Protein AF-A0A812VC28-F1 (afdb_monomer_lite)

Radius of gyration: 40.47 Å; chains: 1; bounding box: 130×88×96 Å

Sequence (1271 aa):
MRLLELFSGTGSVGRAFEARGWEVTSLDLNAKARPTICCDILQWQYRDYAPGHFDMVWASPVCTEFSMALRNRPRDLPAGDALVLKALEIIDYLKPRWWALENPATGLLKTREYMAGLPFHDAGISARTSPQGSELLRLPNAQQLLLARPDGQPTRAGQFYYQLVGRRPPSRRFNEAQPLVRDGPNDYILLRGGAKKLVRSLQPDGSYRVTKLGKAFFRDKWTDYIAHMPVRIRGRRRRGQPYQRDDFLPVTLDGLGRQNAGLSEVQQHRNVIAAALRKMGNPADGDVVMELSEEQYTFDASRDWGVSKQTMQVAQNNQVETEVTLRQPLGALRDVSYQLYRGSELLESAFEEIYSDFDAICPRGWERRGVTGKEIRQFCEWRKAPLFIVNCRGQMIDCYEPPVKEERALALCVYRDHAYFYKSARAVAWCDGEPRDVPSYRGERRESTVPPFGEWREWQGALEPGHYWAKDLRVARSRLLAEGHQPKVVLRGLVEWRYLRLRVRGQQGDCVIHEYPEDAEVLDAWMGKLGFVYRGQRLAGAASEVFAALLKARRDRGDVQRLLREQRGACALCAAPIDAGSCEADHVVPVHQSFFGQRQPLQALCLECHRAKTFLECSHATSLESRFCRHVYESYACSPRLPPLVCGLSKCNPEKVCQGVDVVRCRKNALANAPFPLPVFCPLDSIRPAEEGQLADLTFVRKREDKREGFLARLPYVGPGWYGKPAVAYMLDAGLARWADCEWSLQATAHVAPDCLARALEVMEGGWPEGEEHFAKLSVNALIGLWARSKDVFYSMRTSSHEADAWGSQFLQVFFDAAGACHYDHVYATELFTNRSTRPAHDFVMASEYVAMARIHRALREVPPRYLVALKTDCLVCQGLPKKFLPAVEALTRHRHRDGTPKYRFEEVKRLEGDYREPRLETEPPPPQEPWRHVEDPVAHCLDGGSLLLSGMPGTGKTHLARRIVAQLSAQGEDVTLISKTRCSVQNLGLGAQTADHWVRRTVRAGRCELDWLVVEEVTQLDVGLWADIAELSTNRRVRFLLLGDFRQLPAVQDAFGGAPVLRSLKDSQLLHDLAGGCVHELTENQRSDETIFRFLRWLRVDEPEQPPLREAVQAARERFPRRGHPDTCLVISHAHRMAINERENRRLAPEGALLVEHRAQGPAGTNQPQTMRVWPGLRLVGAGGRVPKGCFATVREVGERISLDDGQSFTPAELLRHTRLCHAVTYASCQGLTLRGRVWLCDAENPHFSVKHLYVGASRATGAELLSVI

Organism: NCBI:txid878477

pLDDT: mean 80.37, std 14.58, range [28.53, 97.94]

Structure (mmCIF, N/CA/C/O backbone):
data_AF-A0A812VC28-F1
#
_entry.id   AF-A0A812VC28-F1
#
loop_
_atom_site.group_PDB
_atom_site.id
_atom_site.type_symbol
_atom_site.label_atom_id
_atom_site.label_alt_id
_atom_site.label_comp_id
_atom_site.label_asym_id
_atom_site.label_entity_id
_atom_site.label_seq_id
_atom_site.pdbx_PDB_ins_code
_atom_site.Cartn_x
_atom_site.Cartn_y
_atom_site.Cartn_z
_atom_site.occupancy
_atom_site.B_iso_or_equiv
_atom_site.auth_seq_id
_atom_site.auth_comp_id
_atom_site.auth_asym_id
_atom_site.auth_atom_id
_atom_site.pdbx_PDB_model_num
ATOM 1 N N . MET A 1 1 ? 67.932 30.583 0.623 1.00 88.19 1 MET A N 1
ATOM 2 C CA . MET A 1 1 ? 67.464 29.664 -0.434 1.00 88.19 1 MET A CA 1
ATOM 3 C C . MET A 1 1 ? 66.353 30.358 -1.202 1.00 88.19 1 MET A C 1
ATOM 5 O O . MET A 1 1 ? 65.671 31.186 -0.604 1.00 88.19 1 MET A O 1
ATOM 9 N N . ARG A 1 2 ? 66.218 30.083 -2.499 1.00 94.94 2 ARG A N 1
ATOM 10 C CA . ARG A 1 2 ? 65.334 30.795 -3.428 1.00 94.94 2 ARG A CA 1
ATOM 11 C C . ARG A 1 2 ? 64.220 29.895 -3.945 1.00 94.94 2 ARG A C 1
ATOM 13 O O . ARG A 1 2 ? 64.497 28.806 -4.443 1.00 94.94 2 ARG A O 1
ATOM 20 N N . LEU A 1 3 ? 62.979 30.358 -3.849 1.00 96.56 3 LEU A N 1
ATOM 21 C CA . LEU A 1 3 ? 61.797 29.674 -4.369 1.00 96.56 3 LEU A CA 1
ATOM 22 C C . LEU A 1 3 ? 61.221 30.461 -5.548 1.00 96.56 3 LEU A C 1
ATOM 24 O O . LEU A 1 3 ? 60.971 31.657 -5.426 1.00 96.56 3 LEU A O 1
ATOM 28 N N . LEU A 1 4 ? 60.950 29.767 -6.649 1.00 96.44 4 LEU A N 1
ATOM 29 C CA . LEU A 1 4 ? 60.068 30.248 -7.706 1.00 96.44 4 LEU A CA 1
ATOM 30 C C . LEU A 1 4 ? 58.676 29.633 -7.513 1.00 96.44 4 LEU A C 1
ATOM 32 O O . LEU A 1 4 ? 58.525 28.416 -7.612 1.00 96.44 4 LEU A O 1
ATOM 36 N N . GLU A 1 5 ? 57.670 30.458 -7.234 1.00 94.69 5 GLU A N 1
ATOM 37 C CA . GLU A 1 5 ? 56.270 30.040 -7.087 1.00 94.69 5 GLU A CA 1
ATOM 38 C C . GLU A 1 5 ? 55.490 30.398 -8.362 1.00 94.69 5 GLU A C 1
ATOM 40 O O . GLU A 1 5 ? 55.150 31.557 -8.593 1.00 94.69 5 GLU A O 1
ATOM 45 N N . LEU A 1 6 ? 55.226 29.403 -9.208 1.00 93.56 6 LEU A N 1
ATOM 46 C CA . LEU A 1 6 ? 54.425 29.533 -10.424 1.00 93.56 6 LEU A CA 1
ATOM 47 C C . LEU A 1 6 ? 52.941 29.338 -10.089 1.00 93.56 6 LEU A C 1
ATOM 49 O O . LEU A 1 6 ? 52.588 28.361 -9.422 1.00 93.56 6 LEU A O 1
ATOM 53 N N . PHE A 1 7 ? 52.081 30.212 -10.620 1.00 91.62 7 PHE A N 1
ATOM 54 C CA . PHE A 1 7 ? 50.638 30.250 -10.337 1.00 91.62 7 PHE A CA 1
ATOM 55 C C . PHE A 1 7 ? 50.351 30.539 -8.857 1.00 91.62 7 PHE A C 1
ATOM 57 O O . PHE A 1 7 ? 49.645 29.788 -8.181 1.00 91.62 7 PHE A O 1
ATOM 64 N N . SER A 1 8 ? 50.960 31.600 -8.326 1.00 86.00 8 SER A N 1
ATOM 65 C CA . SER A 1 8 ? 50.979 31.850 -6.881 1.00 86.00 8 SER A CA 1
ATOM 66 C C . SER A 1 8 ? 49.595 32.072 -6.264 1.00 86.00 8 SER A C 1
ATOM 68 O O . SER A 1 8 ? 49.409 31.789 -5.078 1.00 86.00 8 SER A O 1
ATOM 70 N N . GLY A 1 9 ? 48.595 32.522 -7.028 1.00 83.75 9 GLY A N 1
ATOM 71 C CA . GLY A 1 9 ? 47.209 32.635 -6.578 1.00 83.75 9 GLY A CA 1
ATOM 72 C C . GLY A 1 9 ? 47.057 33.455 -5.291 1.00 83.75 9 GLY A C 1
ATOM 73 O O . GLY A 1 9 ? 47.121 34.677 -5.301 1.00 83.75 9 GLY A O 1
ATOM 74 N N . THR A 1 10 ? 46.808 32.796 -4.154 1.00 77.00 10 THR A N 1
ATOM 75 C CA . THR A 1 10 ? 46.691 33.456 -2.835 1.00 77.00 10 THR A CA 1
ATOM 76 C C . THR A 1 10 ? 48.035 33.642 -2.107 1.00 77.00 10 THR A C 1
ATOM 78 O O . THR A 1 10 ? 48.050 34.113 -0.964 1.00 77.00 10 THR A O 1
ATOM 81 N N . GLY A 1 11 ? 49.154 33.229 -2.712 1.00 78.12 11 GLY A N 1
ATOM 82 C CA . GLY A 1 11 ? 50.516 33.301 -2.164 1.00 78.12 11 GLY A CA 1
ATOM 83 C C . GLY A 1 11 ? 50.710 32.464 -0.898 1.00 78.12 11 GLY A C 1
ATOM 84 O O . GLY A 1 11 ? 51.473 32.833 -0.006 1.00 78.12 11 GLY A O 1
ATOM 85 N N . SER A 1 12 ? 49.919 31.401 -0.726 1.00 79.12 12 SER A N 1
ATOM 86 C CA . SER A 1 12 ? 49.930 30.592 0.501 1.00 79.12 12 SER A CA 1
ATOM 87 C C . SER A 1 12 ? 51.217 29.776 0.661 1.00 79.12 12 SER A C 1
ATOM 89 O O . SER A 1 12 ? 51.706 29.640 1.784 1.00 79.12 12 SER A O 1
ATOM 91 N N . VAL A 1 13 ? 51.799 29.292 -0.443 1.00 83.44 13 VAL A N 1
ATOM 92 C CA . VAL A 1 13 ? 53.067 28.556 -0.422 1.00 83.44 13 VAL A CA 1
ATOM 93 C C . VAL A 1 13 ? 54.227 29.534 -0.284 1.00 83.44 13 VAL A C 1
ATOM 95 O O . VAL A 1 13 ? 55.043 29.352 0.619 1.00 83.44 13 VAL A O 1
ATOM 98 N N . GLY A 1 14 ? 54.252 30.610 -1.075 1.00 86.81 14 GLY A N 1
ATOM 99 C CA . GLY A 1 14 ? 55.264 31.664 -0.974 1.00 86.81 14 GLY A CA 1
ATOM 100 C C . GLY A 1 14 ? 55.449 32.165 0.458 1.00 86.81 14 GLY A C 1
ATOM 101 O O . GLY A 1 14 ? 56.536 32.034 1.023 1.00 86.81 14 GLY A O 1
ATOM 102 N N . ARG A 1 15 ? 54.360 32.576 1.124 1.00 86.62 15 ARG A N 1
ATOM 103 C CA . ARG A 1 15 ? 54.397 33.043 2.525 1.00 86.62 15 ARG A CA 1
ATOM 104 C C . ARG A 1 15 ? 54.962 32.011 3.504 1.00 86.62 15 ARG A C 1
ATOM 106 O O . ARG A 1 15 ? 55.637 32.370 4.469 1.00 86.62 15 ARG A O 1
ATOM 113 N N . ALA A 1 16 ? 54.709 30.721 3.280 1.00 85.62 16 ALA A N 1
ATOM 114 C CA . ALA A 1 16 ? 55.224 29.658 4.142 1.00 85.62 16 ALA A CA 1
ATOM 115 C C . ALA A 1 16 ? 56.748 29.468 4.010 1.00 85.62 16 ALA A C 1
ATOM 117 O O . ALA A 1 16 ? 57.398 29.052 4.978 1.00 85.62 16 ALA A O 1
ATOM 118 N N . PHE A 1 17 ? 57.313 29.754 2.836 1.00 86.31 17 PHE A N 1
ATOM 119 C CA . PHE A 1 17 ? 58.754 29.710 2.585 1.00 86.31 17 PHE A CA 1
ATOM 120 C C . PHE A 1 17 ? 59.446 31.018 2.994 1.00 86.31 17 PHE A C 1
ATOM 122 O O . PHE A 1 17 ? 60.500 30.958 3.630 1.00 86.31 17 PHE A O 1
ATOM 129 N N . GLU A 1 18 ? 58.824 32.177 2.765 1.00 88.12 18 GLU A N 1
ATOM 130 C CA . GLU A 1 18 ? 59.291 33.474 3.286 1.00 88.12 18 GLU A CA 1
ATOM 131 C C . GLU A 1 18 ? 59.423 33.448 4.812 1.00 88.12 18 GLU A C 1
ATOM 133 O O . GLU A 1 18 ? 60.461 33.824 5.355 1.00 88.12 18 GLU A O 1
ATOM 138 N N . ALA A 1 19 ? 58.430 32.889 5.519 1.00 80.62 19 ALA A N 1
ATOM 139 C CA . ALA A 1 19 ? 58.473 32.713 6.975 1.00 80.62 19 ALA A CA 1
ATOM 140 C C . ALA A 1 19 ? 59.643 31.830 7.460 1.00 80.62 19 ALA A C 1
ATOM 142 O O . ALA A 1 19 ? 59.993 31.847 8.639 1.00 80.62 19 ALA A O 1
ATOM 143 N N . ARG A 1 20 ? 60.256 31.047 6.563 1.00 83.69 20 ARG A N 1
ATOM 144 C CA . ARG A 1 20 ? 61.449 30.225 6.823 1.00 83.69 20 ARG A CA 1
ATOM 145 C C . ARG A 1 20 ? 62.742 30.887 6.335 1.00 83.69 20 ARG A C 1
ATOM 147 O O . ARG A 1 20 ? 63.778 30.226 6.299 1.00 83.69 20 ARG A O 1
ATOM 154 N N . GLY A 1 21 ? 62.690 32.163 5.953 1.00 87.38 21 GLY A N 1
ATOM 155 C CA . GLY A 1 21 ? 63.833 32.943 5.479 1.00 87.38 21 GLY A CA 1
ATOM 156 C C . GLY A 1 21 ? 64.248 32.641 4.037 1.00 87.38 21 GLY A C 1
ATOM 157 O O . GLY A 1 21 ? 65.413 32.836 3.689 1.00 87.38 21 GLY A O 1
ATOM 158 N N . TRP A 1 22 ? 63.344 32.113 3.206 1.00 92.44 22 TRP A N 1
ATOM 159 C CA . TRP A 1 22 ? 63.602 31.924 1.777 1.00 92.44 22 TRP A CA 1
ATOM 160 C C . TRP A 1 22 ? 63.208 33.174 0.993 1.00 92.44 22 TRP A C 1
ATOM 162 O O . TRP A 1 22 ? 62.227 33.837 1.314 1.00 92.44 22 TRP A O 1
ATOM 172 N N . GLU A 1 23 ? 63.966 33.471 -0.054 1.00 94.50 23 GLU A N 1
ATOM 173 C CA . GLU A 1 23 ? 63.653 34.536 -1.003 1.00 94.50 23 GLU A CA 1
ATOM 174 C C . GLU A 1 23 ? 62.675 33.975 -2.044 1.00 94.50 23 GLU A C 1
ATOM 176 O O . GLU A 1 23 ? 62.990 32.993 -2.721 1.00 94.50 23 GLU A O 1
ATOM 181 N N . VAL A 1 24 ? 61.473 34.548 -2.138 1.00 94.62 24 VAL A N 1
ATOM 182 C CA . VAL A 1 24 ? 60.406 34.045 -3.014 1.00 94.62 24 VAL A CA 1
ATOM 183 C C . VAL A 1 24 ? 60.203 34.983 -4.195 1.00 94.62 24 VAL A C 1
ATOM 185 O O . VAL A 1 24 ? 59.933 36.169 -4.037 1.00 94.62 24 VAL A O 1
ATOM 188 N N . THR A 1 25 ? 60.311 34.431 -5.399 1.00 95.69 25 THR A N 1
ATOM 189 C CA . THR A 1 25 ? 59.857 35.070 -6.635 1.00 95.69 25 THR A CA 1
ATOM 190 C C . THR A 1 25 ? 58.564 34.387 -7.055 1.00 95.69 25 THR A C 1
ATOM 192 O O . THR A 1 25 ? 58.565 33.196 -7.351 1.00 95.69 25 THR A O 1
ATOM 195 N N . SER A 1 26 ? 57.451 35.114 -7.053 1.00 94.56 26 SER A N 1
ATOM 196 C CA . SER A 1 26 ? 56.139 34.577 -7.427 1.00 94.56 26 SER A CA 1
ATOM 197 C C . SER A 1 26 ? 55.703 35.069 -8.805 1.00 94.56 26 SER A C 1
ATOM 199 O O . SER A 1 26 ? 55.944 36.223 -9.159 1.00 94.56 26 SER A O 1
ATOM 201 N N . LEU A 1 27 ? 55.048 34.202 -9.577 1.00 93.25 27 LEU A N 1
ATOM 202 C CA . LEU A 1 27 ? 54.507 34.507 -10.897 1.00 93.25 27 LEU A CA 1
ATOM 203 C C . LEU A 1 27 ? 53.023 34.155 -10.969 1.00 93.25 27 LEU A C 1
ATOM 205 O O . LEU A 1 27 ? 52.636 33.020 -10.686 1.00 93.25 27 LEU A O 1
ATOM 209 N N . ASP A 1 28 ? 52.202 35.111 -11.401 1.00 91.06 28 ASP A N 1
ATOM 210 C CA . ASP A 1 28 ? 50.779 34.894 -11.671 1.00 91.06 28 ASP A CA 1
ATOM 211 C C . ASP A 1 28 ? 50.264 35.880 -12.732 1.00 91.06 28 ASP A C 1
ATOM 213 O O . ASP A 1 28 ? 50.764 36.997 -12.857 1.00 91.06 28 ASP A O 1
ATOM 217 N N . LEU A 1 29 ? 49.234 35.487 -13.481 1.00 89.19 29 LEU A N 1
ATOM 218 C CA . LEU A 1 29 ? 48.568 36.363 -14.448 1.00 89.19 29 LEU A CA 1
ATOM 219 C C . LEU A 1 29 ? 47.678 37.405 -13.747 1.00 89.19 29 LEU A C 1
ATOM 221 O O . LEU A 1 29 ? 47.407 38.479 -14.287 1.00 89.19 29 LEU A O 1
ATOM 225 N N . ASN A 1 30 ? 47.186 37.093 -12.547 1.00 83.69 30 ASN A N 1
ATOM 226 C CA . ASN A 1 30 ? 46.248 37.932 -11.823 1.00 83.69 30 ASN A CA 1
ATOM 227 C C . ASN A 1 30 ? 46.966 38.961 -10.942 1.00 83.69 30 ASN A C 1
ATOM 229 O O . ASN A 1 30 ? 47.392 38.665 -9.827 1.00 83.69 30 ASN A O 1
ATOM 233 N N . ALA A 1 31 ? 46.971 40.220 -11.379 1.00 81.19 31 ALA A N 1
ATOM 234 C CA . ALA A 1 31 ? 47.553 41.334 -10.627 1.00 81.19 31 ALA A CA 1
ATOM 235 C C . ALA A 1 31 ? 46.994 41.498 -9.196 1.00 81.19 31 ALA A C 1
ATOM 237 O O . ALA A 1 31 ? 47.676 42.044 -8.328 1.00 81.19 31 ALA A O 1
ATOM 238 N N . LYS A 1 32 ? 45.777 41.003 -8.902 1.00 77.12 32 LYS A N 1
ATOM 239 C CA . LYS A 1 32 ? 45.202 41.049 -7.542 1.00 77.12 32 LYS A CA 1
ATOM 240 C C . LYS A 1 32 ? 45.983 40.201 -6.536 1.00 77.12 32 LYS A C 1
ATOM 242 O O . LYS A 1 32 ? 45.957 40.522 -5.352 1.00 77.12 32 LYS A O 1
ATOM 247 N N . ALA A 1 33 ? 46.679 39.164 -7.003 1.00 69.06 33 ALA A N 1
ATOM 248 C CA . ALA A 1 33 ? 47.553 38.327 -6.186 1.00 69.06 33 ALA A CA 1
ATOM 249 C C . ALA A 1 33 ? 48.850 39.042 -5.768 1.00 69.06 33 ALA A C 1
ATOM 251 O O . ALA A 1 33 ? 49.570 38.537 -4.913 1.00 69.06 33 ALA A O 1
ATOM 252 N N . ARG A 1 34 ? 49.137 40.217 -6.356 1.00 83.62 34 ARG A N 1
ATOM 253 C CA . ARG A 1 34 ? 50.392 40.970 -6.202 1.00 83.62 34 ARG A CA 1
ATOM 254 C C . ARG A 1 34 ? 51.642 40.080 -6.371 1.00 83.62 34 ARG A C 1
ATOM 256 O O . ARG A 1 34 ? 52.505 40.105 -5.493 1.00 83.62 34 ARG A O 1
ATOM 263 N N . PRO A 1 35 ? 51.747 39.286 -7.458 1.00 88.88 35 PRO A N 1
ATOM 264 C CA . PRO A 1 35 ? 52.919 38.447 -7.675 1.00 88.88 35 PRO A CA 1
ATOM 265 C C . PRO A 1 35 ? 54.157 39.315 -7.934 1.00 88.88 35 PRO A C 1
ATOM 267 O O . PRO A 1 35 ? 54.044 40.436 -8.438 1.00 88.88 35 PRO A O 1
ATOM 270 N N . THR A 1 36 ? 55.343 38.782 -7.642 1.00 91.75 36 THR A N 1
ATOM 271 C CA . THR A 1 36 ? 56.625 39.428 -7.968 1.00 91.75 36 THR A CA 1
ATOM 272 C C . THR A 1 36 ? 56.729 39.706 -9.471 1.00 91.75 36 THR A C 1
ATOM 274 O O . THR A 1 36 ? 57.257 40.737 -9.880 1.00 91.75 36 THR A O 1
ATOM 277 N N . ILE A 1 37 ? 56.184 38.803 -10.291 1.00 92.25 37 ILE A N 1
ATOM 278 C CA . ILE A 1 37 ? 56.106 38.901 -11.746 1.00 92.25 37 ILE A CA 1
ATOM 279 C C . ILE A 1 37 ? 54.644 38.703 -12.163 1.00 92.25 37 ILE A C 1
ATOM 281 O O . ILE A 1 37 ? 54.098 37.605 -12.069 1.00 92.25 37 ILE A O 1
ATOM 285 N N . CYS A 1 38 ? 53.994 39.773 -12.624 1.00 93.00 38 CYS A N 1
ATOM 286 C CA . CYS A 1 38 ? 52.613 39.718 -13.103 1.00 93.00 38 CYS A CA 1
ATOM 287 C C . CYS A 1 38 ? 52.579 39.527 -14.624 1.00 93.00 38 CYS A C 1
ATOM 289 O O . CYS A 1 38 ? 52.595 40.506 -15.372 1.00 93.00 38 CYS A O 1
ATOM 291 N N . CYS A 1 39 ? 52.554 38.282 -15.093 1.00 90.31 39 CYS A N 1
ATOM 292 C CA . CYS A 1 39 ? 52.497 37.966 -16.519 1.00 90.31 39 CYS A CA 1
ATOM 293 C C . CYS A 1 39 ? 51.853 36.598 -16.778 1.00 90.31 39 CYS A C 1
ATOM 295 O O . CYS A 1 39 ? 51.771 35.748 -15.891 1.00 90.31 39 CYS A O 1
ATOM 297 N N . ASP A 1 40 ? 51.402 36.379 -18.015 1.00 90.19 40 ASP A N 1
ATOM 298 C CA . ASP A 1 40 ? 51.054 35.035 -18.473 1.00 90.19 40 ASP A CA 1
ATOM 299 C C . ASP A 1 40 ? 52.335 34.194 -18.543 1.00 90.19 40 ASP A C 1
ATOM 301 O O . ASP A 1 40 ? 53.296 34.572 -19.217 1.00 90.19 40 ASP A O 1
ATOM 305 N N . ILE A 1 41 ? 52.345 33.038 -17.878 1.00 92.50 41 ILE A N 1
ATOM 306 C CA . ILE A 1 41 ? 53.476 32.106 -17.891 1.00 92.50 41 ILE A CA 1
ATOM 307 C C . ILE A 1 41 ? 53.856 31.675 -19.315 1.00 92.50 41 ILE A C 1
ATOM 309 O O . ILE A 1 41 ? 55.033 31.442 -19.593 1.00 92.50 41 ILE A O 1
ATOM 313 N N . LEU A 1 42 ? 52.889 31.619 -20.240 1.00 92.50 42 LEU A N 1
ATOM 314 C CA . LEU A 1 42 ? 53.137 31.292 -21.646 1.00 92.50 42 LEU A CA 1
ATOM 315 C C . LEU A 1 42 ? 53.961 32.372 -22.361 1.00 92.50 42 LEU A C 1
ATOM 317 O O . LEU A 1 42 ? 54.627 32.074 -23.352 1.00 92.50 42 LEU A O 1
ATOM 321 N N . GLN A 1 43 ? 53.945 33.602 -21.845 1.00 92.12 43 GLN A N 1
ATOM 322 C CA . GLN A 1 43 ? 54.653 34.764 -22.387 1.00 92.12 43 GLN A CA 1
ATOM 323 C C . GLN A 1 43 ? 55.849 35.196 -21.525 1.00 92.12 43 GLN A C 1
ATOM 325 O O . GLN A 1 43 ? 56.553 36.146 -21.872 1.00 92.12 43 GLN A O 1
ATOM 330 N N . TRP A 1 44 ? 56.095 34.522 -20.400 1.00 94.06 44 TRP A N 1
ATOM 331 C CA . TRP A 1 44 ? 57.155 34.904 -19.478 1.00 94.06 44 TRP A CA 1
ATOM 332 C C . TRP A 1 44 ? 58.553 34.583 -20.024 1.00 94.06 44 TRP A C 1
ATOM 334 O O . TRP A 1 44 ? 58.830 33.466 -20.466 1.00 94.06 44 TRP A O 1
ATOM 344 N N . GLN A 1 45 ? 59.469 35.551 -19.933 1.00 90.69 45 GLN A N 1
ATOM 345 C CA . GLN A 1 45 ? 60.870 35.419 -20.347 1.00 90.69 45 GLN A CA 1
ATOM 346 C C . GLN A 1 45 ? 61.739 34.837 -19.218 1.00 90.69 45 GLN A C 1
ATOM 348 O O . GLN A 1 45 ? 62.668 35.452 -18.714 1.00 90.69 45 GLN A O 1
ATOM 353 N N . TYR A 1 46 ? 61.449 33.601 -18.816 1.00 90.88 46 TYR A N 1
ATOM 354 C CA . TYR A 1 46 ? 62.112 32.923 -17.689 1.00 90.88 46 TYR A CA 1
ATOM 355 C C . TYR A 1 46 ? 63.624 32.678 -17.866 1.00 90.88 46 TYR A C 1
ATOM 357 O O . TYR A 1 46 ? 64.306 32.311 -16.910 1.00 90.88 46 TYR A O 1
ATOM 365 N N . ARG A 1 47 ? 64.162 32.867 -19.078 1.00 92.25 47 ARG A N 1
ATOM 366 C CA . ARG A 1 47 ? 65.589 32.680 -19.387 1.00 92.25 47 ARG A CA 1
ATOM 367 C C . ARG A 1 47 ? 66.489 33.800 -18.869 1.00 92.25 47 ARG A C 1
ATOM 369 O O . ARG A 1 47 ? 67.702 33.610 -18.859 1.00 92.25 47 ARG A O 1
ATOM 376 N N . ASP A 1 48 ? 65.909 34.892 -18.375 1.00 90.44 48 ASP A N 1
ATOM 377 C CA . ASP A 1 48 ? 66.633 35.944 -17.651 1.00 90.44 48 ASP A CA 1
ATOM 378 C C . ASP A 1 48 ? 67.263 35.420 -16.346 1.00 90.44 48 ASP A C 1
ATOM 380 O O . ASP A 1 48 ? 68.198 36.012 -15.805 1.00 90.44 48 ASP A O 1
ATOM 384 N N . TYR A 1 49 ? 66.794 34.267 -15.860 1.00 91.88 49 TYR A N 1
ATOM 385 C CA . TYR A 1 49 ? 67.364 33.554 -14.725 1.00 91.88 49 TYR A CA 1
ATOM 386 C C . TYR A 1 49 ? 68.263 32.406 -15.203 1.00 91.88 49 TYR A C 1
ATOM 388 O O . TYR A 1 49 ? 67.868 31.574 -16.023 1.00 91.88 49 TYR A O 1
ATOM 396 N N . ALA A 1 50 ? 69.485 32.335 -14.670 1.00 90.81 50 ALA A N 1
ATOM 397 C CA . ALA A 1 50 ? 70.420 31.257 -14.987 1.00 90.81 50 ALA A CA 1
ATOM 398 C C . ALA A 1 50 ? 69.973 29.908 -14.372 1.00 90.81 50 ALA A C 1
ATOM 400 O O . ALA A 1 50 ? 69.382 29.897 -13.288 1.00 90.81 50 ALA A O 1
ATOM 401 N N . PRO A 1 51 ? 70.290 28.755 -14.993 1.00 93.94 51 PRO A N 1
ATOM 402 C CA . PRO A 1 51 ? 70.065 27.448 -14.375 1.00 93.94 51 PRO A CA 1
ATOM 403 C C . PRO A 1 51 ? 70.730 27.343 -12.992 1.00 93.94 51 PRO A C 1
ATOM 405 O O . PRO A 1 51 ? 71.865 27.777 -12.806 1.00 93.94 51 PRO A O 1
ATOM 408 N N . GLY A 1 52 ? 70.019 26.783 -12.015 1.00 89.50 52 GLY A N 1
ATOM 409 C CA . GLY A 1 52 ? 70.422 26.715 -10.610 1.00 89.50 52 GLY A CA 1
ATOM 410 C C . GLY A 1 52 ? 70.173 27.998 -9.807 1.00 89.50 52 GLY A C 1
ATOM 411 O O . GLY A 1 52 ? 70.478 28.021 -8.618 1.00 89.50 52 GLY A O 1
ATOM 412 N N . HIS A 1 53 ? 69.615 29.058 -10.411 1.00 93.69 53 HIS A N 1
ATOM 413 C CA . HIS A 1 53 ? 69.300 30.303 -9.698 1.00 93.69 53 HIS A CA 1
ATOM 414 C C . HIS A 1 53 ? 68.257 30.105 -8.590 1.00 93.69 53 HIS A C 1
ATOM 416 O O . HIS A 1 53 ? 68.363 30.731 -7.535 1.00 93.69 53 HIS A O 1
ATOM 422 N N . PHE A 1 54 ? 67.260 29.249 -8.825 1.00 96.62 54 PHE A N 1
ATOM 423 C CA . PHE A 1 54 ? 66.250 28.885 -7.834 1.00 96.62 54 PHE A CA 1
ATOM 424 C C . PHE A 1 54 ? 66.587 27.533 -7.205 1.00 96.62 54 PHE A C 1
ATOM 426 O O . PHE A 1 54 ? 66.822 26.549 -7.906 1.00 96.62 54 PHE A O 1
ATOM 433 N N . ASP A 1 55 ? 66.564 27.471 -5.873 1.00 94.56 55 ASP A N 1
ATOM 434 C CA . ASP A 1 55 ? 66.745 26.223 -5.130 1.00 94.56 55 ASP A CA 1
ATOM 435 C C . ASP A 1 55 ? 65.506 25.327 -5.253 1.00 94.56 55 ASP A C 1
ATOM 437 O O . ASP A 1 55 ? 65.629 24.101 -5.303 1.00 94.56 55 ASP A O 1
ATOM 441 N N . MET A 1 56 ? 64.314 25.930 -5.322 1.00 94.56 56 MET A N 1
ATOM 442 C CA . MET A 1 56 ? 63.050 25.219 -5.472 1.00 94.56 56 MET A CA 1
ATOM 443 C C . MET A 1 56 ? 62.122 25.884 -6.491 1.00 94.56 56 MET A C 1
ATOM 445 O O . MET A 1 56 ? 62.028 27.107 -6.535 1.00 94.56 56 MET A O 1
ATOM 449 N N . VAL A 1 57 ? 61.388 25.078 -7.261 1.00 96.06 57 VAL A N 1
ATOM 450 C CA . VAL A 1 57 ? 60.239 25.539 -8.058 1.00 96.06 57 VAL A CA 1
ATOM 451 C C . VAL A 1 57 ? 58.962 24.881 -7.540 1.00 96.06 57 VAL A C 1
ATOM 453 O O . VAL A 1 57 ? 58.872 23.656 -7.483 1.00 96.06 57 VAL A O 1
ATOM 456 N N . TRP A 1 58 ? 57.963 25.675 -7.172 1.00 94.00 58 TRP A N 1
ATOM 457 C CA . TRP A 1 58 ? 56.628 25.191 -6.825 1.00 94.00 58 TRP A CA 1
ATOM 458 C C . TRP A 1 58 ? 55.625 25.675 -7.864 1.00 94.00 58 TRP A C 1
ATOM 460 O O . TRP A 1 58 ? 55.509 26.875 -8.080 1.00 94.00 58 TRP A O 1
ATOM 470 N N . ALA A 1 59 ? 54.892 24.762 -8.494 1.00 92.62 59 ALA A N 1
ATOM 471 C CA . ALA A 1 59 ? 53.874 25.092 -9.482 1.00 92.62 59 ALA A CA 1
ATOM 472 C C . ALA A 1 59 ? 52.491 24.608 -9.036 1.00 92.62 59 ALA A C 1
ATOM 474 O O . ALA A 1 59 ? 52.279 23.404 -8.875 1.00 92.62 59 ALA A O 1
ATOM 475 N N . SER A 1 60 ? 51.543 25.539 -8.913 1.00 88.62 60 SER A N 1
ATOM 476 C CA . SER A 1 60 ? 50.138 25.265 -8.574 1.00 88.62 60 SER A CA 1
ATOM 477 C C . SER A 1 60 ? 49.205 25.568 -9.758 1.00 88.62 60 SER A C 1
ATOM 479 O O . SER A 1 60 ? 48.402 26.499 -9.692 1.00 88.62 60 SER A O 1
ATOM 481 N N . PRO A 1 61 ? 49.312 24.829 -10.882 1.00 81.25 61 PRO A N 1
ATOM 482 C CA . PRO A 1 61 ? 48.584 25.148 -12.106 1.00 81.25 61 PRO A CA 1
ATOM 483 C C . PRO A 1 61 ? 47.071 25.166 -11.880 1.00 81.25 61 PRO A C 1
ATOM 485 O O . PRO A 1 61 ? 46.538 24.451 -11.029 1.00 81.25 61 PRO A O 1
ATOM 488 N N . VAL A 1 62 ? 46.377 25.985 -12.676 1.00 71.62 62 VAL A N 1
ATOM 489 C CA . VAL A 1 62 ? 44.946 26.275 -12.530 1.00 71.62 62 VAL A CA 1
ATOM 490 C C . VAL A 1 62 ? 44.131 24.978 -12.445 1.00 71.62 62 VAL A C 1
ATOM 492 O O . VAL A 1 62 ? 43.880 24.281 -13.427 1.00 71.62 62 VAL A O 1
ATOM 495 N N . CYS A 1 63 ? 43.694 24.652 -11.231 1.00 68.25 63 CYS A N 1
ATOM 496 C CA . CYS A 1 63 ? 43.077 23.368 -10.919 1.00 68.25 63 CYS A CA 1
ATOM 497 C C . CYS A 1 63 ? 41.621 23.252 -11.398 1.00 68.25 63 CYS A C 1
ATOM 499 O O . CYS A 1 63 ? 41.042 22.165 -11.339 1.00 68.25 63 CYS A O 1
ATOM 501 N N . THR A 1 64 ? 41.016 24.344 -11.880 1.00 70.25 64 THR A N 1
ATOM 502 C CA . THR A 1 64 ? 39.612 24.387 -12.320 1.00 70.25 64 THR A CA 1
ATOM 503 C C . THR A 1 64 ? 39.354 23.492 -13.528 1.00 70.25 64 THR A C 1
ATOM 505 O O . THR A 1 64 ? 38.334 22.804 -13.543 1.00 70.25 64 THR A O 1
ATOM 508 N N . GLU A 1 65 ? 40.281 23.423 -14.489 1.00 79.56 65 GLU A N 1
ATOM 509 C CA . GLU A 1 65 ? 40.138 22.563 -15.675 1.00 79.56 65 GLU A CA 1
ATOM 510 C C . GLU A 1 65 ? 40.383 21.084 -15.353 1.00 79.56 65 GLU A C 1
ATOM 512 O O . GLU A 1 65 ? 39.747 20.193 -15.919 1.00 79.56 65 GLU A O 1
ATOM 517 N N . PHE A 1 66 ? 41.253 20.803 -14.381 1.00 81.75 66 PHE A N 1
ATOM 518 C CA . PHE A 1 66 ? 41.612 19.438 -13.995 1.00 81.75 66 PHE A CA 1
ATOM 519 C C . PHE A 1 66 ? 40.723 18.859 -12.887 1.00 81.75 66 PHE A C 1
ATOM 521 O O . PHE A 1 66 ? 40.763 17.653 -12.638 1.00 81.75 66 PHE A O 1
ATOM 528 N N . SER A 1 67 ? 39.899 19.672 -12.222 1.00 77.25 67 SER A N 1
ATOM 529 C CA . SER A 1 67 ? 39.024 19.219 -11.141 1.00 77.25 67 SER A CA 1
ATOM 530 C C . SER A 1 67 ? 37.797 18.468 -11.662 1.00 77.25 67 SER A C 1
ATOM 532 O O . SER A 1 67 ? 37.038 18.944 -12.515 1.00 77.25 67 SER A O 1
ATOM 534 N N . MET A 1 68 ? 37.520 17.302 -11.073 1.00 69.00 68 MET A N 1
ATOM 535 C CA . MET A 1 68 ? 36.264 16.574 -11.287 1.00 69.00 68 MET A CA 1
ATOM 536 C C . MET A 1 68 ? 35.027 17.315 -10.738 1.00 69.00 68 MET A C 1
ATOM 538 O O . MET A 1 68 ? 33.904 16.967 -11.098 1.00 69.00 68 MET A O 1
ATOM 542 N N . ALA A 1 69 ? 35.208 18.340 -9.896 1.00 67.75 69 ALA A N 1
ATOM 543 C CA . ALA A 1 69 ? 34.111 19.113 -9.308 1.00 67.75 69 ALA A CA 1
ATOM 544 C C . ALA A 1 69 ? 33.511 20.172 -10.255 1.00 67.75 69 ALA A C 1
ATOM 546 O O . ALA A 1 69 ? 32.412 20.660 -9.991 1.00 67.75 69 ALA A O 1
ATOM 547 N N . LEU A 1 70 ? 34.177 20.508 -11.370 1.00 68.56 70 LEU A N 1
ATOM 548 C CA . LEU A 1 70 ? 33.623 21.418 -12.378 1.00 68.56 70 LEU A CA 1
ATOM 549 C C . LEU A 1 70 ? 32.422 20.756 -13.085 1.00 68.56 70 LEU A C 1
ATOM 551 O O . LEU A 1 70 ? 32.581 19.731 -13.757 1.00 68.56 70 LEU A O 1
ATOM 555 N N . ARG A 1 71 ? 31.220 21.327 -12.904 1.00 61.59 71 ARG A N 1
ATOM 556 C CA . ARG A 1 71 ? 29.941 20.829 -13.466 1.00 61.59 71 ARG A CA 1
ATOM 557 C C . ARG A 1 71 ? 29.146 21.870 -14.261 1.00 61.59 71 ARG A C 1
ATOM 559 O O . ARG A 1 71 ? 28.130 21.531 -14.852 1.00 61.59 71 ARG A O 1
ATOM 566 N N . ASN A 1 72 ? 29.580 23.125 -14.249 1.00 62.69 72 ASN A N 1
ATOM 567 C CA . ASN A 1 72 ? 28.835 24.282 -14.751 1.00 62.69 72 ASN A CA 1
ATOM 568 C C . ASN A 1 72 ? 29.295 24.782 -16.132 1.00 62.69 72 ASN A C 1
ATOM 570 O O . ASN A 1 72 ? 28.639 25.652 -16.694 1.00 62.69 72 ASN A O 1
ATOM 574 N N . ARG A 1 73 ? 30.386 24.240 -16.693 1.00 79.94 73 ARG A N 1
ATOM 575 C CA . ARG A 1 73 ? 30.792 24.448 -18.093 1.00 79.94 73 ARG A CA 1
ATOM 576 C C . ARG A 1 73 ? 31.677 23.301 -18.612 1.00 79.94 73 ARG A C 1
ATOM 578 O O . ARG A 1 73 ? 32.231 22.566 -17.788 1.00 79.94 73 ARG A O 1
ATOM 585 N N . PRO A 1 74 ? 31.833 23.142 -19.942 1.00 71.75 74 PRO A N 1
ATOM 586 C CA . PRO A 1 74 ? 32.830 22.245 -20.524 1.00 71.75 74 PRO A CA 1
ATOM 587 C C . PRO A 1 74 ? 34.254 22.614 -20.076 1.00 71.75 74 PRO A C 1
ATOM 589 O O . PRO A 1 74 ? 34.554 23.790 -19.845 1.00 71.75 74 PRO A O 1
ATOM 592 N N . ARG A 1 75 ? 35.114 21.598 -19.949 1.00 80.50 75 ARG A N 1
ATOM 593 C CA . ARG A 1 75 ? 36.537 21.758 -19.609 1.00 80.50 75 ARG A CA 1
ATOM 594 C C . ARG A 1 75 ? 37.336 22.120 -20.854 1.00 80.50 75 ARG A C 1
ATOM 596 O O . ARG A 1 75 ? 37.150 21.483 -21.889 1.00 80.50 75 ARG A O 1
ATOM 603 N N . ASP A 1 76 ? 38.264 23.053 -20.715 1.00 85.88 76 ASP A N 1
ATOM 604 C CA . ASP A 1 76 ? 39.277 23.372 -21.720 1.00 85.88 76 ASP A CA 1
ATOM 605 C C . ASP A 1 76 ? 40.619 22.767 -21.286 1.00 85.88 76 ASP A C 1
ATOM 607 O O . ASP A 1 76 ? 41.512 23.430 -20.755 1.00 85.88 76 ASP A O 1
ATOM 611 N N . LEU A 1 77 ? 40.719 21.443 -21.441 1.00 85.31 77 LEU A N 1
ATOM 612 C CA . LEU A 1 77 ? 41.942 20.706 -21.122 1.00 85.31 77 LEU A CA 1
ATOM 613 C C . LEU A 1 77 ? 43.142 21.166 -21.965 1.00 85.31 77 LEU A C 1
ATOM 615 O O . LEU A 1 77 ? 44.204 21.302 -21.372 1.00 85.31 77 LEU A O 1
ATOM 619 N N . PRO A 1 78 ? 43.018 21.461 -23.278 1.00 88.19 78 PRO A N 1
ATOM 620 C CA . PRO A 1 78 ? 44.135 21.997 -24.058 1.00 88.19 78 PRO A CA 1
ATOM 621 C C . PRO A 1 78 ? 44.739 23.281 -23.474 1.00 88.19 78 PRO A C 1
ATOM 623 O O . PRO A 1 78 ? 45.963 23.388 -23.387 1.00 88.19 78 PRO A O 1
ATOM 626 N N . ALA A 1 79 ? 43.909 24.231 -23.025 1.00 84.19 79 ALA A N 1
ATOM 627 C CA . ALA A 1 79 ? 44.401 25.449 -22.382 1.00 84.19 79 ALA A CA 1
ATOM 628 C C . ALA A 1 79 ? 45.110 25.152 -21.049 1.00 84.19 79 ALA A C 1
ATOM 630 O O . ALA A 1 79 ? 46.187 25.686 -20.784 1.00 84.19 79 ALA A O 1
ATOM 631 N N . GLY A 1 80 ? 44.549 24.257 -20.228 1.00 87.44 80 GLY A N 1
ATOM 632 C CA . GLY A 1 80 ? 45.191 23.808 -18.989 1.00 87.44 80 GLY A CA 1
ATOM 633 C C . GLY A 1 80 ? 46.516 23.072 -19.230 1.00 87.44 80 GLY A C 1
ATOM 634 O O . GLY A 1 80 ? 47.488 23.295 -18.507 1.00 87.44 80 GLY A O 1
ATOM 635 N N . ASP A 1 81 ? 46.573 22.210 -20.246 1.00 90.38 81 ASP A N 1
ATOM 636 C CA . ASP A 1 81 ? 47.761 21.434 -20.604 1.00 90.38 81 ASP A CA 1
ATOM 637 C C . ASP A 1 81 ? 48.914 22.348 -21.027 1.00 90.38 81 ASP A C 1
ATOM 639 O O . ASP A 1 81 ? 50.048 22.131 -20.604 1.00 90.38 81 ASP A O 1
ATOM 643 N N . ALA A 1 82 ? 48.628 23.395 -21.812 1.00 90.69 82 ALA A N 1
ATOM 644 C CA . ALA A 1 82 ? 49.630 24.366 -22.248 1.00 90.69 82 ALA A CA 1
ATOM 645 C C . ALA A 1 82 ? 50.346 25.025 -21.056 1.00 90.69 82 ALA A C 1
ATOM 647 O O . ALA A 1 82 ? 51.571 25.160 -21.064 1.00 90.69 82 ALA A O 1
ATOM 648 N N . LEU A 1 83 ? 49.602 25.367 -19.997 1.00 92.00 83 LEU A N 1
ATOM 649 C CA . LEU A 1 83 ? 50.158 25.952 -18.773 1.00 92.00 83 LEU A CA 1
ATOM 650 C C . LEU A 1 83 ? 51.071 24.971 -18.026 1.00 92.00 83 LEU A C 1
ATOM 652 O O . LEU A 1 83 ? 52.146 25.354 -17.561 1.00 92.00 83 LEU A O 1
ATOM 656 N N . VAL A 1 84 ? 50.671 23.699 -17.923 1.00 91.94 84 VAL A N 1
ATOM 657 C CA . VAL A 1 84 ? 51.468 22.672 -17.233 1.00 91.94 84 VAL A CA 1
ATOM 658 C C . VAL A 1 84 ? 52.725 22.319 -18.024 1.00 91.94 84 VAL A C 1
ATOM 660 O O . VAL A 1 84 ? 53.804 22.235 -17.442 1.00 91.94 84 VAL A O 1
ATOM 663 N N . LEU A 1 85 ? 52.614 22.161 -19.344 1.00 93.06 85 LEU A N 1
ATOM 664 C CA . LEU A 1 85 ? 53.759 21.908 -20.218 1.00 93.06 85 LEU A CA 1
ATOM 665 C C . LEU A 1 85 ? 54.781 23.043 -20.133 1.00 93.06 85 LEU A C 1
ATOM 667 O O . LEU A 1 85 ? 55.976 22.774 -20.025 1.00 93.06 85 LEU A O 1
ATOM 671 N N . LYS A 1 86 ? 54.323 24.301 -20.083 1.00 94.44 86 LYS A N 1
ATOM 672 C CA . LYS A 1 86 ? 55.220 25.446 -19.907 1.00 94.44 86 LYS A CA 1
ATOM 673 C C . LYS A 1 86 ? 55.905 25.451 -18.542 1.00 94.44 86 LYS A C 1
ATOM 675 O O . LYS A 1 86 ? 57.092 25.748 -18.458 1.00 94.44 86 LYS A O 1
ATOM 680 N N . ALA A 1 87 ? 55.196 25.080 -17.476 1.00 93.81 87 ALA A N 1
ATOM 681 C CA . ALA A 1 87 ? 55.800 24.939 -16.153 1.00 93.81 87 ALA A CA 1
ATOM 682 C C . ALA A 1 87 ? 56.878 23.839 -16.125 1.00 93.81 87 ALA A C 1
ATOM 684 O O . ALA A 1 87 ? 57.947 24.049 -15.555 1.00 93.81 87 ALA A O 1
ATOM 685 N N . LEU A 1 88 ? 56.639 22.700 -16.784 1.00 93.81 88 LEU A N 1
ATOM 686 C CA . LEU A 1 88 ? 57.634 21.630 -16.922 1.00 93.81 88 LEU A CA 1
ATOM 687 C C . LEU A 1 88 ? 58.849 22.077 -17.752 1.00 93.81 88 LEU A C 1
ATOM 689 O O . LEU A 1 88 ? 59.977 21.801 -17.357 1.00 93.81 88 LEU A O 1
ATOM 693 N N . GLU A 1 89 ? 58.638 22.823 -18.841 1.00 95.06 89 GLU A N 1
ATOM 694 C CA . GLU A 1 89 ? 59.710 23.434 -19.648 1.00 95.06 89 GLU A CA 1
ATOM 695 C C . GLU A 1 89 ? 60.584 24.385 -18.810 1.00 95.06 89 GLU A C 1
ATOM 697 O O . GLU A 1 89 ? 61.813 24.361 -18.901 1.00 95.06 89 GLU A O 1
ATOM 702 N N . ILE A 1 90 ? 59.959 25.208 -17.962 1.00 95.69 90 ILE A N 1
ATOM 703 C CA . ILE A 1 90 ? 60.655 26.120 -17.045 1.00 95.69 90 ILE A CA 1
ATOM 704 C C . ILE A 1 90 ? 61.475 25.333 -16.014 1.00 95.69 90 ILE A C 1
ATOM 706 O O . ILE A 1 90 ? 62.634 25.671 -15.774 1.00 95.69 90 ILE A O 1
ATOM 710 N N . ILE A 1 91 ? 60.902 24.282 -15.419 1.00 94.75 91 ILE A N 1
ATOM 711 C CA . ILE A 1 91 ? 61.588 23.425 -14.439 1.00 94.75 91 ILE A CA 1
ATOM 712 C C . ILE A 1 91 ? 62.807 22.741 -15.073 1.00 94.75 91 ILE A C 1
ATOM 714 O O . ILE A 1 91 ? 63.887 22.752 -14.479 1.00 94.75 91 ILE A O 1
ATOM 718 N N . ASP A 1 92 ? 62.652 22.188 -16.277 1.00 94.44 92 ASP A N 1
ATOM 719 C CA . ASP A 1 92 ? 63.727 21.503 -17.000 1.00 94.44 92 ASP A CA 1
ATOM 720 C C . ASP A 1 92 ? 64.892 22.451 -17.337 1.00 94.44 92 ASP A C 1
ATOM 722 O O . ASP A 1 92 ? 66.062 22.112 -17.138 1.00 94.44 92 ASP A O 1
ATOM 726 N N . TYR A 1 93 ? 64.584 23.683 -17.757 1.00 96.12 93 TYR A N 1
ATOM 727 C CA . TYR A 1 93 ? 65.598 24.703 -18.028 1.00 96.12 93 TYR A CA 1
ATOM 728 C C . TYR A 1 93 ? 66.296 25.205 -16.757 1.00 96.12 93 TYR A C 1
ATOM 730 O O . TYR A 1 93 ? 67.527 25.261 -16.709 1.00 96.12 93 TYR A O 1
ATOM 738 N N . LEU A 1 94 ? 65.528 25.584 -15.729 1.00 94.31 94 LEU A N 1
ATOM 739 C CA . LEU A 1 94 ? 66.072 26.199 -14.516 1.00 94.31 94 LEU A CA 1
ATOM 740 C C . LEU A 1 94 ? 66.838 25.207 -13.641 1.00 94.31 94 LEU A C 1
ATOM 742 O O . LEU A 1 94 ? 67.631 25.646 -12.814 1.00 94.31 94 LEU A O 1
ATOM 746 N N . LYS A 1 95 ? 66.631 23.895 -13.811 1.00 92.94 95 LYS A N 1
ATOM 747 C CA . LYS A 1 95 ? 67.314 22.825 -13.061 1.00 92.94 95 LYS A CA 1
ATOM 748 C C . LYS A 1 95 ? 67.368 23.085 -11.544 1.00 92.94 95 LYS A C 1
ATOM 750 O O . LYS A 1 95 ? 68.459 23.067 -10.964 1.00 92.94 95 LYS A O 1
ATOM 755 N N . PRO A 1 96 ? 66.223 23.354 -10.886 1.00 95.19 96 PRO A N 1
ATOM 756 C CA . PRO A 1 96 ? 66.211 23.592 -9.452 1.00 95.19 96 PRO A CA 1
ATOM 757 C C . PRO A 1 96 ? 66.599 22.321 -8.696 1.00 95.19 96 PRO A C 1
ATOM 759 O O . PRO A 1 96 ? 66.404 21.200 -9.174 1.00 95.19 96 PRO A O 1
ATOM 762 N N . ARG A 1 97 ? 67.103 22.484 -7.472 1.00 89.94 97 ARG A N 1
ATOM 763 C CA . ARG A 1 97 ? 67.436 21.340 -6.613 1.00 89.94 97 ARG A CA 1
ATOM 764 C C . ARG A 1 97 ? 66.189 20.550 -6.213 1.00 89.94 97 ARG A C 1
ATOM 766 O O . ARG A 1 97 ? 66.262 19.331 -6.060 1.00 89.94 97 ARG A O 1
ATOM 773 N N . TRP A 1 98 ? 65.058 21.237 -6.064 1.00 90.38 98 TRP A N 1
ATOM 774 C CA . TRP A 1 98 ? 63.759 20.640 -5.767 1.00 90.38 98 TRP A CA 1
ATOM 775 C C . TRP A 1 98 ? 62.667 21.228 -6.656 1.00 90.38 98 TRP A C 1
ATOM 777 O O . TRP A 1 98 ? 62.678 22.414 -6.971 1.00 90.38 98 TRP A O 1
ATOM 787 N N . TRP A 1 99 ? 61.676 20.425 -7.026 1.00 92.50 99 TRP A N 1
ATOM 788 C CA . TRP A 1 99 ? 60.468 20.949 -7.651 1.00 92.50 99 TRP A CA 1
ATOM 789 C C . TRP A 1 99 ? 59.230 20.175 -7.211 1.00 92.50 99 TRP A C 1
ATOM 791 O O . TRP A 1 99 ? 59.313 18.998 -6.855 1.00 92.50 99 TRP A O 1
ATOM 801 N N . ALA A 1 100 ? 58.089 20.857 -7.209 1.00 89.94 100 ALA A N 1
ATOM 802 C CA . ALA A 1 100 ? 56.786 20.278 -6.919 1.00 89.94 100 ALA A CA 1
ATOM 803 C C . ALA A 1 100 ? 55.742 20.834 -7.891 1.00 89.94 100 ALA A C 1
ATOM 805 O O . ALA A 1 100 ? 55.721 22.034 -8.164 1.00 89.94 100 ALA A O 1
ATOM 806 N N . LEU A 1 101 ? 54.874 19.955 -8.392 1.00 88.50 101 LEU A N 1
ATOM 807 C CA . LEU A 1 101 ? 53.730 20.319 -9.223 1.00 88.50 101 LEU A CA 1
ATOM 808 C C . LEU A 1 101 ? 52.448 19.804 -8.562 1.00 88.50 101 LEU A C 1
ATOM 810 O O . LEU A 1 101 ? 52.259 18.596 -8.405 1.00 88.50 101 LEU A O 1
ATOM 814 N N . GLU A 1 102 ? 51.595 20.725 -8.126 1.00 85.62 102 GLU A N 1
ATOM 815 C CA . GLU A 1 102 ? 50.374 20.419 -7.385 1.00 85.62 102 GLU A CA 1
ATOM 816 C C . GLU A 1 102 ? 49.294 19.814 -8.298 1.00 85.62 102 GLU A C 1
ATOM 818 O O . GLU A 1 102 ? 49.078 20.255 -9.427 1.00 85.62 102 GLU A O 1
ATOM 823 N N . ASN A 1 103 ? 48.574 18.808 -7.794 1.00 78.44 103 ASN A N 1
ATOM 824 C CA . ASN A 1 103 ? 47.446 18.189 -8.484 1.00 78.44 103 ASN A CA 1
ATOM 825 C C . ASN A 1 103 ? 46.322 17.854 -7.482 1.00 78.44 103 ASN A C 1
ATOM 827 O O . ASN A 1 103 ? 46.602 17.226 -6.457 1.00 78.44 103 ASN A O 1
ATOM 831 N N . PRO A 1 104 ? 45.046 18.183 -7.769 1.00 69.06 104 PRO A N 1
ATOM 832 C CA . PRO A 1 104 ? 43.922 17.735 -6.952 1.00 69.06 104 PRO A CA 1
ATOM 833 C C . PRO A 1 104 ? 43.894 16.206 -6.789 1.00 69.06 104 PRO A C 1
ATOM 835 O O . PRO A 1 104 ? 44.036 15.464 -7.763 1.00 69.06 104 PRO A O 1
ATOM 838 N N . ALA A 1 105 ? 43.636 15.709 -5.573 1.00 62.72 105 ALA A N 1
ATOM 839 C CA . ALA A 1 105 ? 43.654 14.268 -5.265 1.00 62.72 105 ALA A CA 1
ATOM 840 C C . ALA A 1 105 ? 42.739 13.433 -6.196 1.00 62.72 105 ALA A C 1
ATOM 842 O O . ALA A 1 105 ? 43.097 12.335 -6.643 1.00 62.72 105 ALA A O 1
ATOM 843 N N . THR A 1 106 ? 41.584 13.996 -6.565 1.00 65.88 106 THR A N 1
ATOM 844 C CA . THR A 1 106 ? 40.615 13.439 -7.526 1.00 65.88 106 THR A CA 1
ATOM 845 C C . THR A 1 106 ? 40.640 14.165 -8.883 1.00 65.88 106 THR A C 1
ATOM 847 O O . THR A 1 106 ? 39.608 14.277 -9.537 1.00 65.88 106 THR A O 1
ATOM 850 N N . GLY A 1 107 ? 41.782 14.733 -9.286 1.00 68.44 107 GLY A N 1
ATOM 851 C CA . GLY A 1 107 ? 41.945 15.507 -10.523 1.00 68.44 107 GLY A CA 1
ATOM 852 C C . GLY A 1 107 ? 42.366 14.678 -11.743 1.00 68.44 107 GLY A C 1
ATOM 853 O O . GLY A 1 107 ? 42.941 13.595 -11.614 1.00 68.44 107 GLY A O 1
ATOM 854 N N . LEU A 1 108 ? 42.099 15.214 -12.937 1.00 79.00 108 LEU A N 1
ATOM 855 C CA . LEU A 1 108 ? 42.419 14.626 -14.245 1.00 79.00 108 LEU A CA 1
ATOM 856 C C . LEU A 1 108 ? 43.882 14.838 -14.671 1.00 79.00 108 LEU A C 1
ATOM 858 O O . LEU A 1 108 ? 44.339 14.169 -15.594 1.00 79.00 108 LEU A O 1
ATOM 862 N N . LEU A 1 109 ? 44.647 15.714 -14.008 1.00 83.00 109 LEU A N 1
ATOM 863 C CA . LEU A 1 109 ? 46.013 16.053 -14.434 1.00 83.00 109 LEU A CA 1
ATOM 864 C C . LEU A 1 109 ? 46.959 14.837 -14.410 1.00 83.00 109 LEU A C 1
ATOM 866 O O . LEU A 1 109 ? 47.704 14.617 -15.356 1.00 83.00 109 LEU A O 1
ATOM 870 N N . LYS A 1 110 ? 46.840 13.956 -13.405 1.00 78.75 110 LYS A N 1
ATOM 871 C CA . LYS A 1 110 ? 47.603 12.687 -13.333 1.00 78.75 110 LYS A CA 1
ATOM 872 C C . LYS A 1 110 ? 47.309 11.701 -14.468 1.00 78.75 110 LYS A C 1
ATOM 874 O O . LYS A 1 110 ? 48.022 10.717 -14.607 1.00 78.75 110 LYS A O 1
ATOM 879 N N . THR A 1 111 ? 46.233 11.919 -15.225 1.00 81.06 111 THR A N 1
ATOM 880 C CA . THR A 1 111 ? 45.846 11.060 -16.355 1.00 81.06 111 THR A CA 1
ATOM 881 C C . THR A 1 111 ? 46.380 11.564 -17.697 1.00 81.06 111 THR A C 1
ATOM 883 O O . THR A 1 111 ? 46.196 10.888 -18.703 1.00 81.06 111 THR A O 1
ATOM 886 N N . ARG A 1 112 ? 47.020 12.744 -17.736 1.00 85.50 112 ARG A N 1
ATOM 887 C CA . ARG A 1 112 ? 47.591 13.312 -18.965 1.00 85.50 112 ARG A CA 1
ATOM 888 C C . ARG A 1 112 ? 48.904 12.605 -19.314 1.00 85.50 112 ARG A C 1
ATOM 890 O O . ARG A 1 112 ? 49.688 12.283 -18.424 1.00 85.50 112 ARG A O 1
ATOM 897 N N . GLU A 1 113 ? 49.158 12.389 -20.603 1.00 85.50 113 GLU A N 1
ATOM 898 C CA . GLU A 1 113 ? 50.305 11.597 -21.077 1.00 85.50 113 GLU A CA 1
ATOM 899 C C . GLU A 1 113 ? 51.660 12.185 -20.664 1.00 85.50 113 GLU A C 1
ATOM 901 O O . GLU A 1 113 ? 52.545 11.441 -20.263 1.00 85.50 113 GLU A O 1
ATOM 906 N N . TYR A 1 114 ? 51.815 13.511 -20.666 1.00 83.62 114 TYR A N 1
ATOM 907 C CA . TYR A 1 114 ? 53.070 14.178 -20.286 1.00 83.62 114 TYR A CA 1
ATOM 908 C C . TYR A 1 114 ? 53.375 14.126 -18.779 1.00 83.62 114 TYR A C 1
ATOM 910 O O . TYR A 1 114 ? 54.479 14.457 -18.357 1.00 83.62 114 TYR A O 1
ATOM 918 N N . MET A 1 115 ? 52.410 13.709 -17.955 1.00 84.81 115 MET A N 1
ATOM 919 C CA . MET A 1 115 ? 52.646 13.412 -16.540 1.00 84.81 115 MET A CA 1
ATOM 920 C C . MET A 1 115 ? 53.135 11.970 -16.340 1.00 84.81 115 MET A C 1
ATOM 922 O O . MET A 1 115 ? 53.618 11.629 -15.257 1.00 84.81 115 MET A O 1
ATOM 926 N N . ALA A 1 116 ? 53.016 11.110 -17.360 1.00 77.81 116 ALA A N 1
ATOM 927 C CA . ALA A 1 116 ? 53.474 9.731 -17.296 1.00 77.81 116 ALA A CA 1
ATOM 928 C C . ALA A 1 116 ? 55.008 9.687 -17.231 1.00 77.81 116 ALA A C 1
ATOM 930 O O . ALA A 1 116 ? 55.701 10.216 -18.093 1.00 77.81 116 ALA A O 1
ATOM 931 N N . GLY A 1 117 ? 55.540 9.042 -16.192 1.00 72.38 117 GLY A N 1
ATOM 932 C CA . GLY A 1 117 ? 56.984 8.920 -15.965 1.00 72.38 117 GLY A CA 1
ATOM 933 C C . GLY A 1 117 ? 57.574 9.944 -14.992 1.00 72.38 117 GLY A C 1
ATOM 934 O O . GLY A 1 117 ? 58.709 9.759 -14.558 1.00 72.38 117 GLY A O 1
ATOM 935 N N . LEU A 1 118 ? 56.813 10.963 -14.574 1.00 80.06 118 LEU A N 1
ATOM 936 C CA . LEU A 1 118 ? 57.228 11.849 -13.485 1.00 80.06 118 LEU A CA 1
ATOM 937 C C . LEU A 1 118 ? 57.006 11.174 -12.114 1.00 80.06 118 LEU A C 1
ATOM 939 O O . LEU A 1 118 ? 55.995 10.488 -11.922 1.00 80.06 118 LEU A O 1
ATOM 943 N N . PRO A 1 119 ? 57.917 11.353 -11.137 1.00 74.81 119 PRO A N 1
ATOM 944 C CA . PRO A 1 119 ? 57.722 10.834 -9.787 1.00 74.81 119 PRO A CA 1
ATOM 945 C C . PRO A 1 119 ? 56.531 11.534 -9.121 1.00 74.81 119 PRO A C 1
ATOM 947 O O . PRO A 1 119 ? 56.454 12.760 -9.102 1.00 74.81 119 PRO A O 1
ATOM 950 N N . PHE A 1 120 ? 55.607 10.759 -8.547 1.00 69.38 120 PHE A N 1
ATOM 951 C CA . PHE A 1 120 ? 54.453 11.293 -7.821 1.00 69.38 120 PHE A CA 1
ATOM 952 C C . PHE A 1 120 ? 54.383 10.738 -6.396 1.00 69.38 120 PHE A C 1
ATOM 954 O O . PHE A 1 120 ? 54.745 9.589 -6.135 1.00 69.38 120 PHE A O 1
ATOM 961 N N . HIS A 1 121 ? 53.865 11.553 -5.477 1.00 63.34 121 HIS A N 1
ATOM 962 C CA . HIS A 1 121 ? 53.606 11.173 -4.092 1.00 63.34 121 HIS A CA 1
ATOM 963 C C . HIS A 1 121 ? 52.141 11.444 -3.740 1.00 63.34 121 HIS A C 1
ATOM 965 O O . HIS A 1 121 ? 51.661 12.566 -3.877 1.00 63.34 121 HIS A O 1
ATOM 971 N N . ASP A 1 122 ? 51.431 10.411 -3.280 1.00 57.44 122 ASP A N 1
ATOM 972 C CA . ASP A 1 122 ? 50.085 10.546 -2.720 1.00 57.44 122 ASP A CA 1
ATOM 973 C C . ASP A 1 122 ? 50.203 10.848 -1.219 1.00 57.44 122 ASP A C 1
ATOM 975 O O . ASP A 1 122 ? 50.735 10.041 -0.452 1.00 57.44 122 ASP A O 1
ATOM 979 N N . ALA A 1 123 ? 49.716 12.010 -0.788 1.00 53.44 123 ALA A N 1
ATOM 980 C CA . ALA A 1 123 ? 49.773 12.442 0.608 1.00 53.44 123 ALA A CA 1
ATOM 981 C C . ALA A 1 123 ? 48.865 11.612 1.555 1.00 53.44 123 ALA A C 1
ATOM 983 O O . ALA A 1 123 ? 48.796 11.906 2.748 1.00 53.44 123 ALA A O 1
ATOM 984 N N . GLY A 1 124 ? 48.172 10.575 1.055 1.00 52.16 124 GLY A N 1
ATOM 985 C CA . GLY A 1 124 ? 47.152 9.802 1.779 1.00 52.16 124 GLY A CA 1
ATOM 986 C C . GLY A 1 124 ? 47.517 8.408 2.332 1.00 52.16 124 GLY A C 1
ATOM 987 O O . GLY A 1 124 ? 46.607 7.696 2.760 1.00 52.16 124 GLY A O 1
ATOM 988 N N . ILE A 1 125 ? 48.777 7.946 2.347 1.00 53.38 125 ILE A N 1
ATOM 989 C CA . ILE A 1 125 ? 49.093 6.571 2.816 1.00 53.38 125 ILE A CA 1
ATOM 990 C C . ILE A 1 125 ? 49.176 6.490 4.355 1.00 53.38 125 ILE A C 1
ATOM 992 O O . ILE A 1 125 ? 50.144 6.939 4.969 1.00 53.38 125 ILE A O 1
ATOM 996 N N . SER A 1 126 ? 48.193 5.839 4.993 1.00 57.22 126 SER A N 1
ATOM 997 C CA . SER A 1 126 ? 48.155 5.600 6.447 1.00 57.22 126 SER A CA 1
ATOM 998 C C . SER A 1 126 ? 48.368 4.127 6.829 1.00 57.22 126 SER A C 1
ATOM 1000 O O . SER A 1 126 ? 47.922 3.218 6.124 1.00 57.22 126 SER A O 1
ATOM 1002 N N . ALA A 1 127 ? 48.993 3.888 7.988 1.00 64.50 127 ALA A N 1
ATOM 1003 C CA . ALA A 1 127 ? 49.072 2.565 8.610 1.00 64.50 127 ALA A CA 1
ATOM 1004 C C . ALA A 1 127 ? 47.674 1.940 8.800 1.00 64.50 127 ALA A C 1
ATOM 1006 O O . ALA A 1 127 ? 46.704 2.644 9.091 1.00 64.50 127 ALA A O 1
ATOM 1007 N N . ARG A 1 128 ? 47.560 0.618 8.625 1.00 63.84 128 ARG A N 1
ATOM 1008 C CA . ARG A 1 128 ? 46.317 -0.151 8.801 1.00 63.84 128 ARG A CA 1
ATOM 1009 C C . ARG A 1 128 ? 46.519 -1.270 9.815 1.00 63.84 128 ARG A C 1
ATOM 1011 O O . ARG A 1 128 ? 47.557 -1.924 9.816 1.00 63.84 128 ARG A O 1
ATOM 1018 N N . THR A 1 129 ? 45.519 -1.526 10.652 1.00 70.00 129 THR A N 1
ATOM 1019 C CA . THR A 1 129 ? 45.558 -2.630 11.620 1.00 70.00 129 THR A CA 1
ATOM 1020 C C . THR A 1 129 ? 45.114 -3.939 10.959 1.00 70.00 129 THR A C 1
ATOM 1022 O O . THR A 1 129 ? 44.067 -3.988 10.317 1.00 70.00 129 THR A O 1
ATOM 1025 N N . SER A 1 130 ? 45.913 -4.997 11.090 1.00 68.31 130 SER A N 1
ATOM 1026 C CA . SER A 1 130 ? 45.597 -6.342 10.611 1.00 68.31 130 SER A CA 1
ATOM 1027 C C . SER A 1 130 ? 44.554 -7.023 11.509 1.00 68.31 130 SER A C 1
ATOM 1029 O O . SER A 1 130 ? 44.400 -6.630 12.668 1.00 68.31 130 SER A O 1
ATOM 1031 N N . PRO A 1 131 ? 43.882 -8.091 11.039 1.00 59.38 131 PRO A N 1
ATOM 1032 C CA . PRO A 1 131 ? 42.937 -8.859 11.857 1.00 59.38 131 PRO A CA 1
ATOM 1033 C C . PRO A 1 131 ? 43.545 -9.437 13.144 1.00 59.38 131 PRO A C 1
ATOM 1035 O O . PRO A 1 131 ? 42.842 -9.623 14.129 1.00 59.38 131 PRO A O 1
ATOM 1038 N N . GLN A 1 132 ? 44.860 -9.694 13.161 1.00 62.75 132 GLN A N 1
ATOM 1039 C CA . GLN A 1 132 ? 45.571 -10.152 14.360 1.00 62.75 132 GLN A CA 1
ATOM 1040 C C . GLN A 1 132 ? 45.976 -9.000 15.299 1.00 62.75 132 GLN A C 1
ATOM 1042 O O . GLN A 1 132 ? 46.615 -9.252 16.313 1.00 62.75 132 GLN A O 1
ATOM 1047 N N . GLY A 1 133 ? 45.645 -7.743 14.982 1.00 62.59 133 GLY A N 1
ATOM 1048 C CA . GLY A 1 133 ? 45.901 -6.566 15.821 1.00 62.59 133 GLY A CA 1
ATOM 1049 C C . GLY A 1 133 ? 47.235 -5.855 15.587 1.00 62.59 133 GLY A C 1
ATOM 1050 O O . GLY A 1 133 ? 47.560 -4.922 16.322 1.00 62.59 133 GLY A O 1
ATOM 1051 N N . SER A 1 134 ? 48.002 -6.272 14.577 1.00 77.44 134 SER A N 1
ATOM 1052 C CA . SER A 1 134 ? 49.279 -5.643 14.211 1.00 77.44 134 SER A CA 1
ATOM 1053 C C . SER A 1 134 ? 49.067 -4.405 13.344 1.00 77.44 134 SER A C 1
ATOM 1055 O O . SER A 1 134 ? 48.176 -4.414 12.507 1.00 77.44 134 SER A O 1
ATOM 1057 N N . GLU A 1 135 ? 49.891 -3.365 13.457 1.00 77.88 135 GLU A N 1
ATOM 1058 C CA . GLU A 1 135 ? 49.852 -2.246 12.500 1.00 77.88 135 GLU A CA 1
ATOM 1059 C C . GLU A 1 135 ? 50.816 -2.486 11.342 1.00 77.88 135 GLU A C 1
ATOM 1061 O O . GLU A 1 135 ? 51.990 -2.775 11.558 1.00 77.88 135 GLU A O 1
ATOM 1066 N N . LEU A 1 136 ? 50.305 -2.374 10.118 1.00 80.56 136 LEU A N 1
ATOM 1067 C CA . LEU A 1 136 ? 51.007 -2.625 8.867 1.00 80.56 136 LEU A CA 1
ATOM 1068 C C . LEU A 1 136 ? 50.950 -1.377 7.980 1.00 80.56 136 LEU A C 1
ATOM 1070 O O . LEU A 1 136 ? 49.890 -0.773 7.810 1.00 80.56 136 LEU A O 1
ATOM 1074 N N . LEU A 1 137 ? 52.069 -1.019 7.360 1.00 79.62 137 LEU A N 1
ATOM 1075 C CA . LEU A 1 137 ? 52.127 -0.010 6.306 1.00 79.62 137 LEU A CA 1
ATOM 1076 C C . LEU A 1 137 ? 52.308 -0.705 4.962 1.00 79.62 137 LEU A C 1
ATOM 1078 O O . LEU A 1 137 ? 53.246 -1.481 4.786 1.00 79.62 137 LEU A O 1
ATOM 1082 N N . ARG A 1 138 ? 51.419 -0.436 4.006 1.00 70.38 138 ARG A N 1
ATOM 1083 C CA . ARG A 1 138 ? 51.550 -0.976 2.651 1.00 70.38 138 ARG A CA 1
ATOM 1084 C C . ARG A 1 138 ? 52.368 -0.008 1.807 1.00 70.38 138 ARG A C 1
ATOM 1086 O O . ARG A 1 138 ? 51.959 1.136 1.631 1.00 70.38 138 ARG A O 1
ATOM 1093 N N . LEU A 1 139 ? 53.504 -0.472 1.300 1.00 67.06 139 LEU A N 1
ATOM 1094 C CA . LEU A 1 139 ? 54.359 0.308 0.414 1.00 67.06 139 LEU A CA 1
ATOM 1095 C C . LEU A 1 139 ? 53.885 0.199 -1.052 1.00 67.06 139 LEU A C 1
ATOM 1097 O O . LEU A 1 139 ? 53.197 -0.767 -1.404 1.00 67.06 139 LEU A O 1
ATOM 1101 N N . PRO A 1 140 ? 54.249 1.162 -1.922 1.00 47.53 140 PRO A N 1
ATOM 1102 C CA . PRO A 1 140 ? 53.804 1.205 -3.322 1.00 47.53 140 PRO A CA 1
ATOM 1103 C C . PRO A 1 140 ? 54.184 -0.030 -4.155 1.00 47.53 140 PRO A C 1
ATOM 1105 O O . PRO A 1 140 ? 53.484 -0.377 -5.098 1.00 47.53 140 PRO A O 1
ATOM 1108 N N . ASN A 1 141 ? 55.244 -0.747 -3.772 1.00 58.03 141 ASN A N 1
ATOM 1109 C CA . ASN A 1 141 ? 55.712 -1.985 -4.407 1.00 58.03 141 ASN A CA 1
ATOM 1110 C C . ASN A 1 141 ? 54.973 -3.257 -3.925 1.00 58.03 141 ASN A C 1
ATOM 1112 O O . ASN A 1 141 ? 55.480 -4.364 -4.081 1.00 58.03 141 ASN A O 1
ATOM 1116 N N . ALA A 1 142 ? 53.801 -3.108 -3.298 1.00 52.56 142 ALA A N 1
ATOM 1117 C CA . ALA A 1 142 ? 52.989 -4.176 -2.708 1.00 52.56 142 ALA A CA 1
ATOM 1118 C C . ALA A 1 142 ? 53.612 -4.933 -1.512 1.00 52.56 142 ALA A C 1
ATOM 1120 O O . ALA A 1 142 ? 52.976 -5.858 -1.002 1.00 52.56 142 ALA A O 1
ATOM 1121 N N . GLN A 1 143 ? 54.772 -4.514 -0.992 1.00 63.66 143 GLN A N 1
ATOM 1122 C CA . GLN A 1 143 ? 55.328 -5.054 0.254 1.00 63.66 143 GLN A CA 1
ATOM 1123 C C . GLN A 1 143 ? 54.620 -4.457 1.482 1.00 63.66 143 GLN A C 1
ATOM 1125 O O . GLN A 1 143 ? 54.248 -3.281 1.506 1.00 63.66 143 GLN A O 1
ATOM 1130 N N . GLN A 1 144 ? 54.413 -5.279 2.513 1.00 76.69 144 GLN A N 1
ATOM 1131 C CA . GLN A 1 144 ? 53.803 -4.864 3.777 1.00 76.69 144 GLN A CA 1
ATOM 1132 C C . GLN A 1 144 ? 54.867 -4.771 4.868 1.00 76.69 144 GLN A C 1
ATOM 1134 O O . GLN A 1 144 ? 55.558 -5.745 5.159 1.00 76.69 144 GLN A O 1
ATOM 1139 N N . LEU A 1 145 ? 54.980 -3.597 5.484 1.00 80.81 145 LEU A N 1
ATOM 1140 C CA . LEU A 1 145 ? 55.916 -3.331 6.565 1.00 80.81 145 LEU A CA 1
ATOM 1141 C C . LEU A 1 145 ? 55.192 -3.404 7.911 1.00 80.81 145 LEU A C 1
ATOM 1143 O O . LEU A 1 145 ? 54.228 -2.675 8.139 1.00 80.81 145 LEU A O 1
ATOM 1147 N N . LEU A 1 146 ? 55.660 -4.257 8.821 1.00 83.12 146 LEU A N 1
ATOM 1148 C CA . LEU A 1 146 ? 55.108 -4.353 10.171 1.00 83.12 146 LEU A CA 1
ATOM 1149 C C . LEU A 1 146 ? 55.601 -3.188 11.028 1.00 83.12 146 LEU A C 1
ATOM 1151 O O . LEU A 1 146 ? 56.797 -3.089 11.285 1.00 83.12 146 LEU A O 1
ATOM 1155 N N . LEU A 1 147 ? 54.681 -2.340 11.487 1.00 82.06 147 LEU A N 1
ATOM 1156 C CA . LEU A 1 147 ? 54.932 -1.167 12.325 1.00 82.06 147 LEU A CA 1
ATOM 1157 C C . LEU A 1 147 ? 54.724 -1.452 13.818 1.00 82.06 147 LEU A C 1
ATOM 1159 O O . LEU A 1 147 ? 55.494 -0.976 14.645 1.00 82.06 147 LEU A O 1
ATOM 1163 N N . ALA A 1 148 ? 53.718 -2.238 14.199 1.00 81.00 148 ALA A N 1
ATOM 1164 C CA . ALA A 1 148 ? 53.519 -2.634 15.596 1.00 81.00 148 ALA A CA 1
ATOM 1165 C C . ALA A 1 148 ? 52.956 -4.051 15.701 1.00 81.00 148 ALA A C 1
ATOM 1167 O O . ALA A 1 148 ? 52.151 -4.461 14.867 1.00 81.00 148 ALA A O 1
ATOM 1168 N N . ARG A 1 149 ? 53.385 -4.790 16.726 1.00 79.31 149 ARG A N 1
ATOM 1169 C CA . ARG A 1 149 ? 52.890 -6.134 17.049 1.00 79.31 149 ARG A CA 1
ATOM 1170 C C . ARG A 1 149 ? 51.494 -6.069 17.701 1.00 79.31 149 ARG A C 1
ATOM 1172 O O . ARG A 1 149 ? 51.094 -5.001 18.168 1.00 79.31 149 ARG A O 1
ATOM 1179 N N . PRO A 1 150 ? 50.749 -7.191 17.780 1.00 70.69 150 PRO A N 1
ATOM 1180 C CA . PRO A 1 150 ? 49.397 -7.237 18.358 1.00 70.69 150 PRO A CA 1
ATOM 1181 C C . PRO A 1 150 ? 49.265 -6.732 19.800 1.00 70.69 150 PRO A C 1
ATOM 1183 O O . PRO A 1 150 ? 48.195 -6.297 20.224 1.00 70.69 150 PRO A O 1
ATOM 1186 N N . ASP A 1 151 ? 50.348 -6.805 20.570 1.00 66.06 151 ASP A N 1
ATOM 1187 C CA . ASP A 1 151 ? 50.427 -6.346 21.956 1.00 66.06 151 ASP A CA 1
ATOM 1188 C C . ASP A 1 151 ? 50.631 -4.827 22.088 1.00 66.06 151 ASP A C 1
ATOM 1190 O O . ASP A 1 151 ? 50.590 -4.299 23.201 1.00 66.06 151 ASP A O 1
ATOM 1194 N N . GLY A 1 152 ? 50.790 -4.131 20.960 1.00 67.88 152 GLY A N 1
ATOM 1195 C CA . GLY A 1 152 ? 51.045 -2.703 20.872 1.00 67.88 152 GLY A CA 1
ATOM 1196 C C . GLY A 1 152 ? 52.527 -2.353 20.763 1.00 67.88 152 GLY A C 1
ATOM 1197 O O . GLY A 1 152 ? 52.822 -1.199 20.502 1.00 67.88 152 GLY A O 1
ATOM 1198 N N . GLN A 1 153 ? 53.477 -3.286 20.899 1.00 78.50 153 GLN A N 1
ATOM 1199 C CA . GLN A 1 153 ? 54.895 -2.912 20.838 1.00 78.50 153 GLN A CA 1
ATOM 1200 C C . GLN A 1 1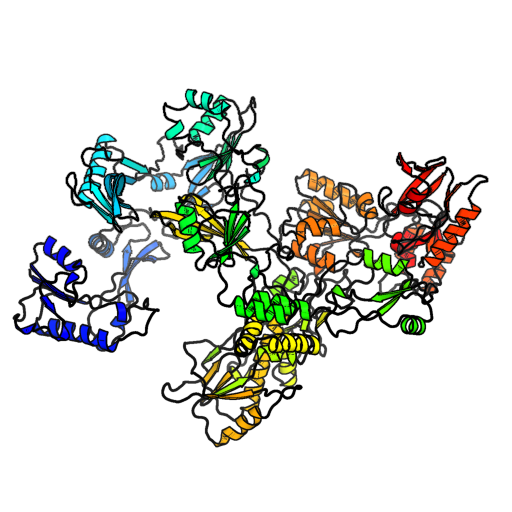53 ? 55.329 -2.530 19.408 1.00 78.50 153 GLN A C 1
ATOM 1202 O O . GLN A 1 153 ? 55.154 -3.333 18.481 1.00 78.50 153 GLN A O 1
ATOM 1207 N N . PRO A 1 154 ? 55.917 -1.334 19.193 1.00 80.38 154 PRO A N 1
ATOM 1208 C CA . PRO A 1 154 ? 56.361 -0.913 17.871 1.00 80.38 154 PRO A CA 1
ATOM 1209 C C . PRO A 1 154 ? 57.623 -1.674 17.443 1.00 80.38 154 PRO A C 1
ATOM 1211 O O . PRO A 1 154 ? 58.536 -1.901 18.237 1.00 80.38 154 PRO A O 1
ATOM 1214 N N . THR A 1 155 ? 57.698 -2.046 16.168 1.00 83.19 155 THR A N 1
ATOM 1215 C CA . THR A 1 155 ? 58.921 -2.589 15.557 1.00 83.19 155 THR A CA 1
ATOM 1216 C C . THR A 1 155 ? 59.911 -1.456 15.265 1.00 83.19 155 THR A C 1
ATOM 1218 O O . THR A 1 155 ? 59.546 -0.283 15.302 1.00 83.19 155 THR A O 1
ATOM 1221 N N . ARG A 1 156 ? 61.159 -1.772 14.894 1.00 76.44 156 ARG A N 1
ATOM 1222 C CA . ARG A 1 156 ? 62.163 -0.752 14.523 1.00 76.44 156 ARG A CA 1
ATOM 1223 C C . ARG A 1 156 ? 61.698 0.142 13.363 1.00 76.44 156 ARG A C 1
ATOM 1225 O O . ARG A 1 156 ? 61.922 1.347 13.380 1.00 76.44 156 ARG A O 1
ATOM 1232 N N . ALA A 1 157 ? 60.994 -0.439 12.391 1.00 76.12 157 ALA A N 1
ATOM 1233 C CA . ALA A 1 157 ? 60.403 0.308 11.287 1.00 76.12 157 ALA A CA 1
ATOM 1234 C C . ALA A 1 157 ? 59.168 1.119 11.713 1.00 76.12 157 ALA A C 1
ATOM 1236 O O . ALA A 1 157 ? 58.965 2.228 11.228 1.00 76.12 157 ALA A O 1
ATOM 1237 N N . GLY A 1 158 ? 58.380 0.610 12.664 1.00 80.00 158 GLY A N 1
ATOM 1238 C CA . GLY A 1 158 ? 57.311 1.366 13.311 1.00 80.00 158 GLY A CA 1
ATOM 1239 C C . GLY A 1 158 ? 57.813 2.571 14.083 1.00 80.00 158 GLY A C 1
ATOM 1240 O O . GLY A 1 158 ? 57.277 3.656 13.914 1.00 80.00 158 GLY A O 1
ATOM 1241 N N . GLN A 1 159 ? 58.861 2.408 14.890 1.00 78.31 159 GLN A N 1
ATOM 1242 C CA . GLN A 1 159 ? 59.490 3.505 15.628 1.00 78.31 159 GLN A CA 1
ATOM 1243 C C . GLN A 1 159 ? 59.919 4.620 14.675 1.00 78.31 159 GLN A C 1
ATOM 1245 O O . GLN A 1 159 ? 59.549 5.770 14.890 1.00 78.31 159 GLN A O 1
ATOM 1250 N N . PHE A 1 160 ? 60.601 4.263 13.584 1.00 71.31 160 PHE A N 1
ATOM 1251 C CA . PHE A 1 160 ? 60.978 5.216 12.545 1.00 71.31 160 PHE A CA 1
ATOM 1252 C C . PHE A 1 160 ? 59.756 5.881 11.891 1.00 71.31 160 PHE A C 1
ATOM 1254 O O . PHE A 1 160 ? 59.704 7.102 11.794 1.00 71.31 160 PHE A O 1
ATOM 1261 N N . TYR A 1 161 ? 58.738 5.103 11.505 1.00 75.31 161 TYR A N 1
ATOM 1262 C CA . TYR A 1 161 ? 57.504 5.623 10.909 1.00 75.31 161 TYR A CA 1
ATOM 1263 C C . TYR A 1 161 ? 56.782 6.615 11.829 1.00 75.31 161 TYR A C 1
ATOM 1265 O O . TYR A 1 161 ? 56.482 7.726 11.408 1.00 75.31 161 TYR A O 1
ATOM 1273 N N . TYR A 1 162 ? 56.533 6.246 13.086 1.00 74.50 162 TYR A N 1
ATOM 1274 C CA . TYR A 1 162 ? 55.831 7.084 14.063 1.00 74.50 162 TYR A CA 1
ATOM 1275 C C . TYR A 1 162 ? 56.604 8.357 14.404 1.00 74.50 162 TYR A C 1
ATOM 1277 O O . TYR A 1 162 ? 55.998 9.415 14.570 1.00 74.50 162 TYR A O 1
ATOM 1285 N N . GLN A 1 163 ? 57.934 8.270 14.439 1.00 67.44 163 GLN A N 1
ATOM 1286 C CA . GLN A 1 163 ? 58.808 9.425 14.601 1.00 67.44 163 GLN A CA 1
ATOM 1287 C C . GLN A 1 163 ? 58.741 10.357 13.381 1.00 67.44 163 GLN A C 1
ATOM 1289 O O . GLN A 1 163 ? 58.665 11.569 13.551 1.00 67.44 163 GLN A O 1
ATOM 1294 N N . LEU A 1 164 ? 58.686 9.798 12.168 1.00 55.62 164 LEU A N 1
ATOM 1295 C CA . LEU A 1 164 ? 58.571 10.550 10.917 1.00 55.62 164 LEU A CA 1
ATOM 1296 C C . LEU A 1 164 ? 57.206 11.246 10.769 1.00 55.62 164 LEU A C 1
ATOM 1298 O O . LEU A 1 164 ? 57.152 12.400 10.359 1.00 55.62 164 LEU A O 1
ATOM 1302 N N . VAL A 1 165 ? 56.101 10.569 11.113 1.00 55.88 165 VAL A N 1
ATOM 1303 C CA . VAL A 1 165 ? 54.735 11.125 10.992 1.00 55.88 165 VAL A CA 1
ATOM 1304 C C . VAL A 1 165 ? 54.273 11.910 12.227 1.00 55.88 165 VAL A C 1
ATOM 1306 O O . VAL A 1 165 ? 53.130 12.365 12.270 1.00 55.88 165 VAL A O 1
ATOM 1309 N N . GLY A 1 166 ? 55.119 12.028 13.256 1.00 47.38 166 GLY A N 1
ATOM 1310 C CA . GLY A 1 166 ? 54.820 12.758 14.493 1.00 47.38 166 GLY A CA 1
ATOM 1311 C C . GLY A 1 166 ? 53.677 12.167 15.330 1.00 47.38 166 GLY A C 1
ATOM 1312 O O . GLY A 1 166 ? 53.096 12.865 16.161 1.00 47.38 166 GLY A O 1
ATOM 1313 N N . ARG A 1 167 ? 53.320 10.892 15.121 1.00 58.91 167 ARG A N 1
ATOM 1314 C CA . ARG A 1 167 ? 52.253 10.200 15.869 1.00 58.91 167 ARG A CA 1
ATOM 1315 C C . ARG A 1 167 ? 52.858 9.325 16.958 1.00 58.91 167 ARG A C 1
ATOM 1317 O O . ARG A 1 167 ? 53.903 8.721 16.762 1.00 58.91 167 ARG A O 1
ATOM 1324 N N . ARG A 1 168 ? 52.192 9.207 18.108 1.00 58.00 168 ARG A N 1
ATOM 1325 C CA . ARG A 1 168 ? 52.654 8.316 19.184 1.00 58.00 168 ARG A CA 1
ATOM 1326 C C . ARG A 1 168 ? 52.441 6.850 18.770 1.00 58.00 168 ARG A C 1
ATOM 1328 O O . ARG A 1 168 ? 51.338 6.536 18.318 1.00 58.00 168 ARG A O 1
ATOM 1335 N N . PRO A 1 169 ? 53.437 5.956 18.932 1.00 63.38 169 PRO A N 1
ATOM 1336 C CA . PRO A 1 169 ? 53.222 4.536 18.697 1.00 63.38 169 PRO A CA 1
ATOM 1337 C C . PRO A 1 169 ? 52.123 4.017 19.633 1.00 63.38 169 PRO A C 1
ATOM 1339 O O . PRO A 1 169 ? 52.010 4.497 20.770 1.00 63.38 169 PRO A O 1
ATOM 1342 N N . PRO A 1 170 ? 51.324 3.031 19.197 1.00 64.38 170 PRO A N 1
ATOM 1343 C CA . PRO A 1 170 ? 50.412 2.354 20.104 1.00 64.38 170 PRO A CA 1
ATOM 1344 C C . PRO A 1 170 ? 51.210 1.772 21.281 1.00 64.38 170 PRO A C 1
ATOM 1346 O O . PRO A 1 170 ? 52.344 1.347 21.114 1.00 64.38 170 PRO A O 1
ATOM 1349 N N . SER A 1 171 ? 50.663 1.821 22.494 1.00 57.66 171 SER A N 1
ATOM 1350 C CA . SER A 1 171 ? 51.365 1.376 23.714 1.00 57.66 171 SER A CA 1
ATOM 1351 C C . SER A 1 171 ? 50.527 0.424 24.571 1.00 57.66 171 SER A C 1
ATOM 1353 O O . SER A 1 171 ? 50.987 -0.071 25.601 1.00 57.66 171 SER A O 1
ATOM 1355 N N . ARG A 1 172 ? 49.282 0.157 24.152 1.00 65.75 172 ARG A N 1
ATOM 1356 C CA . ARG A 1 172 ? 48.297 -0.644 24.885 1.00 65.75 172 ARG A CA 1
ATOM 1357 C C . ARG A 1 172 ? 47.608 -1.647 23.958 1.00 65.75 172 ARG A C 1
ATOM 1359 O O . ARG A 1 172 ? 47.508 -1.448 22.748 1.00 65.75 172 ARG A O 1
ATOM 1366 N N . ARG A 1 173 ? 47.056 -2.710 24.555 1.00 65.69 173 ARG A N 1
ATOM 1367 C CA . ARG A 1 173 ? 46.351 -3.813 23.862 1.00 65.69 173 ARG A CA 1
ATOM 1368 C C . ARG A 1 173 ? 45.005 -3.413 23.224 1.00 65.69 173 ARG A C 1
ATOM 1370 O O . ARG A 1 173 ? 44.291 -4.270 22.706 1.00 65.69 173 ARG A O 1
ATOM 1377 N N . PHE A 1 174 ? 44.638 -2.135 23.270 1.00 68.50 174 PHE A N 1
ATOM 1378 C CA . PHE A 1 174 ? 43.411 -1.558 22.722 1.00 68.50 174 PHE A CA 1
ATOM 1379 C C . PHE A 1 174 ? 43.717 -0.199 22.076 1.00 68.50 174 PHE A C 1
ATOM 1381 O O . PHE A 1 174 ? 44.741 0.416 22.369 1.00 68.50 174 PHE A O 1
ATOM 1388 N N . ASN A 1 175 ? 42.858 0.262 21.167 1.00 64.56 175 ASN A N 1
ATOM 1389 C CA . ASN A 1 175 ? 42.944 1.622 20.636 1.00 64.56 175 ASN A CA 1
ATOM 1390 C C . ASN A 1 175 ? 42.317 2.597 21.648 1.00 64.56 175 ASN A C 1
ATOM 1392 O O . ASN A 1 175 ? 41.188 2.374 22.073 1.00 64.56 175 ASN A O 1
ATOM 1396 N N . GLU A 1 176 ? 43.044 3.636 22.054 1.00 58.72 176 GLU A N 1
ATOM 1397 C CA . GLU A 1 176 ? 42.586 4.634 23.036 1.00 58.72 176 GLU A CA 1
ATOM 1398 C C . GLU A 1 176 ? 41.536 5.590 22.456 1.00 58.72 176 GLU A C 1
ATOM 1400 O O . GLU A 1 176 ? 40.720 6.124 23.196 1.00 58.72 176 GLU A O 1
ATOM 1405 N N . ALA A 1 177 ? 41.515 5.756 21.131 1.00 53.28 177 ALA A N 1
ATOM 1406 C CA . ALA A 1 177 ? 40.560 6.609 20.426 1.00 53.28 177 ALA A CA 1
ATOM 1407 C C . ALA A 1 177 ? 39.303 5.855 19.953 1.00 53.28 177 ALA A C 1
ATOM 1409 O O . ALA A 1 177 ? 38.515 6.399 19.182 1.00 53.28 177 ALA A O 1
ATOM 1410 N N . GLN A 1 178 ? 39.131 4.586 20.342 1.00 56.16 178 GLN A N 1
ATOM 1411 C CA . GLN A 1 178 ? 37.971 3.809 19.905 1.00 56.16 178 GLN A CA 1
ATOM 1412 C C . GLN A 1 178 ? 36.693 4.229 20.650 1.00 56.16 178 GLN A C 1
ATOM 1414 O O . GLN A 1 178 ? 36.757 4.505 21.852 1.00 56.16 178 GLN A O 1
ATOM 1419 N N . PRO A 1 179 ? 35.527 4.215 19.981 1.00 48.44 179 PRO A N 1
ATOM 1420 C CA . PRO A 1 179 ? 34.250 4.385 20.659 1.00 48.44 179 PRO A CA 1
ATOM 1421 C C . PRO A 1 179 ? 33.936 3.169 21.545 1.00 48.44 179 PRO A C 1
ATOM 1423 O O . PRO A 1 179 ? 34.359 2.045 21.264 1.00 48.44 179 PRO A O 1
ATOM 1426 N N . LEU A 1 180 ? 33.176 3.391 22.619 1.00 54.19 180 LEU A N 1
ATOM 1427 C CA . LEU A 1 180 ? 32.647 2.309 23.450 1.00 54.19 180 LEU A CA 1
ATOM 1428 C C . LEU A 1 180 ? 31.572 1.535 22.677 1.00 54.19 180 LEU A C 1
ATOM 1430 O O . LEU A 1 180 ? 30.718 2.130 22.027 1.00 54.19 180 LEU A O 1
ATOM 1434 N N . VAL A 1 181 ? 31.584 0.209 22.792 1.00 65.06 181 VAL A N 1
ATOM 1435 C CA . VAL A 1 181 ? 30.531 -0.667 22.269 1.00 65.06 181 VAL A CA 1
ATOM 1436 C C . VAL A 1 181 ? 29.559 -0.960 23.406 1.00 65.06 181 VAL A C 1
ATOM 1438 O O . VAL A 1 181 ? 29.895 -1.718 24.318 1.00 65.06 181 VAL A O 1
ATOM 1441 N N . ARG A 1 182 ? 28.371 -0.353 23.367 1.00 52.62 182 ARG A N 1
ATOM 1442 C CA . ARG A 1 182 ? 27.318 -0.558 24.370 1.00 52.62 182 ARG A CA 1
ATOM 1443 C C . ARG A 1 182 ? 26.483 -1.791 24.034 1.00 52.62 182 ARG A C 1
ATOM 1445 O O . ARG A 1 182 ? 26.135 -2.009 22.878 1.00 52.62 182 ARG A O 1
ATOM 1452 N N . ASP A 1 183 ? 26.212 -2.608 25.041 1.00 52.47 183 ASP A N 1
ATOM 1453 C CA . ASP A 1 183 ? 25.444 -3.846 24.922 1.00 52.47 183 ASP A CA 1
ATOM 1454 C C . ASP A 1 183 ? 24.678 -4.071 26.231 1.00 52.47 183 ASP A C 1
ATOM 1456 O O . ASP A 1 183 ? 25.261 -4.402 27.269 1.00 52.47 183 ASP A O 1
ATOM 1460 N N . GLY A 1 184 ? 23.381 -3.755 26.202 1.00 61.97 184 GLY A N 1
ATOM 1461 C CA . GLY A 1 184 ? 22.547 -3.645 27.397 1.00 61.97 184 GLY A CA 1
ATOM 1462 C C . GLY A 1 184 ? 23.066 -2.578 28.383 1.00 61.97 184 GLY A C 1
ATOM 1463 O O . GLY A 1 184 ? 23.519 -1.515 27.952 1.00 61.97 184 GLY A O 1
ATOM 1464 N N . PRO A 1 185 ? 23.052 -2.837 29.707 1.00 52.59 185 PRO A N 1
ATOM 1465 C CA . PRO A 1 185 ? 23.548 -1.897 30.723 1.00 52.59 185 PRO A CA 1
ATOM 1466 C C . PRO A 1 185 ? 25.085 -1.770 30.740 1.00 52.59 185 PRO A C 1
ATOM 1468 O O . PRO A 1 185 ? 25.652 -1.070 31.575 1.00 52.59 185 PRO A O 1
ATOM 1471 N N . ASN A 1 186 ? 25.796 -2.460 29.849 1.00 66.38 186 ASN A N 1
ATOM 1472 C CA . ASN A 1 186 ? 27.233 -2.664 29.928 1.00 66.38 186 ASN A CA 1
ATOM 1473 C C . ASN A 1 186 ? 27.964 -2.039 28.732 1.00 66.38 186 ASN A C 1
ATOM 1475 O O . ASN A 1 186 ? 27.566 -2.199 27.581 1.00 66.38 186 ASN A O 1
ATOM 1479 N N . ASP A 1 187 ? 29.091 -1.379 28.997 1.00 63.84 187 ASP A N 1
ATOM 1480 C CA . ASP A 1 187 ? 29.961 -0.812 27.967 1.00 63.84 187 ASP A CA 1
ATOM 1481 C C . ASP A 1 187 ? 31.227 -1.660 27.820 1.00 63.84 187 ASP A C 1
ATOM 1483 O O . ASP A 1 187 ? 31.884 -2.020 28.805 1.00 63.84 187 ASP A O 1
ATOM 1487 N N . TYR A 1 188 ? 31.603 -1.940 26.575 1.00 79.00 188 TYR A N 1
ATOM 1488 C CA . TYR A 1 188 ? 32.738 -2.773 26.190 1.00 79.00 188 TYR A CA 1
ATOM 1489 C C . TYR A 1 188 ? 33.706 -1.991 25.291 1.00 79.00 188 TYR A C 1
ATOM 1491 O O . TYR A 1 188 ? 33.325 -1.024 24.637 1.00 79.00 188 TYR A O 1
ATOM 1499 N N . ILE A 1 189 ? 34.957 -2.439 25.215 1.00 76.50 189 ILE A N 1
ATOM 1500 C CA . ILE A 1 189 ? 35.906 -2.044 24.166 1.00 76.50 189 ILE A CA 1
ATOM 1501 C C . ILE A 1 189 ? 36.367 -3.279 23.402 1.00 76.50 189 ILE A C 1
ATOM 1503 O O . ILE A 1 189 ? 36.372 -4.393 23.936 1.00 76.50 189 ILE A O 1
ATOM 1507 N N . LEU A 1 190 ? 36.792 -3.081 22.161 1.00 73.75 190 LEU A N 1
ATOM 1508 C CA . LEU A 1 190 ? 37.475 -4.101 21.387 1.00 73.75 190 LEU A CA 1
ATOM 1509 C C . LEU A 1 190 ? 38.973 -4.029 21.692 1.00 73.75 190 LEU A C 1
ATOM 1511 O O . LEU A 1 190 ? 39.628 -2.985 21.582 1.00 73.75 190 LEU A O 1
ATOM 1515 N N . LEU A 1 191 ? 39.538 -5.162 22.098 1.00 75.88 191 LEU A N 1
ATOM 1516 C CA . LEU A 1 191 ? 40.987 -5.321 22.087 1.00 75.88 191 LEU A CA 1
ATOM 1517 C C . LEU A 1 191 ? 41.468 -5.412 20.635 1.00 75.88 191 LEU A C 1
ATOM 1519 O O . LEU A 1 191 ? 40.714 -5.802 19.746 1.00 75.88 191 LEU A O 1
ATOM 1523 N N . ARG A 1 192 ? 42.741 -5.096 20.383 1.00 63.72 192 ARG A N 1
ATOM 1524 C CA . ARG A 1 192 ? 43.306 -5.091 19.019 1.00 63.72 192 ARG A CA 1
ATOM 1525 C C . ARG A 1 192 ? 43.193 -6.446 18.302 1.00 63.72 192 ARG A C 1
ATOM 1527 O O . ARG A 1 192 ? 43.113 -6.462 17.084 1.00 63.72 192 ARG A O 1
ATOM 1534 N N . GLY A 1 193 ? 43.106 -7.557 19.038 1.00 61.91 193 GLY A N 1
ATOM 1535 C CA . GLY A 1 193 ? 42.824 -8.897 18.496 1.00 61.91 193 GLY A CA 1
ATOM 1536 C C . GLY A 1 193 ? 41.337 -9.216 18.261 1.00 61.91 193 GLY A C 1
ATOM 1537 O O . GLY A 1 193 ? 40.986 -10.386 18.176 1.00 61.91 193 GLY A O 1
ATOM 1538 N N . GLY A 1 194 ? 40.445 -8.218 18.258 1.00 60.53 194 GLY A N 1
ATOM 1539 C CA . GLY A 1 194 ? 39.010 -8.369 17.970 1.00 60.53 194 GLY A CA 1
ATOM 1540 C C . GLY A 1 194 ? 38.136 -8.830 19.145 1.00 60.53 194 GLY A C 1
ATOM 1541 O O . GLY A 1 194 ? 36.913 -8.762 19.064 1.00 60.53 194 GLY A O 1
ATOM 1542 N N . ALA A 1 195 ? 38.727 -9.257 20.264 1.00 71.56 195 ALA A N 1
ATOM 1543 C CA . ALA A 1 195 ? 37.973 -9.696 21.437 1.00 71.56 195 ALA A CA 1
ATOM 1544 C C . ALA A 1 195 ? 37.277 -8.521 22.155 1.00 71.56 195 ALA A C 1
ATOM 1546 O O . ALA A 1 195 ? 37.937 -7.586 22.621 1.00 71.56 195 ALA A O 1
ATOM 1547 N N . LYS A 1 196 ? 35.948 -8.605 22.306 1.00 79.19 196 LYS A N 1
ATOM 1548 C CA . LYS A 1 196 ? 35.114 -7.661 23.073 1.00 79.19 196 LYS A CA 1
ATOM 1549 C C . LYS A 1 196 ? 35.332 -7.861 24.578 1.00 79.19 196 LYS A C 1
ATOM 1551 O O . LYS A 1 196 ? 35.204 -8.974 25.089 1.00 79.19 196 LYS A O 1
ATOM 1556 N N . LYS A 1 197 ? 35.680 -6.797 25.309 1.00 79.19 197 LYS A N 1
ATOM 1557 C CA . LYS A 1 197 ? 35.932 -6.838 26.762 1.00 79.19 197 LYS A CA 1
ATOM 1558 C C . LYS A 1 197 ? 35.214 -5.714 27.500 1.00 79.19 197 LYS A C 1
ATOM 1560 O O . LYS A 1 197 ? 35.259 -4.564 27.084 1.00 79.19 197 LYS A O 1
ATOM 1565 N N . LEU A 1 198 ? 34.578 -6.067 28.616 1.00 76.56 198 LEU A N 1
ATOM 1566 C CA . LEU A 1 198 ? 33.778 -5.166 29.445 1.00 76.56 198 LEU A CA 1
ATOM 1567 C C . LEU A 1 198 ? 34.651 -4.094 30.115 1.00 76.56 198 LEU A C 1
ATOM 1569 O O . LEU A 1 198 ? 35.642 -4.423 30.777 1.00 76.56 198 LEU A O 1
ATOM 1573 N N . VAL A 1 199 ? 34.258 -2.826 30.000 1.00 70.12 199 VAL A N 1
ATOM 1574 C CA . VAL A 1 199 ? 34.940 -1.687 30.635 1.00 70.12 199 VAL A CA 1
ATOM 1575 C C . VAL A 1 199 ? 34.136 -1.028 31.747 1.00 70.12 199 VAL A C 1
ATOM 1577 O O . VAL A 1 199 ? 34.748 -0.576 32.713 1.00 70.12 199 VAL A O 1
ATOM 1580 N N . ARG A 1 200 ? 32.800 -1.019 31.691 1.00 67.81 200 ARG A N 1
ATOM 1581 C CA . ARG A 1 200 ? 31.946 -0.608 32.822 1.00 67.81 200 ARG A CA 1
ATOM 1582 C C . ARG A 1 200 ? 30.537 -1.188 32.715 1.00 67.81 200 ARG A C 1
ATOM 1584 O O . ARG A 1 200 ? 30.100 -1.514 31.621 1.00 67.81 200 ARG A O 1
ATOM 1591 N N . SER A 1 201 ? 29.851 -1.305 33.846 1.00 67.00 201 SER A N 1
ATOM 1592 C CA . SER A 1 201 ? 28.499 -1.862 33.963 1.00 67.00 201 SER A CA 1
ATOM 1593 C C . SER A 1 201 ? 27.597 -0.906 34.739 1.00 67.00 201 SER A C 1
ATOM 1595 O O . SER A 1 201 ? 27.965 -0.509 35.845 1.00 67.00 201 SER A O 1
ATOM 1597 N N . LEU A 1 202 ? 26.457 -0.520 34.166 1.00 50.62 202 LEU A N 1
ATOM 1598 C CA . LEU A 1 202 ? 25.430 0.307 34.799 1.00 50.62 202 LEU A CA 1
ATOM 1599 C C . LEU A 1 202 ? 24.717 -0.515 35.876 1.00 50.62 202 LEU A C 1
ATOM 1601 O O . LEU A 1 202 ? 24.235 -1.616 35.613 1.00 50.62 202 LEU A O 1
ATOM 1605 N N . GLN A 1 203 ? 24.707 0.005 37.094 1.00 62.59 203 GLN A N 1
ATOM 1606 C CA . GLN A 1 203 ? 24.049 -0.594 38.243 1.00 62.59 203 GLN A CA 1
ATOM 1607 C C . GLN A 1 203 ? 22.603 -0.072 38.358 1.00 62.59 203 GLN A C 1
ATOM 1609 O O . GLN A 1 203 ? 22.288 0.981 37.798 1.00 62.59 203 GLN A O 1
ATOM 1614 N N . PRO A 1 204 ? 21.719 -0.776 39.089 1.00 40.06 204 PRO A N 1
ATOM 1615 C CA . PRO A 1 204 ? 20.314 -0.382 39.257 1.00 40.06 204 PRO A CA 1
ATOM 1616 C C . PRO A 1 204 ? 20.095 1.000 39.895 1.00 40.06 204 PRO A C 1
ATOM 1618 O O . PRO A 1 204 ? 19.024 1.572 39.741 1.00 40.06 204 PRO A O 1
ATOM 1621 N N . ASP A 1 205 ? 21.099 1.544 40.588 1.00 39.66 205 ASP A N 1
ATOM 1622 C CA . ASP A 1 205 ? 21.086 2.879 41.204 1.00 39.66 205 ASP A CA 1
ATOM 1623 C C . ASP A 1 205 ? 21.512 4.008 40.239 1.00 39.66 205 ASP A C 1
ATOM 1625 O O . ASP A 1 205 ? 21.678 5.154 40.652 1.00 39.66 205 ASP A O 1
ATOM 1629 N N . GLY A 1 206 ? 21.733 3.688 38.958 1.00 39.00 206 GLY A N 1
ATOM 1630 C CA . GLY A 1 206 ? 22.177 4.631 37.929 1.00 39.00 206 GLY A CA 1
ATOM 1631 C C . GLY A 1 206 ? 23.691 4.876 37.897 1.00 39.00 206 GLY A C 1
ATOM 1632 O O . GLY A 1 206 ? 24.181 5.579 37.010 1.00 39.00 206 GLY A O 1
ATOM 1633 N N . SER A 1 207 ? 24.466 4.281 38.811 1.00 40.47 207 SER A N 1
ATOM 1634 C CA . SER A 1 207 ? 25.926 4.417 38.850 1.00 40.47 207 SER A CA 1
ATOM 1635 C C . SER A 1 207 ? 26.636 3.395 37.946 1.00 40.47 207 SER A C 1
ATOM 1637 O O . SER A 1 207 ? 26.126 2.313 37.667 1.00 40.47 207 SER A O 1
ATOM 1639 N N . TYR A 1 208 ? 27.847 3.702 37.461 1.00 51.78 208 TYR A N 1
ATOM 1640 C CA . TYR A 1 208 ? 28.642 2.758 36.659 1.00 51.78 208 TYR A CA 1
ATOM 1641 C C . TYR A 1 208 ? 29.758 2.110 37.478 1.00 51.78 208 TYR A C 1
ATOM 1643 O O . TYR A 1 208 ? 30.679 2.782 37.941 1.00 51.78 208 TYR A O 1
ATOM 1651 N N . ARG A 1 209 ? 29.791 0.776 37.520 1.00 59.03 209 ARG A N 1
ATOM 1652 C CA . ARG A 1 209 ? 30.924 0.013 38.054 1.00 59.03 209 ARG A CA 1
ATOM 1653 C C . ARG A 1 209 ? 31.970 -0.229 36.963 1.00 59.03 209 ARG A C 1
ATOM 1655 O O . ARG A 1 209 ? 31.757 -1.020 36.046 1.00 59.03 209 ARG A O 1
ATOM 1662 N N . VAL A 1 210 ? 33.117 0.445 37.055 1.00 61.72 210 VAL A N 1
ATOM 1663 C CA . VAL A 1 210 ? 34.201 0.387 36.051 1.00 61.72 210 VAL A CA 1
ATOM 1664 C C . VAL A 1 210 ? 35.168 -0.779 36.321 1.00 61.72 210 VAL A C 1
ATOM 1666 O O . VAL A 1 210 ? 35.657 -0.953 37.441 1.00 61.72 210 VAL A O 1
ATOM 1669 N N . THR A 1 211 ? 35.488 -1.570 35.292 1.00 69.75 211 THR A N 1
ATOM 1670 C CA . THR A 1 211 ? 36.421 -2.712 35.381 1.00 69.75 211 THR A CA 1
ATOM 1671 C C . THR A 1 211 ? 37.886 -2.250 35.401 1.00 69.75 211 THR A C 1
ATOM 1673 O O . THR A 1 211 ? 38.194 -1.107 35.074 1.00 69.75 211 THR A O 1
ATOM 1676 N N . LYS A 1 212 ? 38.846 -3.127 35.739 1.00 70.31 212 LYS A N 1
ATOM 1677 C CA . LYS A 1 212 ? 40.291 -2.788 35.724 1.00 70.31 212 LYS A CA 1
ATOM 1678 C C . LYS A 1 212 ? 40.775 -2.329 34.337 1.00 70.31 212 LYS A C 1
ATOM 1680 O O . LYS A 1 212 ? 41.615 -1.438 34.249 1.00 70.31 212 LYS A O 1
ATOM 1685 N N . LEU A 1 213 ? 40.208 -2.907 33.271 1.00 73.00 213 LEU A N 1
ATOM 1686 C CA . LEU A 1 213 ? 40.440 -2.486 31.887 1.00 73.00 213 LEU A CA 1
ATOM 1687 C C . LEU A 1 213 ? 39.839 -1.101 31.625 1.00 73.00 213 LEU A C 1
ATOM 1689 O O . LEU A 1 213 ? 40.522 -0.249 31.067 1.00 73.00 213 LEU A O 1
ATOM 1693 N N . GLY A 1 214 ? 38.613 -0.850 32.095 1.00 65.81 214 GLY A N 1
ATOM 1694 C CA . GLY A 1 214 ? 37.996 0.474 32.035 1.00 65.81 214 GLY A CA 1
ATOM 1695 C C . GLY A 1 214 ? 38.810 1.530 32.779 1.00 65.81 214 GLY A C 1
ATOM 1696 O O . GLY A 1 214 ? 39.069 2.593 32.234 1.00 65.81 214 GLY A O 1
ATOM 1697 N N . LYS A 1 215 ? 39.333 1.221 33.970 1.00 65.62 215 LYS A N 1
ATOM 1698 C CA . LYS A 1 215 ? 40.213 2.131 34.723 1.00 65.62 215 LYS A CA 1
ATOM 1699 C C . LYS A 1 215 ? 41.497 2.475 33.966 1.00 65.62 215 LYS A C 1
ATOM 1701 O O . LYS A 1 215 ? 42.007 3.573 34.137 1.00 65.62 215 LYS A O 1
ATOM 1706 N N . ALA A 1 216 ? 42.028 1.557 33.157 1.00 63.94 216 ALA A N 1
ATOM 1707 C CA . ALA A 1 216 ? 43.187 1.817 32.303 1.00 63.94 216 ALA A CA 1
ATOM 1708 C C . ALA A 1 216 ? 42.812 2.622 31.047 1.00 63.94 216 ALA A C 1
ATOM 1710 O O . ALA A 1 216 ? 43.546 3.530 30.680 1.00 63.94 216 ALA A O 1
ATOM 1711 N N . PHE A 1 217 ? 41.669 2.319 30.425 1.00 63.03 217 PHE A N 1
ATOM 1712 C CA . PHE A 1 217 ? 41.143 3.036 29.259 1.00 63.03 217 PHE A CA 1
ATOM 1713 C C . PHE A 1 217 ? 40.761 4.490 29.592 1.00 63.03 217 PHE A C 1
ATOM 1715 O O . PHE A 1 217 ? 41.068 5.398 28.831 1.00 63.03 217 PHE A O 1
ATOM 1722 N N . PHE A 1 218 ? 40.162 4.731 30.761 1.00 59.19 218 PHE A N 1
ATOM 1723 C CA . PHE A 1 218 ? 39.706 6.054 31.208 1.00 59.19 218 PHE A CA 1
ATOM 1724 C C . PHE A 1 218 ? 40.745 6.842 32.031 1.00 59.19 218 PHE A C 1
ATOM 1726 O O . PHE A 1 218 ? 40.411 7.911 32.543 1.00 59.19 218 PHE A O 1
ATOM 1733 N N . ARG A 1 219 ? 41.977 6.328 32.196 1.00 52.69 219 ARG A N 1
ATOM 1734 C CA . ARG A 1 219 ? 43.017 6.920 33.064 1.00 52.69 219 ARG A CA 1
ATOM 1735 C C . ARG A 1 219 ? 43.480 8.302 32.593 1.00 52.69 219 ARG A C 1
ATOM 1737 O O . ARG A 1 219 ? 43.742 9.163 33.424 1.00 52.69 219 ARG A O 1
ATOM 1744 N N . ASP A 1 220 ? 43.561 8.510 31.284 1.00 51.50 220 ASP A N 1
ATOM 1745 C CA . ASP A 1 220 ? 44.171 9.697 30.677 1.00 51.50 220 ASP A CA 1
ATOM 1746 C C . ASP A 1 220 ? 43.085 10.655 30.147 1.00 51.50 220 ASP A C 1
ATOM 1748 O O . ASP A 1 220 ? 42.991 10.936 28.952 1.00 51.50 220 ASP A O 1
ATOM 1752 N N . LYS A 1 221 ? 42.201 11.112 31.043 1.00 45.28 221 LYS A N 1
ATOM 1753 C CA . LYS A 1 221 ? 41.110 12.044 30.712 1.00 45.28 221 LYS A CA 1
ATOM 1754 C C . LYS A 1 221 ? 41.628 13.480 30.585 1.00 45.28 221 LYS A C 1
ATOM 1756 O O . LYS A 1 221 ? 42.400 13.942 31.419 1.00 45.28 221 LYS A O 1
ATOM 1761 N N . TRP A 1 222 ? 41.203 14.165 29.528 1.00 50.53 222 TRP A N 1
ATOM 1762 C CA . TRP A 1 222 ? 41.653 15.498 29.129 1.00 50.53 222 TRP A CA 1
ATOM 1763 C C . TRP A 1 222 ? 40.471 16.468 29.063 1.00 50.53 222 TRP A C 1
ATOM 1765 O O . TRP A 1 222 ? 39.314 16.057 28.947 1.00 50.53 222 TRP A O 1
ATOM 1775 N N . THR A 1 223 ? 40.797 17.753 29.156 1.00 46.56 223 THR A N 1
ATOM 1776 C CA . THR A 1 223 ? 39.862 18.874 29.075 1.00 46.56 223 THR A CA 1
ATOM 1777 C C . THR A 1 223 ? 40.196 19.694 27.841 1.00 46.56 223 THR A C 1
ATOM 1779 O O . THR A 1 223 ? 41.345 20.124 27.707 1.00 46.56 223 THR A O 1
ATOM 1782 N N . ASP A 1 224 ? 39.210 19.929 26.982 1.00 49.06 224 ASP A N 1
ATOM 1783 C CA . ASP A 1 224 ? 39.326 20.894 25.894 1.00 49.06 224 ASP A CA 1
ATOM 1784 C C . ASP A 1 224 ? 38.810 22.257 26.333 1.00 49.06 224 ASP A C 1
ATOM 1786 O O . ASP A 1 224 ? 37.766 22.375 26.977 1.00 49.06 224 ASP A O 1
ATOM 1790 N N . TYR A 1 225 ? 39.557 23.289 25.960 1.00 50.88 225 TYR A N 1
ATOM 1791 C CA . TYR A 1 225 ? 39.191 24.678 26.180 1.00 50.88 225 TYR A CA 1
ATOM 1792 C C . TYR A 1 225 ? 39.021 25.389 24.833 1.00 50.88 225 TYR A C 1
ATOM 1794 O O . TYR A 1 225 ? 39.881 25.280 23.956 1.00 50.88 225 TYR A O 1
ATOM 1802 N N . ILE A 1 226 ? 37.931 26.144 24.685 1.00 50.56 226 ILE A N 1
ATOM 1803 C CA . ILE A 1 226 ? 37.686 27.054 23.559 1.00 50.56 226 ILE A CA 1
ATOM 1804 C C . ILE A 1 226 ? 37.858 28.481 24.077 1.00 50.56 226 ILE A C 1
ATOM 1806 O O . ILE A 1 226 ? 37.195 28.884 25.034 1.00 50.56 226 ILE A O 1
ATOM 1810 N N . ALA A 1 227 ? 38.764 29.240 23.461 1.00 56.91 227 ALA A N 1
ATOM 1811 C CA . ALA A 1 227 ? 38.980 30.643 23.792 1.00 56.91 227 ALA A CA 1
ATOM 1812 C C . ALA A 1 227 ? 38.048 31.523 22.951 1.00 56.91 227 ALA A C 1
ATOM 1814 O O . ALA A 1 227 ? 37.920 31.324 21.748 1.00 56.91 227 ALA A O 1
ATOM 1815 N N . HIS A 1 228 ? 37.424 32.511 23.570 1.00 61.09 228 HIS A N 1
ATOM 1816 C CA . HIS A 1 228 ? 36.562 33.504 22.949 1.00 61.09 228 HIS A CA 1
ATOM 1817 C C . HIS A 1 228 ? 37.260 34.861 23.045 1.00 61.09 228 HIS A C 1
ATOM 1819 O O . HIS A 1 228 ? 37.399 35.432 24.129 1.00 61.09 228 HIS A O 1
ATOM 1825 N N . MET A 1 229 ? 37.734 35.345 21.901 1.00 72.12 229 MET A N 1
ATOM 1826 C CA . MET A 1 229 ? 38.497 36.579 21.780 1.00 72.12 229 MET A CA 1
ATOM 1827 C C . MET A 1 229 ? 37.559 37.793 21.748 1.00 72.12 229 MET A C 1
ATOM 1829 O O . MET A 1 229 ? 36.685 37.828 20.886 1.00 72.12 229 MET A O 1
ATOM 1833 N N . PRO A 1 230 ? 37.711 38.790 22.632 1.00 65.25 230 PRO A N 1
ATOM 1834 C CA . PRO A 1 230 ? 36.911 40.011 22.595 1.00 65.25 230 PRO A CA 1
ATOM 1835 C C . PRO A 1 230 ? 37.208 40.806 21.323 1.00 65.25 230 PRO A C 1
ATOM 1837 O O . PRO A 1 230 ? 38.362 41.075 20.996 1.00 65.25 230 PRO A O 1
ATOM 1840 N N . VAL A 1 231 ? 36.162 41.170 20.590 1.00 75.56 231 VAL A N 1
ATOM 1841 C CA . VAL A 1 231 ? 36.263 41.910 19.333 1.00 75.56 231 VAL A CA 1
ATOM 1842 C C . VAL A 1 231 ? 35.223 43.021 19.270 1.00 75.56 231 VAL A C 1
ATOM 1844 O O . VAL A 1 231 ? 34.134 42.929 19.831 1.00 75.56 231 VAL A O 1
ATOM 1847 N N . ARG A 1 232 ? 35.545 44.073 18.533 1.00 77.25 232 ARG A N 1
ATOM 1848 C CA . ARG A 1 232 ? 34.682 45.199 18.214 1.00 77.25 232 ARG A CA 1
ATOM 1849 C C . ARG A 1 232 ? 34.407 45.169 16.719 1.00 77.25 232 ARG A C 1
ATOM 1851 O O . ARG A 1 232 ? 35.314 45.260 15.903 1.00 77.25 232 ARG A O 1
ATOM 1858 N N . ILE A 1 233 ? 33.152 44.974 16.358 1.00 75.06 233 ILE A N 1
ATOM 1859 C CA . ILE A 1 233 ? 32.697 44.760 14.990 1.00 75.06 233 ILE A CA 1
ATOM 1860 C C . ILE A 1 233 ? 32.202 46.089 14.433 1.00 75.06 233 ILE A C 1
ATOM 1862 O O . ILE A 1 233 ? 31.314 46.708 15.020 1.00 75.06 233 ILE A O 1
ATOM 1866 N N . ARG A 1 234 ? 32.755 46.526 13.301 1.00 75.19 234 ARG A N 1
ATOM 1867 C CA . ARG A 1 234 ? 32.362 47.729 12.559 1.00 75.19 234 ARG A CA 1
ATOM 1868 C C . ARG A 1 234 ? 31.835 47.334 11.189 1.00 75.19 234 ARG A C 1
ATOM 1870 O O . ARG A 1 234 ? 32.550 46.706 10.422 1.00 75.19 234 ARG A O 1
ATOM 1877 N N . GLY A 1 235 ? 30.611 47.732 10.867 1.00 74.69 235 GLY A N 1
ATOM 1878 C CA . GLY A 1 235 ? 29.958 47.396 9.600 1.00 74.69 235 GLY A CA 1
ATOM 1879 C C . GLY A 1 235 ? 29.141 48.544 9.035 1.00 74.69 235 GLY A C 1
ATOM 1880 O O . GLY A 1 235 ? 28.980 49.580 9.681 1.00 74.69 235 GLY A O 1
ATOM 1881 N N . ARG A 1 236 ? 28.575 48.369 7.838 1.00 64.38 236 ARG A N 1
ATOM 1882 C CA . ARG A 1 236 ? 27.601 49.305 7.253 1.00 64.38 236 ARG A CA 1
ATOM 1883 C C . ARG A 1 236 ? 26.245 48.629 7.091 1.00 64.38 236 ARG A C 1
ATOM 1885 O O . ARG A 1 236 ? 26.135 47.517 6.597 1.00 64.38 236 ARG A O 1
ATOM 1892 N N . ARG A 1 237 ? 25.179 49.314 7.506 1.00 53.22 237 ARG A N 1
ATOM 1893 C CA . ARG A 1 237 ? 23.799 48.862 7.274 1.00 53.22 237 ARG A CA 1
ATOM 1894 C C . ARG A 1 237 ? 23.418 49.078 5.806 1.00 53.22 237 ARG A C 1
ATOM 1896 O O . ARG A 1 237 ? 24.008 49.914 5.132 1.00 53.22 237 ARG A O 1
ATOM 1903 N N . ARG A 1 238 ? 22.343 48.432 5.338 1.00 42.59 238 ARG A N 1
ATOM 1904 C CA . ARG A 1 238 ? 21.855 48.413 3.934 1.00 42.59 238 ARG A CA 1
ATOM 1905 C C . ARG A 1 238 ? 21.641 49.784 3.243 1.00 42.59 238 ARG A C 1
ATOM 1907 O O . ARG A 1 238 ? 21.404 49.820 2.044 1.00 42.59 238 ARG A O 1
ATOM 1914 N N . ARG A 1 239 ? 21.705 50.909 3.972 1.00 40.56 239 ARG A N 1
ATOM 1915 C CA . ARG A 1 239 ? 21.647 52.295 3.447 1.00 40.56 239 ARG A CA 1
ATOM 1916 C C . ARG A 1 239 ? 22.970 53.073 3.587 1.00 40.56 239 ARG A C 1
ATOM 1918 O O . ARG A 1 239 ? 22.976 54.292 3.479 1.00 40.56 239 ARG A O 1
ATOM 1925 N N . GLY A 1 240 ? 24.077 52.391 3.876 1.00 52.28 240 GLY A N 1
ATOM 1926 C CA . GLY A 1 240 ? 25.412 52.981 4.012 1.00 52.28 240 GLY A CA 1
ATOM 1927 C C . GLY A 1 240 ? 25.741 53.577 5.386 1.00 52.28 240 GLY A C 1
ATOM 1928 O O . GLY A 1 240 ? 26.865 54.036 5.572 1.00 52.28 240 GLY A O 1
ATOM 1929 N N . GLN A 1 241 ? 24.817 53.555 6.358 1.00 49.88 241 GLN A N 1
ATOM 1930 C CA . GLN A 1 241 ? 25.095 54.035 7.718 1.00 49.88 241 GLN A CA 1
ATOM 1931 C C . GLN A 1 241 ? 26.041 53.078 8.462 1.00 49.88 241 GLN A C 1
ATOM 1933 O O . GLN A 1 241 ? 25.709 51.893 8.586 1.00 49.88 241 GLN A O 1
ATOM 1938 N N . PRO A 1 242 ? 27.187 53.562 8.974 1.00 66.50 242 PRO A N 1
ATOM 1939 C CA . PRO A 1 242 ? 28.103 52.740 9.749 1.00 66.50 242 PRO A CA 1
ATOM 1940 C C . PRO A 1 242 ? 27.522 52.413 11.130 1.00 66.50 242 PRO A C 1
ATOM 1942 O O . PRO A 1 242 ? 26.835 53.232 11.740 1.00 66.50 242 PRO A O 1
ATOM 1945 N N . TYR A 1 243 ? 27.805 51.215 11.630 1.00 66.31 243 TYR A N 1
ATOM 1946 C CA . TYR A 1 243 ? 27.473 50.783 12.981 1.00 66.31 243 TYR A CA 1
ATOM 1947 C C . TYR A 1 243 ? 28.677 50.093 13.629 1.00 66.31 243 TYR A C 1
ATOM 1949 O O . TYR A 1 243 ? 29.550 49.573 12.934 1.00 66.31 243 TYR A O 1
ATOM 1957 N N . GLN A 1 244 ? 28.712 50.090 14.960 1.00 73.00 244 GLN A N 1
ATOM 1958 C CA . GLN A 1 244 ? 29.743 49.420 15.745 1.00 73.00 244 GLN A CA 1
ATOM 1959 C C . GLN A 1 244 ? 29.096 48.655 16.905 1.00 73.00 244 GLN A C 1
ATOM 1961 O O . GLN A 1 244 ? 28.205 49.199 17.559 1.00 73.00 244 GLN A O 1
ATOM 1966 N N . ARG A 1 245 ? 29.524 47.414 17.158 1.00 64.69 245 ARG A N 1
ATOM 1967 C CA . ARG A 1 245 ? 29.112 46.617 18.326 1.00 64.69 245 ARG A CA 1
ATOM 1968 C C . ARG A 1 245 ? 30.272 45.807 18.891 1.00 64.69 245 ARG A C 1
ATOM 1970 O O . ARG A 1 245 ? 31.168 45.431 18.151 1.00 64.69 245 ARG A O 1
ATOM 1977 N N . ASP A 1 246 ? 30.218 45.506 20.176 1.00 66.88 246 ASP A N 1
ATOM 1978 C CA . ASP A 1 246 ? 31.216 44.703 20.879 1.00 66.88 246 ASP A CA 1
ATOM 1979 C C . ASP A 1 246 ? 30.724 43.248 21.022 1.00 66.88 246 ASP A C 1
ATOM 1981 O O . ASP A 1 246 ? 29.584 43.027 21.428 1.00 66.88 246 ASP A O 1
ATOM 1985 N N . ASP A 1 247 ? 31.557 42.254 20.698 1.00 60.78 247 ASP A N 1
ATOM 1986 C CA . ASP A 1 247 ? 31.209 40.820 20.703 1.00 60.78 247 ASP A CA 1
ATOM 1987 C C . ASP A 1 247 ? 32.446 39.930 20.975 1.00 60.78 247 ASP A C 1
ATOM 1989 O O . ASP A 1 247 ? 33.517 40.441 21.306 1.00 60.78 247 ASP A O 1
ATOM 1993 N N . PHE A 1 248 ? 32.319 38.603 20.872 1.00 57.75 248 PHE A N 1
ATOM 1994 C CA . PHE A 1 248 ? 33.414 37.647 21.049 1.00 57.75 248 PHE A CA 1
ATOM 1995 C C . PHE A 1 248 ? 33.565 36.688 19.861 1.00 57.75 248 PHE A C 1
ATOM 1997 O O . PHE A 1 248 ? 32.623 36.009 19.458 1.00 57.75 248 PHE A O 1
ATOM 2004 N N . LEU A 1 249 ? 34.788 36.556 19.349 1.00 56.59 249 LEU A N 1
ATOM 2005 C CA . LEU A 1 249 ? 35.150 35.651 18.263 1.00 56.59 249 LEU A CA 1
ATOM 2006 C C . LEU A 1 249 ? 35.717 34.328 18.823 1.00 56.59 249 LEU A C 1
ATOM 2008 O O . LEU A 1 249 ? 36.770 34.350 19.466 1.00 56.59 249 LEU A O 1
ATOM 2012 N N . PRO A 1 250 ? 35.072 33.165 18.609 1.00 47.50 250 PRO A N 1
ATOM 2013 C CA . PRO A 1 250 ? 35.609 31.887 19.071 1.00 47.50 250 PRO A CA 1
ATOM 2014 C C . PRO A 1 250 ? 36.861 31.493 18.275 1.00 47.50 250 PRO A C 1
ATOM 2016 O O . PRO A 1 250 ? 36.853 31.445 17.046 1.00 47.50 250 PRO A O 1
ATOM 2019 N N . VAL A 1 251 ? 37.937 31.165 18.987 1.00 58.25 251 VAL A N 1
ATOM 2020 C CA . VAL A 1 251 ? 39.207 30.687 18.436 1.00 58.25 251 VAL A CA 1
ATOM 2021 C C . VAL A 1 251 ? 39.351 29.207 18.785 1.00 58.25 251 VAL A C 1
ATOM 2023 O O . VAL A 1 251 ? 39.702 28.842 19.910 1.00 58.25 251 VAL A O 1
ATOM 2026 N N . THR A 1 252 ? 39.076 28.330 17.817 1.00 52.78 252 THR A N 1
ATOM 2027 C CA . THR A 1 252 ? 39.240 26.879 17.989 1.00 52.78 252 THR A CA 1
ATOM 2028 C C . THR A 1 252 ? 40.726 26.527 18.068 1.00 52.78 252 THR A C 1
ATOM 2030 O O . THR A 1 252 ? 41.504 26.830 17.159 1.00 52.78 252 THR A O 1
ATOM 2033 N N . LEU A 1 253 ? 41.149 25.877 19.153 1.00 52.59 253 LEU A N 1
ATOM 2034 C CA . LEU A 1 253 ? 42.546 25.524 19.421 1.00 52.59 253 LEU A CA 1
ATOM 2035 C C . LEU A 1 253 ? 42.811 24.049 19.093 1.00 52.59 253 LEU A C 1
ATOM 2037 O O . LEU A 1 253 ? 42.868 23.222 19.999 1.00 52.59 253 LEU A O 1
ATOM 2041 N N . ASP A 1 254 ? 42.987 23.708 17.811 1.00 46.44 254 ASP A N 1
ATOM 2042 C CA . ASP A 1 254 ? 43.255 22.330 17.356 1.00 46.44 254 ASP A CA 1
ATOM 2043 C C . ASP A 1 254 ? 44.403 21.666 18.140 1.00 46.44 254 ASP A C 1
ATOM 2045 O O . ASP A 1 254 ? 45.579 21.971 17.940 1.00 46.44 254 ASP A O 1
ATOM 2049 N N . GLY A 1 255 ? 44.058 20.787 19.087 1.00 49.84 255 GLY A N 1
ATOM 2050 C CA . GLY A 1 255 ? 45.000 20.051 19.940 1.00 49.84 255 GLY A CA 1
ATOM 2051 C C . GLY A 1 255 ? 45.798 20.881 20.963 1.00 49.84 255 GLY A C 1
ATOM 2052 O O . GLY A 1 255 ? 46.435 20.291 21.834 1.00 49.84 255 GLY A O 1
ATOM 2053 N N . LEU A 1 256 ? 45.747 22.217 20.897 1.00 46.97 256 LEU A N 1
ATOM 2054 C CA . LEU A 1 256 ? 46.463 23.162 21.771 1.00 46.97 256 LEU A CA 1
ATOM 2055 C C . LEU A 1 256 ? 45.643 23.605 22.996 1.00 46.97 256 LEU A C 1
ATOM 2057 O O . LEU A 1 256 ? 46.206 24.144 23.948 1.00 46.97 256 LEU A O 1
ATOM 2061 N N . GLY A 1 257 ? 44.332 23.342 23.003 1.00 50.84 257 GLY A N 1
ATOM 2062 C CA . GLY A 1 257 ? 43.443 23.590 24.143 1.00 50.84 257 GLY A CA 1
ATOM 2063 C C . GLY A 1 257 ? 43.601 22.597 25.301 1.00 50.84 257 GLY A C 1
ATOM 2064 O O . GLY A 1 257 ? 42.933 22.747 26.313 1.00 50.84 257 GLY A O 1
ATOM 2065 N N . ARG A 1 258 ? 44.481 21.593 25.195 1.00 53.69 258 ARG A N 1
ATOM 2066 C CA . ARG A 1 258 ? 44.623 20.515 26.187 1.00 53.69 258 ARG A CA 1
ATOM 2067 C C . ARG A 1 258 ? 45.481 20.952 27.370 1.00 53.69 258 ARG A C 1
ATOM 2069 O O . ARG A 1 258 ? 46.705 20.985 27.266 1.00 53.69 258 ARG A O 1
ATOM 2076 N N . GLN A 1 259 ? 44.856 21.260 28.505 1.00 48.09 259 GLN A N 1
ATOM 2077 C CA . GLN A 1 259 ? 45.583 21.623 29.728 1.00 48.09 259 GLN A CA 1
ATOM 2078 C C . GLN A 1 259 ? 45.689 20.444 30.699 1.00 48.09 259 GLN A C 1
ATOM 2080 O O . GLN A 1 259 ? 44.760 19.652 30.860 1.00 48.09 259 GLN A O 1
ATOM 2085 N N . ASN A 1 260 ? 46.843 20.338 31.360 1.00 47.03 260 ASN A N 1
ATOM 2086 C CA . ASN A 1 260 ? 47.055 19.376 32.435 1.00 47.03 260 ASN A CA 1
ATOM 2087 C C . ASN A 1 260 ? 46.240 19.803 33.666 1.00 47.03 260 ASN A C 1
ATOM 2089 O O . ASN A 1 260 ? 46.391 20.929 34.138 1.00 47.03 260 ASN A O 1
ATOM 2093 N N . ALA A 1 261 ? 45.425 18.895 34.206 1.00 44.44 261 ALA A N 1
ATOM 2094 C CA . ALA A 1 261 ? 44.559 19.142 35.359 1.00 44.44 261 ALA A CA 1
ATOM 2095 C C . ALA A 1 261 ? 45.309 19.533 36.654 1.00 44.44 261 ALA A C 1
ATOM 2097 O O . ALA A 1 261 ? 44.667 19.963 37.605 1.00 44.44 261 ALA A O 1
ATOM 2098 N N . GLY A 1 262 ? 46.642 19.403 36.704 1.00 38.78 262 GLY A N 1
ATOM 2099 C CA . GLY A 1 262 ? 47.474 19.834 37.838 1.00 38.78 262 GLY A CA 1
ATOM 2100 C C . GLY A 1 262 ? 47.831 21.331 37.889 1.00 38.78 262 GLY A C 1
ATOM 2101 O O . GLY A 1 262 ? 48.448 21.758 38.859 1.00 38.78 262 GLY A O 1
ATOM 2102 N N . LEU A 1 263 ? 47.491 22.128 36.869 1.00 43.44 263 LEU A N 1
ATOM 2103 C CA . LEU A 1 263 ? 47.702 23.589 36.860 1.00 43.44 263 LEU A CA 1
ATOM 2104 C C . LEU A 1 263 ? 46.505 24.321 37.491 1.00 43.44 263 LEU A C 1
ATOM 2106 O O . LEU A 1 263 ? 45.382 23.840 37.367 1.00 43.44 263 LEU A O 1
ATOM 2110 N N . SER A 1 264 ? 46.692 25.493 38.109 1.00 41.84 264 SER A N 1
ATOM 2111 C CA . SER A 1 264 ? 45.544 26.266 38.622 1.00 41.84 264 SER A CA 1
ATOM 2112 C C . SER A 1 264 ? 44.683 26.823 37.479 1.00 41.84 264 SER A C 1
ATOM 2114 O O . SER A 1 264 ? 45.203 27.100 36.398 1.00 41.84 264 SER A O 1
ATOM 2116 N N . GLU A 1 265 ? 43.374 27.018 37.685 1.00 45.41 265 GLU A N 1
ATOM 2117 C CA . GLU A 1 265 ? 42.466 27.510 36.626 1.00 45.41 265 GLU A CA 1
ATOM 2118 C C . GLU A 1 265 ? 42.935 28.836 36.011 1.00 45.41 265 GLU A C 1
ATOM 2120 O O . GLU A 1 265 ? 42.906 29.002 34.795 1.00 45.41 265 GLU A O 1
ATOM 2125 N N . VAL A 1 266 ? 43.496 29.733 36.825 1.00 46.91 266 VAL A N 1
ATOM 2126 C CA . VAL A 1 266 ? 44.074 31.004 36.360 1.00 46.91 266 VAL A CA 1
ATOM 2127 C C . VAL A 1 266 ? 45.283 30.776 35.440 1.00 46.91 266 VAL A C 1
ATOM 2129 O O . VAL A 1 266 ? 45.433 31.456 34.425 1.00 46.91 266 VAL A O 1
ATOM 2132 N N . GLN A 1 267 ? 46.134 29.789 35.741 1.00 51.03 267 GLN A N 1
ATOM 2133 C CA . GLN A 1 267 ? 47.270 29.419 34.887 1.00 51.03 267 GLN A CA 1
ATOM 2134 C C . GLN A 1 267 ? 46.809 28.737 33.592 1.00 51.03 267 GLN A C 1
ATOM 2136 O O . GLN A 1 267 ? 47.357 29.009 32.525 1.00 51.03 267 GLN A O 1
ATOM 2141 N N . GLN A 1 268 ? 45.780 27.890 33.666 1.00 53.69 268 GLN A N 1
ATOM 2142 C CA . GLN A 1 268 ? 45.200 27.212 32.506 1.00 53.69 268 GLN A CA 1
ATOM 2143 C C . GLN A 1 268 ? 44.533 28.209 31.549 1.00 53.69 268 GLN A C 1
ATOM 2145 O O . GLN A 1 268 ? 44.801 28.171 30.350 1.00 53.69 268 GLN A O 1
ATOM 2150 N N . HIS A 1 269 ? 43.744 29.153 32.071 1.00 59.00 269 HIS A N 1
ATOM 2151 C CA . HIS A 1 269 ? 43.113 30.213 31.281 1.00 59.00 269 HIS A CA 1
ATOM 2152 C C . HIS A 1 269 ? 44.162 31.104 30.616 1.00 59.00 269 HIS A C 1
ATOM 2154 O O . HIS A 1 269 ? 44.089 31.349 29.413 1.00 59.00 269 HIS A O 1
ATOM 2160 N N . ARG A 1 270 ? 45.204 31.508 31.355 1.00 60.53 270 ARG A N 1
ATOM 2161 C CA . ARG A 1 270 ? 46.313 32.296 30.803 1.00 60.53 270 ARG A CA 1
ATOM 2162 C C . ARG A 1 270 ? 47.049 31.557 29.680 1.00 60.53 270 ARG A C 1
ATOM 2164 O O . ARG A 1 270 ? 47.381 32.169 28.668 1.00 60.53 270 ARG A O 1
ATOM 2171 N N . ASN A 1 271 ? 47.278 30.251 29.819 1.00 62.84 271 ASN A N 1
ATOM 2172 C CA . ASN A 1 271 ? 47.937 29.442 28.789 1.00 62.84 271 ASN A CA 1
ATOM 2173 C C . ASN A 1 271 ? 47.079 29.280 27.528 1.00 62.84 271 ASN A C 1
ATOM 2175 O O . ASN A 1 271 ? 47.611 29.338 26.418 1.00 62.84 271 ASN A O 1
ATOM 2179 N N . VAL A 1 272 ? 45.768 29.102 27.699 1.00 62.41 272 VAL A N 1
ATOM 2180 C CA . VAL A 1 272 ? 44.786 28.976 26.614 1.00 62.41 272 VAL A CA 1
ATOM 2181 C C . VAL A 1 272 ? 44.639 30.296 25.855 1.00 62.41 272 VAL A C 1
ATOM 2183 O O . VAL A 1 272 ? 44.726 30.300 24.629 1.00 62.41 272 VAL A O 1
ATOM 2186 N N . ILE A 1 273 ? 44.530 31.425 26.561 1.00 66.50 273 ILE A N 1
ATOM 2187 C CA . ILE A 1 273 ? 44.485 32.766 25.958 1.00 66.50 273 ILE A CA 1
ATOM 2188 C C . ILE A 1 273 ? 45.801 33.071 25.229 1.00 66.50 273 ILE A C 1
ATOM 2190 O O . ILE A 1 273 ? 45.783 33.503 24.081 1.00 66.50 273 ILE A O 1
ATOM 2194 N N . ALA A 1 274 ? 46.955 32.752 25.824 1.00 69.00 274 ALA A N 1
ATOM 2195 C CA . ALA A 1 274 ? 48.250 32.916 25.160 1.00 69.00 274 ALA A CA 1
ATOM 2196 C C . ALA A 1 274 ? 48.406 32.010 23.924 1.00 69.00 274 ALA A C 1
ATOM 2198 O O . ALA A 1 274 ? 49.088 32.367 22.964 1.00 69.00 274 ALA A O 1
ATOM 2199 N N . ALA A 1 275 ? 47.821 30.810 23.925 1.00 65.94 275 ALA A N 1
ATOM 2200 C CA . ALA A 1 275 ? 47.798 29.935 22.753 1.00 65.94 275 ALA A CA 1
ATOM 2201 C C . ALA A 1 275 ? 46.874 30.478 21.650 1.00 65.94 275 ALA A C 1
ATOM 2203 O O . ALA A 1 275 ? 47.256 30.442 20.481 1.00 65.94 275 ALA A O 1
ATOM 2204 N N . ALA A 1 276 ? 45.715 31.028 22.016 1.00 65.50 276 ALA A N 1
ATOM 2205 C CA . ALA A 1 276 ? 44.781 31.660 21.088 1.00 65.50 276 ALA A CA 1
ATOM 2206 C C . ALA A 1 276 ? 45.359 32.928 20.456 1.00 65.50 276 ALA A C 1
ATOM 2208 O O . ALA A 1 276 ? 45.359 33.037 19.232 1.00 65.50 276 ALA A O 1
ATOM 2209 N N . LEU A 1 277 ? 45.951 33.820 21.257 1.00 72.25 277 LEU A N 1
ATOM 2210 C CA . LEU A 1 277 ? 46.659 35.005 20.769 1.00 72.25 277 LEU A CA 1
ATOM 2211 C C . LEU A 1 277 ? 47.776 34.622 19.794 1.00 72.25 277 LEU A C 1
ATOM 2213 O O . LEU A 1 277 ? 47.806 35.138 18.683 1.00 72.25 277 LEU A O 1
ATOM 2217 N N . ARG A 1 278 ? 48.621 33.636 20.134 1.00 71.12 278 ARG A N 1
ATOM 2218 C CA . ARG A 1 278 ? 49.679 33.152 19.227 1.00 71.12 278 ARG A CA 1
ATOM 2219 C C . ARG A 1 278 ? 49.131 32.577 17.924 1.00 71.12 278 ARG A C 1
ATOM 2221 O O . ARG A 1 278 ? 49.705 32.844 16.873 1.00 71.12 278 ARG A O 1
ATOM 2228 N N . LYS A 1 279 ? 48.035 31.809 17.975 1.00 63.09 279 LYS A N 1
ATOM 2229 C CA . LYS A 1 279 ? 47.385 31.260 16.770 1.00 63.09 279 LYS A CA 1
ATOM 2230 C C . LYS A 1 279 ? 46.841 32.374 15.871 1.00 63.09 279 LYS A C 1
ATOM 2232 O O . LYS A 1 279 ? 46.903 32.242 14.655 1.00 63.09 279 LYS A O 1
ATOM 2237 N N . MET A 1 280 ? 46.367 33.465 16.469 1.00 60.59 280 MET A N 1
ATOM 2238 C CA . MET A 1 280 ? 45.873 34.652 15.767 1.00 60.59 280 MET A CA 1
ATOM 2239 C C . MET A 1 280 ? 46.980 35.665 15.415 1.00 60.59 280 MET A C 1
ATOM 2241 O O . MET A 1 280 ? 46.669 36.735 14.908 1.00 60.59 280 MET A O 1
ATOM 2245 N N . GLY A 1 281 ? 48.260 35.351 15.659 1.00 65.31 281 GLY A N 1
ATOM 2246 C CA . GLY A 1 281 ? 49.391 36.220 15.307 1.00 65.31 281 GLY A CA 1
ATOM 2247 C C . GLY A 1 281 ? 49.725 37.327 16.317 1.00 65.31 281 GLY A C 1
ATOM 2248 O O . GLY A 1 281 ? 50.459 38.241 15.968 1.00 65.31 281 GLY A O 1
ATOM 2249 N N . ASN A 1 282 ? 49.240 37.230 17.561 1.00 76.25 282 ASN A N 1
ATOM 2250 C CA . ASN A 1 282 ? 49.354 38.228 18.637 1.00 76.25 282 ASN A CA 1
ATOM 2251 C C . ASN A 1 282 ? 48.869 39.635 18.225 1.00 76.25 282 ASN A C 1
ATOM 2253 O O . ASN A 1 282 ? 49.663 40.577 18.254 1.00 76.25 282 ASN A O 1
ATOM 2257 N N . PRO A 1 283 ? 47.586 39.786 17.856 1.00 73.75 283 PRO A N 1
ATOM 2258 C CA . PRO A 1 283 ? 47.024 41.083 17.484 1.00 73.75 283 PRO A CA 1
ATOM 2259 C C . PRO A 1 283 ? 47.105 42.078 18.654 1.00 73.75 283 PRO A C 1
ATOM 2261 O O . PRO A 1 283 ? 46.884 41.705 19.811 1.00 73.75 283 PRO A O 1
ATOM 2264 N N . ALA A 1 284 ? 47.423 43.337 18.356 1.00 76.06 284 ALA A N 1
ATOM 2265 C CA . ALA A 1 284 ? 47.351 44.450 19.295 1.00 76.06 284 ALA A CA 1
ATOM 2266 C C . ALA A 1 284 ? 45.914 44.996 19.395 1.00 76.06 284 ALA A C 1
ATOM 2268 O O . ALA A 1 284 ? 45.046 44.675 18.582 1.00 76.06 284 ALA A O 1
ATOM 2269 N N . ASP A 1 285 ? 45.645 45.812 20.418 1.00 70.94 285 ASP A N 1
ATOM 2270 C CA . ASP A 1 285 ? 44.333 46.446 20.589 1.00 70.94 285 ASP A CA 1
ATOM 2271 C C . ASP A 1 285 ? 43.954 47.278 19.353 1.00 70.94 285 ASP A C 1
ATOM 2273 O O . ASP A 1 285 ? 44.721 48.135 18.914 1.00 70.94 285 ASP A O 1
ATOM 2277 N N . GLY A 1 286 ? 42.773 47.024 18.790 1.00 68.75 286 GLY A N 1
ATOM 2278 C CA . GLY A 1 286 ? 42.275 47.665 17.574 1.00 68.75 286 GLY A CA 1
ATOM 2279 C C . GLY A 1 286 ? 42.636 46.970 16.254 1.00 68.75 286 GLY A C 1
ATOM 2280 O O . GLY A 1 286 ? 42.111 47.381 15.218 1.00 68.75 286 GLY A O 1
ATOM 2281 N N . ASP A 1 287 ? 43.456 45.912 16.259 1.00 76.88 287 ASP A N 1
ATOM 2282 C CA . ASP A 1 287 ? 43.842 45.197 15.034 1.00 76.88 287 ASP A CA 1
ATOM 2283 C C . ASP A 1 287 ? 42.681 44.389 14.447 1.00 76.88 287 ASP A C 1
ATOM 2285 O O . ASP A 1 287 ? 41.987 43.668 15.163 1.00 76.88 287 ASP A O 1
ATOM 2289 N N . VAL A 1 288 ? 42.482 44.448 13.126 1.00 74.56 288 VAL A N 1
ATOM 2290 C CA . VAL A 1 288 ? 41.448 43.653 12.444 1.00 74.56 288 VAL A CA 1
ATOM 2291 C C . VAL A 1 288 ? 41.847 42.178 12.458 1.00 74.56 288 VAL A C 1
ATOM 2293 O O . VAL A 1 288 ? 42.776 41.759 11.774 1.00 74.56 288 VAL A O 1
ATOM 2296 N N . VAL A 1 289 ? 41.117 41.379 13.230 1.00 69.62 289 VAL A N 1
ATOM 2297 C CA . VAL A 1 289 ? 41.345 39.937 13.393 1.00 69.62 289 VAL A CA 1
ATOM 2298 C C . VAL A 1 289 ? 40.500 39.085 12.456 1.00 69.62 289 VAL A C 1
ATOM 2300 O O . VAL A 1 289 ? 40.830 37.923 12.219 1.00 69.62 289 VAL A O 1
ATOM 2303 N N . MET A 1 290 ? 39.413 39.640 11.920 1.00 58.16 290 MET A N 1
ATOM 2304 C CA . MET A 1 290 ? 38.570 38.980 10.926 1.00 58.16 290 MET A CA 1
ATOM 2305 C C . MET A 1 290 ? 37.780 40.018 10.123 1.00 58.16 290 MET A C 1
ATOM 2307 O O . MET A 1 290 ? 37.317 41.011 10.677 1.00 58.16 290 MET A O 1
ATOM 2311 N N . GLU A 1 291 ? 37.597 39.793 8.824 1.00 58.12 291 GLU A N 1
ATOM 2312 C CA . GLU A 1 291 ? 36.788 40.659 7.961 1.00 58.12 291 GLU A CA 1
ATOM 2313 C C . GLU A 1 291 ? 35.855 39.791 7.109 1.00 58.12 291 GLU A C 1
ATOM 2315 O O . GLU A 1 291 ? 36.301 38.880 6.409 1.00 58.12 291 GLU A O 1
ATOM 2320 N N . LEU A 1 292 ? 34.546 40.027 7.214 1.00 41.88 292 LEU A N 1
ATOM 2321 C CA . LEU A 1 292 ? 33.507 39.229 6.558 1.00 41.88 292 LEU A CA 1
ATOM 2322 C C . LEU A 1 292 ? 32.474 40.159 5.924 1.00 41.88 292 LEU A C 1
ATOM 2324 O O . LEU A 1 292 ? 31.755 40.855 6.630 1.00 41.88 292 LEU A O 1
ATOM 2328 N N . SER A 1 293 ? 32.389 40.132 4.589 1.00 40.84 293 SER A N 1
ATOM 2329 C CA . SER A 1 293 ? 31.297 40.711 3.785 1.00 40.84 293 SER A CA 1
ATOM 2330 C C . SER A 1 293 ? 30.796 42.084 4.275 1.00 40.84 293 SER A C 1
ATOM 2332 O O . SER A 1 293 ? 29.608 42.246 4.528 1.00 40.84 293 SER A O 1
ATOM 2334 N N . GLU A 1 294 ? 31.716 43.055 4.382 1.00 54.28 294 GLU A N 1
ATOM 2335 C CA . GLU A 1 294 ? 31.519 44.461 4.815 1.00 54.28 294 GLU A CA 1
ATOM 2336 C C . GLU A 1 294 ? 31.576 44.752 6.332 1.00 54.28 294 GLU A C 1
ATOM 2338 O O . GLU A 1 294 ? 31.438 45.912 6.732 1.00 54.28 294 GLU A O 1
ATOM 2343 N N . GLU A 1 295 ? 31.849 43.751 7.175 1.00 56.84 295 GLU A N 1
ATOM 2344 C CA . GLU A 1 295 ? 32.093 43.921 8.613 1.00 56.84 295 GLU A CA 1
ATOM 2345 C C . GLU A 1 295 ? 33.547 43.618 8.996 1.00 56.84 295 GLU A C 1
ATOM 2347 O O . GLU A 1 295 ? 34.076 42.546 8.696 1.00 56.84 295 GLU A O 1
ATOM 2352 N N . GLN A 1 296 ? 34.178 44.554 9.707 1.00 76.38 296 GLN A N 1
ATOM 2353 C CA . GLN A 1 296 ? 35.523 44.436 10.267 1.00 76.38 296 GLN A CA 1
ATOM 2354 C C . GLN A 1 296 ? 35.461 44.142 11.762 1.00 76.38 296 GLN A C 1
ATOM 2356 O O . GLN A 1 296 ? 34.892 44.917 12.527 1.00 76.38 296 GLN A O 1
ATOM 2361 N N . TYR A 1 297 ? 36.083 43.045 12.182 1.00 80.62 297 TYR A N 1
ATOM 2362 C CA . TYR A 1 297 ? 36.179 42.607 13.568 1.00 80.62 297 TYR A CA 1
ATOM 2363 C C . TYR A 1 297 ? 37.565 43.001 14.067 1.00 80.62 297 TYR A C 1
ATOM 2365 O O . TYR A 1 297 ? 38.555 42.390 13.672 1.00 80.62 297 TYR A O 1
ATOM 2373 N N . THR A 1 298 ? 37.652 44.027 14.906 1.00 82.81 298 THR A N 1
ATOM 2374 C CA . THR A 1 298 ? 38.911 44.477 15.512 1.00 82.81 298 THR A CA 1
ATOM 2375 C C . THR A 1 298 ? 39.071 43.899 16.907 1.00 82.81 298 THR A C 1
ATOM 2377 O O . THR A 1 298 ? 38.119 43.940 17.676 1.00 82.81 298 THR A O 1
ATOM 2380 N N . PHE A 1 299 ? 40.236 43.369 17.255 1.00 82.44 299 PHE A N 1
ATOM 2381 C CA . PHE A 1 299 ? 40.528 42.870 18.594 1.00 82.44 299 PHE A CA 1
ATOM 2382 C C . PHE A 1 299 ? 40.392 43.989 19.628 1.00 82.44 299 PHE A C 1
ATOM 2384 O O . PHE A 1 299 ? 40.828 45.109 19.381 1.00 82.44 299 PHE A O 1
ATOM 2391 N N . ASP A 1 300 ? 39.759 43.694 20.761 1.00 79.19 300 ASP A N 1
ATOM 2392 C CA . ASP A 1 300 ? 39.584 44.637 21.866 1.00 79.19 300 ASP A CA 1
ATOM 2393 C C . ASP A 1 300 ? 40.324 44.113 23.099 1.00 79.19 300 ASP A C 1
ATOM 2395 O O . ASP A 1 300 ? 39.793 43.321 23.879 1.00 79.19 300 ASP A O 1
ATOM 2399 N N . ALA A 1 301 ? 41.572 44.542 23.267 1.00 72.62 301 ALA A N 1
ATOM 2400 C CA . ALA A 1 301 ? 42.440 44.105 24.354 1.00 72.62 301 ALA A CA 1
ATOM 2401 C C . ALA A 1 301 ? 42.044 44.703 25.716 1.00 72.62 301 ALA A C 1
ATOM 2403 O O . ALA A 1 301 ? 42.567 44.267 26.741 1.00 72.62 301 ALA A O 1
ATOM 2404 N N . SER A 1 302 ? 41.135 45.687 25.743 1.00 66.19 302 SER A N 1
ATOM 2405 C CA . SER A 1 302 ? 40.641 46.303 26.982 1.00 66.19 302 SER A CA 1
ATOM 2406 C C . SER A 1 302 ? 39.590 45.454 27.712 1.00 66.19 302 SER A C 1
ATOM 2408 O O . SER A 1 302 ? 39.261 45.740 28.864 1.00 66.19 302 SER A O 1
ATOM 2410 N N . ARG A 1 303 ? 39.067 44.403 27.060 1.00 60.81 303 ARG A N 1
ATOM 2411 C CA . ARG A 1 303 ? 38.038 43.504 27.600 1.00 60.81 303 ARG A CA 1
ATOM 2412 C C . ARG A 1 303 ? 38.608 42.120 27.906 1.00 60.81 303 ARG A C 1
ATOM 2414 O O . ARG A 1 303 ? 39.493 41.620 27.218 1.00 60.81 303 ARG A O 1
ATOM 2421 N N . ASP A 1 304 ? 38.064 41.482 28.939 1.00 54.62 304 ASP A N 1
ATOM 2422 C CA . ASP A 1 304 ? 38.486 40.141 29.347 1.00 54.62 304 ASP A CA 1
ATOM 2423 C C . ASP A 1 304 ? 38.081 39.073 28.324 1.00 54.62 304 ASP A C 1
ATOM 2425 O O . ASP A 1 304 ? 37.003 39.130 27.734 1.00 54.62 304 ASP A O 1
ATOM 2429 N N . TRP A 1 305 ? 38.931 38.060 28.145 1.00 62.38 305 TRP A N 1
ATOM 2430 C CA . TRP A 1 305 ? 38.660 36.911 27.278 1.00 62.38 305 TRP A CA 1
ATOM 2431 C C . TRP A 1 305 ? 37.658 35.941 27.908 1.00 62.38 305 TRP A C 1
ATOM 2433 O O . TRP A 1 305 ? 37.764 35.594 29.085 1.00 62.38 305 TRP A O 1
ATOM 2443 N N . GLY A 1 306 ? 36.739 35.412 27.098 1.00 48.94 306 GLY A N 1
ATOM 2444 C CA . GLY A 1 306 ? 35.899 34.286 27.505 1.00 48.94 306 GLY A CA 1
ATOM 2445 C C . GLY A 1 306 ? 36.635 32.962 27.291 1.00 48.94 306 GLY A C 1
ATOM 2446 O O . GLY A 1 306 ? 37.260 32.770 26.256 1.00 48.94 306 GLY A O 1
ATOM 2447 N N . VAL A 1 307 ? 36.576 32.017 28.230 1.00 49.34 307 VAL A N 1
ATOM 2448 C CA . VAL A 1 307 ? 37.149 30.670 28.048 1.00 49.34 307 VAL A CA 1
ATOM 2449 C C . VAL A 1 307 ? 36.101 29.630 28.437 1.00 49.34 307 VAL A C 1
ATOM 2451 O O . VAL A 1 307 ? 35.661 29.587 29.583 1.00 49.34 307 VAL A O 1
ATOM 2454 N N . SER A 1 308 ? 35.696 28.801 27.476 1.00 41.66 308 SER A N 1
ATOM 2455 C CA . SER A 1 308 ? 34.703 27.736 27.658 1.00 41.66 308 SER A CA 1
ATOM 2456 C C . SER A 1 308 ? 35.405 26.386 27.816 1.00 41.66 308 SER A C 1
ATOM 2458 O O . SER A 1 308 ? 36.338 26.089 27.071 1.00 41.66 308 SER A O 1
ATOM 2460 N N . LYS A 1 309 ? 34.975 25.568 28.785 1.00 43.34 309 LYS A N 1
ATOM 2461 C CA . LYS A 1 309 ? 35.610 24.292 29.166 1.00 43.34 309 LYS A CA 1
ATOM 2462 C C . LYS A 1 309 ? 34.704 23.105 28.836 1.00 43.34 309 LYS A C 1
ATOM 2464 O O . LYS A 1 309 ? 33.536 23.109 29.211 1.00 43.34 309 LYS A O 1
ATOM 2469 N N . GLN A 1 310 ? 35.262 22.057 28.236 1.00 41.03 310 GLN A N 1
ATOM 2470 C CA . GLN A 1 310 ? 34.628 20.747 28.107 1.00 41.03 310 GLN A CA 1
ATOM 2471 C C . GLN A 1 310 ? 35.551 19.681 28.703 1.00 41.03 310 GLN A C 1
ATOM 2473 O O . GLN A 1 310 ? 36.605 19.362 28.154 1.00 41.03 310 GLN A O 1
ATOM 2478 N N . THR A 1 311 ? 35.164 19.116 29.845 1.00 37.81 311 THR A N 1
ATOM 2479 C CA . THR A 1 311 ? 35.911 18.034 30.496 1.00 37.81 311 THR A CA 1
ATOM 2480 C C . THR A 1 311 ? 35.015 16.848 30.768 1.00 37.81 311 THR A C 1
ATOM 2482 O O . THR A 1 311 ? 33.914 16.981 31.288 1.00 37.81 311 THR A O 1
ATOM 2485 N N . MET A 1 312 ? 35.537 15.659 30.497 1.00 42.78 312 MET A N 1
ATOM 2486 C CA . MET A 1 312 ? 35.035 14.452 31.122 1.00 42.78 312 MET A CA 1
ATOM 2487 C C . MET A 1 312 ? 36.104 14.024 32.155 1.00 42.78 312 MET A C 1
ATOM 2489 O O . MET A 1 312 ? 37.242 13.804 31.762 1.00 42.78 312 MET A O 1
ATOM 2493 N N . GLN A 1 313 ? 35.772 13.800 33.441 1.00 38.41 313 GLN A N 1
ATOM 2494 C CA . GLN A 1 313 ? 36.664 13.123 34.422 1.00 38.41 313 GLN A CA 1
ATOM 2495 C C . GLN A 1 313 ? 35.978 11.907 35.097 1.00 38.41 313 GLN A C 1
ATOM 2497 O O . GLN A 1 313 ? 34.756 11.849 35.104 1.00 38.41 313 GLN A O 1
ATOM 2502 N N . VAL A 1 314 ? 36.704 10.853 35.500 1.00 40.91 314 VAL A N 1
ATOM 2503 C CA . VAL A 1 314 ? 36.185 9.807 36.414 1.00 40.91 314 VAL A CA 1
ATOM 2504 C C . VAL A 1 314 ? 36.837 10.090 37.764 1.00 40.91 314 VAL A C 1
ATOM 2506 O O . VAL A 1 314 ? 38.066 10.092 37.836 1.00 40.91 314 VAL A O 1
ATOM 2509 N N . ALA A 1 315 ? 36.047 10.391 38.795 1.00 43.22 315 ALA A N 1
ATOM 2510 C CA . ALA A 1 315 ? 36.565 10.717 40.122 1.00 43.22 315 ALA A CA 1
ATOM 2511 C C . ALA A 1 315 ? 37.106 9.467 40.845 1.00 43.22 315 ALA A C 1
ATOM 2513 O O . ALA A 1 315 ? 36.730 8.333 40.534 1.00 43.22 315 ALA A O 1
ATOM 2514 N N . GLN A 1 316 ? 37.981 9.673 41.838 1.00 40.19 316 GLN A N 1
ATOM 2515 C CA . GLN A 1 316 ? 38.646 8.610 42.613 1.00 40.19 316 GLN A CA 1
ATOM 2516 C C . GLN A 1 316 ? 37.672 7.680 43.370 1.00 40.19 316 GLN A C 1
ATOM 2518 O O . GLN A 1 316 ? 38.058 6.580 43.762 1.00 40.19 316 GLN A O 1
ATOM 2523 N N . ASN A 1 317 ? 36.398 8.066 43.483 1.00 42.66 317 ASN A N 1
ATOM 2524 C CA . ASN A 1 317 ? 35.384 7.397 44.301 1.00 42.66 317 ASN A CA 1
ATOM 2525 C C . ASN A 1 317 ? 34.495 6.436 43.491 1.00 42.66 317 ASN A C 1
ATOM 2527 O O . ASN A 1 317 ? 33.484 5.959 43.993 1.00 42.66 317 ASN A O 1
ATOM 2531 N N . ASN A 1 318 ? 34.855 6.137 42.236 1.00 39.91 318 ASN A N 1
ATOM 2532 C CA . ASN A 1 318 ? 34.105 5.239 41.348 1.00 39.91 318 ASN A CA 1
ATOM 2533 C C . ASN A 1 318 ? 32.687 5.725 40.928 1.00 39.91 318 ASN A C 1
ATOM 2535 O O . ASN A 1 318 ? 31.980 4.947 40.294 1.00 39.91 318 ASN A O 1
ATOM 2539 N N . GLN A 1 319 ? 32.283 6.979 41.183 1.00 33.72 319 GLN A N 1
ATOM 2540 C CA . GLN A 1 319 ? 31.063 7.579 40.607 1.00 33.72 319 GLN A CA 1
ATOM 2541 C C . GLN A 1 319 ? 31.377 8.470 39.389 1.00 33.72 319 GLN A C 1
ATOM 2543 O O . GLN A 1 319 ? 32.405 9.151 39.338 1.00 33.72 319 GLN A O 1
ATOM 2548 N N . VAL A 1 320 ? 30.501 8.417 38.379 1.00 37.84 320 VAL A N 1
ATOM 2549 C CA . VAL A 1 320 ? 30.561 9.228 37.153 1.00 37.84 320 VAL A CA 1
ATOM 2550 C C . VAL A 1 320 ? 29.505 10.321 37.268 1.00 37.84 320 VAL A C 1
ATOM 2552 O O . VAL A 1 320 ? 28.332 10.054 37.036 1.00 37.84 320 VAL A O 1
ATOM 2555 N N . GLU A 1 321 ? 29.910 11.542 37.603 1.00 32.09 321 GLU A N 1
ATOM 2556 C CA . GLU A 1 321 ? 29.031 12.705 37.464 1.00 32.09 321 GLU A CA 1
ATOM 2557 C C . GLU A 1 321 ? 29.033 13.166 36.002 1.00 32.09 321 GLU A C 1
ATOM 2559 O O . GLU A 1 321 ? 30.085 13.420 35.408 1.00 32.09 321 GLU A O 1
ATOM 2564 N N . THR A 1 322 ? 27.842 13.220 35.406 1.00 31.59 322 THR A N 1
ATOM 2565 C CA . THR A 1 322 ? 27.611 13.799 34.079 1.00 31.59 322 THR A CA 1
ATOM 2566 C C . THR A 1 322 ? 26.858 15.099 34.303 1.00 31.59 322 THR A C 1
ATOM 2568 O O . THR A 1 322 ? 25.660 15.077 34.561 1.00 31.59 322 THR A O 1
ATOM 2571 N N . GLU A 1 323 ? 27.555 16.230 34.271 1.00 28.53 323 GLU A N 1
ATOM 2572 C CA . GLU A 1 323 ? 26.907 17.533 34.403 1.00 28.53 323 GLU A CA 1
ATOM 2573 C C . GLU A 1 323 ? 26.542 18.067 33.010 1.00 28.53 323 GLU A C 1
ATOM 2575 O O . GLU A 1 323 ? 27.414 18.287 32.169 1.00 28.53 323 GLU A O 1
ATOM 2580 N N . VAL A 1 324 ? 25.242 18.253 32.756 1.00 32.00 324 VAL A N 1
ATOM 2581 C CA . VAL A 1 324 ? 24.718 18.970 31.584 1.00 32.00 324 VAL A CA 1
ATOM 2582 C C . VAL A 1 324 ? 24.272 20.353 32.054 1.00 32.00 324 VAL A C 1
ATOM 2584 O O . VAL A 1 324 ? 23.272 20.493 32.756 1.00 32.00 324 VAL A O 1
ATOM 2587 N N . THR A 1 325 ? 25.025 21.392 31.694 1.00 29.98 325 THR A N 1
ATOM 2588 C CA . THR A 1 325 ? 24.702 22.784 32.039 1.00 29.98 325 THR A CA 1
ATOM 2589 C C . THR A 1 325 ? 23.927 23.442 30.892 1.00 29.98 325 THR A C 1
ATOM 2591 O O . THR A 1 325 ? 24.508 23.809 29.877 1.00 29.98 325 THR A O 1
ATOM 2594 N N . LEU A 1 326 ? 22.614 23.621 31.042 1.00 35.50 326 LEU A N 1
ATOM 2595 C CA . LEU A 1 326 ? 21.792 24.458 30.150 1.00 35.50 326 LEU A CA 1
ATOM 2596 C C . LEU A 1 326 ? 21.701 25.856 30.771 1.00 35.50 326 LEU A C 1
ATOM 2598 O O . LEU A 1 326 ? 21.227 25.916 31.879 1.00 35.50 326 LEU A O 1
ATOM 2602 N N . ARG A 1 327 ? 22.118 26.972 30.161 1.00 34.78 327 ARG A N 1
ATOM 2603 C CA . ARG A 1 327 ? 21.873 28.333 30.717 1.00 34.78 327 ARG A CA 1
ATOM 2604 C C . ARG A 1 327 ? 20.865 29.065 29.832 1.00 34.78 327 ARG A C 1
ATOM 2606 O O . ARG A 1 327 ? 21.273 29.450 28.739 1.00 34.78 327 ARG A O 1
ATOM 2613 N N . GLN A 1 328 ? 19.582 29.188 30.211 1.00 48.91 328 GLN A N 1
ATOM 2614 C CA . GLN A 1 328 ? 18.559 29.664 29.256 1.00 48.91 328 GLN A CA 1
ATOM 2615 C C . GLN A 1 328 ? 17.393 30.466 29.868 1.00 48.91 328 GLN A C 1
ATOM 2617 O O . GLN A 1 328 ? 16.761 30.004 30.820 1.00 48.91 328 GLN A O 1
ATOM 2622 N N . PRO A 1 329 ? 17.118 31.701 29.395 1.00 43.41 329 PRO A N 1
ATOM 2623 C CA . PRO A 1 329 ? 16.069 32.556 29.954 1.00 43.41 329 PRO A CA 1
ATOM 2624 C C . PRO A 1 329 ? 14.655 32.066 29.641 1.00 43.41 329 PRO A C 1
ATOM 2626 O O . PRO A 1 329 ? 14.354 31.643 28.527 1.00 43.41 329 PRO A O 1
ATOM 2629 N N . LEU A 1 330 ? 13.768 32.154 30.639 1.00 50.47 330 LEU A N 1
ATOM 2630 C CA . LEU A 1 330 ? 12.346 31.832 30.518 1.00 50.47 330 LEU A CA 1
ATOM 2631 C C . LEU A 1 330 ? 11.637 32.914 29.688 1.00 50.47 330 LEU A C 1
ATOM 2633 O O . LEU A 1 330 ? 11.166 33.921 30.203 1.00 50.47 330 LEU A O 1
ATOM 2637 N N . GLY A 1 331 ? 11.610 32.733 28.372 1.00 49.09 331 GLY A N 1
ATOM 2638 C CA . GLY A 1 331 ? 10.810 33.525 27.428 1.00 49.09 331 GLY A CA 1
ATOM 2639 C C . GLY A 1 331 ? 9.383 33.000 27.179 1.00 49.09 331 GLY A C 1
ATOM 2640 O O . GLY A 1 331 ? 9.068 31.841 27.443 1.00 49.09 331 GLY A O 1
ATOM 2641 N N . ALA A 1 332 ? 8.522 33.850 26.618 1.00 51.50 332 ALA A N 1
ATOM 2642 C CA . ALA A 1 332 ? 7.204 33.456 26.116 1.00 51.50 332 ALA A CA 1
ATOM 2643 C C . ALA A 1 332 ? 7.310 32.588 24.850 1.00 51.50 332 ALA A C 1
ATOM 2645 O O . ALA A 1 332 ? 8.292 32.673 24.104 1.00 51.50 332 ALA A O 1
ATOM 2646 N N . LEU A 1 333 ? 6.275 31.788 24.577 1.00 50.50 333 LEU A N 1
ATOM 2647 C CA . LEU A 1 333 ? 6.223 30.901 23.418 1.00 50.50 333 LEU A CA 1
ATOM 2648 C C . LEU A 1 333 ? 6.381 31.726 22.126 1.00 50.50 333 LEU A C 1
ATOM 2650 O O . LEU A 1 333 ? 5.476 32.468 21.741 1.00 50.50 333 LEU A O 1
ATOM 2654 N N . ARG A 1 334 ? 7.536 31.642 21.449 1.00 56.19 334 ARG A N 1
ATOM 2655 C CA . ARG A 1 334 ? 7.697 32.133 20.063 1.00 56.19 334 ARG A CA 1
ATOM 2656 C C . ARG A 1 334 ? 7.016 31.155 19.091 1.00 56.19 334 ARG A C 1
ATOM 2658 O O . ARG A 1 334 ? 6.562 30.097 19.519 1.00 56.19 334 ARG A O 1
ATOM 2665 N N . ASP A 1 335 ? 6.913 31.477 17.798 1.00 60.31 335 ASP A N 1
ATOM 2666 C CA . ASP A 1 335 ? 6.154 30.716 16.771 1.00 60.31 335 ASP A CA 1
ATOM 2667 C C . ASP A 1 335 ? 6.724 29.305 16.446 1.00 60.31 335 ASP A C 1
ATOM 2669 O O . ASP A 1 335 ? 6.572 28.774 15.349 1.00 60.31 335 ASP A O 1
ATOM 2673 N N . VAL A 1 336 ? 7.383 28.670 17.413 1.00 63.69 336 VAL A N 1
ATOM 2674 C CA . VAL A 1 336 ? 8.145 27.422 17.328 1.00 63.69 336 VAL A CA 1
ATOM 2675 C C . VAL A 1 336 ? 7.313 26.181 17.657 1.00 63.69 336 VAL A C 1
ATOM 2677 O O . VAL A 1 336 ? 7.824 25.067 17.597 1.00 63.69 336 VAL A O 1
ATOM 2680 N N . SER A 1 337 ? 6.030 26.346 18.007 1.00 62.81 337 SER A N 1
ATOM 2681 C CA . SER A 1 337 ? 5.143 25.258 18.465 1.00 62.81 337 SER A CA 1
ATOM 2682 C C . SER A 1 337 ? 5.101 24.049 17.520 1.00 62.81 337 SER A C 1
ATOM 2684 O O . SER A 1 337 ? 4.951 22.916 17.970 1.00 62.81 337 SER A O 1
ATOM 2686 N N . TYR A 1 338 ? 5.287 24.264 16.213 1.00 67.19 338 TYR A N 1
ATOM 2687 C CA . TYR A 1 338 ? 5.345 23.198 15.210 1.00 67.19 338 TYR A CA 1
ATOM 2688 C C . TYR A 1 338 ? 6.584 22.295 15.319 1.00 67.19 338 TYR A C 1
ATOM 2690 O O . TYR A 1 338 ? 6.565 21.189 14.774 1.00 67.19 338 TYR A O 1
ATOM 2698 N N . GLN A 1 339 ? 7.647 22.766 15.975 1.00 69.88 339 GLN A N 1
ATOM 2699 C CA . GLN A 1 339 ? 8.916 22.056 16.153 1.00 69.88 339 GLN A CA 1
ATOM 2700 C C . GLN A 1 339 ? 8.943 21.217 17.441 1.00 69.88 339 GLN A C 1
ATOM 2702 O O . GLN A 1 339 ? 9.740 20.285 17.552 1.00 69.88 339 GLN A O 1
ATOM 2707 N N . LEU A 1 340 ? 8.055 21.524 18.392 1.00 73.25 340 LEU A N 1
ATOM 2708 C CA . LEU A 1 340 ? 8.041 20.955 19.737 1.00 73.25 340 LEU A CA 1
ATOM 2709 C C . LEU A 1 340 ? 7.048 19.797 19.862 1.00 73.25 340 LEU A C 1
ATOM 2711 O O . LEU A 1 340 ? 5.984 19.775 19.234 1.00 73.25 340 LEU A O 1
ATOM 2715 N N . TYR A 1 341 ? 7.379 18.829 20.714 1.00 72.38 341 TYR A N 1
ATOM 2716 C CA . TYR A 1 341 ? 6.480 17.732 21.048 1.00 72.38 341 TYR A CA 1
ATOM 2717 C C . TYR A 1 341 ? 5.212 18.284 21.708 1.00 72.38 341 TYR A C 1
ATOM 2719 O O . TYR A 1 341 ? 5.299 19.113 22.609 1.00 72.38 341 TYR A O 1
ATOM 2727 N N . ARG A 1 342 ? 4.029 17.871 21.231 1.00 71.00 342 ARG A N 1
ATOM 2728 C CA . ARG A 1 342 ? 2.717 18.356 21.712 1.00 71.00 342 ARG A CA 1
ATOM 2729 C C . ARG A 1 342 ? 2.653 19.880 21.906 1.00 71.00 342 ARG A C 1
ATOM 2731 O O . ARG A 1 342 ? 2.115 20.361 22.896 1.00 71.00 342 ARG A O 1
ATOM 2738 N N . GLY A 1 343 ? 3.159 20.652 20.940 1.00 67.00 343 GLY A N 1
ATOM 2739 C CA . GLY A 1 343 ? 3.255 22.113 21.052 1.00 67.00 343 GLY A CA 1
ATOM 2740 C C . GLY A 1 343 ? 1.945 22.859 21.369 1.00 67.00 343 GLY A C 1
ATOM 2741 O O . GLY A 1 343 ? 1.991 23.963 21.894 1.00 67.00 343 GLY A O 1
ATOM 2742 N N . SER A 1 344 ? 0.772 22.269 21.101 1.00 67.88 344 SER A N 1
ATOM 2743 C CA . SER A 1 344 ? -0.544 22.819 21.480 1.00 67.88 344 SER A CA 1
ATOM 2744 C C . SER A 1 344 ? -0.858 22.738 22.980 1.00 67.88 344 SER A C 1
ATOM 2746 O O . SER A 1 344 ? -1.741 23.443 23.469 1.00 67.88 344 SER A O 1
ATOM 2748 N N . GLU A 1 345 ? -0.173 21.850 23.699 1.00 76.25 345 GLU A N 1
ATOM 2749 C CA . GLU A 1 345 ? -0.296 21.669 25.147 1.00 76.25 345 GLU A CA 1
ATOM 2750 C C . GLU A 1 345 ? 0.716 22.525 25.924 1.00 76.25 345 GLU A C 1
ATOM 2752 O O . GLU A 1 345 ? 0.729 22.468 27.151 1.00 76.25 345 GLU A O 1
ATOM 2757 N N . LEU A 1 346 ? 1.545 23.324 25.242 1.00 73.69 346 LEU A N 1
ATOM 2758 C CA . LEU A 1 346 ? 2.479 24.252 25.878 1.00 73.69 346 LEU A CA 1
ATOM 2759 C C . LEU A 1 346 ? 1.759 25.491 26.417 1.00 73.69 346 LEU A C 1
ATOM 2761 O O . LEU A 1 346 ? 0.738 25.926 25.879 1.00 73.69 346 LEU A O 1
ATOM 2765 N N . LEU A 1 347 ? 2.293 26.044 27.500 1.00 70.38 347 LEU A N 1
ATOM 2766 C CA . LEU A 1 347 ? 1.869 27.317 28.071 1.00 70.38 347 LEU A CA 1
ATOM 2767 C C . LEU A 1 347 ? 2.305 28.478 27.167 1.00 70.38 347 LEU A C 1
ATOM 2769 O O . LEU A 1 347 ? 3.370 28.434 26.553 1.00 70.38 347 LEU A O 1
ATOM 2773 N N . GLU A 1 348 ? 1.471 29.516 27.074 1.00 62.16 348 GLU A N 1
ATOM 2774 C CA . GLU A 1 348 ? 1.753 30.695 26.239 1.00 62.16 348 GLU A CA 1
ATOM 2775 C C . GLU A 1 348 ? 2.865 31.574 26.841 1.00 62.16 348 GLU A C 1
ATOM 2777 O O . GLU A 1 348 ? 3.700 32.116 26.112 1.00 62.16 348 GLU A O 1
ATOM 2782 N N . SER A 1 349 ? 2.932 31.634 28.171 1.00 61.44 349 SER A N 1
ATOM 2783 C CA . SER A 1 349 ? 3.986 32.271 28.961 1.00 61.44 349 SER A CA 1
ATOM 2784 C C . SER A 1 349 ? 4.363 31.391 30.157 1.00 61.44 349 SER A C 1
ATOM 2786 O O . SER A 1 349 ? 3.584 30.538 30.590 1.00 61.44 349 SER A O 1
ATOM 2788 N N . ALA A 1 350 ? 5.578 31.574 30.678 1.00 58.25 350 ALA A N 1
ATOM 2789 C CA . ALA A 1 350 ? 5.957 31.002 31.967 1.00 58.25 350 ALA A CA 1
ATOM 2790 C C . ALA A 1 350 ? 5.105 31.632 33.088 1.00 58.25 350 ALA A C 1
ATOM 2792 O O . ALA A 1 350 ? 4.663 32.773 32.961 1.00 58.25 350 ALA A O 1
ATOM 2793 N N . PHE A 1 351 ? 4.857 30.890 34.170 1.00 57.88 351 PHE A N 1
ATOM 2794 C CA . PHE A 1 351 ? 4.091 31.382 35.319 1.00 57.88 351 PHE A CA 1
ATOM 2795 C C . PHE A 1 351 ? 4.791 32.586 35.960 1.00 57.88 351 PHE A C 1
ATOM 2797 O O . PHE A 1 351 ? 5.882 32.418 36.497 1.00 57.88 351 PHE A O 1
ATOM 2804 N N . GLU A 1 352 ? 4.152 33.760 35.965 1.00 50.50 352 GLU A N 1
ATOM 2805 C CA . GLU A 1 352 ? 4.651 34.958 36.667 1.00 50.50 352 GLU A CA 1
ATOM 2806 C C . GLU A 1 352 ? 4.851 34.701 38.172 1.00 50.50 352 GLU A C 1
ATOM 2808 O O . GLU A 1 352 ? 5.825 35.172 38.749 1.00 50.50 352 GLU A O 1
ATOM 2813 N N . GLU A 1 353 ? 4.013 33.854 38.781 1.00 50.69 353 GLU A N 1
ATOM 2814 C CA . GLU A 1 353 ? 4.113 33.443 40.192 1.00 50.69 353 GLU A CA 1
ATOM 2815 C C . GLU A 1 353 ? 5.399 32.661 40.531 1.00 50.69 353 GLU A C 1
ATOM 2817 O O . GLU A 1 353 ? 5.807 32.643 41.686 1.00 50.69 353 GLU A O 1
ATOM 2822 N N . ILE A 1 354 ? 6.065 32.030 39.551 1.00 55.78 354 ILE A N 1
ATOM 2823 C CA . ILE A 1 354 ? 7.297 31.250 39.790 1.00 55.78 354 ILE A CA 1
ATOM 2824 C C . ILE A 1 354 ? 8.551 32.144 39.688 1.00 55.78 354 ILE A C 1
ATOM 2826 O O . ILE A 1 354 ? 9.610 31.787 40.202 1.00 55.78 354 ILE A O 1
ATOM 2830 N N . TYR A 1 355 ? 8.459 33.338 39.085 1.00 58.06 355 TYR A N 1
ATOM 2831 C CA . TYR A 1 355 ? 9.608 34.252 38.980 1.00 58.06 355 TYR A CA 1
ATOM 2832 C C . TYR A 1 355 ? 10.119 34.677 40.365 1.00 58.06 355 TYR A C 1
ATOM 2834 O O . TYR A 1 355 ? 11.324 34.634 40.599 1.00 58.06 355 TYR A O 1
ATOM 2842 N N . SER A 1 356 ? 9.217 34.971 41.309 1.00 56.50 356 SER A N 1
ATOM 2843 C CA . SER A 1 356 ? 9.590 35.334 42.685 1.00 56.50 356 SER A CA 1
ATOM 2844 C C . SER A 1 356 ? 10.269 34.201 43.454 1.00 56.50 356 SER A C 1
ATOM 2846 O O . SER A 1 356 ? 11.051 34.451 44.367 1.00 56.50 356 SER A O 1
ATOM 2848 N N . ASP A 1 357 ? 9.983 32.950 43.096 1.00 63.59 357 ASP A N 1
ATOM 2849 C CA . ASP A 1 357 ? 10.638 31.798 43.707 1.00 63.59 357 ASP A CA 1
ATOM 2850 C C . ASP A 1 357 ? 12.029 31.560 43.110 1.00 63.59 357 ASP A C 1
ATOM 2852 O O . ASP A 1 357 ? 12.964 31.228 43.839 1.00 63.59 357 ASP A O 1
ATOM 2856 N N . PHE A 1 358 ? 12.197 31.761 41.797 1.00 62.53 358 PHE A N 1
ATOM 2857 C CA . PHE A 1 358 ? 13.514 31.711 41.160 1.00 62.53 358 PHE A CA 1
ATOM 2858 C C . PHE A 1 358 ? 14.439 32.821 41.671 1.00 62.53 358 PHE A C 1
ATOM 2860 O O . PHE A 1 358 ? 15.631 32.563 41.824 1.00 62.53 358 PHE A O 1
ATOM 2867 N N . ASP A 1 359 ? 13.910 33.986 42.059 1.00 63.25 359 ASP A N 1
ATOM 2868 C CA . ASP A 1 359 ? 14.678 35.029 42.759 1.00 63.25 359 ASP A CA 1
ATOM 2869 C C . ASP A 1 359 ? 15.315 34.537 44.073 1.00 63.25 359 ASP A C 1
ATOM 2871 O O . ASP A 1 359 ? 16.347 35.066 44.493 1.00 63.25 359 ASP A O 1
ATOM 2875 N N . ALA A 1 360 ? 14.730 33.520 44.720 1.00 63.34 360 ALA A N 1
ATOM 2876 C CA . ALA A 1 360 ? 15.228 32.961 45.978 1.00 63.34 360 ALA A CA 1
ATOM 2877 C C . ALA A 1 360 ? 16.307 31.877 45.791 1.00 63.34 360 ALA A C 1
ATOM 2879 O O . ALA A 1 360 ? 17.128 31.673 46.687 1.00 63.34 360 ALA A O 1
ATOM 2880 N N . ILE A 1 361 ? 16.321 31.181 44.648 1.00 64.88 361 ILE A N 1
ATOM 2881 C CA . ILE A 1 361 ? 17.226 30.045 44.382 1.00 64.88 361 ILE A CA 1
ATOM 2882 C C . ILE A 1 361 ? 18.280 30.327 43.305 1.00 64.88 361 ILE A C 1
ATOM 2884 O O . ILE A 1 361 ? 19.285 29.620 43.229 1.00 64.88 361 ILE A O 1
ATOM 2888 N N . CYS A 1 362 ? 18.078 31.343 42.467 1.00 62.44 362 CYS A N 1
ATOM 2889 C CA . CYS A 1 362 ? 18.999 31.733 41.408 1.00 62.44 362 CYS A CA 1
ATOM 2890 C C . CYS A 1 362 ? 19.755 33.024 41.771 1.00 62.44 362 CYS A C 1
ATOM 2892 O O . CYS A 1 362 ? 19.223 33.911 42.436 1.00 62.44 362 CYS A O 1
ATOM 2894 N N . PRO A 1 363 ? 21.017 33.174 41.333 1.00 61.75 363 PRO A N 1
ATOM 2895 C CA . PRO A 1 363 ? 21.775 34.405 41.552 1.00 61.75 363 PRO A CA 1
ATOM 2896 C C . PRO A 1 363 ? 21.130 35.608 40.837 1.00 61.75 363 PRO A C 1
ATOM 2898 O O . PRO A 1 363 ? 20.523 35.456 39.778 1.00 61.75 363 PRO A O 1
ATOM 2901 N N . ARG A 1 364 ? 21.307 36.824 41.383 1.00 60.62 364 ARG A N 1
ATOM 2902 C CA . ARG A 1 364 ? 20.774 38.076 40.800 1.00 60.62 364 ARG A CA 1
ATOM 2903 C C . ARG A 1 364 ? 21.128 38.210 39.311 1.00 60.62 364 ARG A C 1
ATOM 2905 O O . ARG A 1 364 ? 22.286 38.029 38.935 1.00 60.62 364 ARG A O 1
ATOM 2912 N N . GLY A 1 365 ? 20.152 38.587 38.480 1.00 56.38 365 GLY A N 1
ATOM 2913 C CA . GLY A 1 365 ? 20.316 38.703 37.026 1.00 56.38 365 GLY A CA 1
ATOM 2914 C C . GLY A 1 365 ? 20.043 37.403 36.257 1.00 56.38 365 GLY A C 1
ATOM 2915 O O . GLY A 1 365 ? 20.348 37.319 35.058 1.00 56.38 365 GLY A O 1
ATOM 2916 N N . TRP A 1 366 ? 19.479 36.386 36.920 1.00 60.38 366 TRP A N 1
ATOM 2917 C CA . TRP A 1 366 ? 19.022 35.150 36.286 1.00 60.38 366 TRP A CA 1
ATOM 2918 C C . TRP A 1 366 ? 17.928 35.402 35.245 1.00 60.38 366 TRP A C 1
ATOM 2920 O O . TRP A 1 366 ? 17.787 34.616 34.325 1.00 60.38 366 TRP A O 1
ATOM 2930 N N . GLU A 1 367 ? 17.218 36.520 35.288 1.00 54.22 367 GLU A N 1
ATOM 2931 C CA . GLU A 1 367 ? 16.209 36.894 34.296 1.00 54.22 367 GLU A CA 1
ATOM 2932 C C . GLU A 1 367 ? 16.850 37.151 32.920 1.00 54.22 367 GLU A C 1
ATOM 2934 O O . GLU A 1 367 ? 16.236 36.921 31.879 1.00 54.22 367 GLU A O 1
ATOM 2939 N N . ARG A 1 368 ? 18.122 37.585 32.905 1.00 50.47 368 ARG A N 1
ATOM 2940 C CA . ARG A 1 368 ? 18.915 37.811 31.682 1.00 50.47 368 ARG A CA 1
ATOM 2941 C C . ARG A 1 368 ? 19.719 36.581 31.259 1.00 50.47 368 ARG A C 1
ATOM 2943 O O . ARG A 1 368 ? 19.860 36.327 30.067 1.00 50.47 368 ARG A O 1
ATOM 2950 N N . ARG A 1 369 ? 20.275 35.841 32.226 1.00 52.53 369 ARG A N 1
ATOM 2951 C CA . ARG A 1 369 ? 21.089 34.624 32.000 1.00 52.53 369 ARG A CA 1
ATOM 2952 C C . ARG A 1 369 ? 20.227 33.384 31.750 1.00 52.53 369 ARG A C 1
ATOM 2954 O O . ARG A 1 369 ? 20.633 32.454 31.058 1.00 52.53 369 ARG A O 1
ATOM 2961 N N . GLY A 1 370 ? 19.065 33.380 32.376 1.00 57.53 370 GLY A N 1
ATOM 2962 C CA . GLY A 1 370 ? 18.145 32.278 32.485 1.00 57.53 370 GLY A CA 1
ATOM 2963 C C . GLY A 1 370 ? 18.378 31.262 33.580 1.00 57.53 370 GLY A C 1
ATOM 2964 O O . GLY A 1 370 ? 19.322 31.376 34.367 1.00 57.53 370 GLY A O 1
ATOM 2965 N N . VAL A 1 371 ? 17.498 30.261 33.583 1.00 57.81 371 VAL A N 1
ATOM 2966 C CA . VAL A 1 371 ? 17.505 29.119 34.501 1.00 57.81 371 VAL A CA 1
ATOM 2967 C C . VAL A 1 371 ? 18.023 27.873 33.795 1.00 57.81 371 VAL A C 1
ATOM 2969 O O . VAL A 1 371 ? 17.819 27.668 32.596 1.00 57.81 371 VAL A O 1
ATOM 2972 N N . THR A 1 372 ? 18.732 27.039 34.540 1.00 59.78 372 THR A N 1
ATOM 2973 C CA . THR A 1 372 ? 19.281 25.778 34.052 1.00 59.78 372 THR A CA 1
ATOM 2974 C C . THR A 1 372 ? 18.356 24.607 34.337 1.00 59.78 372 THR A C 1
ATOM 2976 O O . THR A 1 372 ? 17.591 24.639 35.294 1.00 59.78 372 THR A O 1
ATOM 2979 N N . GLY A 1 373 ? 18.457 23.522 33.558 1.00 61.19 373 GLY A N 1
ATOM 2980 C CA . GLY A 1 373 ? 17.735 22.278 33.870 1.00 61.19 373 GLY A CA 1
ATOM 2981 C C . GLY A 1 373 ? 18.030 21.770 35.289 1.00 61.19 373 GLY A C 1
ATOM 2982 O O . GLY A 1 373 ? 17.132 21.287 35.970 1.00 61.19 373 GLY A O 1
ATOM 2983 N N . LYS A 1 374 ? 19.260 21.985 35.776 1.00 64.12 374 LYS A N 1
ATOM 2984 C CA . LYS A 1 374 ? 19.685 21.689 37.151 1.00 64.12 374 LYS A CA 1
ATOM 2985 C C . LYS A 1 374 ? 19.010 22.600 38.183 1.00 64.12 374 LYS A C 1
ATOM 2987 O O . LYS A 1 374 ? 18.571 22.110 39.211 1.00 64.12 374 LYS A O 1
ATOM 2992 N N . GLU A 1 375 ? 18.892 23.895 37.904 1.00 67.38 375 GLU A N 1
ATOM 2993 C CA . GLU A 1 375 ? 18.214 24.869 38.779 1.00 67.38 375 GLU A CA 1
ATOM 2994 C C . GLU A 1 375 ? 16.694 24.627 38.815 1.00 67.38 375 GLU A C 1
ATOM 2996 O O . GLU A 1 375 ? 16.087 24.692 39.880 1.00 67.38 375 GLU A O 1
ATOM 3001 N N . ILE A 1 376 ? 16.078 24.253 37.685 1.00 72.62 376 ILE A N 1
ATOM 3002 C CA . ILE A 1 376 ? 14.666 23.831 37.629 1.00 72.62 376 ILE A CA 1
ATOM 3003 C C . ILE A 1 376 ? 14.461 22.532 38.416 1.00 72.62 376 ILE A C 1
ATOM 3005 O O . ILE A 1 376 ? 13.477 22.390 39.140 1.00 72.62 376 ILE A O 1
ATOM 3009 N N . ARG A 1 377 ? 15.393 21.581 38.310 1.00 72.69 377 ARG A N 1
ATOM 3010 C CA . ARG A 1 377 ? 15.359 20.351 39.104 1.00 72.69 377 ARG A CA 1
ATOM 3011 C C . ARG A 1 377 ? 15.491 20.633 40.597 1.00 72.69 377 ARG A C 1
ATOM 3013 O O . ARG A 1 377 ? 14.668 20.145 41.359 1.00 72.69 377 ARG A O 1
ATOM 3020 N N . GLN A 1 378 ? 16.442 21.473 41.000 1.00 74.69 378 GLN A N 1
ATOM 3021 C CA . GLN A 1 378 ? 16.614 21.903 42.392 1.00 74.69 378 GLN A CA 1
ATOM 3022 C C . GLN A 1 378 ? 15.362 22.601 42.938 1.00 74.69 378 GLN A C 1
ATOM 3024 O O . GLN A 1 378 ? 14.960 22.343 44.070 1.00 74.69 378 GLN A O 1
ATOM 3029 N N . PHE A 1 379 ? 14.705 23.433 42.125 1.00 77.19 379 PHE A N 1
ATOM 3030 C CA . PHE A 1 379 ? 13.411 24.025 42.467 1.00 77.19 379 PHE A CA 1
ATOM 3031 C C . PHE A 1 379 ? 12.340 22.956 42.740 1.00 77.19 379 PHE A C 1
ATOM 3033 O O . PHE A 1 379 ? 11.647 23.008 43.757 1.00 77.19 379 PHE A O 1
ATOM 3040 N N . CYS A 1 380 ? 12.222 21.965 41.854 1.00 78.25 380 CYS A N 1
ATOM 3041 C CA . CYS A 1 380 ? 11.242 20.886 41.986 1.00 78.25 380 CYS A CA 1
ATOM 3042 C C . CYS A 1 380 ? 11.543 19.967 43.181 1.00 78.25 380 CYS A C 1
ATOM 3044 O O . CYS A 1 380 ? 10.619 19.550 43.879 1.00 78.25 380 CYS A O 1
ATOM 3046 N N . GLU A 1 381 ? 12.823 19.703 43.454 1.00 81.56 381 GLU A N 1
ATOM 3047 C CA . GLU A 1 381 ? 13.300 18.979 44.637 1.00 81.56 381 GLU A CA 1
ATOM 3048 C C . GLU A 1 381 ? 12.936 19.719 45.931 1.00 81.56 381 GLU A C 1
ATOM 3050 O O . GLU A 1 381 ? 12.410 19.108 46.862 1.00 81.56 381 GLU A O 1
ATOM 3055 N N . TRP A 1 382 ? 13.132 21.041 45.972 1.00 79.44 382 TRP A N 1
ATOM 3056 C CA . TRP A 1 382 ? 12.778 21.876 47.122 1.00 79.44 382 TRP A CA 1
ATOM 3057 C C . TRP A 1 382 ? 11.267 21.908 47.391 1.00 79.44 382 TRP A C 1
ATOM 3059 O O . TRP A 1 382 ? 10.841 21.767 48.536 1.00 79.44 382 TRP A O 1
ATOM 3069 N N . ARG A 1 383 ? 10.451 22.036 46.338 1.00 78.12 383 ARG A N 1
ATOM 3070 C CA . ARG A 1 383 ? 8.979 22.074 46.418 1.00 78.12 383 ARG A CA 1
ATOM 3071 C C . ARG A 1 383 ? 8.319 20.692 46.512 1.00 78.12 383 ARG A C 1
ATOM 3073 O O . ARG A 1 383 ? 7.095 20.616 46.555 1.00 78.12 383 ARG A O 1
ATOM 3080 N N . LYS A 1 384 ? 9.094 19.598 46.478 1.00 81.25 384 LYS A N 1
ATOM 3081 C CA . LYS A 1 384 ? 8.586 18.219 46.324 1.00 81.25 384 LYS A CA 1
ATOM 3082 C C . LYS A 1 384 ? 7.529 18.109 45.212 1.00 81.25 384 LYS A C 1
ATOM 3084 O O . LYS A 1 384 ? 6.468 17.491 45.372 1.00 81.25 384 LYS A O 1
ATOM 3089 N N . ALA A 1 385 ? 7.837 18.717 44.070 1.00 80.44 385 ALA A N 1
ATOM 3090 C CA . ALA A 1 385 ? 7.049 18.655 42.849 1.00 80.44 385 ALA A CA 1
ATOM 3091 C C . ALA A 1 385 ? 7.680 17.633 41.884 1.00 80.44 385 ALA A C 1
ATOM 3093 O O . ALA A 1 385 ? 8.883 17.714 41.633 1.00 80.44 385 ALA A O 1
ATOM 3094 N N . PRO A 1 386 ? 6.917 16.686 41.306 1.00 84.00 386 PRO A N 1
ATOM 3095 C CA . PRO A 1 386 ? 7.442 15.831 40.244 1.00 84.00 386 PRO A CA 1
ATOM 3096 C C . PRO A 1 386 ? 7.846 16.659 39.014 1.00 84.00 386 PRO A C 1
ATOM 3098 O O . PRO A 1 386 ? 7.116 17.579 38.642 1.00 84.00 386 PRO A O 1
ATOM 3101 N N . LEU A 1 387 ? 8.960 16.328 38.362 1.00 82.38 387 LEU A N 1
ATOM 3102 C CA . LEU A 1 387 ? 9.493 17.024 37.189 1.00 82.38 387 LEU A CA 1
ATOM 3103 C C . LEU A 1 387 ? 9.771 16.047 36.048 1.00 82.38 387 LEU A C 1
ATOM 3105 O O . LEU A 1 387 ? 10.437 15.035 36.240 1.00 82.38 387 LEU A O 1
ATOM 3109 N N . PHE A 1 388 ? 9.342 16.419 34.845 1.00 81.81 388 PHE A N 1
ATOM 3110 C CA . PHE A 1 388 ? 9.608 15.691 33.608 1.00 81.81 388 PHE A CA 1
ATOM 3111 C C . PHE A 1 388 ? 10.218 16.635 32.565 1.00 81.81 388 PHE A C 1
ATOM 3113 O O . PHE A 1 388 ? 9.574 17.592 32.125 1.00 81.81 388 PHE A O 1
ATOM 3120 N N . ILE A 1 389 ? 11.459 16.380 32.159 1.00 76.12 389 ILE A N 1
ATOM 3121 C CA . ILE A 1 389 ? 12.160 17.139 31.122 1.00 76.12 389 ILE A CA 1
ATOM 3122 C C . ILE A 1 389 ? 12.236 16.275 29.872 1.00 76.12 389 ILE A C 1
ATOM 3124 O O . ILE A 1 389 ? 12.884 15.236 29.881 1.00 76.12 389 ILE A O 1
ATOM 3128 N N . VAL A 1 390 ? 11.637 16.727 28.771 1.00 72.12 390 VAL A N 1
ATOM 3129 C CA . VAL A 1 390 ? 11.709 16.050 27.469 1.00 72.12 390 VAL A CA 1
ATOM 3130 C C . VAL A 1 390 ? 12.456 16.885 26.430 1.00 72.12 390 VAL A C 1
ATOM 3132 O O . VAL A 1 390 ? 12.567 18.105 26.539 1.00 72.12 390 VAL A O 1
ATOM 3135 N N . ASN A 1 391 ? 12.965 16.243 25.382 1.00 70.06 391 ASN A N 1
ATOM 3136 C CA . ASN A 1 391 ? 13.457 16.951 24.200 1.00 70.06 391 ASN A CA 1
ATOM 3137 C C . ASN A 1 391 ? 12.309 17.304 23.240 1.00 70.06 391 ASN A C 1
ATOM 3139 O O . ASN A 1 391 ? 11.163 16.878 23.408 1.00 70.06 391 ASN A O 1
ATOM 3143 N N . CYS A 1 392 ? 12.620 18.014 22.155 1.00 69.00 392 CYS A N 1
ATOM 3144 C CA . CYS A 1 392 ? 11.634 18.384 21.135 1.00 69.00 392 CYS A CA 1
ATOM 3145 C C . CYS A 1 392 ? 10.898 17.197 20.476 1.00 69.00 392 CYS A C 1
ATOM 3147 O O . CYS A 1 392 ? 9.906 17.404 19.771 1.00 69.00 392 CYS A O 1
ATOM 3149 N N . ARG A 1 393 ? 11.367 15.948 20.613 1.00 68.75 393 ARG A N 1
ATOM 3150 C CA . ARG A 1 393 ? 10.695 14.730 20.115 1.00 68.75 393 ARG A CA 1
ATOM 3151 C C . ARG A 1 393 ? 9.839 14.031 21.176 1.00 68.75 393 ARG A C 1
ATOM 3153 O O . ARG A 1 393 ? 9.173 13.063 20.825 1.00 68.75 393 ARG A O 1
ATOM 3160 N N . GLY A 1 394 ? 9.808 14.532 22.411 1.00 70.12 394 GLY A N 1
ATOM 3161 C CA . GLY A 1 394 ? 9.088 13.898 23.513 1.00 70.12 394 GLY A CA 1
ATOM 3162 C C . GLY A 1 394 ? 9.853 12.724 24.118 1.00 70.12 394 GLY A C 1
ATOM 3163 O O . GLY A 1 394 ? 9.229 11.806 24.632 1.00 70.12 394 GLY A O 1
ATOM 3164 N N . GLN A 1 395 ? 11.185 12.712 24.014 1.00 67.06 395 GLN A N 1
ATOM 3165 C CA . GLN A 1 395 ? 12.031 11.734 24.706 1.00 67.06 395 GLN A CA 1
ATOM 3166 C C . GLN A 1 395 ? 12.451 12.305 26.057 1.00 67.06 395 GLN A C 1
ATOM 3168 O O . GLN A 1 395 ? 12.867 13.465 26.099 1.00 67.06 395 GLN A O 1
ATOM 3173 N N . MET A 1 396 ? 12.362 11.509 27.126 1.00 69.56 396 MET A N 1
ATOM 3174 C CA . MET A 1 396 ? 12.778 11.932 28.464 1.00 69.56 396 MET A CA 1
ATOM 3175 C C . MET A 1 396 ? 14.288 12.197 28.497 1.00 69.56 396 MET A C 1
ATOM 3177 O O . MET A 1 396 ? 15.094 11.331 28.162 1.00 69.56 396 MET A O 1
ATOM 3181 N N . ILE A 1 397 ? 14.656 13.424 28.852 1.00 67.25 397 ILE A N 1
ATOM 3182 C CA . ILE A 1 397 ? 16.029 13.857 29.126 1.00 67.25 397 ILE A CA 1
ATOM 3183 C C . ILE A 1 397 ? 16.337 13.626 30.605 1.00 67.25 397 ILE A C 1
ATOM 3185 O O . ILE A 1 397 ? 17.413 13.136 30.934 1.00 67.25 397 ILE A O 1
ATOM 3189 N N . ASP A 1 398 ? 15.407 14.006 31.482 1.00 68.19 398 ASP A N 1
ATOM 3190 C CA . ASP A 1 398 ? 15.554 13.894 32.930 1.00 68.19 398 ASP A CA 1
ATOM 3191 C C . ASP A 1 398 ? 14.179 13.804 33.600 1.00 68.19 398 ASP A C 1
ATOM 3193 O O . ASP A 1 398 ? 13.209 14.400 33.126 1.00 68.19 398 ASP A O 1
ATOM 3197 N N . CYS A 1 399 ? 14.103 13.086 34.713 1.00 78.75 399 CYS A N 1
ATOM 3198 C CA . CYS A 1 399 ? 12.892 12.934 35.507 1.00 78.75 399 CYS A CA 1
ATOM 3199 C C . CYS A 1 399 ? 13.225 12.990 37.001 1.00 78.75 399 CYS A C 1
ATOM 3201 O O . CYS A 1 399 ? 14.249 12.470 37.455 1.00 78.75 399 CYS A O 1
ATOM 3203 N N . TYR A 1 400 ? 12.337 13.593 37.783 1.00 79.56 400 TYR A N 1
ATOM 3204 C CA . TYR A 1 400 ? 12.408 13.597 39.237 1.00 79.56 400 TYR A CA 1
ATOM 3205 C C . TYR A 1 400 ? 11.023 13.320 39.817 1.00 79.56 400 TYR A C 1
ATOM 3207 O O . TYR A 1 400 ? 10.077 14.058 39.553 1.00 79.56 400 TYR A O 1
ATOM 3215 N N . GLU A 1 401 ? 10.913 12.275 40.635 1.00 80.75 401 GLU A N 1
ATOM 3216 C CA . GLU A 1 401 ? 9.709 11.972 41.403 1.00 80.75 401 GLU A CA 1
ATOM 3217 C C . GLU A 1 401 ? 10.029 12.027 42.907 1.00 80.75 401 GLU A C 1
ATOM 3219 O O . GLU A 1 401 ? 10.866 11.256 43.387 1.00 80.75 401 GLU A O 1
ATOM 3224 N N . PRO A 1 402 ? 9.405 12.939 43.675 1.00 81.50 402 PRO A N 1
ATOM 3225 C CA . PRO A 1 402 ? 9.602 13.019 45.115 1.00 81.50 402 PRO A CA 1
ATOM 3226 C C . PRO A 1 402 ? 8.918 11.836 45.831 1.00 81.50 402 PRO A C 1
ATOM 3228 O O . PRO A 1 402 ? 7.826 11.431 45.426 1.00 81.50 402 PRO A O 1
ATOM 3231 N N . PRO A 1 403 ? 9.473 11.330 46.953 1.00 78.06 403 PRO A N 1
ATOM 3232 C CA . PRO A 1 403 ? 8.866 10.240 47.731 1.00 78.06 403 PRO A CA 1
ATOM 3233 C C . PRO A 1 403 ? 7.465 10.566 48.270 1.00 78.06 403 PRO A C 1
ATOM 3235 O O . PRO A 1 403 ? 6.632 9.681 48.437 1.00 78.06 403 PRO A O 1
ATOM 3238 N N . VAL A 1 404 ? 7.214 11.847 48.559 1.00 75.81 404 VAL A N 1
ATOM 3239 C CA . VAL A 1 404 ? 5.911 12.385 48.958 1.00 75.81 404 VAL A CA 1
ATOM 3240 C C . VAL A 1 404 ? 5.640 13.604 48.091 1.00 75.81 404 VAL A C 1
ATOM 3242 O O . VAL A 1 404 ? 6.424 14.550 48.092 1.00 75.81 404 VAL A O 1
ATOM 3245 N N . LYS A 1 405 ? 4.541 13.564 47.339 1.00 82.31 405 LYS A N 1
ATOM 3246 C CA . LYS A 1 405 ? 4.133 14.633 46.429 1.00 82.31 405 LYS A CA 1
ATOM 3247 C C . LYS A 1 405 ? 3.342 15.699 47.185 1.00 82.31 405 LYS A C 1
ATOM 3249 O O . LYS A 1 405 ? 2.223 15.425 47.613 1.00 82.31 405 LYS A O 1
ATOM 3254 N N . GLU A 1 406 ? 3.901 16.899 47.296 1.00 79.50 406 GLU A N 1
ATOM 3255 C CA . GLU A 1 406 ? 3.227 18.051 47.922 1.00 79.50 406 GLU A CA 1
ATOM 3256 C C . GLU A 1 406 ? 2.642 19.007 46.875 1.00 79.50 406 GLU A C 1
ATOM 3258 O O . GLU A 1 406 ? 1.606 19.619 47.114 1.00 79.50 406 GLU A O 1
ATOM 3263 N N . GLU A 1 407 ? 3.235 19.052 45.678 1.00 79.19 407 GLU A N 1
ATOM 3264 C CA . GLU A 1 407 ? 2.878 20.006 44.625 1.00 79.19 407 GLU A CA 1
ATOM 3265 C C . GLU A 1 407 ? 2.510 19.342 43.285 1.00 79.19 407 GLU A C 1
ATOM 3267 O O . GLU A 1 407 ? 2.645 18.127 43.062 1.00 79.19 407 GLU A O 1
ATOM 3272 N N . ARG A 1 408 ? 1.995 20.148 42.346 1.00 75.81 408 ARG A N 1
ATOM 3273 C CA . ARG A 1 408 ? 1.624 19.685 40.999 1.00 75.81 408 ARG A CA 1
ATOM 3274 C C . ARG A 1 408 ? 2.868 19.329 40.172 1.00 75.81 408 ARG A C 1
ATOM 3276 O O . ARG A 1 408 ? 3.874 20.020 40.205 1.00 75.81 408 ARG A O 1
ATOM 3283 N N . ALA A 1 409 ? 2.764 18.265 39.371 1.00 80.19 409 ALA A N 1
ATOM 3284 C CA . ALA A 1 409 ? 3.846 17.834 38.489 1.00 80.19 409 ALA A CA 1
ATOM 3285 C C . ALA A 1 409 ? 4.114 18.848 37.364 1.00 80.19 409 ALA A C 1
ATOM 3287 O O . ALA A 1 409 ? 3.182 19.258 36.658 1.00 80.19 409 ALA A O 1
ATOM 3288 N N . LEU A 1 410 ? 5.388 19.187 37.181 1.00 79.62 410 LEU A N 1
ATOM 3289 C CA . LEU A 1 410 ? 5.913 20.066 36.147 1.00 79.62 410 LEU A CA 1
ATOM 3290 C C . LEU A 1 410 ? 6.455 19.244 34.980 1.00 79.62 410 LEU A C 1
ATOM 3292 O O . LEU A 1 410 ? 7.102 18.216 35.156 1.00 79.62 410 LEU A O 1
ATOM 3296 N N . ALA A 1 411 ? 6.191 19.715 33.767 1.00 82.06 411 ALA A N 1
ATOM 3297 C CA . ALA A 1 411 ? 6.730 19.122 32.557 1.00 82.06 411 ALA A CA 1
ATOM 3298 C C . ALA A 1 411 ? 7.219 20.212 31.615 1.00 82.06 411 ALA A C 1
ATOM 3300 O O . ALA A 1 411 ? 6.506 21.195 31.394 1.00 82.06 411 ALA A O 1
ATOM 3301 N N . LEU A 1 412 ? 8.398 20.019 31.027 1.00 77.44 412 LEU A N 1
ATOM 3302 C CA . LEU A 1 412 ? 8.981 20.971 30.089 1.00 77.44 412 LEU A CA 1
ATOM 3303 C C . LEU A 1 412 ? 9.710 20.286 28.933 1.00 77.44 412 LEU A C 1
ATOM 3305 O O . LEU A 1 412 ? 10.222 19.179 29.064 1.00 77.44 412 LEU A O 1
ATOM 3309 N N . CYS A 1 413 ? 9.757 20.972 27.798 1.00 77.75 413 CYS A N 1
ATOM 3310 C CA . CYS A 1 413 ? 10.488 20.588 26.604 1.00 77.75 413 CYS A CA 1
ATOM 3311 C C . CYS A 1 413 ? 11.670 21.539 26.393 1.00 77.75 413 CYS A C 1
ATOM 3313 O O . CYS A 1 413 ? 11.463 22.746 26.277 1.00 77.75 413 CYS A O 1
ATOM 3315 N N . VAL A 1 414 ? 12.887 21.011 26.268 1.00 70.81 414 VAL A N 1
ATOM 3316 C CA . VAL A 1 414 ? 14.072 21.811 25.910 1.00 70.81 414 VAL A CA 1
ATOM 3317 C C . VAL A 1 414 ? 14.255 21.802 24.393 1.00 70.81 414 VAL A C 1
ATOM 3319 O O . VAL A 1 414 ? 14.215 20.740 23.762 1.00 70.81 414 VAL A O 1
ATOM 3322 N N . TYR A 1 415 ? 14.421 22.984 23.799 1.00 68.81 415 TYR A N 1
ATOM 3323 C CA . TYR A 1 415 ? 14.706 23.134 22.373 1.00 68.81 415 TYR A CA 1
ATOM 3324 C C . TYR A 1 415 ? 15.443 24.446 22.095 1.00 68.81 415 TYR A C 1
ATOM 3326 O O . TYR A 1 415 ? 14.982 25.508 22.520 1.00 68.81 415 TYR A O 1
ATOM 3334 N N . ARG A 1 416 ? 16.548 24.395 21.335 1.00 65.25 416 ARG A N 1
ATOM 3335 C CA . ARG A 1 416 ? 17.463 25.532 21.134 1.00 65.25 416 ARG A CA 1
ATOM 3336 C C . ARG A 1 416 ? 17.960 26.117 22.470 1.00 65.25 416 ARG A C 1
ATOM 3338 O O . ARG A 1 416 ? 18.525 25.405 23.295 1.00 65.25 416 ARG A O 1
ATOM 3345 N N . ASP A 1 417 ? 17.778 27.426 22.635 1.00 56.47 417 ASP A N 1
ATOM 3346 C CA . ASP A 1 417 ? 18.142 28.289 23.749 1.00 56.47 417 ASP A CA 1
ATOM 3347 C C . ASP A 1 417 ? 16.977 28.535 24.729 1.00 56.47 417 ASP A C 1
ATOM 3349 O O . ASP A 1 417 ? 17.040 29.483 25.510 1.00 56.47 417 ASP A O 1
ATOM 3353 N N . HIS A 1 418 ? 15.919 27.705 24.708 1.00 65.69 418 HIS A N 1
ATOM 3354 C CA . HIS A 1 418 ? 14.747 27.894 25.570 1.00 65.69 418 HIS A CA 1
ATOM 3355 C C . HIS A 1 418 ? 14.106 26.598 26.135 1.00 65.69 418 HIS A C 1
ATOM 3357 O O . HIS A 1 418 ? 14.151 25.526 25.520 1.00 65.69 418 HIS A O 1
ATOM 3363 N N . ALA A 1 419 ? 13.461 26.726 27.307 1.00 69.75 419 ALA A N 1
ATOM 3364 C CA . ALA A 1 419 ? 12.672 25.698 27.995 1.00 69.75 419 ALA A CA 1
ATOM 3365 C C . ALA A 1 419 ? 11.157 26.005 27.966 1.00 69.75 419 ALA A C 1
ATOM 3367 O O . ALA A 1 419 ? 10.679 26.953 28.593 1.00 69.75 419 ALA A O 1
ATOM 3368 N N . TYR A 1 420 ? 10.378 25.160 27.287 1.00 75.88 420 TYR A N 1
ATOM 3369 C CA . TYR A 1 420 ? 8.938 25.342 27.080 1.00 75.88 420 TYR A CA 1
ATOM 3370 C C . TYR A 1 420 ? 8.116 24.472 28.032 1.00 75.88 420 TYR A C 1
ATOM 3372 O O . TYR A 1 420 ? 8.183 23.248 27.959 1.00 75.88 420 TYR A O 1
ATOM 3380 N N . PHE A 1 421 ? 7.293 25.077 28.888 1.00 78.19 421 PHE A N 1
ATOM 3381 C CA . PHE A 1 421 ? 6.496 24.351 29.883 1.00 78.19 421 PHE A CA 1
ATOM 3382 C C . PHE A 1 421 ? 5.147 23.878 29.328 1.00 78.19 421 PHE A C 1
ATOM 3384 O O . PHE A 1 421 ? 4.468 24.603 28.600 1.00 78.19 421 PHE A O 1
ATOM 3391 N N . TYR A 1 422 ? 4.726 22.671 29.706 1.00 79.50 422 TYR A N 1
ATOM 3392 C CA . TYR A 1 422 ? 3.408 22.126 29.379 1.00 79.50 422 TYR A CA 1
ATOM 3393 C C . TYR A 1 422 ? 2.338 22.577 30.380 1.00 79.50 422 TYR A C 1
ATOM 3395 O O . TYR A 1 422 ? 2.583 22.686 31.579 1.00 79.50 422 TYR A O 1
ATOM 3403 N N . LYS A 1 423 ? 1.096 22.726 29.902 1.00 77.50 423 LYS A N 1
ATOM 3404 C CA . LYS A 1 423 ? -0.106 22.984 30.721 1.00 77.50 423 LYS A CA 1
ATOM 3405 C C . LYS A 1 423 ? -0.375 21.869 31.741 1.00 77.50 423 LYS A C 1
ATOM 3407 O O . LYS A 1 423 ? -1.047 22.086 32.752 1.00 77.50 423 LYS A O 1
ATOM 3412 N N . SER A 1 424 ? 0.082 20.648 31.457 1.00 79.69 424 SER A N 1
ATOM 3413 C CA . SER A 1 424 ? -0.050 19.480 32.329 1.00 79.69 424 SER A CA 1
ATOM 3414 C C . SER A 1 424 ? 1.064 18.469 32.067 1.00 79.69 424 SER A C 1
ATOM 3416 O O . SER A 1 424 ? 1.331 18.139 30.915 1.00 79.69 424 SER A O 1
ATOM 3418 N N . ALA A 1 425 ? 1.622 17.881 33.130 1.00 74.56 425 ALA A N 1
ATOM 3419 C CA . ALA A 1 425 ? 2.551 16.754 33.023 1.00 74.56 425 ALA A CA 1
ATOM 3420 C C . ALA A 1 425 ? 1.949 15.498 32.362 1.00 74.56 425 ALA A C 1
ATOM 3422 O O . ALA A 1 425 ? 2.688 14.665 31.849 1.00 74.56 425 ALA A O 1
ATOM 3423 N N . ARG A 1 426 ? 0.612 15.389 32.255 1.00 75.25 426 ARG A N 1
ATOM 3424 C CA . ARG A 1 426 ? -0.040 14.328 31.458 1.00 75.25 426 ARG A CA 1
ATOM 3425 C C . ARG A 1 426 ? 0.379 14.345 29.983 1.00 75.25 426 ARG A C 1
ATOM 3427 O O . ARG A 1 426 ? 0.275 13.314 29.325 1.00 75.25 426 ARG A O 1
ATOM 3434 N N . ALA A 1 427 ? 0.860 15.482 29.476 1.00 72.56 427 ALA A N 1
ATOM 3435 C CA . ALA A 1 427 ? 1.391 15.607 28.122 1.00 72.56 427 ALA A CA 1
ATOM 3436 C C . ALA A 1 427 ? 2.595 14.680 27.873 1.00 72.56 427 ALA A C 1
ATOM 3438 O O . ALA A 1 427 ? 2.787 14.207 26.753 1.00 72.56 427 ALA A O 1
ATOM 3439 N N . VAL A 1 428 ? 3.390 14.415 28.917 1.00 73.81 428 VAL A N 1
ATOM 3440 C CA . VAL A 1 428 ? 4.671 13.692 28.840 1.00 73.81 428 VAL A CA 1
ATOM 3441 C C . VAL A 1 428 ? 4.733 12.450 29.732 1.00 73.81 428 VAL A C 1
ATOM 3443 O O . VAL A 1 428 ? 5.755 11.782 29.764 1.00 73.81 428 VAL A O 1
ATOM 3446 N N . ALA A 1 429 ? 3.639 12.088 30.406 1.00 64.75 429 ALA A N 1
ATOM 3447 C CA . ALA A 1 429 ? 3.570 10.935 31.316 1.00 64.75 429 ALA A CA 1
ATOM 3448 C C . ALA A 1 429 ? 3.872 9.569 30.657 1.00 64.75 429 ALA A C 1
ATOM 3450 O O . ALA A 1 429 ? 4.023 8.571 31.344 1.00 64.75 429 ALA A O 1
ATOM 3451 N N . TRP A 1 430 ? 3.938 9.519 29.325 1.00 60.47 430 TRP A N 1
ATOM 3452 C CA . TRP A 1 430 ? 4.225 8.314 28.539 1.00 60.47 430 TRP A CA 1
ATOM 3453 C C . TRP A 1 430 ? 5.646 8.316 27.953 1.00 60.47 430 TRP A C 1
ATOM 3455 O O . TRP A 1 430 ? 5.966 7.486 27.106 1.00 60.47 430 TRP A O 1
ATOM 3465 N N . CYS A 1 431 ? 6.478 9.287 28.340 1.00 63.72 431 CYS A N 1
ATOM 3466 C CA . CYS A 1 431 ? 7.797 9.522 27.756 1.00 63.72 431 CYS A CA 1
ATOM 3467 C C . CYS A 1 431 ? 8.943 8.785 28.481 1.00 63.72 431 CYS A C 1
ATOM 3469 O O . CYS A 1 431 ? 10.068 8.854 27.994 1.00 63.72 431 CYS A O 1
ATOM 3471 N N . ASP A 1 432 ? 8.677 8.068 29.582 1.00 50.00 432 ASP A N 1
ATOM 3472 C CA . ASP A 1 432 ? 9.670 7.392 30.451 1.00 50.00 432 ASP A CA 1
ATOM 3473 C C . ASP A 1 432 ? 10.311 6.108 29.865 1.00 50.00 432 ASP A C 1
ATOM 3475 O O . ASP A 1 432 ? 10.986 5.363 30.573 1.00 50.00 432 ASP A O 1
ATOM 3479 N N . GLY A 1 433 ? 10.132 5.825 28.569 1.00 48.50 433 GLY A N 1
ATOM 3480 C CA . GLY A 1 433 ? 10.681 4.638 27.896 1.00 48.50 433 GLY A CA 1
ATOM 3481 C C . GLY A 1 433 ? 11.519 4.959 26.656 1.00 48.50 433 GLY A C 1
ATOM 3482 O O . GLY A 1 433 ? 11.514 6.088 26.159 1.00 48.50 433 GLY A O 1
ATOM 3483 N N . GLU A 1 434 ? 12.213 3.946 26.106 1.00 40.62 434 GLU A N 1
ATOM 3484 C CA . GLU A 1 434 ? 12.708 4.041 24.725 1.00 40.62 434 GLU A CA 1
ATOM 3485 C C . GLU A 1 434 ? 11.549 4.475 23.813 1.00 40.62 434 GLU A C 1
ATOM 3487 O O . GLU A 1 434 ? 10.411 4.048 24.037 1.00 40.62 434 GLU A O 1
ATOM 3492 N N . PRO A 1 435 ? 11.797 5.325 22.801 1.00 42.06 435 PRO A N 1
ATOM 3493 C CA . PRO A 1 435 ? 10.733 5.851 21.963 1.00 42.06 435 PRO A CA 1
ATOM 3494 C C . PRO A 1 435 ? 9.911 4.688 21.412 1.00 42.06 435 PRO A C 1
ATOM 3496 O O . PRO A 1 435 ? 10.410 3.889 20.616 1.00 42.06 435 PRO A O 1
ATOM 3499 N N . ARG A 1 436 ? 8.631 4.597 21.788 1.00 45.03 436 ARG A N 1
ATOM 3500 C CA . ARG A 1 436 ? 7.682 3.880 20.943 1.00 45.03 436 ARG 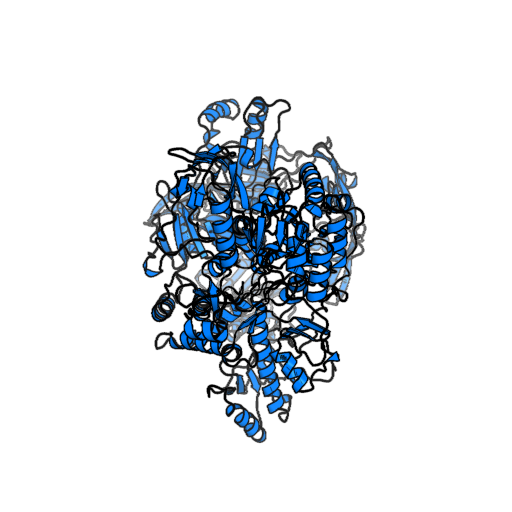A CA 1
ATOM 3501 C C . ARG A 1 436 ? 7.619 4.703 19.664 1.00 45.03 436 ARG A C 1
ATOM 3503 O O . ARG A 1 436 ? 6.961 5.739 19.633 1.00 45.03 436 ARG A O 1
ATOM 3510 N N . ASP A 1 437 ? 8.381 4.308 18.642 1.00 51.78 437 ASP A N 1
ATOM 3511 C CA . ASP A 1 437 ? 8.202 4.834 17.290 1.00 51.78 437 ASP A CA 1
ATOM 3512 C C . ASP A 1 437 ? 6.727 4.643 16.951 1.00 51.78 437 ASP A C 1
ATOM 3514 O O . ASP A 1 437 ? 6.285 3.516 16.717 1.00 51.78 437 ASP A O 1
ATOM 3518 N N . VAL A 1 438 ? 5.953 5.731 17.030 1.00 57.09 438 VAL A N 1
ATOM 3519 C CA . VAL A 1 438 ? 4.515 5.692 16.784 1.00 57.09 438 VAL A CA 1
ATOM 3520 C C . VAL A 1 438 ? 4.348 5.225 15.341 1.00 57.09 438 VAL A C 1
ATOM 3522 O O . VAL A 1 438 ? 4.772 5.949 14.427 1.00 57.09 438 VAL A O 1
ATOM 3525 N N . PRO A 1 439 ? 3.769 4.032 15.113 1.00 65.00 439 PRO A N 1
ATOM 3526 C CA . PRO A 1 439 ? 3.629 3.490 13.776 1.00 65.00 439 PRO A CA 1
ATOM 3527 C C . PRO A 1 439 ? 2.850 4.486 12.922 1.00 65.00 439 PRO A C 1
ATOM 3529 O O . PRO A 1 439 ? 1.712 4.851 13.225 1.00 65.00 439 PRO A O 1
ATOM 3532 N N . SER A 1 440 ? 3.497 4.984 11.876 1.00 74.50 440 SER A N 1
ATOM 3533 C CA . SER A 1 440 ? 2.881 5.936 10.961 1.00 74.50 440 SER A CA 1
ATOM 3534 C C . SER A 1 440 ? 2.379 5.163 9.754 1.00 74.50 440 SER A C 1
ATOM 3536 O O . SER A 1 440 ? 3.155 4.489 9.084 1.00 74.50 440 SER A O 1
ATOM 3538 N N . TYR A 1 441 ? 1.079 5.243 9.490 1.00 80.88 441 TYR A N 1
ATOM 3539 C CA . TYR A 1 441 ? 0.454 4.561 8.359 1.00 80.88 441 TYR A CA 1
ATOM 3540 C C . TYR A 1 441 ? 0.188 5.551 7.233 1.00 80.88 441 TYR A C 1
ATOM 3542 O O . TYR A 1 441 ? 0.004 6.755 7.462 1.00 80.88 441 TYR A O 1
ATOM 3550 N N . ARG A 1 442 ? 0.133 5.055 5.998 1.00 79.75 442 ARG A N 1
ATOM 3551 C CA . ARG A 1 442 ? -0.240 5.889 4.857 1.00 79.75 442 ARG A CA 1
ATOM 3552 C C . ARG A 1 442 ? -1.728 6.249 4.915 1.00 79.75 442 ARG A C 1
ATOM 3554 O O . ARG A 1 442 ? -2.594 5.485 4.506 1.00 79.75 442 ARG A O 1
ATOM 3561 N N . GLY A 1 443 ? -2.021 7.461 5.383 1.00 74.00 443 GLY A N 1
ATOM 3562 C CA . GLY A 1 443 ? -3.385 7.992 5.401 1.00 74.00 443 GLY A CA 1
ATOM 3563 C C . GLY A 1 443 ? -3.992 8.149 4.000 1.00 74.00 443 GLY A C 1
ATOM 3564 O O . GLY A 1 443 ? -3.284 8.319 3.002 1.00 74.00 443 GLY A O 1
ATOM 3565 N N . GLU A 1 444 ? -5.324 8.136 3.921 1.00 72.44 444 GLU A N 1
ATOM 3566 C CA . GLU A 1 444 ? -6.035 8.464 2.687 1.00 72.44 444 GLU A CA 1
ATOM 3567 C C . GLU A 1 444 ? -5.777 9.917 2.273 1.00 72.44 444 GLU A C 1
ATOM 3569 O O . GLU A 1 444 ? -5.702 10.835 3.099 1.00 72.44 444 GLU A O 1
ATOM 3574 N N . ARG A 1 445 ? -5.656 10.137 0.959 1.00 64.50 445 ARG A N 1
ATOM 3575 C CA . ARG A 1 445 ? -5.485 11.477 0.400 1.00 64.50 445 ARG A CA 1
ATOM 3576 C C . ARG A 1 445 ? -6.765 12.272 0.652 1.00 64.50 445 ARG A C 1
ATOM 3578 O O . ARG A 1 445 ? -7.785 12.032 0.016 1.00 64.50 445 ARG A O 1
ATOM 3585 N N . ARG A 1 446 ? -6.701 13.225 1.583 1.00 63.34 446 ARG A N 1
ATOM 3586 C CA . ARG A 1 446 ? -7.787 14.182 1.818 1.00 63.34 446 ARG A CA 1
ATOM 3587 C C . ARG A 1 446 ? -7.894 15.147 0.644 1.00 63.34 446 ARG A C 1
ATOM 3589 O O . ARG A 1 446 ? -6.888 15.446 -0.008 1.00 63.34 446 ARG A O 1
ATOM 3596 N N . GLU A 1 447 ? -9.102 15.648 0.408 1.00 61.12 447 GLU A N 1
ATOM 3597 C CA . GLU A 1 447 ? -9.303 16.765 -0.509 1.00 61.12 447 GLU A CA 1
ATOM 3598 C C . GLU A 1 447 ? -8.397 17.929 -0.107 1.00 61.12 447 GLU A C 1
ATOM 3600 O O . GLU A 1 447 ? -8.207 18.229 1.077 1.00 61.12 447 GLU A O 1
ATOM 3605 N N . SER A 1 448 ? -7.762 18.527 -1.112 1.00 66.06 448 SER A N 1
ATOM 3606 C CA . SER A 1 448 ? -6.817 19.608 -0.883 1.00 66.06 448 SER A CA 1
ATOM 3607 C C . SER A 1 448 ? -7.563 20.820 -0.340 1.00 66.06 448 SER A C 1
ATOM 3609 O O . SER A 1 448 ? -8.433 21.359 -1.015 1.00 66.06 448 SER A O 1
ATOM 3611 N N . THR A 1 449 ? -7.174 21.289 0.843 1.00 73.50 449 THR A N 1
ATOM 3612 C CA . THR A 1 449 ? -7.632 22.574 1.396 1.00 73.50 449 THR A CA 1
ATOM 3613 C C . THR A 1 449 ? -6.862 23.760 0.810 1.00 73.50 449 THR A C 1
ATOM 3615 O O . THR A 1 449 ? -6.994 24.877 1.295 1.00 73.50 449 THR A O 1
ATOM 3618 N N . VAL A 1 450 ? -5.986 23.513 -0.168 1.00 84.06 450 VAL A N 1
ATOM 3619 C CA . VAL A 1 450 ? -5.211 24.556 -0.840 1.00 84.06 450 VAL A CA 1
ATOM 3620 C C . VAL A 1 450 ? -6.127 25.263 -1.850 1.00 84.06 450 VAL A C 1
ATOM 3622 O O . VAL A 1 450 ? -6.749 24.565 -2.660 1.00 84.06 450 VAL A O 1
ATOM 3625 N N . PRO A 1 451 ? -6.221 26.604 -1.818 1.00 88.12 451 PRO A N 1
ATOM 3626 C CA . PRO A 1 451 ? -7.030 27.364 -2.759 1.00 88.12 451 PRO A CA 1
ATOM 3627 C C . PRO A 1 451 ? -6.482 27.251 -4.193 1.00 88.12 451 PRO A C 1
ATOM 3629 O O . PRO A 1 451 ? -5.316 26.867 -4.375 1.00 88.12 451 PRO A O 1
ATOM 3632 N N . PRO A 1 452 ? -7.308 27.569 -5.207 1.00 90.06 452 PRO A N 1
ATOM 3633 C CA . PRO A 1 452 ? -6.876 27.705 -6.596 1.00 90.06 452 PRO A CA 1
ATOM 3634 C C . PRO A 1 452 ? -5.599 28.543 -6.726 1.00 90.06 452 PRO A C 1
ATOM 3636 O O . PRO A 1 452 ? -5.411 29.510 -5.989 1.00 90.06 452 PRO A O 1
ATOM 3639 N N . PHE A 1 453 ? -4.728 28.191 -7.673 1.00 89.44 453 PHE A N 1
ATOM 3640 C CA . PHE A 1 453 ? -3.455 28.893 -7.880 1.00 89.44 453 PHE A CA 1
ATOM 3641 C C . PHE A 1 453 ? -3.643 30.395 -8.154 1.00 89.44 453 PHE A C 1
ATOM 3643 O O . PHE A 1 453 ? -2.883 31.202 -7.628 1.00 89.44 453 PHE A O 1
ATOM 3650 N N . GLY A 1 454 ? -4.700 30.779 -8.879 1.00 86.56 454 GLY A N 1
ATOM 3651 C CA . GLY A 1 454 ? -5.028 32.186 -9.146 1.00 86.56 454 GLY A CA 1
ATOM 3652 C C . GLY A 1 454 ? -5.341 33.033 -7.903 1.00 86.56 454 GLY A C 1
ATOM 3653 O O . GLY A 1 454 ? -5.305 34.256 -7.977 1.00 86.56 454 GLY A O 1
ATOM 3654 N N . GLU A 1 455 ? -5.614 32.415 -6.748 1.00 89.88 455 GLU A N 1
ATOM 3655 C CA . GLU A 1 455 ? -5.810 33.128 -5.477 1.00 89.88 455 GLU A CA 1
ATOM 3656 C C . GLU A 1 455 ? -4.491 33.364 -4.715 1.00 89.88 455 GLU A C 1
ATOM 3658 O O . GLU A 1 455 ? -4.478 34.063 -3.699 1.00 89.88 455 GLU A O 1
ATOM 3663 N N . TRP A 1 456 ? -3.374 32.780 -5.168 1.00 91.38 456 TRP A N 1
ATOM 3664 C CA . TRP A 1 456 ? -2.088 32.884 -4.482 1.00 91.38 456 TRP A CA 1
ATOM 3665 C C . TRP A 1 456 ? -1.403 34.211 -4.811 1.00 91.38 456 TRP A C 1
ATOM 3667 O O . TRP A 1 456 ? -1.271 34.594 -5.972 1.00 91.38 456 TRP A O 1
ATOM 3677 N N . ARG A 1 457 ? -0.894 34.897 -3.786 1.00 92.50 457 ARG A N 1
ATOM 3678 C CA . ARG A 1 457 ? -0.218 36.197 -3.943 1.00 92.50 457 ARG A CA 1
ATOM 3679 C C . ARG A 1 457 ? 1.300 36.048 -3.898 1.00 92.50 457 ARG A C 1
ATOM 3681 O O . ARG A 1 457 ? 1.817 35.155 -3.236 1.00 92.50 457 ARG A O 1
ATOM 3688 N N . GLU A 1 458 ? 2.041 36.937 -4.551 1.00 92.25 458 GLU A N 1
ATOM 3689 C CA . GLU A 1 458 ? 3.495 36.973 -4.362 1.00 92.25 458 GLU A CA 1
ATOM 3690 C C . GLU A 1 458 ? 3.822 37.317 -2.904 1.00 92.25 458 GLU A C 1
ATOM 3692 O O . GLU A 1 458 ? 3.241 38.238 -2.322 1.00 92.25 458 GLU A O 1
ATOM 3697 N N . TRP A 1 459 ? 4.753 36.583 -2.296 1.00 93.31 459 TRP A N 1
ATOM 3698 C CA . TRP A 1 459 ? 5.192 36.893 -0.945 1.00 93.31 459 TRP A CA 1
ATOM 3699 C C . TRP A 1 459 ? 6.153 38.090 -0.941 1.00 93.31 459 TRP A C 1
ATOM 3701 O O . TRP A 1 459 ? 7.314 37.976 -1.332 1.00 93.31 459 TRP A O 1
ATOM 3711 N N . GLN A 1 460 ? 5.677 39.233 -0.444 1.00 87.56 460 GLN A N 1
ATOM 3712 C CA . GLN A 1 460 ? 6.445 40.486 -0.368 1.00 87.56 460 GLN A CA 1
ATOM 3713 C C . GLN A 1 460 ? 7.034 40.774 1.026 1.00 87.56 460 GLN A C 1
ATOM 3715 O O . GLN A 1 460 ? 7.468 41.891 1.294 1.00 87.56 460 GLN A O 1
ATOM 3720 N N . GLY A 1 461 ? 7.064 39.782 1.923 1.00 81.75 461 GLY A N 1
ATOM 3721 C CA . GLY A 1 461 ? 7.579 39.934 3.292 1.00 81.75 461 GLY A CA 1
ATOM 3722 C C . GLY A 1 461 ? 6.508 40.107 4.373 1.00 81.75 461 GLY A C 1
ATOM 3723 O O . GLY A 1 461 ? 6.818 39.991 5.551 1.00 81.75 461 GLY A O 1
ATOM 3724 N N . ALA A 1 462 ? 5.242 40.336 4.008 1.00 80.12 462 ALA A N 1
ATOM 3725 C CA . ALA A 1 462 ? 4.153 40.456 4.978 1.00 80.12 462 ALA A CA 1
ATOM 3726 C C . ALA A 1 462 ? 3.733 39.087 5.555 1.00 80.12 462 ALA A C 1
ATOM 3728 O O . ALA A 1 462 ? 3.672 38.083 4.837 1.00 80.12 462 ALA A O 1
ATOM 3729 N N . LEU A 1 463 ? 3.420 39.053 6.856 1.00 83.31 463 LEU A N 1
ATOM 3730 C CA . LEU A 1 463 ? 2.918 37.877 7.575 1.00 83.31 463 LEU A CA 1
ATOM 3731 C C . LEU A 1 463 ? 1.417 37.999 7.835 1.00 83.31 463 LEU A C 1
ATOM 3733 O O . LEU A 1 463 ? 0.979 38.336 8.932 1.00 83.31 463 LEU A O 1
ATOM 3737 N N . GLU A 1 464 ? 0.634 37.690 6.812 1.00 87.50 464 GLU A N 1
ATOM 3738 C CA . GLU A 1 464 ? -0.827 37.676 6.870 1.00 87.50 464 GLU A CA 1
ATOM 3739 C C . GLU A 1 464 ? -1.359 36.255 6.605 1.00 87.50 464 GLU A C 1
ATOM 3741 O O . GLU A 1 464 ? -0.685 35.457 5.941 1.00 87.50 464 GLU A O 1
ATOM 3746 N N . PRO A 1 465 ? -2.536 35.879 7.142 1.00 88.44 465 PRO A N 1
ATOM 3747 C CA . PRO A 1 465 ? -3.159 34.600 6.838 1.00 88.44 465 PRO A CA 1
ATOM 3748 C C . PRO A 1 465 ? -3.491 34.520 5.352 1.00 88.44 465 PRO A C 1
ATOM 3750 O O . PRO A 1 465 ? -4.153 35.399 4.802 1.00 88.44 465 PRO A O 1
ATOM 3753 N N . GLY A 1 466 ? -3.058 33.447 4.698 1.00 88.94 466 GLY A N 1
ATOM 3754 C CA . GLY A 1 466 ? -3.247 33.311 3.263 1.00 88.94 466 GLY A CA 1
ATOM 3755 C C . GLY A 1 466 ? -2.237 32.389 2.602 1.00 88.94 466 GLY A C 1
ATOM 3756 O O . GLY A 1 466 ? -1.343 31.826 3.240 1.00 88.94 466 GLY A O 1
ATOM 3757 N N . HIS A 1 467 ? -2.412 32.231 1.294 1.00 92.06 467 HIS A N 1
ATOM 3758 C CA . HIS A 1 467 ? -1.541 31.440 0.437 1.00 92.06 467 HIS A CA 1
ATOM 3759 C C . HIS A 1 467 ? -0.716 32.367 -0.453 1.00 92.06 467 HIS A C 1
ATOM 3761 O O . HIS A 1 467 ? -1.260 33.180 -1.200 1.00 92.06 467 HIS A O 1
ATOM 3767 N N . TYR A 1 468 ? 0.601 32.218 -0.371 1.00 93.69 468 TYR A N 1
ATOM 3768 C CA . TYR A 1 468 ? 1.569 33.017 -1.104 1.00 93.69 468 TYR A CA 1
ATOM 3769 C C . TYR A 1 468 ? 2.510 32.131 -1.914 1.00 93.69 468 TYR A C 1
ATOM 3771 O O . TYR A 1 468 ? 2.632 30.939 -1.634 1.00 93.69 468 TYR A O 1
ATOM 3779 N N . TRP A 1 469 ? 3.228 32.707 -2.871 1.00 92.62 469 TRP A N 1
ATOM 3780 C CA . TRP A 1 469 ? 4.305 32.034 -3.591 1.00 92.62 469 TRP A CA 1
ATOM 3781 C C . TRP A 1 469 ? 5.617 32.822 -3.529 1.00 92.62 469 TRP A C 1
ATOM 3783 O O . TRP A 1 469 ? 5.625 34.045 -3.389 1.00 92.62 469 TRP A O 1
ATOM 3793 N N . ALA A 1 470 ? 6.739 32.110 -3.634 1.00 91.75 470 ALA A N 1
ATOM 3794 C CA . ALA A 1 470 ? 8.075 32.682 -3.771 1.00 91.75 470 ALA A CA 1
ATOM 3795 C C . ALA A 1 470 ? 8.902 31.876 -4.786 1.00 91.75 470 ALA A C 1
ATOM 3797 O O . ALA A 1 470 ? 8.786 30.651 -4.851 1.00 91.75 470 ALA A O 1
ATOM 3798 N N . LYS A 1 471 ? 9.764 32.559 -5.553 1.00 86.69 471 LYS A N 1
ATOM 3799 C CA . LYS A 1 471 ? 10.663 31.917 -6.535 1.00 86.69 471 LYS A CA 1
ATOM 3800 C C . LYS A 1 471 ? 11.708 31.018 -5.876 1.00 86.69 471 LYS A C 1
ATOM 3802 O O . LYS A 1 471 ? 12.013 29.953 -6.389 1.00 86.69 471 LYS A O 1
ATOM 3807 N N . ASP A 1 472 ? 12.231 31.444 -4.727 1.00 84.94 472 ASP A N 1
ATOM 3808 C CA . ASP A 1 472 ? 13.154 30.647 -3.925 1.00 84.94 472 ASP A CA 1
ATOM 3809 C C . ASP A 1 472 ? 12.687 30.618 -2.467 1.00 84.94 472 ASP A C 1
ATOM 3811 O O . ASP A 1 472 ? 12.787 31.604 -1.724 1.00 84.94 472 ASP A O 1
ATOM 3815 N N . LEU A 1 473 ? 12.182 29.456 -2.046 1.00 88.12 473 LEU A N 1
ATOM 3816 C CA . LEU A 1 473 ? 11.767 29.231 -0.664 1.00 88.12 473 LEU A CA 1
ATOM 3817 C C . LEU A 1 473 ? 12.927 29.371 0.328 1.00 88.12 473 LEU A C 1
ATOM 3819 O O . LEU A 1 473 ? 12.685 29.720 1.481 1.00 88.12 473 LEU A O 1
ATOM 3823 N N . ARG A 1 474 ? 14.178 29.129 -0.081 1.00 83.31 474 ARG A N 1
ATOM 3824 C CA . ARG A 1 474 ? 15.355 29.285 0.787 1.00 83.31 474 ARG A CA 1
ATOM 3825 C C . ARG A 1 474 ? 15.602 30.749 1.103 1.00 83.31 474 ARG A C 1
ATOM 3827 O O . ARG A 1 474 ? 15.855 31.074 2.258 1.00 83.31 474 ARG A O 1
ATOM 3834 N N . VAL A 1 475 ? 15.453 31.633 0.116 1.00 85.19 475 VAL A N 1
ATOM 3835 C CA . VAL A 1 475 ? 15.560 33.085 0.321 1.00 85.19 475 VAL A CA 1
ATOM 3836 C C . VAL A 1 475 ? 14.424 33.585 1.208 1.00 85.19 475 VAL A C 1
ATOM 3838 O O . VAL A 1 475 ? 14.682 34.310 2.169 1.00 85.19 475 VAL A O 1
ATOM 3841 N N . ALA A 1 476 ? 13.181 33.169 0.937 1.00 87.44 476 ALA A N 1
ATOM 3842 C CA . ALA A 1 476 ? 12.034 33.546 1.765 1.00 87.44 476 ALA A CA 1
ATOM 3843 C C . ALA A 1 476 ? 12.220 33.099 3.223 1.00 87.44 476 ALA A C 1
ATOM 3845 O O . ALA A 1 476 ? 12.064 33.886 4.154 1.00 87.44 476 ALA A O 1
ATOM 3846 N N . ARG A 1 477 ? 12.658 31.853 3.423 1.00 87.88 477 ARG A N 1
ATOM 3847 C CA . ARG A 1 477 ? 12.964 31.298 4.742 1.00 87.88 477 ARG A CA 1
ATOM 3848 C C . ARG A 1 477 ? 14.117 32.016 5.439 1.00 87.88 477 ARG A C 1
ATOM 3850 O O . ARG A 1 477 ? 14.017 32.284 6.628 1.00 87.88 477 ARG A O 1
ATOM 3857 N N . SER A 1 478 ? 15.192 32.315 4.717 1.00 81.81 478 SER A N 1
ATOM 3858 C CA . SER A 1 478 ? 16.365 33.021 5.239 1.00 81.81 478 SER A CA 1
ATOM 3859 C C . SER A 1 478 ? 16.000 34.421 5.751 1.00 81.81 478 SER A C 1
ATOM 3861 O O . SER A 1 478 ? 16.462 34.826 6.814 1.00 81.81 478 SER A O 1
ATOM 3863 N N . ARG A 1 479 ? 15.090 35.128 5.064 1.00 85.00 479 ARG A N 1
ATOM 3864 C CA . ARG A 1 479 ? 14.533 36.407 5.542 1.00 85.00 479 ARG A CA 1
ATOM 3865 C C . ARG A 1 479 ? 13.657 36.235 6.782 1.00 85.00 479 ARG A C 1
ATOM 3867 O O . ARG A 1 479 ? 13.874 36.929 7.765 1.00 85.00 479 ARG A O 1
ATOM 3874 N N . LEU A 1 480 ? 12.738 35.267 6.767 1.00 86.06 480 LEU A N 1
ATOM 3875 C CA . LEU A 1 480 ? 11.869 34.974 7.914 1.00 86.06 480 LEU A CA 1
ATOM 3876 C C . LEU A 1 480 ? 12.669 34.626 9.177 1.00 86.06 480 LEU A C 1
ATOM 3878 O O . LEU A 1 480 ? 12.340 35.102 10.259 1.00 86.06 480 LEU A O 1
ATOM 3882 N N . LEU A 1 481 ? 13.728 33.821 9.041 1.00 81.25 481 LEU A N 1
ATOM 3883 C CA . LEU A 1 481 ? 14.614 33.463 10.152 1.00 81.25 481 LEU A CA 1
ATOM 3884 C C . LEU A 1 481 ? 15.383 34.680 10.682 1.00 81.25 481 LEU A C 1
ATOM 3886 O O . LEU A 1 481 ? 15.449 34.854 11.898 1.00 81.25 481 LEU A O 1
ATOM 3890 N N . ALA A 1 482 ? 15.881 35.545 9.792 1.00 77.44 482 ALA A N 1
ATOM 3891 C CA . ALA A 1 482 ? 16.556 36.790 10.164 1.00 77.44 482 ALA A CA 1
ATOM 3892 C C . ALA A 1 482 ? 15.628 37.777 10.903 1.00 77.44 482 ALA A C 1
ATOM 3894 O O . ALA A 1 482 ? 16.071 38.509 11.785 1.00 77.44 482 ALA A O 1
ATOM 3895 N N . GLU A 1 483 ? 14.332 37.769 10.584 1.00 78.88 483 GLU A N 1
ATOM 3896 C CA . GLU A 1 483 ? 13.285 38.539 11.275 1.00 78.88 483 GLU A CA 1
ATOM 3897 C C . GLU A 1 483 ? 12.820 37.876 12.590 1.00 78.88 483 GLU A C 1
ATOM 3899 O O . GLU A 1 483 ? 12.015 38.437 13.331 1.00 78.88 483 GLU A O 1
ATOM 3904 N N . GLY A 1 484 ? 13.351 36.693 12.922 1.00 73.06 484 GLY A N 1
ATOM 3905 C CA . GLY A 1 484 ? 13.062 35.962 14.157 1.00 73.06 484 GLY A CA 1
ATOM 3906 C C . GLY A 1 484 ? 11.876 34.993 14.078 1.00 73.06 484 GLY A C 1
ATOM 3907 O O . GLY A 1 484 ? 11.514 34.396 15.097 1.00 73.06 484 GLY A O 1
ATOM 3908 N N . HIS A 1 485 ? 11.287 34.795 12.896 1.00 80.06 485 HIS A N 1
ATOM 3909 C CA . HIS A 1 485 ? 10.194 33.849 12.662 1.00 80.06 485 HIS A CA 1
ATOM 3910 C C . HIS A 1 485 ? 10.706 32.433 12.381 1.00 80.06 485 HIS A C 1
ATOM 3912 O O . HIS A 1 485 ? 11.784 32.236 11.826 1.00 80.06 485 HIS A O 1
ATOM 3918 N N . GLN A 1 486 ? 9.911 31.415 12.726 1.00 76.81 486 GLN A N 1
ATOM 3919 C CA . GLN A 1 486 ? 10.272 30.008 12.510 1.00 76.81 486 GLN A CA 1
ATOM 3920 C C . GLN A 1 486 ? 9.244 29.282 11.642 1.00 76.81 486 GLN A C 1
ATOM 3922 O O . GLN A 1 486 ? 8.309 28.664 12.160 1.00 76.81 486 GLN A O 1
ATOM 3927 N N . PRO A 1 487 ? 9.399 29.327 10.310 1.00 83.94 487 PRO A N 1
ATOM 3928 C CA . PRO A 1 487 ? 8.509 28.592 9.434 1.00 83.94 487 PRO A CA 1
ATOM 3929 C C . PRO A 1 487 ? 8.688 27.084 9.573 1.00 83.94 487 PRO A C 1
ATOM 3931 O O . PRO A 1 487 ? 9.797 26.559 9.486 1.00 83.94 487 PRO A O 1
ATOM 3934 N N . LYS A 1 488 ? 7.568 26.362 9.664 1.00 85.88 488 LYS A N 1
ATOM 3935 C CA . LYS A 1 488 ? 7.561 24.920 9.441 1.00 85.88 488 LYS A CA 1
ATOM 3936 C C . LYS A 1 488 ? 7.889 24.657 7.975 1.00 85.88 488 LYS A C 1
ATOM 3938 O O . LYS A 1 488 ? 7.104 25.012 7.093 1.00 85.88 488 LYS A O 1
ATOM 3943 N N . VAL A 1 489 ? 9.007 23.986 7.723 1.00 84.94 489 VAL A N 1
ATOM 3944 C CA . VAL A 1 489 ? 9.373 23.523 6.383 1.00 84.94 489 VAL A CA 1
ATOM 3945 C C . VAL A 1 489 ? 8.657 22.206 6.113 1.00 84.94 489 VAL A C 1
ATOM 3947 O O . VAL A 1 489 ? 8.869 21.209 6.804 1.00 84.94 489 VAL A O 1
ATOM 3950 N N . VAL A 1 490 ? 7.775 22.191 5.118 1.00 84.44 490 VAL A N 1
ATOM 3951 C CA . VAL A 1 490 ? 7.153 20.950 4.650 1.00 84.44 490 VAL A CA 1
ATOM 3952 C C . VAL A 1 490 ? 7.959 20.435 3.472 1.00 84.44 490 VAL A C 1
ATOM 3954 O O . VAL A 1 490 ? 8.155 21.164 2.508 1.00 84.44 490 VAL A O 1
ATOM 3957 N N . LEU A 1 491 ? 8.420 19.190 3.542 1.00 76.50 491 LEU A N 1
ATOM 3958 C CA . LEU A 1 491 ? 9.252 18.568 2.514 1.00 76.50 491 LEU A CA 1
ATOM 3959 C C . LEU A 1 491 ? 8.417 17.740 1.521 1.00 76.50 491 LEU A C 1
ATOM 3961 O O . LEU A 1 491 ? 7.372 17.191 1.873 1.00 76.50 491 LEU A O 1
ATOM 3965 N N . ARG A 1 492 ? 8.883 17.654 0.268 1.00 69.56 492 ARG A N 1
ATOM 3966 C CA . ARG A 1 492 ? 8.394 16.714 -0.770 1.00 69.56 492 ARG A CA 1
ATOM 3967 C C . ARG A 1 492 ? 9.313 15.495 -0.915 1.00 69.56 492 ARG A C 1
ATOM 3969 O O . ARG A 1 492 ? 8.863 14.443 -1.363 1.00 69.56 492 ARG A O 1
ATOM 3976 N N . GLY A 1 493 ? 10.578 15.655 -0.536 1.00 64.69 493 GLY A N 1
ATOM 3977 C CA . GLY A 1 493 ? 11.630 14.642 -0.533 1.00 64.69 493 GLY A CA 1
ATOM 3978 C C . GLY A 1 493 ? 12.755 15.065 0.412 1.00 64.69 493 GLY A C 1
ATOM 3979 O O . GLY A 1 493 ? 12.646 16.102 1.061 1.00 64.69 493 GLY A O 1
ATOM 3980 N N . LEU A 1 494 ? 13.845 14.297 0.467 1.00 61.28 494 LEU A N 1
ATOM 3981 C CA . LEU A 1 494 ? 14.948 14.541 1.411 1.00 61.28 494 LEU A CA 1
ATOM 3982 C C . LEU A 1 494 ? 15.531 15.966 1.317 1.00 61.28 494 LEU A C 1
ATOM 3984 O O . LEU A 1 494 ? 15.905 16.546 2.329 1.00 61.28 494 LEU A O 1
ATOM 3988 N N . VAL A 1 495 ? 15.575 16.530 0.106 1.00 60.88 495 VAL A N 1
ATOM 3989 C CA . VAL A 1 495 ? 16.167 17.851 -0.183 1.00 60.88 495 VAL A CA 1
ATOM 3990 C C . VAL A 1 495 ? 15.194 18.830 -0.848 1.00 60.88 495 VAL A C 1
ATOM 3992 O O . VAL A 1 495 ? 15.522 20.000 -1.036 1.00 60.88 495 VAL A O 1
ATOM 3995 N N . GLU A 1 496 ? 13.992 18.370 -1.206 1.00 69.06 496 GLU A N 1
ATOM 3996 C CA . GLU A 1 496 ? 13.006 19.161 -1.947 1.00 69.06 496 GLU A CA 1
ATOM 3997 C C . GLU A 1 496 ? 11.938 19.730 -1.018 1.00 69.06 496 GLU A C 1
ATOM 3999 O O . GLU A 1 496 ? 11.294 18.996 -0.262 1.00 69.06 496 GLU A O 1
ATOM 4004 N N . TRP A 1 497 ? 11.716 21.040 -1.099 1.00 80.12 497 TRP A N 1
ATOM 4005 C CA . TRP A 1 497 ? 10.782 21.748 -0.230 1.00 80.12 497 TRP A CA 1
ATOM 4006 C C . TRP A 1 497 ? 9.420 21.881 -0.904 1.00 80.12 497 TRP A C 1
ATOM 4008 O O . TRP A 1 497 ? 9.304 22.000 -2.120 1.00 80.12 497 TRP A O 1
ATOM 4018 N N . ARG A 1 498 ? 8.355 21.819 -0.104 1.00 81.38 498 ARG A N 1
ATOM 4019 C CA . ARG A 1 498 ? 6.975 21.950 -0.571 1.00 81.38 498 ARG A CA 1
ATOM 4020 C C . ARG A 1 498 ? 6.443 23.354 -0.413 1.00 81.38 498 ARG A C 1
ATOM 4022 O O . ARG A 1 498 ? 5.957 23.906 -1.395 1.00 81.38 498 ARG A O 1
ATOM 4029 N N . TYR A 1 499 ? 6.470 23.837 0.818 1.00 89.31 499 TYR A N 1
ATOM 4030 C CA . TYR A 1 499 ? 6.056 25.169 1.229 1.00 89.31 499 TYR A CA 1
ATOM 4031 C C . TYR A 1 499 ? 6.572 25.428 2.648 1.00 89.31 499 TYR A C 1
ATOM 4033 O O . TYR A 1 499 ? 6.902 24.495 3.392 1.00 89.31 499 TYR A O 1
ATOM 4041 N N . LEU A 1 500 ? 6.597 26.699 3.024 1.00 90.19 500 LEU A N 1
ATOM 4042 C CA . LEU A 1 500 ? 6.796 27.175 4.386 1.00 90.19 500 LEU A CA 1
ATOM 4043 C C . LEU A 1 500 ? 5.427 27.454 5.008 1.00 90.19 500 LEU A C 1
ATOM 4045 O O . LEU A 1 500 ? 4.547 27.988 4.337 1.00 90.19 500 LEU A O 1
ATOM 4049 N N . ARG A 1 501 ? 5.223 27.088 6.274 1.00 89.62 501 ARG A N 1
ATOM 4050 C CA . ARG A 1 501 ? 3.977 27.370 7.004 1.00 89.62 501 ARG A CA 1
ATOM 4051 C C . ARG A 1 501 ? 4.282 28.068 8.319 1.00 89.62 501 ARG A C 1
ATOM 4053 O O . ARG A 1 501 ? 5.031 27.529 9.132 1.00 89.62 501 ARG A O 1
ATOM 4060 N N . LEU A 1 502 ? 3.668 29.225 8.535 1.00 86.69 502 LEU A N 1
ATOM 4061 C CA . LEU A 1 502 ? 3.770 30.016 9.761 1.00 86.69 502 LEU A CA 1
ATOM 4062 C C . LEU A 1 502 ? 2.375 30.282 10.317 1.00 86.69 502 LEU A C 1
ATOM 4064 O O . LEU A 1 502 ? 1.430 30.464 9.554 1.00 86.69 502 LEU A O 1
ATOM 4068 N N . ARG A 1 503 ? 2.242 30.326 11.642 1.00 81.00 503 ARG A N 1
ATOM 4069 C CA . ARG A 1 503 ? 1.002 30.769 12.283 1.00 81.00 503 ARG A CA 1
ATOM 4070 C C . ARG A 1 503 ? 1.059 32.278 12.484 1.00 81.00 503 ARG A C 1
ATOM 4072 O O . ARG A 1 503 ? 2.065 32.773 12.977 1.00 81.00 503 ARG A O 1
ATOM 4079 N N . VAL A 1 504 ? -0.011 32.985 12.134 1.00 77.81 504 VAL A N 1
ATOM 4080 C CA . VAL A 1 504 ? -0.106 34.434 12.354 1.00 77.81 504 VAL A CA 1
ATOM 4081 C C . VAL A 1 504 ? -0.747 34.687 13.718 1.00 77.81 504 VAL A C 1
ATOM 4083 O O . VAL A 1 504 ? -1.807 34.142 14.022 1.00 77.81 504 VAL A O 1
ATOM 4086 N N . ARG A 1 505 ? -0.091 35.472 14.580 1.00 66.69 505 ARG A N 1
ATOM 4087 C CA . ARG A 1 505 ? -0.594 35.764 15.934 1.00 66.69 505 ARG A CA 1
ATOM 4088 C C . ARG A 1 505 ? -1.845 36.639 15.882 1.00 66.69 505 ARG A C 1
ATOM 4090 O O . ARG A 1 505 ? -1.891 37.608 15.134 1.00 66.69 505 ARG A O 1
ATOM 4097 N N . GLY A 1 506 ? -2.837 36.312 16.710 1.00 65.69 506 GLY A N 1
ATOM 4098 C CA . GLY A 1 506 ? -4.061 37.109 16.860 1.00 65.69 506 GLY A CA 1
ATOM 4099 C C . GLY A 1 506 ? -5.046 37.029 15.686 1.00 65.69 506 GLY A C 1
ATOM 4100 O O . GLY A 1 506 ? -6.067 37.706 15.724 1.00 65.69 506 GLY A O 1
ATOM 4101 N N . GLN A 1 507 ? -4.779 36.204 14.667 1.00 71.00 507 GLN A N 1
ATOM 4102 C CA . GLN A 1 507 ? -5.658 36.021 13.509 1.00 71.00 507 GLN A CA 1
ATOM 4103 C C . GLN A 1 507 ? -5.959 34.536 13.267 1.00 71.00 507 GLN A C 1
ATOM 4105 O O . GLN A 1 507 ? -5.147 33.658 13.563 1.00 71.00 507 GLN A O 1
ATOM 4110 N N . GLN A 1 508 ? -7.144 34.238 12.728 1.00 70.75 508 GLN A N 1
ATOM 4111 C CA . GLN A 1 508 ? -7.554 32.869 12.423 1.00 70.75 508 GLN A CA 1
ATOM 4112 C C . GLN A 1 508 ? -7.000 32.446 11.053 1.00 70.75 508 GLN A C 1
ATOM 4114 O O . GLN A 1 508 ? -7.546 32.809 10.017 1.00 70.75 508 GLN A O 1
ATOM 4119 N N . GLY A 1 509 ? -5.913 31.670 11.044 1.00 76.56 509 GLY A N 1
ATOM 4120 C CA . GLY A 1 509 ? -5.323 31.101 9.827 1.00 76.56 509 GLY A CA 1
ATOM 4121 C C . GLY A 1 509 ? -3.797 31.011 9.881 1.00 76.56 509 GLY A C 1
ATOM 4122 O O . GLY A 1 509 ? -3.162 31.502 10.812 1.00 76.56 509 GLY A O 1
ATOM 4123 N N . ASP A 1 510 ? -3.203 30.357 8.883 1.00 85.44 510 ASP A N 1
ATOM 4124 C CA . ASP A 1 510 ? -1.748 30.267 8.729 1.00 85.44 510 ASP A CA 1
ATOM 4125 C C . ASP A 1 510 ? -1.304 31.017 7.461 1.00 85.44 510 ASP A C 1
ATOM 4127 O O . ASP A 1 510 ? -2.028 31.054 6.466 1.00 85.44 510 ASP A O 1
ATOM 4131 N N . CYS A 1 511 ? -0.097 31.582 7.489 1.00 89.81 511 CYS A N 1
ATOM 4132 C CA . CYS A 1 511 ? 0.609 32.075 6.310 1.00 89.81 511 CYS A CA 1
ATOM 4133 C C . CYS A 1 511 ? 1.346 30.894 5.662 1.00 89.81 511 CYS A C 1
ATOM 4135 O O . CYS A 1 511 ? 2.197 30.256 6.296 1.00 89.81 511 CYS A O 1
ATOM 4137 N N . VAL A 1 512 ? 0.997 30.562 4.418 1.00 91.81 512 VAL A N 1
ATOM 4138 C CA . VAL A 1 512 ? 1.577 29.430 3.682 1.00 91.81 512 VAL A CA 1
ATOM 4139 C C . VAL A 1 512 ? 2.271 29.934 2.423 1.00 91.81 512 VAL A C 1
ATOM 4141 O O . VAL A 1 512 ? 1.605 30.404 1.508 1.00 91.81 512 VAL A O 1
ATOM 4144 N N . ILE A 1 513 ? 3.596 29.802 2.352 1.00 93.06 513 ILE A N 1
ATOM 4145 C CA . ILE A 1 513 ? 4.416 30.273 1.225 1.00 93.06 513 ILE A CA 1
ATOM 4146 C C . ILE A 1 513 ? 4.876 29.070 0.401 1.00 93.06 513 ILE A C 1
ATOM 4148 O O . ILE A 1 513 ? 5.690 28.267 0.861 1.00 93.06 513 ILE A O 1
ATOM 4152 N N . HIS A 1 514 ? 4.351 28.930 -0.810 1.00 91.69 514 HIS A N 1
ATOM 4153 C CA . HIS A 1 514 ? 4.652 27.855 -1.755 1.00 91.69 514 HIS A CA 1
ATOM 4154 C C . HIS A 1 514 ? 5.827 28.213 -2.665 1.00 91.69 514 HIS A C 1
ATOM 4156 O O . HIS A 1 514 ? 6.106 29.380 -2.928 1.00 91.69 514 HIS A O 1
ATOM 4162 N N . GLU A 1 515 ? 6.523 27.191 -3.156 1.00 89.44 515 GLU A N 1
ATOM 4163 C CA . GLU A 1 515 ? 7.466 27.357 -4.266 1.00 89.44 515 GLU A CA 1
ATOM 4164 C C . GLU A 1 515 ? 6.677 27.678 -5.539 1.00 89.44 515 GLU A C 1
ATOM 4166 O O . GLU A 1 515 ? 5.698 26.982 -5.829 1.00 89.44 515 GLU A O 1
ATOM 4171 N N . TYR A 1 516 ? 7.092 28.708 -6.280 1.00 87.00 516 TYR A N 1
ATOM 4172 C CA . TYR A 1 516 ? 6.502 29.024 -7.580 1.00 87.00 516 TYR A CA 1
ATOM 4173 C C . TYR A 1 516 ? 6.769 27.871 -8.566 1.00 87.00 516 TYR A C 1
ATOM 4175 O O . TYR A 1 516 ? 7.935 27.564 -8.826 1.00 87.00 516 TYR A O 1
ATOM 4183 N N . PRO A 1 517 ? 5.736 27.198 -9.104 1.00 83.75 517 PRO A N 1
ATOM 4184 C CA . PRO A 1 517 ? 5.938 26.149 -10.099 1.00 83.75 517 PRO A CA 1
ATOM 4185 C C . PRO A 1 517 ? 6.324 26.775 -11.446 1.00 83.75 517 PRO A C 1
ATOM 4187 O O . PRO A 1 517 ? 5.570 27.591 -11.960 1.00 83.75 517 PRO A O 1
ATOM 4190 N N . GLU A 1 518 ? 7.460 26.381 -12.028 1.00 82.19 518 GLU A N 1
ATOM 4191 C CA . GLU A 1 518 ? 7.940 26.928 -13.314 1.00 82.19 518 GLU A CA 1
ATOM 4192 C C . GLU A 1 518 ? 6.894 26.788 -14.434 1.00 82.19 518 GLU A C 1
ATOM 4194 O O . GLU A 1 518 ? 6.623 27.749 -15.143 1.00 82.19 518 GLU A O 1
ATOM 4199 N N . ASP A 1 519 ? 6.219 25.636 -14.506 1.00 87.94 519 ASP A N 1
ATOM 4200 C CA . ASP A 1 519 ? 5.189 25.343 -15.513 1.00 87.94 519 ASP A CA 1
ATOM 4201 C C . ASP A 1 519 ? 3.764 25.744 -15.067 1.00 87.94 519 ASP A C 1
ATOM 4203 O O . ASP A 1 519 ? 2.780 25.190 -15.562 1.00 87.94 519 ASP A O 1
ATOM 4207 N N . ALA A 1 520 ? 3.611 26.631 -14.072 1.00 88.75 520 ALA A N 1
ATOM 4208 C CA . ALA A 1 520 ? 2.311 26.909 -13.450 1.00 88.75 520 ALA A CA 1
ATOM 4209 C C . ALA A 1 520 ? 1.244 27.381 -14.444 1.00 88.75 520 ALA A C 1
ATOM 4211 O O . ALA A 1 520 ? 0.122 26.887 -14.393 1.00 88.75 520 ALA A O 1
ATOM 4212 N N . GLU A 1 521 ? 1.595 28.300 -15.344 1.00 90.06 521 GLU A N 1
ATOM 4213 C CA . GLU A 1 521 ? 0.665 28.863 -16.331 1.00 90.06 521 GLU A CA 1
ATOM 4214 C C . GLU A 1 521 ? 0.198 27.801 -17.335 1.00 90.06 521 GLU A C 1
ATOM 4216 O O . GLU A 1 521 ? -0.999 27.665 -17.594 1.00 90.06 521 GLU A O 1
ATOM 4221 N N . VAL A 1 522 ? 1.131 26.982 -17.837 1.00 92.94 522 VAL A N 1
ATOM 4222 C CA . VAL A 1 522 ? 0.838 25.893 -18.783 1.00 92.94 522 VAL A CA 1
ATOM 4223 C C . VAL A 1 522 ? -0.044 24.826 -18.127 1.00 92.94 522 VAL A C 1
ATOM 4225 O O . VAL A 1 522 ? -1.008 24.350 -18.732 1.00 92.94 522 VAL A O 1
ATOM 4228 N N . LEU A 1 523 ? 0.248 24.463 -16.873 1.00 92.56 523 LEU A N 1
ATOM 4229 C CA . LEU A 1 523 ? -0.538 23.489 -16.114 1.00 92.56 523 LEU A CA 1
ATOM 4230 C C . LEU A 1 523 ? -1.935 24.004 -15.763 1.00 92.56 523 LEU A C 1
ATOM 4232 O O . LEU A 1 523 ? -2.887 23.225 -15.831 1.00 92.56 523 LEU A O 1
ATOM 4236 N N . ASP A 1 524 ? -2.072 25.284 -15.410 1.00 93.19 524 ASP A N 1
ATOM 4237 C CA . ASP A 1 524 ? -3.368 25.907 -15.132 1.00 93.19 524 ASP A CA 1
ATOM 4238 C C . ASP A 1 524 ? -4.245 25.936 -16.388 1.00 93.19 524 ASP A C 1
ATOM 4240 O O . ASP A 1 524 ? -5.379 25.455 -16.365 1.00 93.19 524 ASP A O 1
ATOM 4244 N N . ALA A 1 525 ? -3.686 26.370 -17.523 1.00 92.81 525 ALA A N 1
ATOM 4245 C CA . ALA A 1 525 ? -4.380 26.359 -18.808 1.00 92.81 525 ALA A CA 1
ATOM 4246 C C . ALA A 1 525 ? -4.821 24.941 -19.219 1.00 92.81 525 ALA A C 1
ATOM 4248 O O . ALA A 1 525 ? -5.970 24.730 -19.622 1.00 92.81 525 ALA A O 1
ATOM 4249 N N . TRP A 1 526 ? -3.932 23.950 -19.076 1.00 95.12 526 TRP A N 1
ATOM 4250 C CA . TRP A 1 526 ? -4.223 22.548 -19.384 1.00 95.12 526 TRP A CA 1
ATOM 4251 C C . TRP A 1 526 ? -5.321 21.965 -18.485 1.00 95.12 526 TRP A C 1
ATOM 4253 O O . TRP A 1 526 ? -6.294 21.391 -18.981 1.00 95.12 526 TRP A O 1
ATOM 4263 N N . MET A 1 527 ? -5.204 22.128 -17.163 1.00 94.06 527 MET A N 1
ATOM 4264 C CA . MET A 1 527 ? -6.207 21.633 -16.216 1.00 94.06 527 MET A CA 1
ATOM 4265 C C . MET A 1 527 ? -7.551 22.341 -16.403 1.00 94.06 527 MET A C 1
ATOM 4267 O O . MET A 1 527 ? -8.581 21.664 -16.421 1.00 94.06 527 MET A O 1
ATOM 4271 N N . GLY A 1 528 ? -7.546 23.658 -16.627 1.00 92.50 528 GLY A N 1
ATOM 4272 C CA . GLY A 1 528 ? -8.742 24.453 -16.897 1.00 92.50 528 GLY A CA 1
ATOM 4273 C C . GLY A 1 528 ? -9.490 23.982 -18.145 1.00 92.50 528 GLY A C 1
ATOM 4274 O O . GLY A 1 528 ? -10.699 23.749 -18.081 1.00 92.50 528 GLY A O 1
ATOM 4275 N N . LYS A 1 529 ? -8.779 23.722 -19.254 1.00 93.31 529 LYS A N 1
ATOM 4276 C CA . LYS A 1 529 ? -9.364 23.159 -20.489 1.00 93.31 529 LYS A CA 1
ATOM 4277 C C . LYS A 1 529 ? -9.987 21.775 -20.273 1.00 93.31 529 LYS A C 1
ATOM 4279 O O . LYS A 1 529 ? -10.963 21.428 -20.934 1.00 93.31 529 LYS A O 1
ATOM 4284 N N . LEU A 1 530 ? -9.460 20.997 -19.328 1.00 92.56 530 LEU A N 1
ATOM 4285 C CA . LEU A 1 530 ? -9.992 19.687 -18.942 1.00 92.56 530 LEU A CA 1
ATOM 4286 C C . LEU A 1 530 ? -11.082 19.750 -17.853 1.00 92.56 530 LEU A C 1
ATOM 4288 O O . LEU A 1 530 ? -11.621 18.707 -17.479 1.00 92.56 530 LEU A O 1
ATOM 4292 N N . GLY A 1 531 ? -11.434 20.943 -17.359 1.00 91.75 531 GLY A N 1
ATOM 4293 C CA . GLY A 1 531 ? -12.464 21.148 -16.336 1.00 91.75 531 GLY A CA 1
ATOM 4294 C C . GLY A 1 531 ? -11.992 20.913 -14.896 1.00 91.75 531 GLY A C 1
ATOM 4295 O O . GLY A 1 531 ? -12.813 20.640 -14.019 1.00 91.75 531 GLY A O 1
ATOM 4296 N N . PHE A 1 532 ? -10.686 20.999 -14.638 1.00 91.44 532 PHE A N 1
ATOM 4297 C CA . PHE A 1 532 ? -10.084 20.851 -13.314 1.00 91.44 532 PHE A CA 1
ATOM 4298 C C . PHE A 1 532 ? -9.483 22.165 -12.817 1.00 91.44 532 PHE A C 1
ATOM 4300 O O . PHE A 1 532 ? -9.015 22.992 -13.590 1.00 91.44 532 PHE A O 1
ATOM 4307 N N . VAL A 1 533 ? -9.457 22.332 -11.494 1.00 91.38 533 VAL A N 1
ATOM 4308 C CA . VAL A 1 533 ? -8.882 23.515 -10.843 1.00 91.38 533 VAL A CA 1
ATOM 4309 C C . VAL A 1 533 ? -7.437 23.233 -10.444 1.00 91.38 533 VAL A C 1
ATOM 4311 O O . VAL A 1 533 ? -7.183 22.350 -9.612 1.00 91.38 533 VAL A O 1
ATOM 4314 N N . TYR A 1 534 ? -6.503 24.007 -10.994 1.00 92.75 534 TYR A N 1
ATOM 4315 C CA . TYR A 1 534 ? -5.094 23.940 -10.628 1.00 92.75 534 TYR A CA 1
ATOM 4316 C C . TYR A 1 534 ? -4.838 24.567 -9.252 1.00 92.75 534 TYR A C 1
ATOM 4318 O O . TYR A 1 534 ? -5.345 25.636 -8.912 1.00 92.75 534 TYR A O 1
ATOM 4326 N N . ARG A 1 535 ? -4.051 23.876 -8.426 1.00 90.19 535 ARG A N 1
ATOM 4327 C CA . ARG A 1 535 ? -3.739 24.236 -7.030 1.00 90.19 535 ARG A CA 1
ATOM 4328 C C . ARG A 1 535 ? -2.232 24.145 -6.753 1.00 90.19 535 ARG A C 1
ATOM 4330 O O . ARG A 1 535 ? -1.824 23.768 -5.653 1.00 90.19 535 ARG A O 1
ATOM 4337 N N . GLY A 1 536 ? -1.403 24.406 -7.767 1.00 87.44 536 GLY A N 1
ATOM 4338 C CA . GLY A 1 536 ? 0.061 24.386 -7.656 1.00 87.44 536 GLY A CA 1
ATOM 4339 C C . GLY A 1 536 ? 0.691 22.986 -7.595 1.00 87.44 536 GLY A C 1
ATOM 4340 O O . GLY A 1 536 ? 1.765 22.810 -7.011 1.00 87.44 536 GLY A O 1
ATOM 4341 N N . GLN A 1 537 ? 0.023 21.956 -8.126 1.00 87.75 537 GLN A N 1
ATOM 4342 C CA . GLN A 1 537 ? 0.601 20.615 -8.263 1.00 87.75 537 GLN A CA 1
ATOM 4343 C C . GLN A 1 537 ? 1.732 20.617 -9.313 1.00 87.75 537 GLN A C 1
ATOM 4345 O O . GLN A 1 537 ? 1.616 21.245 -10.350 1.00 87.75 537 GLN A O 1
ATOM 4350 N N . ARG A 1 538 ? 2.811 19.844 -9.128 1.00 87.31 538 ARG A N 1
ATOM 4351 C CA . ARG A 1 538 ? 3.767 19.598 -10.235 1.00 87.31 538 ARG A CA 1
ATOM 4352 C C . ARG A 1 538 ? 3.149 18.678 -11.298 1.00 87.31 538 ARG A C 1
ATOM 4354 O O . ARG A 1 538 ? 2.222 17.928 -10.982 1.00 87.31 538 ARG A O 1
ATOM 4361 N N . LEU A 1 539 ? 3.739 18.644 -12.496 1.00 89.94 539 LEU A N 1
ATOM 4362 C CA . LEU A 1 539 ? 3.286 17.860 -13.658 1.00 89.94 539 LEU A CA 1
ATOM 4363 C C . LEU A 1 539 ? 2.828 16.429 -13.316 1.00 89.94 539 LEU A C 1
ATOM 4365 O O . LEU A 1 539 ? 1.720 16.044 -13.669 1.00 89.94 539 LEU A O 1
ATOM 4369 N N . ALA A 1 540 ? 3.630 15.651 -12.576 1.00 87.06 540 ALA A N 1
ATOM 4370 C CA . ALA A 1 540 ? 3.272 14.276 -12.192 1.00 87.06 540 ALA A CA 1
ATOM 4371 C C . ALA A 1 540 ? 1.999 14.202 -11.326 1.00 87.06 540 ALA A C 1
ATOM 4373 O O . ALA A 1 540 ? 1.169 13.308 -11.491 1.00 87.06 540 ALA A O 1
ATOM 4374 N N . GLY A 1 541 ? 1.850 15.141 -10.386 1.00 87.25 541 GLY A N 1
ATOM 4375 C CA . GLY A 1 541 ? 0.702 15.212 -9.484 1.00 87.25 541 GLY A CA 1
ATOM 4376 C C . GLY A 1 541 ? -0.568 15.669 -10.198 1.00 87.25 541 GLY A C 1
ATOM 4377 O O . GLY A 1 541 ? -1.620 15.074 -9.975 1.00 87.25 541 GLY A O 1
ATOM 4378 N N . ALA A 1 542 ? -0.450 16.668 -11.079 1.00 90.94 542 ALA A N 1
ATOM 4379 C CA . ALA A 1 542 ? -1.536 17.137 -11.937 1.00 90.94 542 ALA A CA 1
ATOM 4380 C C . ALA A 1 542 ? -1.991 16.031 -12.904 1.00 90.94 542 ALA A C 1
ATOM 4382 O O . ALA A 1 542 ? -3.171 15.689 -12.943 1.00 90.94 542 ALA A O 1
ATOM 4383 N N . ALA A 1 543 ? -1.045 15.386 -13.597 1.00 92.81 543 ALA A N 1
ATOM 4384 C CA . ALA A 1 543 ? -1.321 14.266 -14.493 1.00 92.81 543 ALA A CA 1
ATOM 4385 C C . ALA A 1 543 ? -2.000 13.097 -13.771 1.00 92.81 543 ALA A C 1
ATOM 4387 O O . ALA A 1 543 ? -2.964 12.545 -14.288 1.00 92.81 543 ALA A O 1
ATOM 4388 N N . SER A 1 544 ? -1.551 12.746 -12.561 1.00 90.62 544 SER A N 1
ATOM 4389 C CA . SER A 1 544 ? -2.179 11.691 -11.756 1.00 90.62 544 SER A CA 1
ATOM 4390 C C . SER A 1 544 ? -3.613 12.028 -11.349 1.00 90.62 544 SER A C 1
ATOM 4392 O O . SER A 1 544 ? -4.470 11.147 -11.386 1.00 90.62 544 SER A O 1
ATOM 4394 N N . GLU A 1 545 ? -3.882 13.280 -10.977 1.00 90.00 545 GLU A N 1
ATOM 4395 C CA . GLU A 1 545 ? -5.215 13.747 -10.581 1.00 90.00 545 GLU A CA 1
ATOM 4396 C C . GLU A 1 545 ? -6.195 13.729 -11.759 1.00 90.00 545 GLU A C 1
ATOM 4398 O O . GLU A 1 545 ? -7.266 13.126 -11.656 1.00 90.00 545 GLU A O 1
ATOM 4403 N N . VAL A 1 546 ? -5.792 14.311 -12.891 1.00 92.69 546 VAL A N 1
ATOM 4404 C CA . VAL A 1 546 ? -6.575 14.317 -14.133 1.00 92.69 546 VAL A CA 1
ATOM 4405 C C . VAL A 1 546 ? -6.815 12.890 -14.624 1.00 92.69 546 VAL A C 1
ATOM 4407 O O . VAL A 1 546 ? -7.956 12.514 -14.884 1.00 92.69 546 VAL A O 1
ATOM 4410 N N . PHE A 1 547 ? -5.768 12.062 -14.685 1.00 92.94 547 PHE A N 1
ATOM 4411 C CA . PHE A 1 547 ? -5.882 10.676 -15.135 1.00 92.94 547 PHE A CA 1
ATOM 4412 C C . PHE A 1 547 ? -6.857 9.881 -14.262 1.00 92.94 547 PHE A C 1
ATOM 4414 O O . PHE A 1 547 ? -7.796 9.281 -14.777 1.00 92.94 547 PHE A O 1
ATOM 4421 N N . ALA A 1 548 ? -6.712 9.939 -12.933 1.00 89.00 548 ALA A N 1
ATOM 4422 C CA . ALA A 1 548 ? -7.611 9.244 -12.014 1.00 89.00 548 ALA A CA 1
ATOM 4423 C C . ALA A 1 548 ? -9.067 9.718 -12.138 1.00 89.00 548 ALA A C 1
ATOM 4425 O O . ALA A 1 548 ? -9.986 8.914 -11.997 1.00 89.00 548 ALA A O 1
ATOM 4426 N N . ALA A 1 549 ? -9.299 11.004 -12.409 1.00 89.00 549 ALA A N 1
ATOM 4427 C CA . ALA A 1 549 ? -10.642 11.532 -12.615 1.00 89.00 549 ALA A CA 1
ATOM 4428 C C . ALA A 1 549 ? -11.263 11.073 -13.944 1.00 89.00 549 ALA A C 1
ATOM 4430 O O . ALA A 1 549 ? -12.440 10.712 -13.964 1.00 89.00 549 ALA A O 1
ATOM 4431 N N . LEU A 1 550 ? -10.482 11.028 -15.028 1.00 90.75 550 LEU A N 1
ATOM 4432 C CA . LEU A 1 550 ? -10.933 10.559 -16.344 1.00 90.75 550 LEU A CA 1
ATOM 4433 C C . LEU A 1 550 ? -11.236 9.055 -16.377 1.00 90.75 550 LEU A C 1
ATOM 4435 O O . LEU A 1 550 ? -12.060 8.619 -17.182 1.00 90.75 550 LEU A O 1
ATOM 4439 N N . LEU A 1 551 ? -10.612 8.278 -15.488 1.00 89.88 551 LEU A N 1
ATOM 4440 C CA . LEU A 1 551 ? -10.876 6.849 -15.324 1.00 89.88 551 LEU A CA 1
ATOM 4441 C C . LEU A 1 551 ? -12.190 6.535 -14.601 1.00 89.88 551 LEU A C 1
ATOM 4443 O O . LEU A 1 551 ? -12.640 5.394 -14.665 1.00 89.88 551 LEU A O 1
ATOM 4447 N N . LYS A 1 552 ? -12.816 7.492 -13.905 1.00 86.88 552 LYS A N 1
ATOM 4448 C CA . LYS A 1 552 ? -14.048 7.230 -13.143 1.00 86.88 552 LYS A CA 1
ATOM 4449 C C . LYS A 1 552 ? -15.230 6.956 -14.073 1.00 86.88 552 LYS A C 1
ATOM 4451 O O . LYS A 1 552 ? -15.463 7.684 -15.041 1.00 86.88 552 LYS A O 1
ATOM 4456 N N . ALA A 1 553 ? -16.018 5.932 -13.749 1.00 84.44 553 ALA A N 1
ATOM 4457 C CA . ALA A 1 553 ? -17.253 5.645 -14.465 1.00 84.44 553 ALA A CA 1
ATOM 4458 C C . ALA A 1 553 ? -18.264 6.799 -14.362 1.00 84.44 553 ALA A C 1
ATOM 4460 O O . ALA A 1 553 ? -18.422 7.436 -13.319 1.00 84.44 553 ALA A O 1
ATOM 4461 N N . ARG A 1 554 ? -18.996 7.038 -15.455 1.00 82.19 554 ARG A N 1
ATOM 4462 C CA . ARG A 1 554 ? -20.220 7.849 -15.429 1.00 82.19 554 ARG A CA 1
ATOM 4463 C C . ARG A 1 554 ? -21.390 6.933 -15.105 1.00 82.19 554 ARG A C 1
ATOM 4465 O O . ARG A 1 554 ? -21.506 5.885 -15.729 1.00 82.19 554 ARG A O 1
ATOM 4472 N N . ARG A 1 555 ? -22.245 7.348 -14.169 1.00 81.81 555 ARG A N 1
ATOM 4473 C CA . ARG A 1 555 ? -23.416 6.575 -13.741 1.00 81.81 555 ARG A CA 1
ATOM 4474 C C . ARG A 1 555 ? -24.361 6.327 -14.908 1.00 81.81 555 ARG A C 1
ATOM 4476 O O . ARG A 1 555 ? -24.938 7.277 -15.436 1.00 81.81 555 ARG A O 1
ATOM 4483 N N . ASP A 1 556 ? -24.529 5.059 -15.254 1.00 79.12 556 ASP A N 1
ATOM 4484 C CA . ASP A 1 556 ? -25.638 4.611 -16.078 1.00 79.12 556 ASP A CA 1
ATOM 4485 C C . ASP A 1 556 ? -26.888 4.504 -15.194 1.00 79.12 556 ASP A C 1
ATOM 4487 O O . ASP A 1 556 ? -26.839 4.034 -14.056 1.00 79.12 556 ASP A O 1
ATOM 4491 N N . ARG A 1 557 ? -28.014 5.014 -15.685 1.00 75.19 557 ARG A N 1
ATOM 4492 C CA . ARG A 1 557 ? -29.299 4.876 -14.987 1.00 75.19 557 ARG A CA 1
ATOM 4493 C C . ARG A 1 557 ? -30.025 3.596 -15.397 1.00 75.19 557 ARG A C 1
ATOM 4495 O O . ARG A 1 557 ? -30.915 3.171 -14.667 1.00 75.19 557 ARG A O 1
ATOM 4502 N N . GLY A 1 558 ? -29.613 2.977 -16.506 1.00 77.69 558 GLY A N 1
ATOM 4503 C CA . GLY A 1 558 ? -30.236 1.795 -17.080 1.00 77.69 558 GLY A CA 1
ATOM 4504 C C . GLY A 1 558 ? -31.682 2.008 -17.504 1.00 77.69 558 GLY A C 1
ATOM 4505 O O . GLY A 1 558 ? -32.311 3.028 -17.226 1.00 77.69 558 GLY A O 1
ATOM 4506 N N . ASP A 1 559 ? -32.225 0.993 -18.166 1.00 85.00 559 ASP A N 1
ATOM 4507 C CA . ASP A 1 559 ? -33.655 0.889 -18.425 1.00 85.00 559 ASP A CA 1
ATOM 4508 C C . ASP A 1 559 ? -34.280 -0.072 -17.404 1.00 85.00 559 ASP A C 1
ATOM 4510 O O . ASP A 1 559 ? -34.139 -1.294 -17.505 1.00 85.00 559 ASP A O 1
ATOM 4514 N N . VAL A 1 560 ? -34.984 0.486 -16.415 1.00 84.75 560 VAL A N 1
ATOM 4515 C CA . VAL A 1 560 ? -35.684 -0.275 -15.366 1.00 84.75 560 VAL A CA 1
ATOM 4516 C C . VAL A 1 560 ? -36.676 -1.276 -15.971 1.00 84.75 560 VAL A C 1
ATOM 4518 O O . VAL A 1 560 ? -36.776 -2.401 -15.489 1.00 84.75 560 VAL A O 1
ATOM 4521 N N . GLN A 1 561 ? -37.365 -0.925 -17.063 1.00 87.00 561 GLN A N 1
ATOM 4522 C CA . GLN A 1 561 ? -38.334 -1.815 -17.717 1.00 87.00 561 GLN A CA 1
ATOM 4523 C C . GLN A 1 561 ? -37.651 -3.019 -18.364 1.00 87.00 561 GLN A C 1
ATOM 4525 O O . GLN A 1 561 ? -38.198 -4.124 -18.405 1.00 87.00 561 GLN A O 1
ATOM 4530 N N . ARG A 1 562 ? -36.443 -2.824 -18.894 1.00 88.75 562 ARG A N 1
ATOM 4531 C CA . ARG A 1 562 ? -35.622 -3.923 -19.400 1.00 88.75 562 ARG A CA 1
ATOM 4532 C C . ARG A 1 562 ? -35.164 -4.836 -18.261 1.00 88.75 562 ARG A C 1
ATOM 4534 O O . ARG A 1 562 ? -35.344 -6.045 -18.373 1.00 88.75 562 ARG A O 1
ATOM 4541 N N . LEU A 1 563 ? -34.645 -4.271 -17.169 1.00 90.25 563 LEU A N 1
ATOM 4542 C CA . LEU A 1 563 ? -34.187 -5.042 -16.005 1.00 90.25 563 LEU A CA 1
ATOM 4543 C C . LEU A 1 563 ? -35.318 -5.869 -15.387 1.00 90.25 563 LEU A C 1
ATOM 4545 O O . LEU A 1 563 ? -35.134 -7.048 -15.098 1.00 90.25 563 LEU A O 1
ATOM 4549 N N . LEU A 1 564 ? -36.511 -5.285 -15.245 1.00 88.44 564 LEU A N 1
ATOM 4550 C CA . LEU A 1 564 ? -37.690 -5.993 -14.748 1.00 88.44 564 LEU A CA 1
ATOM 4551 C C . LEU A 1 564 ? -38.086 -7.160 -15.656 1.00 88.44 564 LEU A C 1
ATOM 4553 O O . LEU A 1 564 ? -38.411 -8.229 -15.150 1.00 88.44 564 LEU A O 1
ATOM 4557 N N . ARG A 1 565 ? -38.019 -7.003 -16.985 1.00 88.81 565 ARG A N 1
ATOM 4558 C CA . ARG A 1 565 ? -38.275 -8.108 -17.926 1.00 88.81 565 ARG A CA 1
ATOM 4559 C C . ARG A 1 565 ? -37.235 -9.221 -17.793 1.00 88.81 565 ARG A C 1
ATOM 4561 O O . ARG A 1 565 ? -37.614 -10.385 -17.694 1.00 88.81 565 ARG A O 1
ATOM 4568 N N . GLU A 1 566 ? -35.951 -8.867 -17.741 1.00 90.44 566 GLU A N 1
ATOM 4569 C CA . GLU A 1 566 ? -34.846 -9.823 -17.562 1.00 90.44 566 GLU A CA 1
ATOM 4570 C C . GLU A 1 566 ? -34.955 -10.575 -16.218 1.00 90.44 566 GLU A C 1
ATOM 4572 O O . GLU A 1 566 ? -34.715 -11.780 -16.162 1.00 90.44 566 GLU A O 1
ATOM 4577 N N . GLN A 1 567 ? -35.414 -9.901 -15.158 1.00 91.31 567 GLN A N 1
ATOM 4578 C CA . GLN A 1 567 ? -35.617 -10.466 -13.817 1.00 91.31 567 GLN A CA 1
ATOM 4579 C C . GLN A 1 567 ? -37.034 -11.006 -13.558 1.00 91.31 567 GLN A C 1
ATOM 4581 O O . GLN A 1 567 ? -37.364 -11.335 -12.418 1.00 91.31 567 GLN A O 1
ATOM 4586 N N . ARG A 1 568 ? -37.890 -11.097 -14.585 1.00 90.75 568 ARG A N 1
ATOM 4587 C CA . ARG A 1 568 ? -39.276 -11.601 -14.484 1.00 90.75 568 ARG A CA 1
ATOM 4588 C C . ARG A 1 568 ? -40.124 -10.893 -13.412 1.00 90.75 568 ARG A C 1
ATOM 4590 O O . ARG A 1 568 ? -40.910 -11.530 -12.718 1.00 90.75 568 ARG A O 1
ATOM 4597 N N . GLY A 1 569 ? -39.953 -9.580 -13.267 1.00 86.56 569 GLY A N 1
ATOM 4598 C CA . GLY A 1 569 ? -40.686 -8.756 -12.303 1.00 86.56 569 GLY A CA 1
ATOM 4599 C C . GLY A 1 569 ? -40.331 -9.045 -10.843 1.00 86.56 569 GLY A C 1
ATOM 4600 O O . GLY A 1 569 ? -41.144 -8.779 -9.964 1.00 86.56 569 GLY A O 1
ATOM 4601 N N . ALA A 1 570 ? -39.152 -9.612 -10.568 1.00 87.81 570 ALA A N 1
ATOM 4602 C CA . ALA A 1 570 ? -38.708 -9.947 -9.218 1.00 87.81 570 ALA A CA 1
ATOM 4603 C C . ALA A 1 570 ? -37.420 -9.205 -8.825 1.00 87.81 570 ALA A C 1
ATOM 4605 O O . ALA A 1 570 ? -36.543 -8.942 -9.649 1.00 87.81 570 ALA A O 1
ATOM 4606 N N . CYS A 1 571 ? -37.299 -8.874 -7.541 1.00 87.62 571 CYS A N 1
ATOM 4607 C CA . CYS A 1 571 ? -36.116 -8.256 -6.950 1.00 87.62 571 CYS A CA 1
ATOM 4608 C C . CYS A 1 571 ? -34.926 -9.223 -6.980 1.00 87.62 571 CYS A C 1
ATOM 4610 O O . CYS A 1 571 ? -35.045 -10.343 -6.488 1.00 87.62 571 CYS A O 1
ATOM 4612 N N . ALA A 1 572 ? -33.763 -8.772 -7.457 1.00 88.25 572 ALA A N 1
ATOM 4613 C CA . ALA A 1 572 ? -32.582 -9.630 -7.608 1.00 88.25 572 ALA A CA 1
ATOM 4614 C C . ALA A 1 572 ? -31.979 -10.146 -6.286 1.00 88.25 572 ALA A C 1
ATOM 4616 O O . ALA A 1 572 ? -31.243 -11.127 -6.298 1.00 88.25 572 ALA A O 1
ATOM 4617 N N . LEU A 1 573 ? -32.262 -9.490 -5.151 1.00 83.75 573 LEU A N 1
ATOM 4618 C CA . LEU A 1 573 ? -31.731 -9.895 -3.841 1.00 83.75 573 LEU A CA 1
ATOM 4619 C C . LEU A 1 573 ? -32.695 -10.744 -3.013 1.00 83.75 573 LEU A C 1
ATOM 4621 O O . LEU A 1 573 ? -32.251 -11.573 -2.225 1.00 83.75 573 LEU A O 1
ATOM 4625 N N . CYS A 1 574 ? -34.004 -10.508 -3.121 1.00 84.44 574 CYS A N 1
ATOM 4626 C CA . CYS A 1 574 ? -34.982 -11.161 -2.246 1.00 84.44 574 CYS A CA 1
ATOM 4627 C C . CYS A 1 574 ? -36.117 -11.881 -2.976 1.00 84.44 574 CYS A C 1
ATOM 4629 O O . CYS A 1 574 ? -37.007 -12.421 -2.317 1.00 84.44 574 CYS A O 1
ATOM 4631 N N . ALA A 1 575 ? -36.100 -11.869 -4.312 1.00 85.88 575 ALA A N 1
ATOM 4632 C CA . ALA A 1 575 ? -37.123 -12.439 -5.184 1.00 85.88 575 ALA A CA 1
ATOM 4633 C C . ALA A 1 575 ? -38.547 -11.888 -4.961 1.00 85.88 575 ALA A C 1
ATOM 4635 O O . ALA A 1 575 ? -39.510 -12.452 -5.475 1.00 85.88 575 ALA A O 1
ATOM 4636 N N . ALA A 1 576 ? -38.710 -10.782 -4.220 1.00 83.00 576 ALA A N 1
ATOM 4637 C CA . ALA A 1 576 ? -40.010 -10.133 -4.063 1.00 83.00 576 ALA A CA 1
ATOM 4638 C C . ALA A 1 576 ? -40.531 -9.626 -5.414 1.00 83.00 576 ALA A C 1
ATOM 4640 O O . ALA A 1 576 ? -39.736 -9.041 -6.156 1.00 83.00 576 ALA A O 1
ATOM 4641 N N . PRO A 1 577 ? -41.838 -9.756 -5.700 1.00 83.94 577 PRO A N 1
ATOM 4642 C CA . PRO A 1 577 ? -42.453 -9.096 -6.843 1.00 83.94 577 PRO A CA 1
ATOM 4643 C C . PRO A 1 577 ? -42.229 -7.582 -6.774 1.00 83.94 577 PRO A C 1
ATOM 4645 O O . PRO A 1 577 ? -42.413 -6.974 -5.717 1.00 83.94 577 PRO A O 1
ATOM 4648 N N . ILE A 1 578 ? -41.812 -6.989 -7.888 1.00 85.19 578 ILE A N 1
ATOM 4649 C CA . ILE A 1 578 ? -41.552 -5.558 -8.038 1.00 85.19 578 ILE A CA 1
ATOM 4650 C C . ILE A 1 578 ? -42.025 -5.061 -9.405 1.00 85.19 578 ILE A C 1
ATOM 4652 O O . ILE A 1 578 ? -41.974 -5.782 -10.402 1.00 85.19 578 ILE A O 1
ATOM 4656 N N . ASP A 1 579 ? -42.431 -3.799 -9.452 1.00 85.31 579 ASP A N 1
ATOM 4657 C CA . ASP A 1 579 ? -42.747 -3.060 -10.670 1.00 85.31 579 ASP A CA 1
ATOM 4658 C C . ASP A 1 579 ? -41.865 -1.805 -10.794 1.00 85.31 579 ASP A C 1
ATOM 4660 O O . ASP A 1 579 ? -41.006 -1.534 -9.951 1.00 85.31 579 ASP A O 1
ATOM 4664 N N . ALA A 1 580 ? -42.053 -1.029 -11.863 1.00 80.25 580 ALA A N 1
ATOM 4665 C CA . ALA A 1 580 ? -41.237 0.152 -12.145 1.00 80.25 580 ALA A CA 1
ATOM 4666 C C . ALA A 1 580 ? -41.390 1.292 -11.120 1.00 80.25 580 ALA A C 1
ATOM 4668 O O . ALA A 1 580 ? -40.501 2.134 -11.033 1.00 80.25 580 ALA A O 1
ATOM 4669 N N . GLY A 1 581 ? -42.486 1.334 -10.355 1.00 77.06 581 GLY A N 1
ATOM 4670 C CA . GLY A 1 581 ? -42.698 2.304 -9.278 1.00 77.06 581 GLY A CA 1
ATOM 4671 C C . GLY A 1 581 ? -42.188 1.822 -7.917 1.00 77.06 581 GLY A C 1
ATOM 4672 O O . GLY A 1 581 ? -41.968 2.636 -7.021 1.00 77.06 581 GLY A O 1
ATOM 4673 N N . SER A 1 582 ? -41.974 0.513 -7.755 1.00 76.75 582 SER A N 1
ATOM 4674 C CA . SER A 1 582 ? -41.574 -0.116 -6.492 1.00 76.75 582 SER A CA 1
ATOM 4675 C C . SER A 1 582 ? -40.114 -0.601 -6.459 1.00 76.75 582 SER A C 1
ATOM 4677 O O . SER A 1 582 ? -39.729 -1.330 -5.535 1.00 76.75 582 SER A O 1
ATOM 4679 N N . CYS A 1 583 ? -39.297 -0.250 -7.455 1.00 83.81 583 CYS A N 1
ATOM 4680 C CA . CYS A 1 583 ? -37.893 -0.652 -7.540 1.00 83.81 583 CYS A CA 1
ATOM 4681 C C . CYS A 1 583 ? -36.961 0.490 -7.951 1.00 83.81 583 CYS A C 1
ATOM 4683 O O . CYS A 1 583 ? -37.387 1.496 -8.511 1.00 83.81 583 CYS A O 1
ATOM 4685 N N . GLU A 1 584 ? -35.669 0.309 -7.682 1.00 86.19 584 GLU A N 1
ATOM 4686 C CA . GLU A 1 584 ? -34.604 1.126 -8.260 1.00 86.19 584 GLU A CA 1
ATOM 4687 C C . GLU A 1 584 ? -33.654 0.254 -9.085 1.00 86.19 584 GLU A C 1
ATOM 4689 O O . GLU A 1 584 ? -33.405 -0.909 -8.749 1.00 86.19 584 GLU A O 1
ATOM 4694 N N . ALA A 1 585 ? -33.103 0.839 -10.152 1.00 87.31 585 ALA A N 1
ATOM 4695 C CA . ALA A 1 585 ? -31.950 0.283 -10.845 1.00 87.31 585 ALA A CA 1
ATOM 4696 C C . ALA A 1 585 ? -30.700 0.498 -9.984 1.00 87.31 585 ALA A C 1
ATOM 4698 O O . ALA A 1 585 ? -30.189 1.613 -9.841 1.00 87.31 585 ALA A O 1
ATOM 4699 N N . ASP A 1 586 ? -30.216 -0.594 -9.416 1.00 86.50 586 ASP A N 1
ATOM 4700 C CA . ASP A 1 586 ? -29.034 -0.648 -8.577 1.00 86.50 586 ASP A CA 1
ATOM 4701 C C . ASP A 1 586 ? -27.844 -1.215 -9.357 1.00 86.50 586 ASP A C 1
ATOM 4703 O O . ASP A 1 586 ? -28.004 -2.089 -10.208 1.00 86.50 586 ASP A O 1
ATOM 4707 N N . HIS A 1 587 ? -26.636 -0.741 -9.055 1.00 87.19 587 HIS A N 1
ATOM 4708 C CA . HIS A 1 587 ? -25.429 -1.297 -9.662 1.00 87.19 587 HIS A CA 1
ATOM 4709 C C . HIS A 1 587 ? -24.968 -2.491 -8.840 1.00 87.19 587 HIS A C 1
ATOM 4711 O O . HIS A 1 587 ? -24.704 -2.331 -7.655 1.00 87.19 587 HIS A O 1
ATOM 4717 N N . VAL A 1 588 ? -24.807 -3.669 -9.453 1.00 85.25 588 VAL A N 1
ATOM 4718 C CA . VAL A 1 588 ? -24.311 -4.870 -8.753 1.00 85.25 588 VAL A CA 1
ATOM 4719 C C . VAL A 1 588 ? -22.979 -4.573 -8.063 1.00 85.25 588 VAL A C 1
ATOM 4721 O O . VAL A 1 588 ? -22.827 -4.903 -6.892 1.00 85.25 588 VAL A O 1
ATOM 4724 N N . VAL A 1 589 ? -22.078 -3.873 -8.757 1.00 83.25 589 VAL A N 1
ATOM 4725 C CA . VAL A 1 589 ? -20.855 -3.287 -8.196 1.00 83.25 589 VAL A CA 1
ATOM 4726 C C . VAL A 1 589 ? -21.018 -1.769 -8.136 1.00 83.25 589 VAL A C 1
ATOM 4728 O O . VAL A 1 589 ? -21.402 -1.185 -9.152 1.00 83.25 589 VAL A O 1
ATOM 4731 N N . PRO A 1 590 ? -20.691 -1.094 -7.019 1.00 82.69 590 PRO A N 1
ATOM 4732 C CA . PRO A 1 590 ? -20.850 0.349 -6.919 1.00 82.69 590 PRO A CA 1
ATOM 4733 C C . PRO A 1 590 ? -20.189 1.115 -8.069 1.00 82.69 590 PRO A C 1
ATOM 4735 O O . PRO A 1 590 ? -19.005 0.941 -8.371 1.00 82.69 590 PRO A O 1
ATOM 4738 N N . VAL A 1 591 ? -20.932 2.045 -8.676 1.00 82.69 591 VAL A N 1
ATOM 4739 C CA . VAL A 1 591 ? -20.424 2.865 -9.792 1.00 82.69 591 VAL A CA 1
ATOM 4740 C C . VAL A 1 591 ? -19.148 3.626 -9.426 1.00 82.69 591 VAL A C 1
ATOM 4742 O O . VAL A 1 591 ? -18.254 3.776 -10.251 1.00 82.69 591 VAL A O 1
ATOM 4745 N N . HIS A 1 592 ? -19.028 4.062 -8.170 1.00 81.25 592 HIS A N 1
ATOM 4746 C CA . HIS A 1 592 ? -17.878 4.817 -7.678 1.00 81.25 592 HIS A CA 1
ATOM 4747 C C . HIS A 1 592 ? -16.598 3.976 -7.531 1.00 81.25 592 HIS A C 1
ATOM 4749 O O . HIS A 1 592 ? -15.561 4.550 -7.207 1.00 81.25 592 HIS A O 1
ATOM 4755 N N . GLN A 1 593 ? -16.684 2.655 -7.741 1.00 81.88 593 GLN A N 1
ATOM 4756 C CA . GLN A 1 593 ? -15.556 1.727 -7.864 1.00 81.88 593 GLN A CA 1
ATOM 4757 C C . GLN A 1 593 ? -15.268 1.343 -9.322 1.00 81.88 593 GLN A C 1
ATOM 4759 O O . GLN A 1 593 ? -14.201 0.813 -9.617 1.00 81.88 593 GLN A O 1
ATOM 4764 N N . SER A 1 594 ? -16.214 1.587 -10.231 1.00 84.69 594 SER A N 1
ATOM 4765 C CA . SER A 1 594 ? -16.135 1.162 -11.628 1.00 84.69 594 SER A CA 1
ATOM 4766 C C . SER A 1 594 ? -15.275 2.109 -12.464 1.00 84.69 594 SER A C 1
ATOM 4768 O O . SER A 1 594 ? -15.173 3.312 -12.181 1.00 84.69 594 SER A O 1
ATOM 4770 N N . PHE A 1 595 ? -14.685 1.571 -13.531 1.00 86.94 595 PHE A N 1
ATOM 4771 C CA . PHE A 1 595 ? -13.915 2.346 -14.500 1.00 86.94 595 PHE A CA 1
ATOM 4772 C C . PHE A 1 595 ? -14.786 2.852 -15.653 1.00 86.94 595 PHE A C 1
ATOM 4774 O O . PHE A 1 595 ? -15.822 2.278 -15.995 1.00 86.94 595 PHE A O 1
ATOM 4781 N N . PHE A 1 596 ? -14.365 3.946 -16.283 1.00 83.94 596 PHE A N 1
ATOM 4782 C CA . PHE A 1 596 ? -15.036 4.497 -17.452 1.00 83.94 596 PHE A CA 1
ATOM 4783 C C . PHE A 1 596 ? -15.144 3.451 -18.573 1.00 83.94 596 PHE A C 1
ATOM 4785 O O . PHE A 1 596 ? -14.195 2.723 -18.849 1.00 83.94 596 PHE A O 1
ATOM 4792 N N . GLY A 1 597 ? -16.310 3.369 -19.223 1.00 76.12 597 GLY A N 1
ATOM 4793 C CA . GLY A 1 597 ? -16.560 2.429 -20.323 1.00 76.12 597 GLY A CA 1
ATOM 4794 C C . GLY A 1 597 ? -16.678 0.961 -19.900 1.00 76.12 597 GLY A C 1
ATOM 4795 O O . GLY A 1 597 ? -17.067 0.128 -20.714 1.00 76.12 597 GLY A O 1
ATOM 4796 N N . GLN A 1 598 ? -16.401 0.633 -18.635 1.00 81.25 598 GLN A N 1
ATOM 4797 C CA . GLN A 1 598 ? -16.667 -0.690 -18.096 1.00 81.25 598 GLN A CA 1
ATOM 4798 C C . GLN A 1 598 ? -18.179 -0.924 -18.052 1.00 81.25 598 GLN A C 1
ATOM 4800 O O . GLN A 1 598 ? -18.959 -0.023 -17.726 1.00 81.25 598 GLN A O 1
ATOM 4805 N N . ARG A 1 599 ? -18.596 -2.151 -18.379 1.00 80.62 599 ARG A N 1
ATOM 4806 C CA . ARG A 1 599 ? -19.996 -2.556 -18.254 1.00 80.62 599 ARG A CA 1
ATOM 4807 C C . ARG A 1 599 ? -20.430 -2.358 -16.803 1.00 80.62 599 ARG A C 1
ATOM 4809 O O . ARG A 1 599 ? -19.794 -2.889 -15.900 1.00 80.62 599 ARG A O 1
ATOM 4816 N N . GLN A 1 600 ? -21.520 -1.624 -16.610 1.00 84.81 600 GLN A N 1
ATOM 4817 C CA . GLN A 1 600 ? -22.163 -1.431 -15.314 1.00 84.81 600 GLN A CA 1
ATOM 4818 C C . GLN A 1 600 ? -23.301 -2.451 -15.212 1.00 84.81 600 GLN A C 1
ATOM 4820 O O . GLN A 1 600 ? -24.375 -2.209 -15.761 1.00 84.81 600 GLN A O 1
ATOM 4825 N N . PRO A 1 601 ? -23.074 -3.644 -14.625 1.00 84.12 601 PRO A N 1
ATOM 4826 C CA . PRO A 1 601 ? -24.148 -4.604 -14.417 1.00 84.12 601 PRO A CA 1
ATOM 4827 C C . PRO A 1 601 ? -25.176 -3.986 -13.469 1.00 84.12 601 PRO A C 1
ATOM 4829 O O . PRO A 1 601 ? -24.885 -3.742 -12.297 1.00 84.12 601 PRO A O 1
ATOM 4832 N N . LEU A 1 602 ? -26.362 -3.710 -14.000 1.00 89.38 602 LEU A N 1
ATOM 4833 C CA . LEU A 1 602 ? -27.490 -3.203 -13.235 1.00 89.38 602 LEU A CA 1
ATOM 4834 C C . LEU A 1 602 ? -28.427 -4.352 -12.867 1.00 89.38 602 LEU A C 1
ATOM 4836 O O . LEU A 1 602 ? -28.533 -5.339 -13.593 1.00 89.38 602 LEU A O 1
ATOM 4840 N N . GLN A 1 603 ? -29.110 -4.195 -11.744 1.00 90.19 603 GLN A N 1
ATOM 4841 C CA . GLN A 1 603 ? -30.144 -5.093 -11.249 1.00 90.19 603 GLN A CA 1
ATOM 4842 C C . GLN A 1 603 ? -31.310 -4.257 -10.710 1.00 90.19 603 GLN A C 1
ATOM 4844 O O . GLN A 1 603 ? -31.105 -3.194 -10.126 1.00 90.19 603 GLN A O 1
ATOM 4849 N N . ALA A 1 604 ? -32.543 -4.720 -10.892 1.00 90.06 604 ALA A N 1
ATOM 4850 C CA . ALA A 1 604 ? -33.703 -4.118 -10.251 1.00 90.06 604 ALA A CA 1
ATOM 4851 C C . ALA A 1 604 ? -33.821 -4.653 -8.817 1.00 90.06 604 ALA A C 1
ATOM 4853 O O . ALA A 1 604 ? -33.984 -5.859 -8.594 1.00 90.06 604 ALA A O 1
ATOM 4854 N N . LEU A 1 605 ? -33.739 -3.752 -7.840 1.00 87.44 605 LEU A N 1
ATOM 4855 C CA . LEU A 1 605 ? -33.931 -4.063 -6.426 1.00 87.44 605 LEU A CA 1
ATOM 4856 C C . LEU A 1 605 ? -35.170 -3.355 -5.898 1.00 87.44 605 LEU A C 1
ATOM 4858 O O . LEU A 1 605 ? -35.426 -2.204 -6.246 1.00 87.44 605 LEU A O 1
ATOM 4862 N N . CYS A 1 606 ? -35.913 -4.003 -4.997 1.00 85.25 606 CYS A N 1
ATOM 4863 C CA . CYS A 1 606 ? -36.901 -3.268 -4.212 1.00 85.25 606 CYS A CA 1
ATOM 4864 C C . CYS A 1 606 ? -36.202 -2.168 -3.395 1.00 85.25 606 CYS A C 1
ATOM 4866 O O . CYS A 1 606 ? -35.029 -2.302 -3.019 1.00 85.25 606 CYS A O 1
ATOM 4868 N N . LEU A 1 607 ? -36.929 -1.086 -3.108 1.00 78.38 607 LEU A N 1
ATOM 4869 C CA . LEU A 1 607 ? -36.387 0.111 -2.455 1.00 78.38 607 LEU A CA 1
ATOM 4870 C C . LEU A 1 607 ? -35.644 -0.207 -1.146 1.00 78.38 607 LEU A C 1
ATOM 4872 O O . LEU A 1 607 ? -34.629 0.411 -0.827 1.00 78.38 607 LEU A O 1
ATOM 4876 N N . GLU A 1 608 ? -36.117 -1.190 -0.383 1.00 72.44 608 GLU A N 1
ATOM 4877 C CA . GLU A 1 608 ? -35.496 -1.594 0.875 1.00 72.44 608 GLU A CA 1
ATOM 4878 C C . GLU A 1 608 ? -34.187 -2.362 0.664 1.00 72.44 608 GLU A C 1
ATOM 4880 O O . GLU A 1 608 ? -33.204 -2.058 1.344 1.00 72.44 608 GLU A O 1
ATOM 4885 N N . CYS A 1 609 ? -34.152 -3.313 -0.278 1.00 76.81 609 CYS A N 1
ATOM 4886 C CA . CYS A 1 609 ? -32.942 -4.068 -0.615 1.00 76.81 609 CYS A CA 1
ATOM 4887 C C . CYS A 1 609 ? -31.845 -3.145 -1.155 1.00 76.81 609 CYS A C 1
ATOM 4889 O O . CYS A 1 609 ? -30.704 -3.250 -0.711 1.00 76.81 609 CYS A O 1
ATOM 4891 N N . HIS A 1 610 ? -32.203 -2.203 -2.035 1.00 81.25 610 HIS A N 1
ATOM 4892 C CA . HIS A 1 610 ? -31.282 -1.187 -2.547 1.00 81.25 610 HIS A CA 1
ATOM 4893 C C . HIS A 1 610 ? -30.640 -0.389 -1.403 1.00 81.25 610 HIS A C 1
ATOM 4895 O O . HIS A 1 610 ? -29.423 -0.357 -1.264 1.00 81.25 610 HIS A O 1
ATOM 4901 N N . ARG A 1 611 ? -31.446 0.173 -0.494 1.00 73.81 611 ARG A N 1
ATOM 4902 C CA . ARG A 1 611 ? -30.921 0.982 0.620 1.00 73.81 611 ARG A CA 1
ATOM 4903 C C . ARG A 1 611 ? -30.114 0.176 1.635 1.00 73.81 611 ARG A C 1
ATOM 4905 O O . ARG A 1 611 ? -29.168 0.708 2.211 1.00 73.81 611 ARG A O 1
ATOM 4912 N N . ALA A 1 612 ? -30.521 -1.064 1.922 1.00 71.12 612 ALA A N 1
ATOM 4913 C CA . ALA A 1 612 ? -29.795 -1.945 2.836 1.00 71.12 612 ALA A CA 1
ATOM 4914 C C . ALA A 1 612 ? -28.399 -2.257 2.292 1.00 71.12 612 ALA A C 1
ATOM 4916 O O . ALA A 1 612 ? -27.424 -2.151 3.033 1.00 71.12 612 ALA A O 1
ATOM 4917 N N . LYS A 1 613 ? -28.316 -2.548 0.991 1.00 77.56 613 LYS A N 1
ATOM 4918 C CA . LYS A 1 613 ? -27.058 -2.698 0.269 1.00 77.56 613 LYS A CA 1
ATOM 4919 C C . LYS A 1 613 ? -26.217 -1.423 0.356 1.00 77.56 613 LYS A C 1
ATOM 4921 O O . LYS A 1 613 ? -25.145 -1.476 0.944 1.00 77.56 613 LYS A O 1
ATOM 4926 N N . THR A 1 614 ? -26.732 -0.271 -0.086 1.00 75.94 614 THR A N 1
ATOM 4927 C CA . THR A 1 614 ? -25.993 1.010 -0.061 1.00 75.94 614 THR A CA 1
ATOM 4928 C C . THR A 1 614 ? -25.457 1.376 1.330 1.00 75.94 614 THR A C 1
ATOM 4930 O O . THR A 1 614 ? -24.436 2.042 1.447 1.00 75.94 614 THR A O 1
ATOM 4933 N N . PHE A 1 615 ? -26.145 0.974 2.405 1.00 70.75 615 PHE A N 1
ATOM 4934 C CA . PHE A 1 615 ? -25.690 1.210 3.778 1.00 70.75 615 PHE A CA 1
ATOM 4935 C C . PHE A 1 615 ? -24.544 0.284 4.214 1.00 70.75 615 PHE A C 1
ATOM 4937 O O . PHE A 1 615 ? -23.716 0.693 5.025 1.00 70.75 615 PHE A O 1
ATOM 4944 N N . LEU A 1 616 ? -24.545 -0.969 3.752 1.00 69.69 616 LEU A N 1
ATOM 4945 C CA . LEU A 1 616 ? -23.525 -1.965 4.094 1.00 69.69 616 LEU A CA 1
ATOM 4946 C C . LEU A 1 616 ? -22.275 -1.836 3.224 1.00 69.69 616 LEU A C 1
ATOM 4948 O O . LEU A 1 616 ? -21.181 -2.153 3.695 1.00 69.69 616 LEU A O 1
ATOM 4952 N N . GLU A 1 617 ? -22.450 -1.363 1.991 1.00 71.50 617 GLU A N 1
ATOM 4953 C CA . GLU A 1 617 ? -21.374 -1.104 1.047 1.00 71.50 617 GLU A CA 1
ATOM 4954 C C . GLU A 1 617 ? -20.346 -0.135 1.618 1.00 71.50 617 GLU A C 1
ATOM 4956 O O . GLU A 1 617 ? -20.662 0.961 2.091 1.00 71.50 617 GLU A O 1
ATOM 4961 N N . CYS A 1 618 ? -19.082 -0.531 1.527 1.00 62.44 618 CYS A N 1
ATOM 4962 C CA . CYS A 1 618 ? -17.998 0.347 1.898 1.00 62.44 618 CYS A CA 1
ATOM 4963 C C . CYS A 1 618 ? -17.726 1.375 0.789 1.00 62.44 618 CYS A C 1
ATOM 4965 O O . CYS A 1 618 ? -17.757 1.081 -0.408 1.00 62.44 618 CYS A O 1
ATOM 4967 N N . SER A 1 619 ? -17.418 2.603 1.202 1.00 64.12 619 SER A N 1
ATOM 4968 C CA . SER A 1 619 ? -17.015 3.685 0.305 1.00 64.12 619 SER A CA 1
ATOM 4969 C C . SER A 1 619 ? -15.518 3.573 0.008 1.00 64.12 619 SER A C 1
ATOM 4971 O O . SER A 1 619 ? -14.700 4.146 0.735 1.00 64.12 619 SER A O 1
ATOM 4973 N N . HIS A 1 620 ? -15.164 2.867 -1.067 1.00 67.19 620 HIS A N 1
ATOM 4974 C CA . HIS A 1 620 ? -13.816 2.854 -1.645 1.00 67.19 620 HIS A CA 1
ATOM 4975 C C . HIS A 1 620 ? -13.857 3.454 -3.047 1.00 67.19 620 HIS A C 1
ATOM 4977 O O . HIS A 1 620 ? -14.576 2.969 -3.908 1.00 67.19 620 HIS A O 1
ATOM 4983 N N . ALA A 1 621 ? -13.097 4.518 -3.299 1.00 66.75 621 ALA A N 1
ATOM 4984 C CA . ALA A 1 621 ? -13.077 5.153 -4.616 1.00 66.75 621 ALA A CA 1
ATOM 4985 C C . ALA A 1 621 ? -12.344 4.296 -5.666 1.00 66.75 621 ALA A C 1
ATOM 4987 O O . ALA A 1 621 ? -11.379 3.605 -5.335 1.00 66.75 621 ALA A O 1
ATOM 4988 N N . THR A 1 622 ? -12.746 4.418 -6.938 1.00 72.88 622 THR A N 1
ATOM 4989 C CA . THR A 1 622 ? -12.018 3.875 -8.095 1.00 72.88 622 THR A CA 1
ATOM 4990 C C . THR A 1 622 ? -10.541 4.261 -8.012 1.00 72.88 622 THR A C 1
ATOM 4992 O O . THR A 1 622 ? -10.201 5.447 -7.955 1.00 72.88 622 THR A O 1
ATOM 4995 N N . SER A 1 623 ? -9.659 3.262 -8.015 1.00 82.62 623 SER A N 1
ATOM 4996 C CA . SER A 1 623 ? -8.215 3.451 -7.909 1.00 82.62 623 SER A CA 1
ATOM 4997 C C . SER A 1 623 ? -7.467 2.387 -8.704 1.00 82.62 623 SER A C 1
ATOM 4999 O O . SER A 1 623 ? -7.898 1.240 -8.777 1.00 82.62 623 SER A O 1
ATOM 5001 N N . LEU A 1 624 ? -6.320 2.771 -9.269 1.00 88.00 624 LEU A N 1
ATOM 5002 C CA . LEU A 1 624 ? -5.338 1.833 -9.826 1.00 88.00 624 LEU A CA 1
ATOM 5003 C C . LEU A 1 624 ? -4.411 1.250 -8.749 1.00 88.00 624 LEU A C 1
ATOM 5005 O O . LEU A 1 624 ? -3.563 0.409 -9.041 1.00 88.00 624 LEU A O 1
ATOM 5009 N N . GLU A 1 625 ? -4.523 1.726 -7.508 1.00 89.94 625 GLU A N 1
ATOM 5010 C CA . GLU A 1 625 ? -3.753 1.192 -6.393 1.00 89.94 625 GLU A CA 1
ATOM 5011 C C . GLU A 1 625 ? -4.278 -0.182 -5.993 1.00 89.94 625 GLU A C 1
ATOM 5013 O O . GLU A 1 625 ? -5.391 -0.321 -5.490 1.00 89.94 625 GLU A O 1
ATOM 5018 N N . SER A 1 626 ? -3.421 -1.182 -6.144 1.00 93.81 626 SER A N 1
ATOM 5019 C CA . SER A 1 626 ? -3.642 -2.507 -5.584 1.00 93.81 626 SER A CA 1
ATOM 5020 C C . SER A 1 626 ? -3.450 -2.499 -4.067 1.00 93.81 626 SER A C 1
ATOM 5022 O O . SER A 1 626 ? -2.691 -1.688 -3.521 1.00 93.81 626 SER A O 1
ATOM 5024 N N . ARG A 1 627 ? -4.143 -3.411 -3.388 1.00 92.94 627 ARG A N 1
ATOM 5025 C CA . ARG A 1 627 ? -4.067 -3.658 -1.946 1.00 92.94 627 ARG A CA 1
ATOM 5026 C C . ARG A 1 627 ? -3.690 -5.118 -1.739 1.00 92.94 627 ARG A C 1
ATOM 5028 O O . ARG A 1 627 ? -4.353 -5.991 -2.282 1.00 92.94 627 ARG A O 1
ATOM 5035 N N . PHE A 1 628 ? -2.644 -5.379 -0.968 1.00 94.00 628 PHE A N 1
ATOM 5036 C CA . PHE A 1 628 ? -2.112 -6.730 -0.777 1.00 94.00 628 PHE A CA 1
ATOM 5037 C C . PHE A 1 628 ? -2.268 -7.198 0.674 1.00 94.00 628 PHE A C 1
ATOM 5039 O O . PHE A 1 628 ? -2.308 -6.379 1.596 1.00 94.00 628 PHE A O 1
ATOM 5046 N N . CYS A 1 629 ? -2.328 -8.513 0.900 1.00 93.94 629 CYS A N 1
ATOM 5047 C CA . CYS A 1 629 ? -2.009 -9.059 2.220 1.00 93.94 629 CYS A CA 1
ATOM 5048 C C . CYS A 1 629 ? -0.493 -8.981 2.462 1.00 93.94 629 CYS A C 1
ATOM 5050 O O . CYS A 1 629 ? 0.286 -8.766 1.525 1.00 93.94 629 CYS A O 1
ATOM 5052 N N . ARG A 1 630 ? -0.056 -9.154 3.714 1.00 92.06 630 ARG A N 1
ATOM 5053 C CA . ARG A 1 630 ? 1.360 -9.022 4.077 1.00 92.06 630 ARG A CA 1
ATOM 5054 C C . ARG A 1 630 ? 2.253 -9.974 3.285 1.00 92.06 630 ARG A C 1
ATOM 5056 O O . ARG A 1 630 ? 3.249 -9.513 2.736 1.00 92.06 630 ARG A O 1
ATOM 5063 N N . HIS A 1 631 ? 1.896 -11.252 3.183 1.00 92.81 631 HIS A N 1
ATOM 5064 C CA . HIS A 1 631 ? 2.698 -12.242 2.464 1.00 92.81 631 HIS A CA 1
ATOM 5065 C C . HIS A 1 631 ? 2.935 -11.847 0.997 1.00 92.81 631 HIS A C 1
ATOM 5067 O O . HIS A 1 631 ? 4.066 -11.889 0.507 1.00 92.81 631 HIS A O 1
ATOM 5073 N N . VAL A 1 632 ? 1.886 -11.402 0.297 1.00 94.12 632 VAL A N 1
ATOM 5074 C CA . VAL A 1 632 ? 1.994 -10.957 -1.101 1.00 94.12 632 VAL A CA 1
ATOM 5075 C C . VAL A 1 632 ? 2.769 -9.644 -1.207 1.00 94.12 632 VAL A C 1
ATOM 5077 O O . VAL A 1 632 ? 3.575 -9.477 -2.121 1.00 94.12 632 VAL A O 1
ATOM 5080 N N . TYR A 1 633 ? 2.575 -8.718 -0.267 1.00 92.62 633 TYR A N 1
ATOM 5081 C CA . TYR A 1 633 ? 3.317 -7.461 -0.242 1.00 92.62 633 TYR A CA 1
ATOM 5082 C C . TYR A 1 633 ? 4.826 -7.698 -0.059 1.00 92.62 633 TYR A C 1
ATOM 5084 O O . TYR A 1 633 ? 5.629 -7.178 -0.833 1.00 92.62 633 TYR A O 1
ATOM 5092 N N . GLU A 1 634 ? 5.217 -8.533 0.908 1.00 90.88 634 GLU A N 1
ATOM 5093 C CA . GLU A 1 634 ? 6.616 -8.898 1.167 1.00 90.88 634 GLU A CA 1
ATOM 5094 C C . GLU A 1 634 ? 7.228 -9.670 -0.022 1.00 90.88 634 GLU A C 1
ATOM 5096 O O . GLU A 1 634 ? 8.347 -9.365 -0.434 1.00 90.88 634 GLU A O 1
ATOM 5101 N N . SER A 1 635 ? 6.486 -10.605 -0.627 1.00 92.69 635 SER A N 1
ATOM 5102 C CA . SER A 1 635 ? 7.001 -11.479 -1.697 1.00 92.69 635 SER A CA 1
ATOM 5103 C C . SER A 1 635 ? 7.035 -10.834 -3.084 1.00 92.69 635 SER A C 1
ATOM 5105 O O . SER A 1 635 ? 7.930 -11.110 -3.883 1.00 92.69 635 SER A O 1
ATOM 5107 N N . TYR A 1 636 ? 6.049 -9.993 -3.406 1.00 93.44 636 TYR A N 1
ATOM 5108 C CA . TYR A 1 636 ? 5.942 -9.324 -4.702 1.00 93.44 636 TYR A CA 1
ATOM 5109 C C . TYR A 1 636 ? 6.241 -7.832 -4.596 1.00 93.44 636 TYR A C 1
ATOM 5111 O O . TYR A 1 636 ? 7.185 -7.373 -5.234 1.00 93.44 636 TYR A O 1
ATOM 5119 N N . ALA A 1 637 ? 5.491 -7.055 -3.809 1.00 90.31 637 ALA A N 1
ATOM 5120 C CA . ALA A 1 637 ? 5.590 -5.590 -3.840 1.00 90.31 637 ALA A CA 1
ATOM 5121 C C . ALA A 1 637 ? 6.969 -5.067 -3.392 1.00 90.31 637 ALA A C 1
ATOM 5123 O O . ALA A 1 637 ? 7.475 -4.114 -3.994 1.00 90.31 637 ALA A O 1
ATOM 5124 N N . CYS A 1 638 ? 7.605 -5.735 -2.425 1.00 88.38 638 CYS A N 1
ATOM 5125 C CA . CYS A 1 638 ? 8.956 -5.436 -1.940 1.00 88.38 638 CYS A CA 1
ATOM 5126 C C . CYS A 1 638 ? 10.091 -6.033 -2.794 1.00 88.38 638 CYS A C 1
ATOM 5128 O O . CYS A 1 638 ? 11.250 -5.675 -2.585 1.00 88.38 638 CYS A O 1
ATOM 5130 N N . SER A 1 639 ? 9.792 -6.916 -3.754 1.00 91.25 639 SER A N 1
ATOM 5131 C CA . SER A 1 639 ? 10.819 -7.547 -4.599 1.00 91.25 639 SER A CA 1
ATOM 5132 C C . SER A 1 639 ? 11.501 -6.547 -5.555 1.00 91.25 639 SER A C 1
ATOM 5134 O O . SER A 1 639 ? 10.963 -5.464 -5.811 1.00 91.25 639 SER A O 1
ATOM 5136 N N . PRO A 1 640 ? 12.660 -6.869 -6.149 1.00 90.00 640 PRO A N 1
ATOM 5137 C CA . PRO A 1 640 ? 13.218 -6.090 -7.251 1.00 90.00 640 PRO A CA 1
ATOM 5138 C C . PRO A 1 640 ? 12.237 -5.956 -8.429 1.00 90.00 640 PRO A C 1
ATOM 5140 O O . PRO A 1 640 ? 11.424 -6.840 -8.691 1.00 90.00 640 PRO A O 1
ATOM 5143 N N . ARG A 1 641 ? 12.296 -4.827 -9.140 1.00 90.25 641 ARG A N 1
ATOM 5144 C CA . ARG A 1 641 ? 11.476 -4.549 -10.334 1.00 90.25 641 ARG A CA 1
ATOM 5145 C C . ARG A 1 641 ? 12.281 -4.780 -11.599 1.00 90.25 641 ARG A C 1
ATOM 5147 O O . ARG A 1 641 ? 13.509 -4.773 -11.542 1.00 90.25 641 ARG A O 1
ATOM 5154 N N . LEU A 1 642 ? 11.593 -4.889 -12.736 1.00 89.12 642 LEU A N 1
ATOM 5155 C CA . LEU A 1 642 ? 12.257 -4.895 -14.037 1.00 89.12 642 LEU A CA 1
ATOM 5156 C C . LEU A 1 642 ? 13.115 -3.624 -14.188 1.00 89.12 642 LEU A C 1
ATOM 5158 O O . LEU A 1 642 ? 12.568 -2.515 -14.147 1.00 89.12 642 LEU A O 1
ATOM 5162 N N . PRO A 1 643 ? 14.446 -3.758 -14.326 1.00 88.00 643 PRO A N 1
ATOM 5163 C CA . PRO A 1 643 ? 15.326 -2.609 -14.491 1.00 88.00 643 PRO A CA 1
ATOM 5164 C C . PRO A 1 643 ? 15.089 -1.921 -15.849 1.00 88.00 643 PRO A C 1
ATOM 5166 O O . PRO A 1 643 ? 14.599 -2.549 -16.786 1.00 88.00 643 PRO A O 1
ATOM 5169 N N . PRO A 1 644 ? 15.446 -0.640 -16.017 1.00 86.19 644 PRO A N 1
ATOM 5170 C CA . PRO A 1 644 ? 15.449 -0.013 -17.338 1.00 86.19 644 PRO A CA 1
ATOM 5171 C C . PRO A 1 644 ? 16.400 -0.739 -18.307 1.00 86.19 644 PRO A C 1
ATOM 5173 O O . PRO A 1 644 ? 17.511 -1.108 -17.920 1.00 86.19 644 PRO A O 1
ATOM 5176 N N . LEU A 1 645 ? 15.998 -0.913 -19.572 1.00 89.94 645 LEU A N 1
ATOM 5177 C CA . LEU A 1 645 ? 16.818 -1.571 -20.600 1.00 89.94 645 LEU A CA 1
ATOM 5178 C C . LEU A 1 645 ? 17.912 -0.643 -21.143 1.00 89.94 645 LEU A C 1
ATOM 5180 O O . LEU A 1 645 ? 17.804 -0.107 -22.242 1.00 89.94 645 LEU A O 1
ATOM 5184 N N . VAL A 1 646 ? 18.978 -0.431 -20.372 1.00 89.94 646 VAL A N 1
ATOM 5185 C CA . VAL A 1 646 ? 20.117 0.398 -20.789 1.00 89.94 646 VAL A CA 1
ATOM 5186 C C . VAL A 1 646 ? 21.412 -0.393 -20.640 1.00 89.94 646 VAL A C 1
ATOM 5188 O O . VAL A 1 646 ? 21.840 -0.661 -19.522 1.00 89.94 646 VAL A O 1
ATOM 5191 N N . CYS A 1 647 ? 22.039 -0.770 -21.757 1.00 90.31 647 CYS A N 1
ATOM 5192 C CA . CYS A 1 647 ? 23.329 -1.469 -21.759 1.00 90.31 647 CYS A CA 1
ATOM 5193 C C . CYS A 1 647 ? 24.073 -1.354 -23.094 1.00 90.31 647 CYS A C 1
ATOM 5195 O O . CYS A 1 647 ? 23.464 -1.256 -24.163 1.00 90.31 647 CYS A O 1
ATOM 5197 N N . GLY A 1 648 ? 25.405 -1.413 -23.031 1.00 87.06 648 GLY A N 1
ATOM 5198 C CA . GLY A 1 648 ? 26.254 -1.593 -24.209 1.00 87.06 648 GLY A CA 1
ATOM 5199 C C . GLY A 1 648 ? 26.263 -3.058 -24.651 1.00 87.06 648 GLY A C 1
ATOM 5200 O O . GLY A 1 648 ? 26.371 -3.950 -23.817 1.00 87.06 648 GLY A O 1
ATOM 5201 N N . LEU A 1 649 ? 26.141 -3.303 -25.956 1.00 86.19 649 LEU A N 1
ATOM 5202 C CA . LEU A 1 649 ? 26.093 -4.651 -26.541 1.00 86.19 649 LEU A CA 1
ATOM 5203 C C . LEU A 1 649 ? 27.370 -4.993 -27.315 1.00 86.19 649 LEU A C 1
ATOM 5205 O O . LEU A 1 649 ? 27.902 -6.093 -27.203 1.00 86.19 649 LEU A O 1
ATOM 5209 N N . SER A 1 650 ? 27.857 -4.043 -28.112 1.00 84.75 650 SER A N 1
ATOM 5210 C CA . SER A 1 650 ? 29.065 -4.173 -28.932 1.00 84.75 650 SER A CA 1
ATOM 5211 C C . SER A 1 650 ? 29.856 -2.867 -28.915 1.00 84.75 650 SER A C 1
ATOM 5213 O O . SER A 1 650 ? 29.335 -1.812 -28.553 1.00 84.75 650 SER A O 1
ATOM 5215 N N . LYS A 1 651 ? 31.131 -2.919 -29.321 1.00 82.00 651 LYS A N 1
ATOM 5216 C CA . LYS A 1 651 ? 31.978 -1.721 -29.414 1.00 82.00 651 LYS A CA 1
ATOM 5217 C C . LYS A 1 651 ? 31.360 -0.705 -30.385 1.00 82.00 651 LYS A C 1
ATOM 5219 O O . LYS A 1 651 ? 31.105 -1.033 -31.539 1.00 82.00 651 LYS A O 1
ATOM 5224 N N . CYS A 1 652 ? 31.171 0.525 -29.917 1.00 82.44 652 CYS A N 1
ATOM 5225 C CA . CYS A 1 652 ? 30.673 1.648 -30.707 1.00 82.44 652 CYS A CA 1
ATOM 5226 C C . CYS A 1 652 ? 31.849 2.531 -31.143 1.00 82.44 652 CYS A C 1
ATOM 5228 O O . CYS A 1 652 ? 32.657 2.930 -30.304 1.00 82.44 652 CYS A O 1
ATOM 5230 N N . ASN A 1 653 ? 31.945 2.867 -32.431 1.00 83.25 653 ASN A N 1
ATOM 5231 C CA . ASN A 1 653 ? 32.927 3.832 -32.925 1.00 83.25 653 ASN A CA 1
ATOM 5232 C C . ASN A 1 653 ? 32.436 5.268 -32.623 1.00 83.25 653 ASN A C 1
ATOM 5234 O O . ASN A 1 653 ? 31.344 5.619 -33.069 1.00 83.25 653 ASN A O 1
ATOM 5238 N N . PRO A 1 654 ? 33.199 6.103 -31.893 1.00 79.81 654 PRO A N 1
ATOM 5239 C CA . PRO A 1 654 ? 32.837 7.491 -31.594 1.00 79.81 654 PRO A CA 1
ATOM 5240 C C . PRO A 1 654 ? 32.576 8.392 -32.806 1.00 79.81 654 PRO A C 1
ATOM 5242 O O . PRO A 1 654 ? 31.778 9.315 -32.697 1.00 79.81 654 PRO A O 1
ATOM 5245 N N . GLU A 1 655 ? 33.247 8.139 -33.928 1.00 80.38 655 GLU A N 1
ATOM 5246 C CA . GLU A 1 655 ? 33.275 9.029 -35.098 1.00 80.38 655 GLU A CA 1
ATOM 5247 C C . GLU A 1 655 ? 32.151 8.746 -36.101 1.00 80.38 655 GLU A C 1
ATOM 5249 O O . GLU A 1 655 ? 31.953 9.496 -37.054 1.00 80.38 655 GLU A O 1
ATOM 5254 N N . LYS A 1 656 ? 31.410 7.647 -35.917 1.00 82.50 656 LYS A N 1
ATOM 5255 C CA . LYS A 1 656 ? 30.335 7.236 -36.825 1.00 82.50 656 LYS A CA 1
ATOM 5256 C C . LYS A 1 656 ? 28.967 7.514 -36.218 1.00 82.50 656 LYS A C 1
ATOM 5258 O O . LYS A 1 656 ? 28.729 7.247 -35.042 1.00 82.50 656 LYS A O 1
ATOM 5263 N N . VAL A 1 657 ? 28.042 7.969 -37.059 1.00 88.06 657 VAL A N 1
ATOM 5264 C CA . VAL A 1 657 ? 26.643 8.198 -36.680 1.00 88.06 657 VAL A CA 1
ATOM 5265 C C . VAL A 1 657 ? 25.990 6.882 -36.250 1.00 88.06 657 VAL A C 1
ATOM 5267 O O . VAL A 1 657 ? 26.204 5.833 -36.865 1.00 88.06 657 VAL A O 1
ATOM 5270 N N . CYS A 1 658 ? 25.197 6.941 -35.183 1.00 90.75 658 CYS A N 1
ATOM 5271 C CA . CYS A 1 658 ? 24.368 5.832 -34.731 1.00 90.75 658 CYS A CA 1
ATOM 5272 C C . CYS A 1 658 ? 22.937 6.013 -35.239 1.00 90.75 658 CYS A C 1
ATOM 5274 O O . CYS A 1 658 ? 22.399 7.118 -35.236 1.00 90.75 658 CYS A O 1
ATOM 5276 N N . GLN A 1 659 ? 22.307 4.912 -35.629 1.00 92.69 659 GLN A N 1
ATOM 5277 C CA . GLN A 1 659 ? 20.902 4.872 -36.025 1.00 92.69 659 GLN A CA 1
ATOM 5278 C C . GLN A 1 659 ? 20.134 4.017 -35.021 1.00 92.69 659 GLN A C 1
ATOM 5280 O O . GLN A 1 659 ? 20.669 3.036 -34.513 1.00 92.69 659 GLN A O 1
ATOM 5285 N N . GLY A 1 660 ? 18.900 4.377 -34.700 1.00 91.69 660 GLY A N 1
ATOM 5286 C CA . GLY A 1 660 ? 18.105 3.703 -33.680 1.00 91.69 660 GLY A CA 1
ATOM 5287 C C . GLY A 1 660 ? 16.766 3.248 -34.228 1.00 91.69 660 GLY A C 1
ATOM 5288 O O . GLY A 1 660 ? 16.079 4.026 -34.886 1.00 91.69 660 GLY A O 1
ATOM 5289 N N . VAL A 1 661 ? 16.388 2.003 -33.934 1.00 93.50 661 VAL A N 1
ATOM 5290 C CA . VAL A 1 661 ? 14.997 1.557 -34.065 1.00 93.50 661 VAL A CA 1
ATOM 5291 C C . VAL A 1 661 ? 14.309 1.823 -32.731 1.00 93.50 661 VAL A C 1
ATOM 5293 O O . VAL A 1 661 ? 14.515 1.085 -31.768 1.00 93.50 661 VAL A O 1
ATOM 5296 N N . ASP A 1 662 ? 13.531 2.899 -32.679 1.00 92.94 662 ASP A N 1
ATOM 5297 C CA . ASP A 1 662 ? 12.866 3.411 -31.478 1.00 92.94 662 ASP A CA 1
ATOM 5298 C C . ASP A 1 662 ? 11.374 3.056 -31.488 1.00 92.94 662 ASP A C 1
ATOM 5300 O O . ASP A 1 662 ? 10.706 3.141 -32.525 1.00 92.94 662 ASP A O 1
ATOM 5304 N N . VAL A 1 663 ? 10.838 2.643 -30.339 1.00 91.31 663 VAL A N 1
ATOM 5305 C CA . VAL A 1 663 ? 9.404 2.373 -30.185 1.00 91.31 663 VAL A CA 1
ATOM 5306 C C . VAL A 1 663 ? 8.680 3.685 -29.926 1.00 91.31 663 VAL A C 1
ATOM 5308 O O . VAL A 1 663 ? 8.828 4.322 -28.884 1.00 91.31 663 VAL A O 1
ATOM 5311 N N . VAL A 1 664 ? 7.823 4.074 -30.864 1.00 90.06 664 VAL A N 1
ATOM 5312 C CA . VAL A 1 664 ? 7.107 5.346 -30.787 1.00 90.06 664 VAL A CA 1
ATOM 5313 C C . VAL A 1 664 ? 6.192 5.345 -29.566 1.00 90.06 664 VAL A C 1
ATOM 5315 O O . VAL A 1 664 ? 5.328 4.478 -29.418 1.00 90.06 664 VAL A O 1
ATOM 5318 N N . ARG A 1 665 ? 6.371 6.346 -28.690 1.00 88.31 665 ARG A N 1
ATOM 5319 C CA . ARG A 1 665 ? 5.529 6.571 -27.498 1.00 88.31 665 ARG A CA 1
ATOM 5320 C C . ARG A 1 665 ? 5.349 5.282 -26.668 1.00 88.31 665 ARG A C 1
ATOM 5322 O O . ARG A 1 665 ? 4.260 5.038 -26.149 1.00 88.31 665 ARG A O 1
ATOM 5329 N N . CYS A 1 666 ? 6.415 4.480 -26.529 1.00 88.38 666 CYS A N 1
ATOM 5330 C CA . CYS A 1 666 ? 6.394 3.118 -25.975 1.00 88.38 666 CYS A CA 1
ATOM 5331 C C . CYS A 1 666 ? 5.500 2.963 -24.735 1.00 88.38 666 CYS A C 1
ATOM 5333 O O . CYS A 1 666 ? 4.572 2.158 -24.724 1.00 88.38 666 CYS A O 1
ATOM 5335 N N . ARG A 1 667 ? 5.712 3.806 -23.719 1.00 90.00 667 ARG A N 1
ATOM 5336 C CA . ARG A 1 667 ? 4.995 3.749 -22.438 1.00 90.00 667 ARG A CA 1
ATOM 5337 C C . ARG A 1 667 ? 3.515 4.137 -22.510 1.00 90.00 667 ARG A C 1
ATOM 5339 O O . ARG A 1 667 ? 2.697 3.497 -21.858 1.00 90.00 667 ARG A O 1
ATOM 5346 N N . LYS A 1 668 ? 3.152 5.139 -23.323 1.00 91.81 668 LYS A N 1
ATOM 5347 C CA . LYS A 1 668 ? 1.740 5.476 -23.598 1.00 91.81 668 LYS A CA 1
ATOM 5348 C C . LYS A 1 668 ? 1.063 4.294 -24.287 1.00 91.81 668 LYS A C 1
ATOM 5350 O O . LYS A 1 668 ? -0.002 3.852 -23.868 1.00 91.81 668 LYS A O 1
ATOM 5355 N N . ASN A 1 669 ? 1.707 3.762 -25.323 1.00 91.62 669 ASN A N 1
ATOM 5356 C CA . ASN A 1 669 ? 1.165 2.669 -26.122 1.00 91.62 669 ASN A CA 1
ATOM 5357 C C . ASN A 1 669 ? 1.114 1.341 -25.357 1.00 91.62 669 ASN A C 1
ATOM 5359 O O . ASN A 1 669 ? 0.247 0.522 -25.641 1.00 91.62 669 ASN A O 1
ATOM 5363 N N . ALA A 1 670 ? 1.957 1.150 -24.343 1.00 91.31 670 ALA A N 1
ATOM 5364 C CA . ALA A 1 670 ? 1.851 0.030 -23.415 1.00 91.31 670 ALA A CA 1
ATOM 5365 C C . ALA A 1 670 ? 0.559 0.055 -22.576 1.00 91.31 670 ALA A C 1
ATOM 5367 O O . ALA A 1 670 ? 0.140 -0.998 -22.110 1.00 91.31 670 ALA A O 1
ATOM 5368 N N . LEU A 1 671 ? -0.071 1.224 -22.400 1.00 92.25 671 LEU A N 1
ATOM 5369 C CA . LEU A 1 671 ? -1.371 1.379 -21.736 1.00 92.25 671 LEU A CA 1
ATOM 5370 C C . LEU A 1 671 ? -2.523 1.413 -22.749 1.00 92.25 671 LEU A C 1
ATOM 5372 O O . LEU A 1 671 ? -3.469 0.643 -22.627 1.00 92.25 671 LEU A O 1
ATOM 5376 N N . ALA A 1 672 ? -2.432 2.282 -23.760 1.00 90.88 672 ALA A N 1
ATOM 5377 C CA . ALA A 1 672 ? -3.500 2.498 -24.740 1.00 90.88 672 ALA A CA 1
ATOM 5378 C C . ALA A 1 672 ? -3.707 1.296 -25.677 1.00 90.88 672 ALA A C 1
ATOM 5380 O O . ALA A 1 672 ? -4.829 0.938 -26.010 1.00 90.88 672 ALA A O 1
ATOM 5381 N N . ASN A 1 673 ? -2.615 0.642 -26.075 1.00 89.50 673 ASN A N 1
ATOM 5382 C CA . ASN A 1 673 ? -2.608 -0.496 -26.993 1.00 89.50 673 ASN A CA 1
ATOM 5383 C C . ASN A 1 673 ? -2.191 -1.795 -26.268 1.00 89.50 673 ASN A C 1
ATOM 5385 O O . ASN A 1 673 ? -1.583 -2.689 -26.870 1.00 89.50 673 ASN A O 1
ATOM 5389 N N . ALA A 1 674 ? -2.484 -1.888 -24.965 1.00 89.06 674 ALA A N 1
ATOM 5390 C CA . ALA A 1 674 ? -2.124 -3.031 -24.134 1.00 89.06 674 ALA A CA 1
ATOM 5391 C C . ALA A 1 674 ? -2.793 -4.327 -24.646 1.00 89.06 674 ALA A C 1
ATOM 5393 O O . ALA A 1 674 ? -3.998 -4.335 -24.909 1.00 89.06 674 ALA A O 1
ATOM 5394 N N . PRO A 1 675 ? -2.056 -5.448 -24.771 1.00 87.38 675 PRO A N 1
ATOM 5395 C CA . PRO A 1 675 ? -2.638 -6.723 -25.202 1.00 87.38 675 PRO A CA 1
ATOM 5396 C C . PRO A 1 675 ? -3.522 -7.374 -24.129 1.00 87.38 675 PRO A C 1
ATOM 5398 O O . PRO A 1 675 ? -4.363 -8.207 -24.453 1.00 87.38 675 PRO A O 1
ATOM 5401 N N . PHE A 1 676 ? -3.324 -6.999 -22.865 1.00 93.50 676 PHE A N 1
ATOM 5402 C CA . PHE A 1 676 ? -4.043 -7.512 -21.705 1.00 93.50 676 PHE A CA 1
ATOM 5403 C C . PHE A 1 676 ? -4.560 -6.334 -20.872 1.00 93.50 676 PHE A C 1
ATOM 5405 O O . PHE A 1 676 ? -3.909 -5.284 -20.858 1.00 93.50 676 PHE A O 1
ATOM 5412 N N . PRO A 1 677 ? -5.703 -6.479 -20.181 1.00 93.56 677 PRO A N 1
ATOM 5413 C CA . PRO A 1 677 ? -6.201 -5.437 -19.298 1.00 93.56 677 PRO A CA 1
ATOM 5414 C C . PRO A 1 677 ? -5.295 -5.283 -18.065 1.00 93.56 677 PRO A C 1
ATOM 5416 O O . PRO A 1 677 ? -4.614 -6.222 -17.651 1.00 93.56 677 PRO A O 1
ATOM 5419 N N . LEU A 1 678 ? -5.277 -4.084 -17.487 1.00 94.56 678 LEU A N 1
ATOM 5420 C CA . LEU A 1 678 ? -4.394 -3.732 -16.374 1.00 94.56 678 LEU A CA 1
ATOM 5421 C C . LEU A 1 678 ? -4.924 -4.330 -15.058 1.00 94.56 678 LEU A C 1
ATOM 5423 O O . LEU A 1 678 ? -6.076 -4.055 -14.725 1.00 94.56 678 LEU A O 1
ATOM 5427 N N . PRO A 1 679 ? -4.134 -5.102 -14.295 1.00 95.88 679 PRO A N 1
ATOM 5428 C CA . PRO A 1 679 ? -4.615 -5.747 -13.076 1.00 95.88 679 PRO A CA 1
ATOM 5429 C C . PRO A 1 679 ? -4.662 -4.792 -11.876 1.00 95.88 679 PRO A C 1
ATOM 5431 O O . PRO A 1 679 ? -3.765 -3.968 -11.679 1.00 95.88 679 PRO A O 1
ATOM 5434 N N . VAL A 1 680 ? -5.681 -4.962 -11.034 1.00 94.44 680 VAL A N 1
ATOM 5435 C CA . VAL A 1 680 ? -5.858 -4.282 -9.747 1.00 94.44 680 VAL A CA 1
ATOM 5436 C C . VAL A 1 680 ? -6.157 -5.337 -8.680 1.00 94.44 680 VAL A C 1
ATOM 5438 O O . VAL A 1 680 ? -7.218 -5.965 -8.685 1.00 94.44 680 VAL A O 1
ATOM 5441 N N . PHE A 1 681 ? -5.200 -5.550 -7.775 1.00 95.31 681 PHE A N 1
ATOM 5442 C CA . PHE A 1 681 ? -5.281 -6.615 -6.777 1.00 95.31 681 PHE A CA 1
ATOM 5443 C C . PHE A 1 681 ? -6.002 -6.166 -5.510 1.00 95.31 681 PHE A C 1
ATOM 5445 O O . PHE A 1 681 ? -5.796 -5.042 -5.041 1.00 95.31 681 PHE A O 1
ATOM 5452 N N . CYS A 1 682 ? -6.806 -7.065 -4.947 1.00 93.75 682 CYS A N 1
ATOM 5453 C CA . CYS A 1 682 ? -7.400 -6.920 -3.623 1.00 93.75 682 CYS A CA 1
ATOM 5454 C C . CYS A 1 682 ? -6.645 -7.774 -2.584 1.00 93.75 682 CYS A C 1
ATOM 5456 O O . CYS A 1 682 ? -5.915 -8.696 -2.954 1.00 93.75 682 CYS A O 1
ATOM 5458 N N . PRO A 1 683 ? -6.837 -7.533 -1.275 1.00 93.81 683 PRO A N 1
ATOM 5459 C CA . PRO A 1 683 ? -6.106 -8.242 -0.222 1.00 93.81 683 PRO A CA 1
ATOM 5460 C C . PRO A 1 683 ? -6.349 -9.755 -0.168 1.00 93.81 683 PRO A C 1
ATOM 5462 O O . PRO A 1 683 ? -5.545 -10.466 0.425 1.00 93.81 683 PRO A O 1
ATOM 5465 N N . LEU A 1 684 ? -7.448 -10.251 -0.746 1.00 94.44 684 LEU A N 1
ATOM 5466 C CA . LEU A 1 684 ? -7.749 -11.687 -0.808 1.00 94.44 684 LEU A CA 1
ATOM 5467 C C . LEU A 1 684 ? -7.004 -12.399 -1.950 1.00 94.44 684 LEU A C 1
ATOM 5469 O O . LEU A 1 684 ? -7.006 -13.631 -2.025 1.00 94.44 684 LEU A O 1
ATOM 5473 N N . ASP A 1 685 ? -6.358 -11.646 -2.841 1.00 95.12 685 ASP A N 1
ATOM 5474 C CA . ASP A 1 685 ? -5.590 -12.193 -3.952 1.00 95.12 685 ASP A CA 1
ATOM 5475 C C . ASP A 1 685 ? -4.325 -12.854 -3.404 1.00 95.12 685 ASP A C 1
ATOM 5477 O O . ASP A 1 685 ? -3.477 -12.200 -2.804 1.00 95.12 685 ASP A O 1
ATOM 5481 N N . SER A 1 686 ? -4.218 -14.170 -3.584 1.00 94.00 686 SER A N 1
ATOM 5482 C CA . SER A 1 686 ? -3.179 -14.996 -2.961 1.00 94.00 686 SER A CA 1
ATOM 5483 C C . SER A 1 686 ? -2.226 -15.565 -4.012 1.00 94.00 686 SER A C 1
ATOM 5485 O O . SER A 1 686 ? -2.641 -15.856 -5.137 1.00 94.00 686 SER A O 1
ATOM 5487 N N . ILE A 1 687 ? -0.957 -15.739 -3.635 1.00 94.94 687 ILE A N 1
ATOM 5488 C CA . ILE A 1 687 ? 0.037 -16.443 -4.452 1.00 94.94 687 ILE A CA 1
ATOM 5489 C C . ILE A 1 687 ? -0.311 -17.932 -4.455 1.00 94.94 687 ILE A C 1
ATOM 5491 O O . ILE A 1 687 ? -0.599 -18.512 -3.411 1.00 94.94 687 ILE A O 1
ATOM 5495 N N . ARG A 1 688 ? -0.307 -18.546 -5.637 1.00 93.38 688 ARG A N 1
ATOM 5496 C CA . ARG A 1 688 ? -0.598 -19.972 -5.830 1.00 93.38 688 ARG A CA 1
ATOM 5497 C C . ARG A 1 688 ? 0.442 -20.602 -6.751 1.00 93.38 688 ARG A C 1
ATOM 5499 O O . ARG A 1 688 ? 1.045 -19.870 -7.537 1.00 93.38 688 ARG A O 1
ATOM 5506 N N . PRO A 1 689 ? 0.667 -21.922 -6.687 1.00 94.94 689 PRO A N 1
ATOM 5507 C CA . PRO A 1 689 ? 1.447 -22.616 -7.707 1.00 94.94 689 PRO A CA 1
ATOM 5508 C C . PRO A 1 689 ? 0.893 -22.313 -9.105 1.00 94.94 689 PRO A C 1
ATOM 5510 O O . PRO A 1 689 ? -0.318 -22.158 -9.270 1.00 94.94 689 PRO A O 1
ATOM 5513 N N . ALA A 1 690 ? 1.767 -22.171 -10.100 1.00 94.69 690 ALA A N 1
ATOM 5514 C CA . ALA A 1 690 ? 1.312 -21.961 -11.470 1.00 94.69 690 ALA A CA 1
ATOM 5515 C C . ALA A 1 690 ? 0.679 -23.241 -12.041 1.00 94.69 690 ALA A C 1
ATOM 5517 O O . ALA A 1 690 ? 1.217 -24.334 -11.881 1.00 94.69 690 ALA A O 1
ATOM 5518 N N . GLU A 1 691 ? -0.453 -23.090 -12.730 1.00 94.19 691 GLU A N 1
ATOM 5519 C CA . GLU A 1 691 ? -1.162 -24.190 -13.386 1.00 94.19 691 GLU A CA 1
ATOM 5520 C C . GLU A 1 691 ? -0.946 -24.127 -14.901 1.00 94.19 691 GLU A C 1
ATOM 5522 O O . GLU A 1 691 ? -1.064 -23.068 -15.525 1.00 94.19 691 GLU A O 1
ATOM 5527 N N . GLU A 1 692 ? -0.638 -25.272 -15.511 1.00 92.94 692 GLU A N 1
ATOM 5528 C CA . GLU A 1 692 ? -0.452 -25.358 -16.957 1.00 92.94 692 GLU A CA 1
ATOM 5529 C C . GLU A 1 692 ? -1.740 -24.971 -17.702 1.00 92.94 692 GLU A C 1
ATOM 5531 O O . GLU A 1 692 ? -2.840 -25.415 -17.377 1.00 92.94 692 GLU A O 1
ATOM 5536 N N . GLY A 1 693 ? -1.605 -24.102 -18.707 1.00 91.69 693 GLY A N 1
ATOM 5537 C CA . GLY A 1 693 ? -2.730 -23.586 -19.490 1.00 91.69 693 GLY A CA 1
ATOM 5538 C C . GLY A 1 693 ? -3.455 -22.388 -18.865 1.00 91.69 693 GLY A C 1
ATOM 5539 O O . GLY A 1 693 ? -4.243 -21.743 -19.558 1.00 91.69 693 GLY A O 1
ATOM 5540 N N . GLN A 1 694 ? -3.162 -22.020 -17.613 1.00 93.62 694 GLN A N 1
ATOM 5541 C CA . GLN A 1 694 ? -3.788 -20.885 -16.927 1.00 93.62 694 GLN A CA 1
ATOM 5542 C C . GLN A 1 694 ? -2.768 -19.787 -16.604 1.00 93.62 694 GLN A C 1
ATOM 5544 O O . GLN A 1 694 ? -2.118 -19.784 -15.561 1.00 93.62 694 GLN A O 1
ATOM 5549 N N . LEU A 1 695 ? -2.633 -18.804 -17.502 1.00 95.94 695 LEU A N 1
ATOM 5550 C CA . LEU A 1 695 ? -1.694 -17.698 -17.302 1.00 95.94 695 LEU A CA 1
ATOM 5551 C C . LEU A 1 695 ? -2.304 -16.584 -16.436 1.00 95.94 695 LEU A C 1
ATOM 5553 O O . LEU A 1 695 ? -3.215 -15.870 -16.879 1.00 95.94 695 LEU A O 1
ATOM 5557 N N . ALA A 1 696 ? -1.744 -16.401 -15.241 1.00 96.88 696 ALA A N 1
ATOM 5558 C CA . ALA A 1 696 ? -2.106 -15.329 -14.318 1.00 96.88 696 ALA A CA 1
ATOM 5559 C C . ALA A 1 696 ? -1.589 -13.941 -14.758 1.00 96.88 696 ALA A C 1
ATOM 5561 O O . ALA A 1 696 ? -0.806 -13.808 -15.700 1.00 96.88 696 ALA A O 1
ATOM 5562 N N . ASP A 1 697 ? -2.046 -12.883 -14.084 1.00 97.94 697 ASP A N 1
ATOM 5563 C CA . ASP A 1 697 ? -1.612 -11.505 -14.361 1.00 97.94 697 ASP A CA 1
ATOM 5564 C C . ASP A 1 697 ? -0.145 -11.247 -13.998 1.00 97.94 697 ASP A C 1
ATOM 5566 O O . ASP A 1 697 ? 0.558 -10.519 -14.704 1.00 97.94 697 ASP A O 1
ATOM 5570 N N . LEU A 1 698 ? 0.319 -11.858 -12.910 1.00 97.81 698 LEU A N 1
ATOM 5571 C CA . LEU A 1 698 ? 1.717 -11.888 -12.503 1.00 97.81 698 LEU A CA 1
ATOM 5572 C C . LEU A 1 698 ? 2.152 -13.345 -12.348 1.00 97.81 698 LEU A C 1
ATOM 5574 O O . LEU A 1 698 ? 1.450 -14.151 -11.731 1.00 97.81 698 LEU A O 1
ATOM 5578 N N . THR A 1 699 ? 3.328 -13.675 -12.875 1.00 97.69 699 THR A N 1
ATOM 5579 C CA . THR A 1 699 ? 3.895 -15.025 -12.788 1.00 97.69 699 THR A CA 1
ATOM 5580 C C . THR A 1 699 ? 5.356 -14.937 -12.380 1.00 97.69 699 THR A C 1
ATOM 5582 O O . THR A 1 699 ? 6.123 -14.149 -12.940 1.00 97.69 699 THR A O 1
ATOM 5585 N N . PHE A 1 700 ? 5.744 -15.737 -11.392 1.00 97.38 700 PHE A N 1
ATOM 5586 C CA . PHE A 1 700 ? 7.136 -15.910 -11.016 1.00 97.38 700 PHE A CA 1
ATOM 5587 C C . PHE A 1 700 ? 7.782 -16.903 -11.980 1.00 97.38 700 PHE A C 1
ATOM 5589 O O . PHE A 1 700 ? 7.385 -18.070 -12.036 1.00 97.38 700 PHE A O 1
ATOM 5596 N N . VAL A 1 701 ? 8.766 -16.435 -12.744 1.00 96.75 701 VAL A N 1
ATOM 5597 C CA . VAL A 1 701 ? 9.456 -17.241 -13.753 1.00 96.75 701 VAL A CA 1
ATOM 5598 C C . VAL A 1 701 ? 10.872 -17.523 -13.283 1.00 96.75 701 VAL A C 1
ATOM 5600 O O . VAL A 1 701 ? 11.626 -16.596 -12.975 1.00 96.75 701 VAL A O 1
ATOM 5603 N N . ARG A 1 702 ? 11.253 -18.800 -13.282 1.00 95.25 702 ARG A N 1
ATOM 5604 C CA . ARG A 1 702 ? 12.626 -19.258 -13.081 1.00 95.25 702 ARG A CA 1
ATOM 5605 C C . ARG A 1 702 ? 12.996 -20.224 -14.196 1.00 95.25 702 ARG A C 1
ATOM 5607 O O . ARG A 1 702 ? 12.542 -21.360 -14.228 1.00 95.25 702 ARG A O 1
ATOM 5614 N N . LYS A 1 703 ? 13.904 -19.782 -15.062 1.00 90.88 703 LYS A N 1
ATOM 5615 C CA . LYS A 1 703 ? 14.457 -20.584 -16.155 1.00 90.88 703 LYS A CA 1
ATOM 5616 C C . LYS A 1 703 ? 15.950 -20.824 -15.928 1.00 90.88 703 LYS A C 1
ATOM 5618 O O . LYS A 1 703 ? 16.667 -19.940 -15.456 1.00 90.88 703 LYS A O 1
ATOM 5623 N N . ARG A 1 704 ? 16.448 -22.004 -16.317 1.00 84.12 704 ARG A N 1
ATOM 5624 C CA . ARG A 1 704 ? 17.896 -22.269 -16.398 1.00 84.12 704 ARG A CA 1
ATOM 5625 C C . ARG A 1 704 ? 18.528 -21.437 -17.518 1.00 84.12 704 ARG A C 1
ATOM 5627 O O . ARG A 1 704 ? 18.110 -21.524 -18.669 1.00 84.12 704 ARG A O 1
ATOM 5634 N N . GLU A 1 705 ? 19.550 -20.655 -17.188 1.00 78.62 705 GLU A N 1
ATOM 5635 C CA . GLU A 1 705 ? 20.257 -19.823 -18.166 1.00 78.62 705 GLU A CA 1
ATOM 5636 C C . GLU A 1 705 ? 21.374 -20.599 -18.871 1.00 78.62 705 GLU A C 1
ATOM 5638 O O . GLU A 1 705 ? 22.283 -21.119 -18.218 1.00 78.62 705 GLU A O 1
ATOM 5643 N N . ASP A 1 706 ? 21.352 -20.621 -20.207 1.00 77.62 706 ASP A N 1
ATOM 5644 C CA . ASP A 1 706 ? 22.530 -20.990 -20.990 1.00 77.62 706 ASP A CA 1
ATOM 5645 C C . ASP A 1 706 ? 23.456 -19.772 -21.100 1.00 77.62 706 ASP A C 1
ATOM 5647 O O . ASP A 1 706 ? 23.115 -18.753 -21.700 1.00 77.62 706 ASP A O 1
ATOM 5651 N N . LYS A 1 707 ? 24.660 -19.883 -20.532 1.00 72.56 707 LYS A N 1
ATOM 5652 C CA . LYS A 1 707 ? 25.679 -18.822 -20.575 1.00 72.56 707 LYS A CA 1
ATOM 5653 C C . LYS A 1 707 ? 26.174 -18.515 -21.995 1.00 72.56 707 LYS A C 1
ATOM 5655 O O . LYS A 1 707 ? 26.876 -17.524 -22.177 1.00 72.56 707 LYS A O 1
ATOM 5660 N N . ARG A 1 708 ? 25.863 -19.366 -22.979 1.00 72.81 708 ARG A N 1
ATOM 5661 C CA . ARG A 1 708 ? 26.205 -19.170 -24.396 1.00 72.81 708 ARG A CA 1
ATOM 5662 C C . ARG A 1 708 ? 25.197 -18.283 -25.130 1.00 72.81 708 ARG A C 1
ATOM 5664 O O . ARG A 1 708 ? 25.543 -17.733 -26.174 1.00 72.81 708 ARG A O 1
ATOM 5671 N N . GLU A 1 709 ? 23.978 -18.124 -24.609 1.00 78.06 709 GLU A N 1
ATOM 5672 C CA . GLU A 1 709 ? 22.963 -17.251 -25.204 1.00 78.06 709 GLU A CA 1
ATOM 5673 C C . GLU A 1 709 ? 23.254 -15.774 -24.897 1.00 78.06 709 GLU A C 1
ATOM 5675 O O . GLU A 1 709 ? 23.363 -15.355 -23.742 1.00 78.06 709 GLU A O 1
ATOM 5680 N N . GLY A 1 710 ? 23.351 -14.955 -25.949 1.00 81.06 710 GLY A N 1
ATOM 5681 C CA . GLY A 1 710 ? 23.533 -13.510 -25.809 1.00 81.06 710 GLY A CA 1
ATOM 5682 C C . GLY A 1 710 ? 22.350 -12.839 -25.101 1.00 81.06 710 GLY A C 1
ATOM 5683 O O . GLY A 1 710 ? 21.213 -13.297 -25.194 1.00 81.06 710 GLY A O 1
ATOM 5684 N N . PHE A 1 711 ? 22.601 -11.721 -24.413 1.00 87.31 711 PHE A N 1
ATOM 5685 C CA . PHE A 1 711 ? 21.584 -10.971 -23.661 1.00 87.31 711 PHE A CA 1
ATOM 5686 C C . PHE A 1 711 ? 20.309 -10.668 -24.471 1.00 87.31 711 PHE A C 1
ATOM 5688 O O . PHE A 1 711 ? 19.209 -10.976 -24.020 1.00 87.31 711 PHE A O 1
ATOM 5695 N N . LEU A 1 712 ? 20.447 -10.150 -25.699 1.00 87.44 712 LEU A N 1
ATOM 5696 C CA . LEU A 1 712 ? 19.303 -9.824 -26.562 1.00 87.44 712 LEU A CA 1
ATOM 5697 C C . LEU A 1 712 ? 18.416 -11.029 -26.899 1.00 87.44 712 LEU A C 1
ATOM 5699 O O . LEU A 1 712 ? 17.201 -10.874 -27.003 1.00 87.44 712 LEU A O 1
ATOM 5703 N N . ALA A 1 713 ? 19.009 -12.215 -27.051 1.00 88.31 713 ALA A N 1
ATOM 5704 C CA . ALA A 1 713 ? 18.283 -13.430 -27.411 1.00 88.31 713 ALA A CA 1
ATOM 5705 C C . ALA A 1 713 ? 17.390 -13.937 -26.267 1.00 88.31 713 ALA A C 1
ATOM 5707 O O . ALA A 1 713 ? 16.426 -14.658 -26.513 1.00 88.31 713 ALA A O 1
ATOM 5708 N N . ARG A 1 714 ? 17.693 -13.537 -25.024 1.00 89.38 714 ARG A N 1
ATOM 5709 C CA . ARG A 1 714 ? 16.969 -13.956 -23.818 1.00 89.38 714 ARG A CA 1
ATOM 5710 C C . ARG A 1 714 ? 15.790 -13.044 -23.473 1.00 89.38 714 ARG A C 1
ATOM 5712 O O . ARG A 1 714 ? 14.910 -13.462 -22.725 1.00 89.38 714 ARG A O 1
ATOM 5719 N N . LEU A 1 715 ? 15.727 -11.831 -24.031 1.00 92.38 715 LEU A N 1
ATOM 5720 C CA . LEU A 1 715 ? 14.634 -10.894 -23.759 1.00 92.38 715 LEU A CA 1
ATOM 5721 C C . LEU A 1 715 ? 13.263 -11.506 -24.111 1.00 92.38 715 LEU A C 1
ATOM 5723 O O . LEU A 1 715 ? 13.116 -12.114 -25.174 1.00 92.38 715 LEU A O 1
ATOM 5727 N N . PRO A 1 716 ? 12.230 -11.311 -23.271 1.00 94.06 716 PRO A N 1
ATOM 5728 C CA . PRO A 1 716 ? 12.164 -10.382 -22.137 1.00 94.06 716 PRO A CA 1
ATOM 5729 C C . PRO A 1 716 ? 12.690 -10.940 -20.798 1.00 94.06 716 PRO A C 1
ATOM 5731 O O . PRO A 1 716 ? 12.613 -10.236 -19.795 1.00 94.06 716 PRO A O 1
ATOM 5734 N N . TYR A 1 717 ? 13.220 -12.166 -20.753 1.00 94.56 717 TYR A N 1
ATOM 5735 C CA . TYR A 1 717 ? 13.764 -12.754 -19.526 1.00 94.56 717 TYR A CA 1
ATOM 5736 C C . TYR A 1 717 ? 15.139 -12.163 -19.186 1.00 94.56 717 TYR A C 1
ATOM 5738 O O . TYR A 1 717 ? 16.072 -12.233 -19.986 1.00 94.56 717 TYR A O 1
ATOM 5746 N N . VAL A 1 718 ? 15.274 -11.618 -17.975 1.00 93.38 718 VAL A N 1
ATOM 5747 C CA . VAL A 1 718 ? 16.521 -11.027 -17.447 1.00 93.38 718 VAL A CA 1
ATOM 5748 C C . VAL A 1 718 ? 16.937 -11.615 -16.094 1.00 93.38 718 VAL A C 1
ATOM 5750 O O . VAL A 1 718 ? 17.739 -11.019 -15.376 1.00 93.38 718 VAL A O 1
ATOM 5753 N N . GLY A 1 719 ? 16.400 -12.788 -15.754 1.00 93.38 719 GLY A N 1
ATOM 5754 C CA . GLY A 1 719 ? 16.700 -13.532 -14.530 1.00 93.38 719 GLY A CA 1
ATOM 5755 C C . GLY A 1 719 ? 15.446 -13.896 -13.722 1.00 93.38 719 GLY A C 1
ATOM 5756 O O . GLY A 1 719 ? 14.332 -13.522 -14.107 1.00 93.38 719 GLY A O 1
ATOM 5757 N N . PRO A 1 720 ? 15.589 -14.670 -12.633 1.00 95.00 720 PRO A N 1
ATOM 5758 C CA . PRO A 1 720 ? 14.460 -15.176 -11.863 1.00 95.00 720 PRO A CA 1
ATOM 5759 C C . PRO A 1 720 ? 13.715 -14.055 -11.127 1.00 95.00 720 PRO A C 1
ATOM 5761 O O . PRO A 1 720 ? 14.322 -13.242 -10.425 1.00 95.00 720 PRO A O 1
ATOM 5764 N N . GLY A 1 721 ? 12.388 -14.032 -11.255 1.00 95.94 721 GLY A N 1
ATOM 5765 C CA . GLY A 1 721 ? 11.548 -13.058 -10.561 1.00 95.94 721 GLY A CA 1
ATOM 5766 C C . GLY A 1 721 ? 10.120 -12.964 -11.086 1.00 95.94 721 GLY A C 1
ATOM 5767 O O . GLY A 1 721 ? 9.672 -13.792 -11.878 1.00 95.94 721 GLY A O 1
ATOM 5768 N N . TRP A 1 722 ? 9.400 -11.941 -10.625 1.00 96.56 722 TRP A N 1
ATOM 5769 C CA . TRP A 1 722 ? 8.022 -11.662 -11.031 1.00 96.56 722 TRP A CA 1
ATOM 5770 C C . TRP A 1 722 ? 7.964 -10.925 -12.370 1.00 96.56 722 TRP A C 1
ATOM 5772 O O . TRP A 1 722 ? 8.521 -9.836 -12.515 1.00 96.56 722 TRP A O 1
ATOM 5782 N N . TYR A 1 723 ? 7.224 -11.490 -13.323 1.00 96.88 723 TYR A N 1
ATOM 5783 C CA . TYR A 1 723 ? 6.973 -10.901 -14.635 1.00 96.88 723 TYR A CA 1
ATOM 5784 C C . TYR A 1 723 ? 5.478 -10.652 -14.839 1.00 96.88 723 TYR A C 1
ATOM 5786 O O . TYR A 1 723 ? 4.633 -11.459 -14.449 1.00 96.88 723 TYR A O 1
ATOM 5794 N N . GLY A 1 724 ? 5.153 -9.533 -15.490 1.00 96.44 724 GLY A N 1
ATOM 5795 C CA . GLY A 1 724 ? 3.789 -9.243 -15.926 1.00 96.44 724 GLY A CA 1
ATOM 5796 C C . GLY A 1 724 ? 3.354 -10.125 -17.093 1.00 96.44 724 GLY A C 1
ATOM 5797 O O . GLY A 1 724 ? 4.167 -10.482 -17.955 1.00 96.44 724 GLY A O 1
ATOM 5798 N N . LYS A 1 725 ? 2.048 -10.399 -17.169 1.00 96.94 725 LYS A N 1
ATOM 5799 C CA . LYS A 1 725 ? 1.401 -11.192 -18.226 1.00 96.94 725 LYS A CA 1
ATOM 5800 C C . LYS A 1 725 ? 1.878 -10.887 -19.652 1.00 96.94 725 LYS A C 1
ATOM 5802 O O . LYS A 1 725 ? 2.125 -11.850 -20.378 1.00 96.94 725 LYS A O 1
ATOM 5807 N N . PRO A 1 7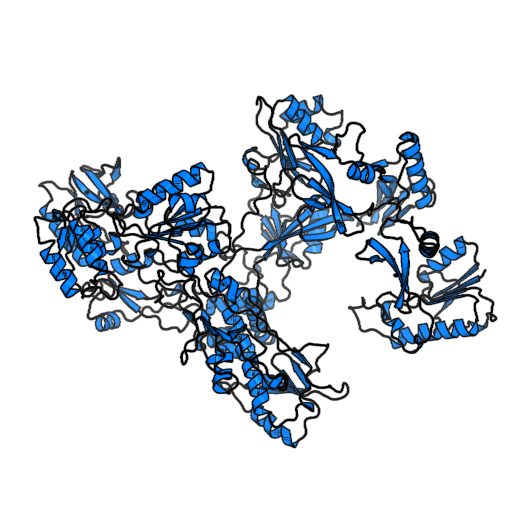26 ? 2.093 -9.616 -20.076 1.00 96.38 726 PRO A N 1
ATOM 5808 C CA . PRO A 1 726 ? 2.624 -9.326 -21.410 1.00 96.38 726 PRO A CA 1
ATOM 5809 C C . PRO A 1 726 ? 3.954 -10.026 -21.723 1.00 96.38 726 PRO A C 1
ATOM 5811 O O . PRO A 1 726 ? 4.124 -10.543 -22.827 1.00 96.38 726 PRO A O 1
ATOM 5814 N N . ALA A 1 727 ? 4.882 -10.065 -20.762 1.00 96.75 727 ALA A N 1
ATOM 5815 C CA . ALA A 1 727 ? 6.193 -10.683 -20.943 1.00 96.75 727 ALA A CA 1
ATOM 5816 C C . ALA A 1 727 ? 6.100 -12.209 -20.953 1.00 96.75 727 ALA A C 1
ATOM 5818 O O . ALA A 1 727 ? 6.666 -12.843 -21.838 1.00 96.75 727 ALA A O 1
ATOM 5819 N N . VAL A 1 728 ? 5.357 -12.796 -20.013 1.00 97.25 728 VAL A N 1
ATOM 5820 C CA . VAL A 1 728 ? 5.246 -14.258 -19.872 1.00 97.25 728 VAL A CA 1
ATOM 5821 C C . VAL A 1 728 ? 4.492 -14.874 -21.044 1.00 97.25 728 VAL A C 1
ATOM 5823 O O . VAL A 1 728 ? 4.958 -15.856 -21.614 1.00 97.25 728 VAL A O 1
ATOM 5826 N N . ALA A 1 729 ? 3.399 -14.242 -21.482 1.00 97.31 729 ALA A N 1
ATOM 5827 C CA . ALA A 1 729 ? 2.669 -14.669 -22.670 1.00 97.31 729 ALA A CA 1
ATOM 5828 C C . ALA A 1 729 ? 3.576 -14.695 -23.909 1.00 97.31 729 ALA A C 1
ATOM 5830 O O . ALA A 1 729 ? 3.569 -15.668 -24.655 1.00 97.31 729 ALA A O 1
ATOM 5831 N N . TYR A 1 730 ? 4.402 -13.658 -24.100 1.00 96.88 730 TYR A N 1
ATOM 5832 C CA . TYR A 1 730 ? 5.368 -13.632 -25.197 1.00 96.88 730 TYR A CA 1
ATOM 5833 C C . TYR A 1 730 ? 6.469 -14.685 -25.030 1.00 96.88 730 TYR A C 1
ATOM 5835 O O . TYR A 1 730 ? 6.863 -15.292 -26.018 1.00 96.88 730 TYR A O 1
ATOM 5843 N N . MET A 1 731 ? 6.971 -14.924 -23.813 1.00 96.19 731 MET A N 1
ATOM 5844 C CA . MET A 1 731 ? 7.990 -15.953 -23.574 1.00 96.19 731 MET A CA 1
ATOM 5845 C C . MET A 1 731 ? 7.488 -17.356 -23.920 1.00 96.19 731 MET A C 1
ATOM 5847 O O . MET A 1 731 ? 8.229 -18.115 -24.542 1.00 96.19 731 MET A O 1
ATOM 5851 N N . LEU A 1 732 ? 6.246 -17.682 -23.556 1.00 95.81 732 LEU A N 1
ATOM 5852 C CA . LEU A 1 732 ? 5.618 -18.961 -23.889 1.00 95.81 732 LEU A CA 1
ATOM 5853 C C . LEU A 1 732 ? 5.363 -19.078 -25.403 1.00 95.81 732 LEU A C 1
ATOM 5855 O O . LEU A 1 732 ? 5.781 -20.056 -26.016 1.00 95.81 732 LEU A O 1
ATOM 5859 N N . ASP A 1 733 ? 4.762 -18.056 -26.022 1.00 95.12 733 ASP A N 1
ATOM 5860 C CA . ASP A 1 733 ? 4.463 -18.018 -27.467 1.00 95.12 733 ASP A CA 1
ATOM 5861 C C . ASP A 1 733 ? 5.730 -18.093 -28.338 1.00 95.12 733 ASP A C 1
ATOM 5863 O O . ASP A 1 733 ? 5.799 -18.815 -29.331 1.00 95.12 733 ASP A O 1
ATOM 5867 N N . ALA A 1 734 ? 6.786 -17.385 -27.937 1.00 93.06 734 ALA A N 1
ATOM 5868 C CA . ALA A 1 734 ? 8.050 -17.362 -28.659 1.00 93.06 734 ALA A CA 1
ATOM 5869 C C . ALA A 1 734 ? 8.911 -18.621 -28.446 1.00 93.06 734 ALA A C 1
ATOM 5871 O O . ALA A 1 734 ? 9.959 -18.720 -29.093 1.00 93.06 734 ALA A O 1
ATOM 5872 N N . GLY A 1 735 ? 8.503 -19.544 -27.562 1.00 91.88 735 GLY A N 1
ATOM 5873 C CA . GLY A 1 735 ? 9.270 -20.733 -27.175 1.00 91.88 735 GLY A CA 1
ATOM 5874 C C . GLY A 1 735 ? 10.499 -20.434 -26.307 1.00 91.88 735 GLY A C 1
ATOM 5875 O O . GLY A 1 735 ? 11.427 -21.238 -26.256 1.00 91.88 735 GLY A O 1
ATOM 5876 N N . LEU A 1 736 ? 10.536 -19.269 -25.651 1.00 92.06 736 LEU A N 1
ATOM 5877 C CA . LEU A 1 736 ? 11.644 -18.828 -24.794 1.00 92.06 736 LEU A CA 1
ATOM 5878 C C . LEU A 1 736 ? 11.566 -19.410 -23.376 1.00 92.06 736 LEU A C 1
ATOM 5880 O O . LEU A 1 736 ? 12.608 -19.545 -22.730 1.00 92.06 736 LEU A O 1
ATOM 5884 N N . ALA A 1 737 ? 10.360 -19.742 -22.908 1.00 94.12 737 ALA A N 1
ATOM 5885 C CA . ALA A 1 737 ? 10.082 -20.403 -21.634 1.00 94.12 737 ALA A CA 1
ATOM 5886 C C . ALA A 1 737 ? 9.033 -21.511 -21.823 1.00 94.12 737 ALA A C 1
ATOM 5888 O O . ALA A 1 737 ? 8.293 -21.518 -22.809 1.00 94.12 737 ALA A O 1
ATOM 5889 N N . ARG A 1 738 ? 8.965 -22.442 -20.872 1.00 95.12 738 ARG A N 1
ATOM 5890 C CA . ARG A 1 738 ? 7.952 -23.502 -20.774 1.00 95.12 738 ARG A CA 1
ATOM 5891 C C . ARG A 1 738 ? 7.074 -23.269 -19.546 1.00 95.12 738 ARG A C 1
ATOM 5893 O O . ARG A 1 738 ? 7.467 -22.559 -18.625 1.00 95.12 738 ARG A O 1
ATOM 5900 N N . TRP A 1 739 ? 5.921 -23.934 -19.480 1.00 95.69 739 TRP A N 1
ATOM 5901 C CA . TRP A 1 739 ? 5.073 -23.910 -18.280 1.00 95.69 739 TRP A CA 1
ATOM 5902 C C . TRP A 1 739 ? 5.807 -24.387 -17.023 1.00 95.69 739 TRP A C 1
ATOM 5904 O O . TRP A 1 739 ? 5.621 -23.808 -15.964 1.00 95.69 739 TRP A O 1
ATOM 5914 N N . ALA A 1 740 ? 6.729 -25.346 -17.155 1.00 94.81 740 ALA A N 1
ATOM 5915 C CA . ALA A 1 740 ? 7.579 -25.805 -16.054 1.00 94.81 740 ALA A CA 1
ATOM 5916 C C . ALA A 1 740 ? 8.559 -24.739 -15.514 1.00 94.81 740 ALA A C 1
ATOM 5918 O O . ALA A 1 740 ? 9.077 -24.908 -14.415 1.00 94.81 740 ALA A O 1
ATOM 5919 N N . ASP A 1 741 ? 8.827 -23.663 -16.266 1.00 95.56 741 ASP A N 1
ATOM 5920 C CA . ASP A 1 741 ? 9.633 -22.525 -15.794 1.00 95.56 741 ASP A CA 1
ATOM 5921 C C . ASP A 1 741 ? 8.781 -21.502 -15.006 1.00 95.56 741 ASP A C 1
ATOM 5923 O O . ASP A 1 741 ? 9.319 -20.559 -14.421 1.00 95.56 741 ASP A O 1
ATOM 5927 N N . CYS A 1 742 ? 7.449 -21.646 -15.010 1.00 96.62 742 CYS A N 1
ATOM 5928 C CA . CYS A 1 742 ? 6.519 -20.822 -14.243 1.00 96.62 742 CYS A CA 1
ATOM 5929 C C . CYS A 1 742 ? 6.246 -21.514 -12.902 1.00 96.62 742 CYS A C 1
ATOM 5931 O O . CYS A 1 742 ? 5.570 -22.535 -12.865 1.00 96.62 742 CYS A O 1
ATOM 5933 N N . GLU A 1 743 ? 6.767 -20.975 -11.800 1.00 95.31 743 GLU A N 1
ATOM 5934 C CA . GLU A 1 743 ? 6.639 -21.624 -10.484 1.00 95.31 743 GLU A CA 1
ATOM 5935 C C . GLU A 1 743 ? 5.383 -21.157 -9.737 1.00 95.31 743 GLU A C 1
ATOM 5937 O O . GLU A 1 743 ? 4.640 -21.963 -9.177 1.00 95.31 743 GLU A O 1
ATOM 5942 N N . TRP A 1 744 ? 5.120 -19.846 -9.755 1.00 97.00 744 TRP A N 1
ATOM 5943 C CA . TRP A 1 744 ? 4.059 -19.223 -8.963 1.00 97.00 744 TRP A CA 1
ATOM 5944 C C . TRP A 1 744 ? 3.237 -18.243 -9.786 1.00 97.00 744 TRP A C 1
ATOM 5946 O O . TRP A 1 744 ? 3.737 -17.601 -10.707 1.00 97.00 744 TRP A O 1
ATOM 5956 N N . SER A 1 745 ? 1.973 -18.100 -9.419 1.00 96.19 745 SER A N 1
ATOM 5957 C CA . SER A 1 745 ? 0.975 -17.277 -10.084 1.00 96.19 745 SER A CA 1
ATOM 5958 C C . SER A 1 745 ? 0.241 -16.398 -9.080 1.00 96.19 745 SER A C 1
ATOM 5960 O O . SER A 1 745 ? -0.060 -16.813 -7.961 1.00 96.19 745 SER A O 1
ATOM 5962 N N . LEU A 1 746 ? -0.070 -15.174 -9.499 1.00 96.56 746 LEU A N 1
ATOM 5963 C CA . LEU A 1 746 ? -0.856 -14.217 -8.734 1.00 96.56 746 LEU A CA 1
ATOM 5964 C C . LEU A 1 746 ? -1.847 -13.525 -9.680 1.00 96.56 746 LEU A C 1
ATOM 5966 O O . LEU A 1 746 ? -1.463 -12.804 -10.601 1.00 96.56 746 LEU A O 1
ATOM 5970 N N . GLN A 1 747 ? -3.136 -13.785 -9.460 1.00 96.38 747 GLN A N 1
ATOM 5971 C CA . GLN A 1 747 ? -4.230 -13.354 -10.334 1.00 96.38 747 GLN A CA 1
ATOM 5972 C C . GLN A 1 747 ? -5.052 -12.252 -9.667 1.00 96.38 747 GLN A C 1
ATOM 5974 O O . GLN A 1 747 ? -5.556 -12.463 -8.560 1.00 96.38 747 GLN A O 1
ATOM 5979 N N . ALA A 1 748 ? -5.244 -11.120 -10.344 1.00 95.81 748 ALA A N 1
ATOM 5980 C CA . ALA A 1 748 ? -5.993 -10.000 -9.788 1.00 95.81 748 ALA A CA 1
ATOM 5981 C C . ALA A 1 748 ? -7.499 -10.265 -9.775 1.00 95.81 748 ALA A C 1
ATOM 5983 O O . ALA A 1 748 ? -8.022 -10.992 -10.626 1.00 95.81 748 ALA A O 1
ATOM 5984 N N . THR A 1 749 ? -8.183 -9.654 -8.807 1.00 93.25 749 THR A N 1
ATOM 5985 C CA . THR A 1 749 ? -9.651 -9.628 -8.737 1.00 93.25 749 THR A CA 1
ATOM 5986 C C . THR A 1 749 ? -10.269 -8.649 -9.738 1.00 93.25 749 THR A C 1
ATOM 5988 O O . THR A 1 749 ? -11.302 -8.963 -10.326 1.00 93.25 749 THR A O 1
ATOM 5991 N N . ALA A 1 750 ? -9.654 -7.482 -9.951 1.00 91.50 750 ALA A N 1
ATOM 5992 C CA . ALA A 1 750 ? -10.184 -6.442 -10.828 1.00 91.50 750 ALA A CA 1
ATOM 5993 C C . ALA A 1 750 ? -9.233 -6.105 -11.979 1.00 91.50 750 ALA A C 1
ATOM 5995 O O . ALA A 1 750 ? -8.014 -6.253 -11.871 1.00 91.50 750 ALA A O 1
ATOM 5996 N N . HIS A 1 751 ? -9.802 -5.600 -13.077 1.00 92.38 751 HIS A N 1
ATOM 5997 C CA . HIS A 1 751 ? -9.064 -5.271 -14.293 1.00 92.38 751 HIS A CA 1
ATOM 5998 C C . HIS A 1 751 ? -9.584 -3.998 -14.951 1.00 92.38 751 HIS A C 1
ATOM 6000 O O . HIS A 1 751 ? -10.792 -3.787 -15.054 1.00 92.38 751 HIS A O 1
ATOM 6006 N N . VAL A 1 752 ? -8.666 -3.183 -15.472 1.00 92.00 752 VAL A N 1
ATOM 6007 C CA . VAL A 1 752 ? -8.987 -1.977 -16.246 1.00 92.00 752 VAL A CA 1
ATOM 6008 C C . VAL A 1 752 ? -8.803 -2.253 -17.728 1.00 92.00 752 VAL A C 1
ATOM 6010 O O . VAL A 1 752 ? -7.729 -2.668 -18.170 1.00 92.00 752 VAL A O 1
ATOM 6013 N N . ALA A 1 753 ? -9.857 -2.014 -18.506 1.00 89.81 753 ALA A N 1
ATOM 6014 C CA . ALA A 1 753 ? -9.837 -2.232 -19.945 1.00 89.81 753 ALA A CA 1
ATOM 6015 C C . ALA A 1 753 ? -8.858 -1.268 -20.653 1.00 89.81 753 ALA A C 1
ATOM 6017 O O . ALA A 1 753 ? -8.835 -0.080 -20.312 1.00 89.81 753 ALA A O 1
ATOM 6018 N N . PRO A 1 754 ? -8.109 -1.730 -21.675 1.00 89.56 754 PRO A N 1
ATOM 6019 C CA . PRO A 1 754 ? -7.218 -0.872 -22.459 1.00 89.56 754 PRO A CA 1
ATOM 6020 C C . PRO A 1 754 ? -7.932 0.333 -23.082 1.00 89.56 754 PRO A C 1
ATOM 6022 O O . PRO A 1 754 ? -7.403 1.437 -23.028 1.00 89.56 754 PRO A O 1
ATOM 6025 N N . ASP A 1 755 ? -9.167 0.163 -23.563 1.00 88.69 755 ASP A N 1
ATOM 6026 C CA . ASP A 1 755 ? -9.955 1.242 -24.182 1.00 88.69 755 ASP A CA 1
ATOM 6027 C C . ASP A 1 755 ? -10.242 2.400 -23.209 1.00 88.69 755 ASP A C 1
ATOM 6029 O O . ASP A 1 755 ? -10.259 3.570 -23.594 1.00 88.69 755 ASP A O 1
ATOM 6033 N N . CYS A 1 756 ? -10.419 2.089 -21.919 1.00 89.94 756 CYS A N 1
ATOM 6034 C CA . CYS A 1 756 ? -10.588 3.093 -20.868 1.00 89.94 756 CYS A CA 1
ATOM 6035 C C . CYS A 1 756 ? -9.306 3.917 -20.682 1.00 89.94 756 CYS A C 1
ATOM 6037 O O . CYS A 1 756 ? -9.354 5.149 -20.619 1.00 89.94 756 CYS A O 1
ATOM 6039 N N . LEU A 1 757 ? -8.153 3.239 -20.659 1.00 91.81 757 LEU A N 1
ATOM 6040 C CA . LEU A 1 757 ? -6.839 3.873 -20.551 1.00 91.81 757 LEU A CA 1
ATOM 6041 C C . LEU A 1 757 ? -6.525 4.710 -21.798 1.00 91.81 757 LEU A C 1
ATOM 6043 O O . LEU A 1 757 ? -6.086 5.850 -21.663 1.00 91.81 757 LEU A O 1
ATOM 6047 N N . ALA A 1 758 ? -6.783 4.170 -22.993 1.00 91.56 758 ALA A N 1
ATOM 6048 C CA . ALA A 1 758 ? -6.560 4.834 -24.275 1.00 91.56 758 ALA A CA 1
ATOM 6049 C C . ALA A 1 758 ? -7.312 6.163 -24.344 1.00 91.56 758 ALA A C 1
ATOM 6051 O O . ALA A 1 758 ? -6.696 7.211 -24.529 1.00 91.56 758 ALA A O 1
ATOM 6052 N N . ARG A 1 759 ? -8.616 6.141 -24.054 1.00 91.31 759 ARG A N 1
ATOM 6053 C CA . ARG A 1 759 ? -9.449 7.344 -24.040 1.00 91.31 759 ARG A CA 1
ATOM 6054 C C . ARG A 1 759 ? -8.969 8.379 -23.024 1.00 91.31 759 ARG A C 1
ATOM 6056 O O . ARG A 1 759 ? -8.936 9.569 -23.328 1.00 91.31 759 ARG A O 1
ATOM 6063 N N . ALA A 1 760 ? -8.631 7.958 -21.803 1.00 92.44 760 ALA A N 1
ATOM 6064 C CA . ALA A 1 760 ? -8.136 8.882 -20.783 1.00 92.44 760 ALA A CA 1
ATOM 6065 C C . ALA A 1 760 ? -6.837 9.569 -21.242 1.00 92.44 760 ALA A C 1
ATOM 6067 O O . ALA A 1 760 ? -6.697 10.781 -21.090 1.00 92.44 760 ALA A O 1
ATOM 6068 N N . LEU A 1 761 ? -5.925 8.813 -21.860 1.00 93.38 761 LEU A N 1
ATOM 6069 C CA . LEU A 1 761 ? -4.679 9.339 -22.418 1.00 93.38 761 LEU A CA 1
ATOM 6070 C C . LEU A 1 761 ? -4.928 10.273 -23.611 1.00 93.38 761 LEU A C 1
ATOM 6072 O O . LEU A 1 761 ? -4.302 11.322 -23.681 1.00 93.38 761 LEU A O 1
ATOM 6076 N N . GLU A 1 762 ? -5.853 9.944 -24.512 1.00 92.06 762 GLU A N 1
ATOM 6077 C CA . GLU A 1 762 ? -6.230 10.802 -25.646 1.00 92.06 762 GLU A CA 1
ATOM 6078 C C . GLU A 1 762 ? -6.791 12.151 -25.189 1.00 92.06 762 GLU A C 1
ATOM 6080 O O . GLU A 1 762 ? -6.366 13.194 -25.682 1.00 92.06 762 GLU A O 1
ATOM 6085 N N . VAL A 1 763 ? -7.694 12.145 -24.202 1.00 93.38 763 VAL A N 1
ATOM 6086 C CA . VAL A 1 763 ? -8.248 13.377 -23.620 1.00 93.38 763 VAL A CA 1
ATOM 6087 C C . VAL A 1 763 ? -7.146 14.211 -22.963 1.00 93.38 763 VAL A C 1
ATOM 6089 O O . VAL A 1 763 ? -7.109 15.425 -23.147 1.00 93.38 763 VAL A O 1
ATOM 6092 N N . MET A 1 764 ? -6.221 13.576 -22.236 1.00 94.19 764 MET A N 1
ATOM 6093 C CA . MET A 1 764 ? -5.078 14.273 -21.638 1.00 94.19 764 MET A CA 1
ATOM 6094 C C . MET A 1 764 ? -4.155 14.895 -22.691 1.00 94.19 764 MET A C 1
ATOM 6096 O O . MET A 1 764 ? -3.749 16.045 -22.525 1.00 94.19 764 MET A O 1
ATOM 6100 N N . GLU A 1 765 ? -3.820 14.159 -23.757 1.00 92.31 765 GLU A N 1
ATOM 6101 C CA . GLU A 1 765 ? -2.933 14.643 -24.822 1.00 92.31 765 GLU A CA 1
ATOM 6102 C C . GLU A 1 765 ? -3.586 15.764 -25.648 1.00 92.31 765 GLU A C 1
ATOM 6104 O O . GLU A 1 765 ? -2.938 16.774 -25.906 1.00 92.31 765 GLU A O 1
ATOM 6109 N N . GLY A 1 766 ? -4.873 15.650 -25.995 1.00 91.88 766 GLY A N 1
ATOM 6110 C CA . GLY A 1 766 ? -5.614 16.707 -26.704 1.00 91.88 766 GLY A CA 1
ATOM 6111 C C . GLY A 1 766 ? -5.911 17.947 -25.847 1.00 91.88 766 GLY A C 1
ATOM 6112 O O . GLY A 1 766 ? -6.292 19.005 -26.360 1.00 91.88 766 GLY A O 1
ATOM 6113 N N . GLY A 1 767 ? -5.734 17.829 -24.529 1.00 92.56 767 GLY A N 1
ATOM 6114 C CA . GLY A 1 767 ? -5.907 18.918 -23.579 1.00 92.56 767 GLY A CA 1
ATOM 6115 C C . GLY A 1 767 ? -4.814 19.981 -23.654 1.00 92.56 767 GLY A C 1
ATOM 6116 O O . GLY A 1 767 ? -5.091 21.118 -23.284 1.00 92.56 767 GLY A O 1
ATOM 6117 N N . TRP A 1 768 ? -3.596 19.661 -24.112 1.00 94.38 768 TRP A N 1
ATOM 6118 C CA . TRP A 1 768 ? -2.469 20.609 -24.065 1.00 94.38 768 TRP A CA 1
ATOM 6119 C C . TRP A 1 768 ? -2.722 21.859 -24.932 1.00 94.38 768 TRP A C 1
ATOM 6121 O O . TRP A 1 768 ? -3.426 21.761 -25.947 1.00 94.38 768 TRP A O 1
ATOM 6131 N N . PRO A 1 769 ? -2.241 23.046 -24.511 1.00 90.69 769 PRO A N 1
ATOM 6132 C CA . PRO A 1 769 ? -2.234 24.243 -25.350 1.00 90.69 769 PRO A CA 1
ATOM 6133 C C . PRO A 1 769 ? -1.385 24.052 -26.615 1.00 90.69 769 PRO A C 1
ATOM 6135 O O . PRO A 1 769 ? -0.470 23.229 -26.638 1.00 90.69 769 PRO A O 1
ATOM 6138 N N . GLU A 1 770 ? -1.691 24.823 -27.657 1.00 89.12 770 GLU A N 1
ATOM 6139 C CA . GLU A 1 770 ? -0.903 24.850 -28.896 1.00 89.12 770 GLU A CA 1
ATOM 6140 C C . GLU A 1 770 ? 0.527 25.343 -28.613 1.00 89.12 770 GLU A C 1
ATOM 6142 O O . GLU A 1 770 ? 0.710 26.317 -27.883 1.00 89.12 770 GLU A O 1
ATOM 6147 N N . GLY A 1 771 ? 1.534 24.652 -29.154 1.00 87.19 771 GLY A N 1
ATOM 6148 C CA . GLY A 1 771 ? 2.958 24.921 -28.907 1.00 87.19 771 GLY A CA 1
ATOM 6149 C C . GLY A 1 771 ? 3.548 24.210 -27.679 1.00 87.19 771 GLY A C 1
ATOM 6150 O O . GLY A 1 771 ? 4.770 24.153 -27.532 1.00 87.19 771 GLY A O 1
ATOM 6151 N N . GLU A 1 772 ? 2.708 23.611 -26.828 1.00 89.88 772 GLU A N 1
ATOM 6152 C CA . GLU A 1 772 ? 3.106 22.924 -25.589 1.00 89.88 772 GLU A CA 1
ATOM 6153 C C . GLU A 1 772 ? 2.935 21.391 -25.668 1.00 89.88 772 GLU A C 1
ATOM 6155 O O . GLU A 1 772 ? 2.904 20.679 -24.661 1.00 89.88 772 GLU A O 1
ATOM 6160 N N . GLU A 1 773 ? 2.864 20.819 -26.876 1.00 86.00 773 GLU A N 1
ATOM 6161 C CA . GLU A 1 773 ? 2.559 19.396 -27.103 1.00 86.00 773 GLU A CA 1
ATOM 6162 C C . GLU A 1 773 ? 3.638 18.449 -26.554 1.00 86.00 773 GLU A C 1
ATOM 6164 O O . GLU A 1 773 ? 3.406 17.250 -26.349 1.00 86.00 773 GLU A O 1
ATOM 6169 N N . HIS A 1 774 ? 4.840 18.962 -26.289 1.00 87.50 774 HIS A N 1
ATOM 6170 C CA . HIS A 1 774 ? 5.925 18.190 -25.695 1.00 87.50 774 HIS A CA 1
ATOM 6171 C C . HIS A 1 774 ? 5.583 17.704 -24.268 1.00 87.50 774 HIS A C 1
ATOM 6173 O O . HIS A 1 774 ? 5.994 16.598 -23.881 1.00 87.50 774 HIS A O 1
ATOM 6179 N N . PHE A 1 775 ? 4.738 18.437 -23.526 1.00 90.38 775 PHE A N 1
ATOM 6180 C CA . PHE A 1 775 ? 4.235 18.035 -22.206 1.00 90.38 775 PHE A CA 1
ATOM 6181 C C . PHE A 1 775 ? 3.340 16.790 -22.242 1.00 90.38 775 PHE A C 1
ATOM 6183 O O . PHE A 1 775 ? 3.256 16.060 -21.248 1.00 90.38 775 PHE A O 1
ATOM 6190 N N . ALA A 1 776 ? 2.748 16.453 -23.393 1.00 89.56 776 ALA A N 1
ATOM 6191 C CA . ALA A 1 776 ? 1.984 15.218 -23.567 1.00 89.56 776 ALA A CA 1
ATOM 6192 C C . ALA A 1 776 ? 2.833 13.974 -23.262 1.00 89.56 776 ALA A C 1
ATOM 6194 O O . ALA A 1 776 ? 2.399 13.060 -22.565 1.00 89.56 776 ALA A O 1
ATOM 6195 N N . LYS A 1 777 ? 4.086 13.947 -23.738 1.00 89.75 777 LYS A N 1
ATOM 6196 C CA . LYS A 1 777 ? 5.007 12.831 -23.464 1.00 89.75 777 LYS A CA 1
ATOM 6197 C C . LYS A 1 777 ? 5.503 12.870 -22.017 1.00 89.75 777 LYS A C 1
ATOM 6199 O O . LYS A 1 777 ? 5.592 11.829 -21.364 1.00 89.75 777 LYS A O 1
ATOM 6204 N N . LEU A 1 778 ? 5.846 14.063 -21.527 1.00 90.31 778 LEU A N 1
ATOM 6205 C CA . LEU A 1 778 ? 6.409 14.251 -20.189 1.00 90.31 778 LEU A CA 1
ATOM 6206 C C . LEU A 1 778 ? 5.410 13.884 -19.088 1.00 90.31 778 LEU A C 1
ATOM 6208 O O . LEU A 1 778 ? 5.789 13.194 -18.146 1.00 90.31 778 LEU A O 1
ATOM 6212 N N . SER A 1 779 ? 4.140 14.271 -19.226 1.00 92.50 779 SER A N 1
ATOM 6213 C CA . SER A 1 779 ? 3.086 13.985 -18.244 1.00 92.50 779 SER A CA 1
ATOM 6214 C C . SER A 1 779 ? 2.853 12.487 -18.051 1.00 92.50 779 SER A C 1
ATOM 6216 O O . SER A 1 779 ? 2.832 12.018 -16.913 1.00 92.50 779 SER A O 1
ATOM 6218 N N . VAL A 1 780 ? 2.768 11.713 -19.139 1.00 91.25 780 VAL A N 1
ATOM 6219 C CA . VAL A 1 780 ? 2.611 10.248 -19.085 1.00 91.25 780 VAL A CA 1
ATOM 6220 C C . VAL A 1 780 ? 3.843 9.581 -18.467 1.00 91.25 780 VAL A C 1
ATOM 6222 O O . VAL A 1 780 ? 3.719 8.714 -17.602 1.00 91.25 780 VAL A O 1
ATOM 6225 N N . ASN A 1 781 ? 5.049 10.009 -18.849 1.00 90.56 781 ASN A N 1
ATOM 6226 C CA . ASN A 1 781 ? 6.282 9.469 -18.274 1.00 90.56 781 ASN A CA 1
ATOM 6227 C C . ASN A 1 781 ? 6.419 9.792 -16.781 1.00 90.56 781 ASN A C 1
ATOM 6229 O O . ASN A 1 781 ? 6.833 8.929 -16.004 1.00 90.56 781 ASN A O 1
ATOM 6233 N N . ALA A 1 782 ? 6.055 11.009 -16.377 1.00 88.75 782 ALA A N 1
ATOM 6234 C CA . ALA A 1 782 ? 6.073 11.446 -14.988 1.00 88.75 782 ALA A CA 1
ATOM 6235 C C . ALA A 1 782 ? 5.032 10.691 -14.142 1.00 88.75 782 ALA A C 1
ATOM 6237 O O . ALA A 1 782 ? 5.331 10.288 -13.018 1.00 88.75 782 ALA A O 1
ATOM 6238 N N . LEU A 1 783 ? 3.845 10.430 -14.702 1.00 90.62 783 LEU A N 1
ATOM 6239 C CA . LEU A 1 783 ? 2.803 9.602 -14.091 1.00 90.62 783 LEU A CA 1
ATOM 6240 C C . LEU A 1 783 ? 3.289 8.166 -13.839 1.00 90.62 783 LEU A C 1
ATOM 6242 O O . LEU A 1 783 ? 3.168 7.659 -12.726 1.00 90.62 783 LEU A O 1
ATOM 6246 N N . ILE A 1 784 ? 3.896 7.525 -14.840 1.00 90.62 784 ILE A N 1
ATOM 6247 C CA . ILE A 1 784 ? 4.426 6.156 -14.709 1.00 90.62 784 ILE A CA 1
ATOM 6248 C C . ILE A 1 784 ? 5.607 6.117 -13.731 1.00 90.62 784 ILE A C 1
ATOM 6250 O O . ILE A 1 784 ? 5.736 5.178 -12.946 1.00 90.62 784 ILE A O 1
ATOM 6254 N N . GLY A 1 785 ? 6.437 7.164 -13.714 1.00 88.06 785 GLY A N 1
ATOM 6255 C CA . GLY A 1 785 ? 7.489 7.335 -12.712 1.00 88.06 785 GLY A CA 1
ATOM 6256 C C . GLY A 1 785 ? 6.940 7.433 -11.284 1.00 88.06 785 GLY A C 1
ATOM 6257 O O . GLY A 1 785 ? 7.541 6.890 -10.358 1.00 88.06 785 GLY A O 1
ATOM 6258 N N . LEU A 1 786 ? 5.770 8.052 -11.093 1.00 85.50 786 LEU A N 1
ATOM 6259 C CA . LEU A 1 786 ? 5.089 8.076 -9.798 1.00 85.50 786 LEU A CA 1
ATOM 6260 C C . LEU A 1 786 ? 4.630 6.673 -9.376 1.00 85.50 786 LEU A C 1
ATOM 6262 O O . LEU A 1 786 ? 4.743 6.331 -8.199 1.00 85.50 786 LEU A O 1
ATOM 6266 N N . TRP A 1 787 ? 4.183 5.842 -10.326 1.00 88.50 787 TRP A N 1
ATOM 6267 C CA . TRP A 1 787 ? 3.786 4.459 -10.041 1.00 88.50 787 TRP A CA 1
ATOM 6268 C C . TRP A 1 787 ? 4.947 3.555 -9.624 1.00 88.50 787 TRP A C 1
ATOM 6270 O O . TRP A 1 787 ? 4.732 2.511 -9.009 1.00 88.50 787 TRP A O 1
ATOM 6280 N N . ALA A 1 788 ? 6.171 3.980 -9.934 1.00 84.31 788 ALA A N 1
ATOM 6281 C CA . ALA A 1 788 ? 7.425 3.307 -9.644 1.00 84.31 788 ALA A CA 1
ATOM 6282 C C . ALA A 1 788 ? 7.954 3.588 -8.215 1.00 84.31 788 ALA A C 1
ATOM 6284 O O . ALA A 1 788 ? 9.118 3.307 -7.915 1.00 84.31 788 ALA A O 1
ATOM 6285 N N . ARG A 1 789 ? 7.168 4.184 -7.314 1.00 75.88 789 ARG A N 1
ATOM 6286 C CA . ARG A 1 789 ? 7.611 4.428 -5.933 1.00 75.88 789 ARG A CA 1
ATOM 6287 C C . ARG A 1 789 ? 7.548 3.142 -5.102 1.00 75.88 789 ARG A C 1
ATOM 6289 O O . ARG A 1 789 ? 6.502 2.516 -5.007 1.00 75.88 789 ARG A O 1
ATOM 6296 N N . SER A 1 790 ? 8.684 2.755 -4.511 1.00 59.47 790 SER A N 1
ATOM 6297 C CA . SER A 1 790 ? 8.829 1.511 -3.728 1.00 59.47 790 SER A CA 1
ATOM 6298 C C . SER A 1 790 ? 8.554 1.662 -2.235 1.00 59.47 790 SER A C 1
ATOM 6300 O O . SER A 1 790 ? 8.235 0.676 -1.584 1.00 59.47 790 SER A O 1
ATOM 6302 N N . LYS A 1 791 ? 8.730 2.863 -1.681 1.00 63.81 791 LYS A N 1
ATOM 6303 C CA . LYS A 1 791 ? 8.552 3.130 -0.254 1.00 63.81 791 LYS A CA 1
ATOM 6304 C C . LYS A 1 791 ? 7.820 4.444 -0.062 1.00 63.81 791 LYS A C 1
ATOM 6306 O O . LYS A 1 791 ? 8.185 5.451 -0.673 1.00 63.81 791 LYS A O 1
ATOM 6311 N N . ASP A 1 792 ? 6.832 4.426 0.818 1.00 72.50 792 ASP A N 1
ATOM 6312 C CA . ASP A 1 792 ? 6.176 5.631 1.291 1.00 72.50 792 ASP A CA 1
ATOM 6313 C C . ASP A 1 792 ? 6.954 6.151 2.497 1.00 72.50 792 ASP A C 1
ATOM 6315 O O . ASP A 1 792 ? 6.905 5.589 3.585 1.00 72.50 792 ASP A O 1
ATOM 6319 N N . VAL A 1 793 ? 7.737 7.204 2.278 1.00 71.12 793 VAL A N 1
ATOM 6320 C CA . VAL A 1 793 ? 8.536 7.852 3.320 1.00 71.12 793 VAL A CA 1
ATOM 6321 C C . VAL A 1 793 ? 8.000 9.255 3.530 1.00 71.12 793 VAL A C 1
ATOM 6323 O O . VAL A 1 793 ? 7.841 10.028 2.581 1.00 71.12 793 VAL A O 1
ATOM 6326 N N . PHE A 1 794 ? 7.731 9.591 4.784 1.00 75.88 794 PHE A N 1
ATOM 6327 C CA . PHE A 1 794 ? 7.438 10.949 5.196 1.00 75.88 794 PHE A CA 1
ATOM 6328 C C . PHE A 1 794 ? 8.714 11.607 5.717 1.00 75.88 794 PHE A C 1
ATOM 6330 O O . PHE A 1 794 ? 9.380 11.078 6.607 1.00 75.88 794 PHE A O 1
ATOM 6337 N N . TYR A 1 795 ? 9.041 12.775 5.168 1.00 74.31 795 TYR A N 1
ATOM 6338 C CA . TYR A 1 795 ? 10.169 13.576 5.626 1.00 74.31 795 TYR A CA 1
ATOM 6339 C C . TYR A 1 795 ? 9.669 14.726 6.495 1.00 74.31 795 TYR A C 1
ATOM 6341 O O . TYR A 1 795 ? 8.771 15.475 6.099 1.00 74.31 795 TYR A O 1
ATOM 6349 N N . SER A 1 796 ? 10.281 14.900 7.661 1.00 76.06 796 SER A N 1
ATOM 6350 C CA . SER A 1 796 ? 10.086 16.084 8.494 1.00 76.06 796 SER A CA 1
ATOM 6351 C C . SER A 1 796 ? 11.415 16.770 8.748 1.00 76.06 796 SER A C 1
ATOM 6353 O O . SER A 1 796 ? 12.443 16.114 8.855 1.00 76.06 796 SER A O 1
ATOM 6355 N N . MET A 1 797 ? 11.398 18.095 8.808 1.00 77.12 797 MET A N 1
ATOM 6356 C CA . MET A 1 797 ? 12.579 18.908 9.069 1.00 77.12 797 MET A CA 1
ATOM 6357 C C . MET A 1 797 ? 12.345 19.721 10.332 1.00 77.12 797 MET A C 1
ATOM 6359 O O . MET A 1 797 ? 11.240 20.230 10.546 1.00 77.12 797 MET A O 1
ATOM 6363 N N . ARG A 1 798 ? 13.385 19.840 11.151 1.00 76.31 798 ARG A N 1
ATOM 6364 C CA . ARG A 1 798 ? 13.426 20.746 12.296 1.00 76.31 798 ARG A CA 1
ATOM 6365 C C . ARG A 1 798 ? 14.654 21.622 12.194 1.00 76.31 798 ARG A C 1
ATOM 6367 O O . ARG A 1 798 ? 15.730 21.120 11.894 1.00 76.31 798 ARG A O 1
ATOM 6374 N N . THR A 1 799 ? 14.476 22.903 12.463 1.00 76.75 799 THR A N 1
ATOM 6375 C CA . THR A 1 799 ? 15.507 23.922 12.301 1.00 76.75 799 THR A CA 1
ATOM 6376 C C . THR A 1 799 ? 15.885 24.473 13.656 1.00 76.75 799 THR A C 1
ATOM 6378 O O . THR A 1 799 ? 15.070 25.140 14.298 1.00 76.75 799 THR A O 1
ATOM 6381 N N . SER A 1 800 ? 17.122 24.211 14.059 1.00 70.44 800 SER A N 1
ATOM 6382 C CA . SER A 1 800 ? 17.710 24.687 15.306 1.00 70.44 800 SER A CA 1
ATOM 6383 C C . SER A 1 800 ? 18.866 25.652 15.043 1.00 70.44 800 SER A C 1
ATOM 6385 O O . SER A 1 800 ? 19.429 25.681 13.958 1.00 70.44 800 SER A O 1
ATOM 6387 N N . SER A 1 801 ? 19.249 26.431 16.050 1.00 64.50 801 SER A N 1
ATOM 6388 C CA . SER A 1 801 ? 20.531 27.148 16.081 1.00 64.50 801 SER A CA 1
ATOM 6389 C C . SER A 1 801 ? 21.649 26.349 16.764 1.00 64.50 801 SER A C 1
ATOM 6391 O O . SER A 1 801 ? 22.748 26.869 16.926 1.00 64.50 801 SER A O 1
ATOM 6393 N N . HIS A 1 802 ? 21.385 25.107 17.181 1.00 57.88 802 HIS A N 1
ATOM 6394 C CA . HIS A 1 802 ? 22.337 24.242 17.873 1.00 57.88 802 HIS A CA 1
ATOM 6395 C C . HIS A 1 802 ? 22.354 22.837 17.272 1.00 57.88 802 HIS A C 1
ATOM 6397 O O . HIS A 1 802 ? 21.314 22.212 17.085 1.00 57.88 802 HIS A O 1
ATOM 6403 N N . GLU A 1 803 ? 23.553 22.302 17.049 1.00 52.81 803 GLU A N 1
ATOM 6404 C CA . GLU A 1 803 ? 23.744 20.951 16.513 1.00 52.81 803 GLU A CA 1
ATOM 6405 C C . GLU A 1 803 ? 23.216 19.855 17.455 1.00 52.81 803 GLU A C 1
ATOM 6407 O O . GLU A 1 803 ? 22.748 18.817 16.998 1.00 52.81 803 GLU A O 1
ATOM 6412 N N . ALA A 1 804 ? 23.233 20.092 18.772 1.00 54.56 804 ALA A N 1
ATOM 6413 C CA . ALA A 1 804 ? 22.795 19.121 19.778 1.00 54.56 804 ALA A CA 1
ATOM 6414 C C . ALA A 1 804 ? 21.315 18.701 19.637 1.00 54.56 804 ALA A C 1
ATOM 6416 O O . ALA A 1 804 ? 20.938 17.621 20.091 1.00 54.56 804 ALA A O 1
ATOM 6417 N N . ASP A 1 805 ? 20.493 19.499 18.947 1.00 57.31 805 ASP A N 1
ATOM 6418 C CA . ASP A 1 805 ? 19.095 19.173 18.642 1.00 57.31 805 ASP A CA 1
ATOM 6419 C C . ASP A 1 805 ? 18.944 18.131 17.505 1.00 57.31 805 ASP A C 1
ATOM 6421 O O . ASP A 1 805 ? 17.824 17.740 17.161 1.00 57.31 805 ASP A O 1
ATOM 6425 N N . ALA A 1 806 ? 20.056 17.635 16.938 1.00 54.16 806 ALA A N 1
ATOM 6426 C CA . ALA A 1 806 ? 20.097 16.642 15.858 1.00 54.16 806 ALA A CA 1
ATOM 6427 C C . ALA A 1 806 ? 19.726 15.211 16.268 1.00 54.16 806 ALA A C 1
ATOM 6429 O O . ALA A 1 806 ? 19.775 14.306 15.426 1.00 54.16 806 ALA A O 1
ATOM 6430 N N . TRP A 1 807 ? 19.403 14.966 17.538 1.00 55.88 807 TRP A N 1
ATOM 6431 C CA . TRP A 1 807 ? 19.238 13.616 18.066 1.00 55.88 807 TRP A CA 1
ATOM 6432 C C . TRP A 1 807 ? 18.201 12.786 17.283 1.00 55.88 807 TRP A C 1
ATOM 6434 O O . TRP A 1 807 ? 17.012 13.110 17.205 1.00 55.88 807 TRP A O 1
ATOM 6444 N N . GLY A 1 808 ? 18.664 11.679 16.693 1.00 53.78 808 GLY A N 1
ATOM 6445 C CA . GLY A 1 808 ? 17.850 10.766 15.886 1.00 53.78 808 GLY A CA 1
ATOM 6446 C C . GLY A 1 808 ? 17.511 11.257 14.471 1.00 53.78 808 GLY A C 1
ATOM 6447 O O . GLY A 1 808 ? 16.627 10.672 13.845 1.00 53.78 808 GLY A O 1
ATOM 6448 N N . SER A 1 809 ? 18.151 12.324 13.978 1.00 60.59 809 SER A N 1
ATOM 6449 C CA . SER A 1 809 ? 18.044 12.756 12.575 1.00 60.59 809 SER A CA 1
ATOM 6450 C C . SER A 1 809 ? 18.914 1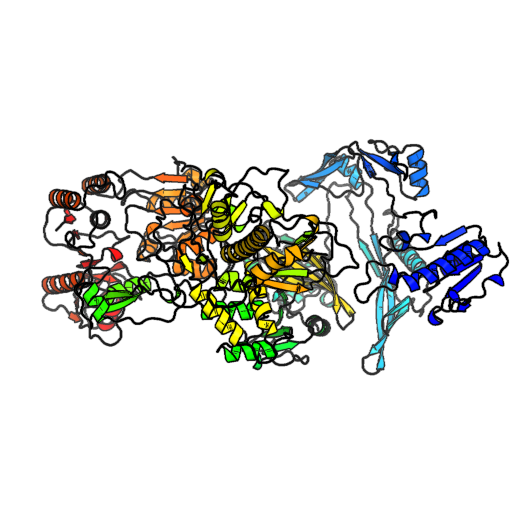1.891 11.659 1.00 60.59 809 SER A C 1
ATOM 6452 O O . SER A 1 809 ? 19.995 11.454 12.050 1.00 60.59 809 SER A O 1
ATOM 6454 N N . GLN A 1 810 ? 18.442 11.613 10.439 1.00 60.56 810 GLN A N 1
ATOM 6455 C CA . GLN A 1 810 ? 19.217 10.858 9.443 1.00 60.56 810 GLN A CA 1
ATOM 6456 C C . GLN A 1 810 ? 20.083 11.765 8.566 1.00 60.56 810 GLN A C 1
ATOM 6458 O O . GLN A 1 810 ? 21.025 11.290 7.934 1.00 60.56 810 GLN A O 1
ATOM 6463 N N . PHE A 1 811 ? 19.755 13.056 8.495 1.00 59.78 811 PHE A N 1
ATOM 6464 C CA . PHE A 1 811 ? 20.486 14.021 7.688 1.00 59.78 811 PHE A CA 1
ATOM 6465 C C . PHE A 1 811 ? 20.549 15.382 8.387 1.00 59.78 811 PHE A C 1
ATOM 6467 O O . PHE A 1 811 ? 19.546 15.859 8.922 1.00 59.78 811 PHE A O 1
ATOM 6474 N N . LEU A 1 812 ? 21.737 15.989 8.357 1.00 59.16 812 LEU A N 1
ATOM 6475 C CA . LEU A 1 812 ? 22.038 17.298 8.925 1.00 59.16 812 LEU A CA 1
ATOM 6476 C C . LEU A 1 812 ? 22.498 18.235 7.807 1.00 59.16 812 LEU A C 1
ATOM 6478 O O . LEU A 1 812 ? 23.406 17.896 7.048 1.00 59.16 812 LEU A O 1
ATOM 6482 N N . GLN A 1 813 ? 21.911 19.425 7.740 1.00 60.25 813 GLN A N 1
ATOM 6483 C CA . GLN A 1 813 ? 22.354 20.493 6.849 1.00 60.25 813 GLN A CA 1
ATOM 6484 C C . GLN A 1 813 ? 22.607 21.774 7.644 1.00 60.25 813 GLN A C 1
ATOM 6486 O O . GLN A 1 813 ? 21.795 22.153 8.477 1.00 60.25 813 GLN A O 1
ATOM 6491 N N . VAL A 1 814 ? 23.714 22.459 7.361 1.00 62.69 814 VAL A N 1
ATOM 6492 C CA . VAL A 1 814 ? 24.066 23.742 7.987 1.00 62.69 814 VAL A CA 1
ATOM 6493 C C . VAL A 1 814 ? 23.881 24.862 6.969 1.00 62.69 814 VAL A C 1
ATOM 6495 O O . VAL A 1 814 ? 24.249 24.704 5.802 1.00 62.69 814 VAL A O 1
ATOM 6498 N N . PHE A 1 815 ? 23.298 25.982 7.386 1.00 65.56 815 PHE A N 1
ATOM 6499 C CA . PHE A 1 815 ? 23.138 27.164 6.542 1.00 65.56 815 PHE A CA 1
ATOM 6500 C C . PHE A 1 815 ? 23.119 28.451 7.373 1.00 65.56 815 PHE A C 1
ATOM 6502 O O . PHE A 1 815 ? 22.970 28.415 8.591 1.00 65.56 815 PHE A O 1
ATOM 6509 N N . PHE A 1 816 ? 23.256 29.592 6.699 1.00 68.31 816 PHE A N 1
ATOM 6510 C CA . PHE A 1 816 ? 23.218 30.915 7.319 1.00 68.31 816 PHE A CA 1
ATOM 6511 C C . PHE A 1 816 ? 21.991 31.688 6.835 1.00 68.31 816 PHE A C 1
ATOM 6513 O O . PHE A 1 816 ? 21.615 31.595 5.660 1.00 68.31 816 PHE A O 1
ATOM 6520 N N . ASP A 1 817 ? 21.343 32.419 7.739 1.00 74.31 817 ASP A N 1
A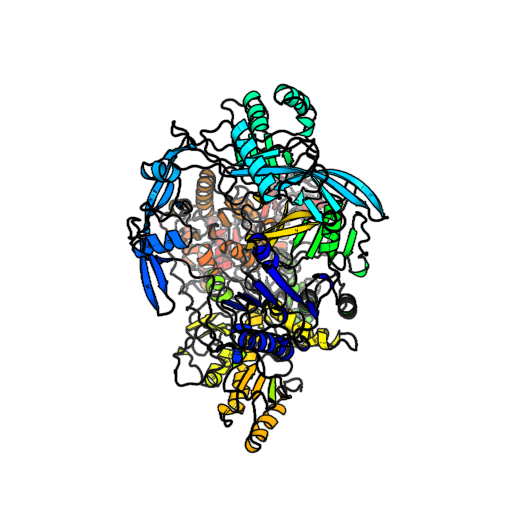TOM 6521 C CA . ASP A 1 817 ? 20.234 33.302 7.381 1.00 74.31 817 ASP A CA 1
ATOM 6522 C C . ASP A 1 817 ? 20.716 34.646 6.800 1.00 74.31 817 ASP A C 1
ATOM 6524 O O . ASP A 1 817 ? 21.914 34.898 6.655 1.00 74.31 817 ASP A O 1
ATOM 6528 N N . ALA A 1 818 ? 19.775 35.521 6.439 1.00 65.94 818 ALA A N 1
ATOM 6529 C CA . ALA A 1 818 ? 20.077 36.803 5.808 1.00 65.94 818 ALA A CA 1
ATOM 6530 C C . ALA A 1 818 ? 20.766 37.801 6.758 1.00 65.94 818 ALA A C 1
ATOM 6532 O O . ALA A 1 818 ? 21.312 38.798 6.289 1.00 65.94 818 ALA A O 1
ATOM 6533 N N . ALA A 1 819 ? 20.738 37.542 8.069 1.00 65.88 819 ALA A N 1
ATOM 6534 C CA . ALA A 1 819 ? 21.442 38.301 9.097 1.00 65.88 819 ALA A CA 1
ATOM 6535 C C . ALA A 1 819 ? 22.785 37.652 9.493 1.00 65.88 819 ALA A C 1
ATOM 6537 O O . ALA A 1 819 ? 23.458 38.151 10.393 1.00 65.88 819 ALA A O 1
ATOM 6538 N N . GLY A 1 820 ? 23.183 36.559 8.830 1.00 58.28 820 GLY A N 1
ATOM 6539 C CA . GLY A 1 820 ? 24.435 35.848 9.081 1.00 58.28 820 GLY A CA 1
ATOM 6540 C C . GLY A 1 820 ? 24.393 34.884 10.269 1.00 58.28 820 GLY A C 1
ATOM 6541 O O . GLY A 1 820 ? 25.436 34.345 10.637 1.00 58.28 820 GLY A O 1
ATOM 6542 N N . ALA A 1 821 ? 23.226 34.628 10.870 1.00 57.09 821 ALA A N 1
ATOM 6543 C CA . ALA A 1 821 ? 23.122 33.659 11.957 1.00 57.09 821 ALA A CA 1
ATOM 6544 C C . ALA A 1 821 ? 23.135 32.222 11.410 1.00 57.09 821 ALA A C 1
ATOM 6546 O O . ALA A 1 821 ? 22.530 31.926 10.378 1.00 57.09 821 ALA A O 1
ATOM 6547 N N . CYS A 1 822 ? 23.841 31.328 12.105 1.00 63.34 822 CYS A N 1
ATOM 6548 C CA . CYS A 1 822 ? 23.980 29.921 11.733 1.00 63.34 822 CYS A CA 1
ATOM 6549 C C . CYS A 1 822 ? 22.771 29.094 12.196 1.00 63.34 822 CYS A C 1
ATOM 6551 O O . CYS A 1 822 ? 22.328 29.213 13.342 1.00 63.34 822 CYS A O 1
ATOM 6553 N N . HIS A 1 823 ? 22.276 28.220 11.319 1.00 69.38 823 HIS A N 1
ATOM 6554 C CA . HIS A 1 823 ? 21.156 27.313 11.563 1.00 69.38 823 HIS A CA 1
ATOM 6555 C C . HIS A 1 823 ? 21.478 25.888 11.094 1.00 69.38 823 HIS A C 1
ATOM 6557 O O . HIS A 1 823 ? 22.196 25.671 10.116 1.00 69.38 823 HIS A O 1
ATOM 6563 N N . TYR A 1 824 ? 20.880 24.917 11.776 1.00 65.12 824 TYR A N 1
ATOM 6564 C CA . TYR A 1 824 ? 20.988 23.481 11.556 1.00 65.12 824 TYR A CA 1
ATOM 6565 C C . TYR A 1 824 ? 19.618 22.915 11.188 1.00 65.12 824 TYR A C 1
ATOM 6567 O O . TYR A 1 824 ? 18.658 23.037 11.947 1.00 65.12 824 TYR A O 1
ATOM 6575 N N . ASP A 1 825 ? 19.535 22.261 10.038 1.00 72.12 825 ASP A N 1
ATOM 6576 C CA . ASP A 1 825 ? 18.376 21.508 9.587 1.00 72.12 825 ASP A CA 1
ATOM 6577 C C . ASP A 1 825 ? 18.563 20.025 9.861 1.00 72.12 825 ASP A C 1
ATOM 6579 O O . ASP A 1 825 ? 19.391 19.353 9.248 1.00 72.12 825 ASP A O 1
ATOM 6583 N N . HIS A 1 826 ? 17.740 19.517 10.767 1.00 71.88 826 HIS A N 1
ATOM 6584 C CA . HIS A 1 826 ? 17.655 18.116 11.136 1.00 71.88 826 HIS A CA 1
ATOM 6585 C C . HIS A 1 826 ? 16.508 17.480 10.358 1.00 71.88 826 HIS A C 1
ATOM 6587 O O . HIS A 1 826 ? 15.334 17.763 10.625 1.00 71.88 826 HIS A O 1
ATOM 6593 N N . VAL A 1 827 ? 16.835 16.643 9.376 1.00 68.44 827 VAL A N 1
ATOM 6594 C CA . VAL A 1 827 ? 15.845 15.951 8.550 1.00 68.44 827 VAL A CA 1
ATOM 6595 C C . VAL A 1 827 ? 15.657 14.528 9.058 1.00 68.44 827 VAL A C 1
ATOM 6597 O O . VAL A 1 827 ? 16.604 13.750 9.192 1.00 68.44 827 VAL A O 1
ATOM 6600 N N . TYR A 1 828 ? 14.398 14.204 9.317 1.00 72.06 828 TYR A N 1
ATOM 6601 C CA . TYR A 1 828 ? 13.935 12.914 9.786 1.00 72.06 828 TYR A CA 1
ATOM 6602 C C . TYR A 1 828 ? 13.167 12.217 8.669 1.00 72.06 828 TYR A C 1
ATOM 6604 O O . TYR A 1 828 ? 12.232 12.792 8.106 1.00 72.06 828 TYR A O 1
ATOM 6612 N N . ALA A 1 829 ? 13.542 10.980 8.373 1.00 71.31 829 ALA A N 1
ATOM 6613 C CA . ALA A 1 829 ? 12.822 10.094 7.474 1.00 71.31 829 ALA A CA 1
ATOM 6614 C C . ALA A 1 829 ? 12.045 9.063 8.301 1.00 71.31 829 ALA A C 1
ATOM 6616 O O . ALA A 1 829 ? 12.638 8.292 9.056 1.00 71.31 829 ALA A O 1
ATOM 6617 N N . THR A 1 830 ? 10.722 9.053 8.156 1.00 74.94 830 THR A N 1
ATOM 6618 C CA . THR A 1 830 ? 9.833 8.062 8.769 1.00 74.94 830 THR A CA 1
ATOM 6619 C C . THR A 1 830 ? 9.232 7.212 7.660 1.00 74.94 830 THR A C 1
ATOM 6621 O O . THR A 1 830 ? 8.488 7.724 6.820 1.00 74.94 830 THR A O 1
ATOM 6624 N N . GLU A 1 831 ? 9.576 5.924 7.627 1.00 77.38 831 GLU A N 1
ATOM 6625 C CA . GLU A 1 831 ? 8.919 4.973 6.728 1.00 77.38 831 GLU A CA 1
ATOM 6626 C C . GLU A 1 831 ? 7.474 4.759 7.192 1.00 77.38 831 GLU A C 1
ATOM 6628 O O . GLU A 1 831 ? 7.208 4.601 8.384 1.00 77.38 831 GLU A O 1
ATOM 6633 N N . LEU A 1 832 ? 6.538 4.811 6.247 1.00 83.12 832 LEU A N 1
ATOM 6634 C CA . LEU A 1 832 ? 5.125 4.590 6.503 1.00 83.12 832 LEU A CA 1
ATOM 6635 C C . LEU A 1 832 ? 4.783 3.124 6.252 1.00 83.12 832 LEU A C 1
ATOM 6637 O O . LEU A 1 832 ? 5.119 2.565 5.207 1.00 83.12 832 LEU A O 1
ATOM 6641 N N . PHE A 1 833 ? 4.056 2.527 7.189 1.00 85.06 833 PHE A N 1
ATOM 6642 C CA . PHE A 1 833 ? 3.438 1.224 6.997 1.00 85.06 833 PHE A CA 1
ATOM 6643 C C . PHE A 1 833 ? 2.349 1.330 5.936 1.00 85.06 833 PHE A C 1
ATOM 6645 O O . PHE A 1 833 ? 1.489 2.218 5.996 1.00 85.06 833 PHE A O 1
ATOM 6652 N N . THR A 1 834 ? 2.405 0.440 4.947 1.00 87.06 834 THR A N 1
ATOM 6653 C CA . THR A 1 834 ? 1.408 0.392 3.889 1.00 87.06 834 THR A CA 1
ATOM 6654 C C . THR A 1 834 ? 1.365 -0.964 3.196 1.00 87.06 834 THR A C 1
ATOM 6656 O O . THR A 1 834 ? 2.384 -1.638 3.072 1.00 87.06 834 THR A O 1
ATOM 6659 N N . ASN A 1 835 ? 0.186 -1.343 2.708 1.00 89.44 835 ASN A N 1
ATOM 6660 C CA . ASN A 1 835 ? -0.031 -2.502 1.836 1.00 89.44 835 ASN A CA 1
ATOM 6661 C C . ASN A 1 835 ? -0.458 -2.096 0.409 1.00 89.44 835 ASN A C 1
ATOM 6663 O O . ASN A 1 835 ? -0.989 -2.905 -0.358 1.00 89.44 835 ASN A O 1
ATOM 6667 N N . ARG A 1 836 ? -0.291 -0.811 0.083 1.00 89.56 836 ARG A N 1
ATOM 6668 C CA . ARG A 1 836 ? -0.837 -0.138 -1.096 1.00 89.56 836 ARG A CA 1
ATOM 6669 C C . ARG A 1 836 ? 0.237 -0.030 -2.173 1.00 89.56 836 ARG A C 1
ATOM 6671 O O . ARG A 1 836 ? 1.340 0.421 -1.884 1.00 89.56 836 ARG A O 1
ATOM 6678 N N . SER A 1 837 ? -0.061 -0.381 -3.426 1.00 90.94 837 SER A N 1
ATOM 6679 C CA . SER A 1 837 ? 0.903 -0.159 -4.514 1.00 90.94 837 SER A CA 1
ATOM 6680 C C . SER A 1 837 ? 0.275 -0.049 -5.901 1.00 90.94 837 SER A C 1
ATOM 6682 O O . SER A 1 837 ? -0.602 -0.821 -6.273 1.00 90.94 837 SER A O 1
ATOM 6684 N N . THR A 1 838 ? 0.791 0.875 -6.710 1.00 92.25 838 THR A N 1
ATOM 6685 C CA . THR A 1 838 ? 0.549 0.967 -8.164 1.00 92.25 838 THR A CA 1
ATOM 6686 C C . THR A 1 838 ? 1.574 0.178 -8.983 1.00 92.25 838 THR A C 1
ATOM 6688 O O . THR A 1 838 ? 1.575 0.253 -10.212 1.00 92.25 838 THR A O 1
ATOM 6691 N N . ARG A 1 839 ? 2.475 -0.563 -8.325 1.00 92.62 839 ARG A N 1
ATOM 6692 C CA . ARG A 1 839 ? 3.529 -1.337 -8.984 1.00 92.62 839 ARG A CA 1
ATOM 6693 C C . ARG A 1 839 ? 3.013 -2.280 -10.081 1.00 92.62 839 ARG A C 1
ATOM 6695 O O . ARG A 1 839 ? 3.656 -2.293 -11.126 1.00 92.62 839 ARG A O 1
ATOM 6702 N N . PRO A 1 840 ? 1.883 -3.004 -9.935 1.00 94.94 840 PRO A N 1
ATOM 6703 C CA . PRO A 1 840 ? 1.381 -3.850 -11.019 1.00 94.94 840 PRO A CA 1
ATOM 6704 C C . PRO A 1 840 ? 1.197 -3.113 -12.343 1.00 94.94 840 PRO A C 1
ATOM 6706 O O . PRO A 1 840 ? 1.577 -3.623 -13.396 1.00 94.94 840 PRO A O 1
ATOM 6709 N N . ALA A 1 841 ? 0.685 -1.879 -12.289 1.00 93.38 841 ALA A N 1
ATOM 6710 C CA . ALA A 1 841 ? 0.503 -1.058 -13.477 1.00 93.38 841 ALA A CA 1
ATOM 6711 C C . ALA A 1 841 ? 1.844 -0.689 -14.125 1.00 93.38 841 ALA A C 1
ATOM 6713 O O . ALA A 1 841 ? 2.005 -0.785 -15.341 1.00 93.38 841 ALA A O 1
ATOM 6714 N N . HIS A 1 842 ? 2.827 -0.317 -13.303 1.00 93.75 842 HIS A N 1
ATOM 6715 C CA . HIS A 1 842 ? 4.192 -0.057 -13.754 1.00 93.75 842 HIS A CA 1
ATOM 6716 C C . HIS A 1 842 ? 4.835 -1.303 -14.383 1.00 93.75 842 HIS A C 1
ATOM 6718 O O . HIS A 1 842 ? 5.384 -1.223 -15.480 1.00 93.75 842 HIS A O 1
ATOM 6724 N N . ASP A 1 843 ? 4.745 -2.461 -13.728 1.00 93.88 843 ASP A N 1
ATOM 6725 C CA . ASP A 1 843 ? 5.366 -3.701 -14.196 1.00 93.88 843 ASP A CA 1
ATOM 6726 C C . ASP A 1 843 ? 4.735 -4.191 -15.511 1.00 93.88 843 ASP A C 1
ATOM 6728 O O . ASP A 1 843 ? 5.449 -4.711 -16.365 1.00 93.88 843 ASP A O 1
ATOM 6732 N N . PHE A 1 844 ? 3.437 -3.955 -15.741 1.00 95.00 844 PHE A N 1
ATOM 6733 C CA . PHE A 1 844 ? 2.779 -4.223 -17.031 1.00 95.00 844 PHE A CA 1
ATOM 6734 C C . PHE A 1 844 ? 3.301 -3.331 -18.166 1.00 95.00 844 PHE A C 1
ATOM 6736 O O . PHE A 1 844 ? 3.512 -3.810 -19.288 1.00 95.00 844 PHE A O 1
ATOM 6743 N N . VAL A 1 845 ? 3.548 -2.049 -17.878 1.00 94.12 845 VAL A N 1
ATOM 6744 C CA . VAL A 1 845 ? 4.165 -1.123 -18.838 1.00 94.12 845 VAL A CA 1
ATOM 6745 C C . VAL A 1 845 ? 5.591 -1.565 -19.159 1.00 94.12 845 VAL A C 1
ATOM 6747 O O . VAL A 1 845 ? 5.937 -1.707 -20.333 1.00 94.12 845 VAL A O 1
ATOM 6750 N N . MET A 1 846 ? 6.398 -1.852 -18.135 1.00 93.50 846 MET A N 1
ATOM 6751 C CA . MET A 1 846 ? 7.783 -2.295 -18.319 1.00 93.50 846 MET A CA 1
ATOM 6752 C C . MET A 1 846 ? 7.864 -3.646 -19.039 1.00 93.50 846 MET A C 1
ATOM 6754 O O . MET A 1 846 ? 8.669 -3.804 -19.952 1.00 93.50 846 MET A O 1
ATOM 6758 N N . ALA A 1 847 ? 6.992 -4.603 -18.713 1.00 94.69 847 ALA A N 1
ATOM 6759 C CA . ALA A 1 847 ? 6.906 -5.880 -19.421 1.00 94.69 847 ALA A CA 1
ATOM 6760 C C . ALA A 1 847 ? 6.629 -5.678 -20.920 1.00 94.69 847 ALA A C 1
ATOM 6762 O O . ALA A 1 847 ? 7.227 -6.348 -21.762 1.00 94.69 847 ALA A O 1
ATOM 6763 N N . SER A 1 848 ? 5.762 -4.723 -21.265 1.00 93.12 848 SER A N 1
ATOM 6764 C CA . SER A 1 848 ? 5.454 -4.385 -22.659 1.00 93.12 848 SER A CA 1
ATOM 6765 C C . SER A 1 848 ? 6.639 -3.735 -23.384 1.00 93.12 848 SER A C 1
ATOM 6767 O O . SER A 1 848 ? 6.880 -4.062 -24.548 1.00 93.12 848 SER A O 1
ATOM 6769 N N . GLU A 1 849 ? 7.409 -2.875 -22.705 1.00 92.25 849 GLU A N 1
ATOM 6770 C CA . GLU A 1 849 ? 8.664 -2.291 -23.217 1.00 92.25 849 GLU A CA 1
ATOM 6771 C C . GLU A 1 849 ? 9.685 -3.397 -23.545 1.00 92.25 849 GLU A C 1
ATOM 6773 O O . GLU A 1 849 ? 10.220 -3.457 -24.655 1.00 92.25 849 GLU A O 1
ATOM 6778 N N . TYR A 1 850 ? 9.862 -4.354 -22.632 1.00 94.31 850 TYR A N 1
ATOM 6779 C CA . TYR A 1 850 ? 10.732 -5.516 -22.826 1.00 94.31 850 TYR A CA 1
ATOM 6780 C C . TYR A 1 850 ? 10.292 -6.400 -24.000 1.00 94.31 850 TYR A C 1
ATOM 6782 O O . TYR A 1 850 ? 11.114 -6.800 -24.828 1.00 94.31 850 TYR A O 1
ATOM 6790 N N . VAL A 1 851 ? 8.990 -6.677 -24.119 1.00 94.94 851 VAL A N 1
ATOM 6791 C CA . VAL A 1 851 ? 8.432 -7.427 -25.257 1.00 94.94 851 VAL A CA 1
ATOM 6792 C C . VAL A 1 851 ? 8.638 -6.674 -26.570 1.00 94.94 851 VAL A C 1
ATOM 6794 O O . VAL A 1 851 ? 8.901 -7.295 -27.602 1.00 94.94 851 VAL A O 1
ATOM 6797 N N . ALA A 1 852 ? 8.535 -5.343 -26.570 1.00 93.00 852 ALA A N 1
ATOM 6798 C CA . ALA A 1 852 ? 8.785 -4.545 -27.764 1.00 93.00 852 ALA A CA 1
ATOM 6799 C C . ALA A 1 852 ? 10.241 -4.687 -28.235 1.00 93.00 852 ALA A C 1
ATOM 6801 O O . ALA A 1 852 ? 10.456 -4.929 -29.424 1.00 93.00 852 ALA A O 1
ATOM 6802 N N . MET A 1 853 ? 11.213 -4.639 -27.317 1.00 93.19 853 MET A N 1
ATOM 6803 C CA . MET A 1 853 ? 12.631 -4.863 -27.631 1.00 93.19 853 MET A CA 1
ATOM 6804 C C . MET A 1 853 ? 12.900 -6.286 -28.125 1.00 93.19 853 MET A C 1
ATOM 6806 O O . MET A 1 853 ? 13.571 -6.469 -29.143 1.00 93.19 853 MET A O 1
ATOM 6810 N N . ALA A 1 854 ? 12.309 -7.294 -27.479 1.00 93.81 854 ALA A N 1
ATOM 6811 C CA . ALA A 1 854 ? 12.423 -8.684 -27.914 1.00 93.81 854 ALA A CA 1
ATOM 6812 C C . ALA A 1 854 ? 11.875 -8.890 -29.340 1.00 93.81 854 ALA A C 1
ATOM 6814 O O . ALA A 1 854 ? 12.470 -9.607 -30.147 1.00 93.81 854 ALA A O 1
ATOM 6815 N N . ARG A 1 855 ? 10.770 -8.215 -29.689 1.00 93.12 855 ARG A N 1
ATOM 6816 C CA . ARG A 1 855 ? 10.189 -8.241 -31.041 1.00 93.12 855 ARG A CA 1
ATOM 6817 C C . ARG A 1 855 ? 11.079 -7.560 -32.081 1.00 93.12 855 ARG A C 1
ATOM 6819 O O . ARG A 1 855 ? 11.223 -8.110 -33.170 1.00 93.12 855 ARG A O 1
ATOM 6826 N N . ILE A 1 856 ? 11.691 -6.416 -31.755 1.00 93.50 856 ILE A N 1
ATOM 6827 C CA . ILE A 1 856 ? 12.665 -5.759 -32.647 1.00 93.50 856 ILE A CA 1
ATOM 6828 C C . ILE A 1 856 ? 13.846 -6.697 -32.899 1.00 93.50 856 ILE A C 1
ATOM 6830 O O . ILE A 1 856 ? 14.205 -6.930 -34.050 1.00 93.50 856 ILE A O 1
ATOM 6834 N N . HIS A 1 857 ? 14.412 -7.290 -31.844 1.00 91.88 857 HIS A N 1
ATOM 6835 C CA . HIS A 1 857 ? 15.525 -8.224 -31.990 1.00 91.88 857 HIS A CA 1
ATOM 6836 C C . HIS A 1 857 ? 15.152 -9.437 -32.854 1.00 91.88 857 HIS A C 1
ATOM 6838 O O . HIS A 1 857 ? 15.894 -9.787 -33.770 1.00 91.88 857 HIS A O 1
ATOM 6844 N N . ARG A 1 858 ? 13.973 -10.035 -32.632 1.00 91.25 858 ARG A N 1
ATOM 6845 C CA . ARG A 1 858 ? 13.483 -11.171 -33.429 1.00 91.25 858 ARG A CA 1
ATOM 6846 C C . ARG A 1 858 ? 13.287 -10.812 -34.905 1.00 91.25 858 ARG A C 1
ATOM 6848 O O . ARG A 1 858 ? 13.599 -11.633 -35.766 1.00 91.25 858 ARG A O 1
ATOM 6855 N N . ALA A 1 859 ? 12.797 -9.608 -35.201 1.00 91.19 859 ALA A N 1
ATOM 6856 C CA . ALA A 1 859 ? 12.660 -9.110 -36.571 1.00 91.19 859 ALA A CA 1
ATOM 6857 C C . ALA A 1 859 ? 14.021 -8.847 -37.238 1.00 91.19 859 ALA A C 1
ATOM 6859 O O . ALA A 1 859 ? 14.168 -9.045 -38.440 1.00 91.19 859 ALA A O 1
ATOM 6860 N N . LEU A 1 860 ? 15.032 -8.466 -36.454 1.00 91.31 860 LEU A N 1
ATOM 6861 C CA . LEU A 1 860 ? 16.399 -8.212 -36.911 1.00 91.31 860 LEU A CA 1
ATOM 6862 C C . LEU A 1 860 ? 17.349 -9.395 -36.670 1.00 91.31 860 LEU A C 1
ATOM 6864 O O . LEU A 1 860 ? 18.561 -9.204 -36.640 1.00 91.31 860 LEU A O 1
ATOM 6868 N N . ARG A 1 861 ? 16.839 -10.625 -36.528 1.00 88.88 861 ARG A N 1
ATOM 6869 C CA . ARG A 1 861 ? 17.656 -11.819 -36.223 1.00 88.88 861 ARG A CA 1
ATOM 6870 C C . ARG A 1 861 ? 18.759 -12.108 -37.248 1.00 88.88 861 ARG A C 1
ATOM 6872 O O . ARG A 1 861 ? 19.746 -12.756 -36.922 1.00 88.88 861 ARG A O 1
ATOM 6879 N N . GLU A 1 862 ? 18.581 -11.647 -38.486 1.00 88.62 862 GLU A N 1
ATOM 6880 C CA . GLU A 1 862 ? 19.560 -11.797 -39.569 1.00 88.62 862 GLU A CA 1
ATOM 6881 C C . GLU A 1 862 ? 20.703 -10.776 -39.474 1.00 88.62 862 GLU A C 1
ATOM 6883 O O . GLU A 1 862 ? 21.745 -10.959 -40.106 1.00 88.62 862 GLU A O 1
ATOM 6888 N N . VAL A 1 863 ? 20.529 -9.708 -38.684 1.00 89.50 863 VAL A N 1
ATOM 6889 C CA . VAL A 1 863 ? 21.542 -8.675 -38.456 1.00 89.50 863 VAL A CA 1
ATOM 6890 C C . VAL A 1 863 ? 22.590 -9.204 -37.473 1.00 89.50 863 VAL A C 1
ATOM 6892 O O . VAL A 1 863 ? 22.261 -9.513 -36.326 1.00 89.50 863 VAL A O 1
ATOM 6895 N N . PRO A 1 864 ? 23.877 -9.270 -37.864 1.00 87.94 864 PRO A N 1
ATOM 6896 C CA . PRO A 1 864 ? 24.923 -9.735 -36.964 1.00 87.94 864 PRO A CA 1
ATOM 6897 C C . PRO A 1 864 ? 25.059 -8.846 -35.712 1.00 87.94 864 PRO A C 1
ATOM 6899 O O . PRO A 1 864 ? 25.075 -7.618 -35.855 1.00 87.94 864 PRO A O 1
ATOM 6902 N N . PRO A 1 865 ? 25.281 -9.423 -34.511 1.00 85.69 865 PRO A N 1
ATOM 6903 C CA . PRO A 1 865 ? 25.352 -8.675 -33.250 1.00 85.69 865 PRO A CA 1
ATOM 6904 C C . PRO A 1 865 ? 26.350 -7.512 -33.240 1.00 85.69 865 PRO A C 1
ATOM 6906 O O . PRO A 1 865 ? 26.104 -6.511 -32.584 1.00 85.69 865 PRO A O 1
ATOM 6909 N N . ARG A 1 866 ? 27.436 -7.590 -34.024 1.00 87.50 866 ARG A N 1
ATOM 6910 C CA . ARG A 1 866 ? 28.448 -6.522 -34.145 1.00 87.50 866 ARG A CA 1
ATOM 6911 C C . ARG A 1 866 ? 27.900 -5.173 -34.628 1.00 87.50 866 ARG A C 1
ATOM 6913 O O . ARG A 1 866 ? 28.554 -4.159 -34.422 1.00 87.50 866 ARG A O 1
ATOM 6920 N N . TYR A 1 867 ? 26.754 -5.169 -35.313 1.00 90.44 867 TYR A N 1
ATOM 6921 C CA . TYR A 1 867 ? 26.097 -3.942 -35.771 1.00 90.44 867 TYR A CA 1
ATOM 6922 C C . TYR A 1 867 ? 25.115 -3.385 -34.738 1.00 90.44 867 TYR A C 1
ATOM 6924 O O . TYR A 1 867 ? 24.724 -2.228 -34.856 1.00 90.44 867 TYR A O 1
ATOM 6932 N N . LEU A 1 868 ? 24.728 -4.187 -33.742 1.00 91.31 868 LEU A N 1
ATOM 6933 C CA . LEU A 1 868 ? 23.842 -3.815 -32.643 1.00 91.31 868 LEU A CA 1
ATOM 6934 C C . LEU A 1 868 ? 24.717 -3.361 -31.469 1.00 91.31 868 LEU A C 1
ATOM 6936 O O . LEU A 1 868 ? 25.327 -4.176 -30.778 1.00 91.31 868 LEU A O 1
ATOM 6940 N N . VAL A 1 869 ? 24.840 -2.049 -31.275 1.00 89.56 869 VAL A N 1
ATOM 6941 C CA . VAL A 1 869 ? 25.859 -1.471 -30.385 1.00 89.56 869 VAL A CA 1
ATOM 6942 C C . VAL A 1 869 ? 25.351 -1.207 -28.973 1.00 89.56 869 VAL A C 1
ATOM 6944 O O . VAL A 1 869 ? 26.126 -1.341 -28.027 1.00 89.56 869 VAL A O 1
ATOM 6947 N N . ALA A 1 870 ? 24.071 -0.873 -28.796 1.00 90.50 870 ALA A N 1
ATOM 6948 C CA . ALA A 1 870 ? 23.512 -0.563 -27.480 1.00 90.50 870 ALA A CA 1
ATOM 6949 C C . ALA A 1 870 ? 21.985 -0.705 -27.429 1.00 90.50 870 ALA A C 1
ATOM 6951 O O . ALA A 1 870 ? 21.303 -0.599 -28.446 1.00 90.50 870 ALA A O 1
ATOM 6952 N N . LEU A 1 871 ? 21.461 -0.863 -26.215 1.00 90.62 871 LEU A N 1
ATOM 6953 C CA . LEU A 1 871 ? 20.059 -0.632 -25.875 1.00 90.62 871 LEU A CA 1
ATOM 6954 C C . LEU A 1 871 ? 19.934 0.652 -25.051 1.00 90.62 871 LEU A C 1
ATOM 6956 O O . LEU A 1 871 ? 20.716 0.879 -24.124 1.00 90.62 871 LEU A O 1
ATOM 6960 N N . LYS A 1 872 ? 18.948 1.484 -25.396 1.00 88.81 872 LYS A N 1
ATOM 6961 C CA . LYS A 1 872 ? 18.588 2.723 -24.695 1.00 88.81 872 LYS A CA 1
ATOM 6962 C C . LYS A 1 872 ? 17.080 2.730 -24.462 1.00 88.81 872 LYS A C 1
ATOM 6964 O O . LYS A 1 872 ? 16.350 3.239 -25.301 1.00 88.81 872 LYS A O 1
ATOM 6969 N N . THR A 1 873 ? 16.648 2.132 -23.354 1.00 85.44 873 THR A N 1
ATOM 6970 C CA . THR A 1 873 ? 15.242 1.935 -22.960 1.00 85.44 873 THR A CA 1
ATOM 6971 C C . THR A 1 873 ? 14.424 1.232 -24.041 1.00 85.44 873 THR A C 1
ATOM 6973 O O . THR A 1 873 ? 14.464 0.011 -24.169 1.00 85.44 873 THR A O 1
ATOM 6976 N N . ASP A 1 874 ? 13.727 2.013 -24.850 1.00 88.38 874 ASP A N 1
ATOM 6977 C CA . ASP A 1 874 ? 12.803 1.637 -25.906 1.00 88.38 874 ASP A CA 1
ATOM 6978 C C . ASP A 1 874 ? 13.420 1.763 -27.311 1.00 88.38 874 ASP A C 1
ATOM 6980 O O . ASP A 1 874 ? 12.704 1.726 -28.313 1.00 88.38 874 ASP A O 1
ATOM 6984 N N . CYS A 1 875 ? 14.750 1.866 -27.391 1.00 92.56 875 CYS A N 1
ATOM 6985 C CA . CYS A 1 875 ? 15.503 2.007 -28.631 1.00 92.56 875 CYS A CA 1
ATOM 6986 C C . CYS A 1 875 ? 16.646 0.985 -28.741 1.00 92.56 875 CYS A C 1
ATOM 6988 O O . CYS A 1 875 ? 17.520 0.906 -27.867 1.00 92.56 875 CYS A O 1
ATOM 6990 N N . LEU A 1 876 ? 16.682 0.248 -29.858 1.00 93.44 876 LEU A N 1
ATOM 6991 C CA . LEU A 1 876 ? 17.821 -0.586 -30.248 1.00 93.44 876 LEU A CA 1
ATOM 6992 C C . LEU A 1 876 ? 18.748 0.205 -31.175 1.00 93.44 876 LEU A C 1
ATOM 6994 O O . LEU A 1 876 ? 18.390 0.530 -32.310 1.00 93.44 876 LEU A O 1
ATOM 6998 N N . VAL A 1 877 ? 19.955 0.489 -30.690 1.00 92.56 877 VAL A N 1
ATOM 6999 C CA . VAL A 1 877 ? 20.947 1.303 -31.390 1.00 92.56 877 VAL A CA 1
ATOM 7000 C C . VAL A 1 877 ? 21.822 0.423 -32.273 1.00 92.56 877 VAL A C 1
ATOM 7002 O O . VAL A 1 877 ? 22.458 -0.530 -31.815 1.00 92.56 877 VAL A O 1
ATOM 7005 N N . CYS A 1 878 ? 21.894 0.797 -33.542 1.00 92.31 878 CYS A N 1
ATOM 7006 C CA . CYS A 1 878 ? 22.696 0.180 -34.580 1.00 92.31 878 CYS A CA 1
ATOM 7007 C C . CYS A 1 878 ? 23.771 1.157 -35.083 1.00 92.31 878 CYS A C 1
ATOM 7009 O O . CYS A 1 878 ? 23.569 2.373 -35.096 1.00 92.31 878 CYS A O 1
ATOM 7011 N N . GLN A 1 879 ? 24.909 0.642 -35.548 1.00 91.56 879 GLN A N 1
ATOM 7012 C CA . GLN A 1 879 ? 25.948 1.462 -36.176 1.00 91.56 879 GLN A CA 1
ATOM 7013 C C . GLN A 1 879 ? 26.538 0.767 -37.404 1.00 91.56 879 GLN A C 1
ATOM 7015 O O . GLN A 1 879 ? 26.895 -0.410 -37.359 1.00 91.56 879 GLN A O 1
ATOM 7020 N N . GLY A 1 880 ? 26.665 1.512 -38.507 1.00 87.38 880 GLY A N 1
ATOM 7021 C CA . GLY A 1 880 ? 27.283 1.016 -39.740 1.00 87.38 880 GLY A CA 1
ATOM 7022 C C . GLY A 1 880 ? 26.524 -0.143 -40.393 1.00 87.38 880 GLY A C 1
ATOM 7023 O O . GLY A 1 880 ? 27.161 -1.071 -40.891 1.00 87.38 880 GLY A O 1
ATOM 7024 N N . LEU A 1 881 ? 25.186 -0.112 -40.360 1.00 87.62 881 LEU A N 1
ATOM 7025 C CA . LEU A 1 881 ? 24.326 -1.174 -40.884 1.00 87.62 881 LEU A CA 1
ATOM 7026 C C . LEU A 1 881 ? 24.475 -1.307 -42.421 1.00 87.62 881 LEU A C 1
ATOM 7028 O O . LEU A 1 881 ? 24.218 -0.346 -43.147 1.00 87.62 881 LEU A O 1
ATOM 7032 N N . PRO A 1 882 ? 24.872 -2.478 -42.958 1.00 89.06 882 PRO A N 1
ATOM 7033 C CA . PRO A 1 882 ? 24.947 -2.697 -44.404 1.00 89.06 882 PRO A CA 1
ATOM 7034 C C . PRO A 1 882 ? 23.591 -2.558 -45.112 1.00 89.06 882 PRO A C 1
ATOM 7036 O O . PRO A 1 882 ? 22.576 -3.025 -44.595 1.00 89.06 882 PRO A O 1
ATOM 7039 N N . LYS A 1 883 ? 23.588 -2.047 -46.357 1.00 88.50 883 LYS A N 1
ATOM 7040 C CA . LYS A 1 883 ? 22.362 -1.835 -47.161 1.00 88.50 883 LYS A CA 1
ATOM 7041 C C . LYS A 1 883 ? 21.464 -3.072 -47.278 1.00 88.50 883 LYS A C 1
ATOM 7043 O O . LYS A 1 883 ? 20.250 -2.935 -47.283 1.00 88.50 883 LYS A O 1
ATOM 7048 N N . LYS A 1 884 ? 22.042 -4.279 -47.303 1.00 91.50 884 LYS A N 1
ATOM 7049 C CA . LYS A 1 884 ? 21.288 -5.544 -47.373 1.00 91.50 884 LYS A CA 1
ATOM 7050 C C . LYS A 1 884 ? 20.350 -5.796 -46.183 1.00 91.50 884 LYS A C 1
ATOM 7052 O O . LYS A 1 884 ? 19.426 -6.582 -46.319 1.00 91.50 884 LYS A O 1
ATOM 7057 N N . PHE A 1 885 ? 20.582 -5.152 -45.036 1.00 90.25 885 PHE A N 1
ATOM 7058 C CA . PHE A 1 885 ? 19.747 -5.297 -43.838 1.00 90.25 885 PHE A CA 1
ATOM 7059 C C . PHE A 1 885 ? 18.748 -4.147 -43.647 1.00 90.25 885 PHE A C 1
ATOM 7061 O O . PHE A 1 885 ? 17.860 -4.256 -42.805 1.00 90.25 885 PHE A O 1
ATOM 7068 N N . LEU A 1 886 ? 18.853 -3.066 -44.432 1.00 87.56 886 LEU A N 1
ATOM 7069 C CA . LEU A 1 886 ? 17.901 -1.950 -44.382 1.00 87.56 886 LEU A CA 1
ATOM 7070 C C . LEU A 1 886 ? 16.453 -2.379 -44.672 1.00 87.56 886 LEU A C 1
ATOM 7072 O O . LEU A 1 886 ? 15.583 -1.933 -43.929 1.00 87.56 886 LEU A O 1
ATOM 7076 N N . PRO A 1 887 ? 16.159 -3.300 -45.618 1.00 90.25 887 PRO A N 1
ATOM 7077 C CA . PRO A 1 887 ? 14.785 -3.755 -45.844 1.00 90.25 887 PRO A CA 1
ATOM 7078 C C . PRO A 1 887 ? 14.114 -4.358 -44.600 1.00 90.25 887 PRO A C 1
ATOM 7080 O O . PRO A 1 887 ? 12.915 -4.178 -44.401 1.00 90.25 887 PRO A O 1
ATOM 7083 N N . ALA A 1 888 ? 14.873 -5.037 -43.728 1.00 88.12 888 ALA A N 1
ATOM 7084 C CA . ALA A 1 888 ? 14.344 -5.587 -42.477 1.00 88.12 888 ALA A CA 1
ATOM 7085 C C . ALA A 1 888 ? 13.981 -4.480 -41.468 1.00 88.12 888 ALA A C 1
ATOM 7087 O O . ALA A 1 888 ? 12.973 -4.572 -40.766 1.00 88.12 888 ALA A O 1
ATOM 7088 N N . VAL A 1 889 ? 14.769 -3.402 -41.431 1.00 88.81 889 VAL A N 1
ATOM 7089 C CA . VAL A 1 889 ? 14.490 -2.210 -40.615 1.00 88.81 889 VAL A CA 1
ATOM 7090 C C . VAL A 1 889 ? 13.307 -1.417 -41.184 1.00 88.81 889 VAL A C 1
ATOM 7092 O O . VAL A 1 889 ? 12.432 -0.986 -40.438 1.00 88.81 889 VAL A O 1
ATOM 7095 N N . GLU A 1 890 ? 13.219 -1.272 -42.504 1.00 88.19 890 GLU A N 1
ATOM 7096 C CA . GLU A 1 890 ? 12.087 -0.629 -43.182 1.00 88.19 890 GLU A CA 1
ATOM 7097 C C . GLU A 1 890 ? 10.783 -1.418 -43.019 1.00 88.19 890 GLU A C 1
ATOM 7099 O O . GLU A 1 890 ? 9.707 -0.832 -42.923 1.00 88.19 890 GLU A O 1
ATOM 7104 N N . ALA A 1 891 ? 10.847 -2.750 -42.953 1.00 90.62 891 ALA A N 1
ATOM 7105 C CA . ALA A 1 891 ? 9.681 -3.563 -42.630 1.00 90.62 891 ALA A CA 1
ATOM 7106 C C . ALA A 1 891 ? 9.154 -3.232 -41.224 1.00 90.62 891 ALA A C 1
ATOM 7108 O O . ALA A 1 891 ? 7.944 -3.072 -41.052 1.00 90.62 891 ALA A O 1
ATOM 7109 N N . LEU A 1 892 ? 10.047 -3.033 -40.242 1.00 89.94 892 LEU A N 1
ATOM 7110 C CA . LEU A 1 892 ? 9.669 -2.617 -38.889 1.00 89.94 892 LEU A CA 1
ATOM 7111 C C . LEU A 1 892 ? 8.920 -1.276 -38.886 1.00 89.94 892 LEU A C 1
ATOM 7113 O O . LEU A 1 892 ? 7.867 -1.167 -38.258 1.00 89.94 892 LEU A O 1
ATOM 7117 N N . THR A 1 893 ? 9.379 -0.273 -39.636 1.00 89.94 893 THR A N 1
ATOM 7118 C CA . THR A 1 893 ? 8.730 1.054 -39.663 1.00 89.94 893 THR A CA 1
ATOM 7119 C C . THR A 1 893 ? 7.346 1.058 -40.323 1.00 89.94 893 THR A C 1
ATOM 7121 O O . THR A 1 893 ? 6.599 2.026 -40.166 1.00 89.94 893 THR A O 1
ATOM 7124 N N . ARG A 1 894 ? 6.942 -0.021 -41.012 1.00 91.38 894 ARG A N 1
ATOM 7125 C CA . ARG A 1 894 ? 5.583 -0.193 -41.566 1.00 91.38 894 ARG A CA 1
ATOM 7126 C C . ARG A 1 894 ? 4.570 -0.706 -40.546 1.00 91.38 894 ARG A C 1
ATOM 7128 O O . ARG A 1 894 ? 3.371 -0.574 -40.776 1.00 91.38 894 ARG A O 1
ATOM 7135 N N . HIS A 1 895 ? 5.008 -1.244 -39.407 1.00 91.00 895 HIS A N 1
ATOM 7136 C CA . HIS A 1 895 ? 4.073 -1.704 -38.384 1.00 91.00 895 HIS A CA 1
ATOM 7137 C C . HIS A 1 895 ? 3.296 -0.533 -37.776 1.00 91.00 895 HIS A C 1
ATOM 7139 O O . HIS A 1 895 ? 3.845 0.539 -37.489 1.00 91.00 895 HIS A O 1
ATOM 7145 N N . ARG A 1 896 ? 2.002 -0.765 -37.558 1.00 90.44 896 ARG A N 1
ATOM 7146 C CA . ARG A 1 896 ? 1.075 0.167 -36.919 1.00 90.44 896 ARG A CA 1
ATOM 7147 C C . ARG A 1 896 ? 0.445 -0.462 -35.680 1.00 90.44 896 ARG A C 1
ATOM 7149 O O . ARG A 1 896 ? 0.367 -1.688 -35.569 1.00 90.44 896 ARG A O 1
ATOM 7156 N N . HIS A 1 897 ? 0.042 0.382 -34.740 1.00 86.75 897 HIS A N 1
ATOM 7157 C CA . HIS A 1 897 ? -0.863 0.019 -33.653 1.00 86.75 897 HIS A CA 1
ATOM 7158 C C . HIS A 1 897 ? -2.299 -0.153 -34.178 1.00 86.75 897 HIS A C 1
ATOM 7160 O O . HIS A 1 897 ? -2.565 0.075 -35.359 1.00 86.75 897 HIS A O 1
ATOM 7166 N N . ARG A 1 898 ? -3.228 -0.588 -33.314 1.00 78.94 898 ARG A N 1
ATOM 7167 C CA . ARG A 1 898 ? -4.636 -0.808 -33.704 1.00 78.94 898 ARG A CA 1
ATOM 7168 C C . ARG A 1 898 ? -5.320 0.488 -34.144 1.00 78.94 898 ARG A C 1
ATOM 7170 O O . ARG A 1 898 ? -6.155 0.459 -35.036 1.00 78.94 898 ARG A O 1
ATOM 7177 N N . ASP A 1 899 ? -4.910 1.600 -33.549 1.00 77.56 899 ASP A N 1
ATOM 7178 C CA . ASP A 1 899 ? -5.346 2.965 -33.859 1.00 77.56 899 ASP A CA 1
ATOM 7179 C C . ASP A 1 899 ? -4.702 3.560 -35.134 1.00 77.56 899 ASP A C 1
ATOM 7181 O O . ASP A 1 899 ? -4.944 4.715 -35.472 1.00 77.56 899 ASP A O 1
ATOM 7185 N N . GLY A 1 900 ? -3.864 2.798 -35.849 1.00 83.12 900 GLY A N 1
ATOM 7186 C CA . GLY A 1 900 ? -3.185 3.255 -37.063 1.00 83.12 900 GLY A CA 1
ATOM 7187 C C . GLY A 1 900 ? -1.921 4.089 -36.824 1.00 83.12 900 GLY A C 1
ATOM 7188 O O . GLY A 1 900 ? -1.257 4.461 -37.793 1.00 83.12 900 GLY A O 1
ATOM 7189 N N . THR A 1 901 ? -1.527 4.345 -35.572 1.00 85.56 901 THR A N 1
ATOM 7190 C CA . THR A 1 901 ? -0.294 5.086 -35.256 1.00 85.56 901 THR A CA 1
ATOM 7191 C C . THR A 1 901 ? 0.969 4.250 -35.529 1.00 85.56 901 THR A C 1
ATOM 7193 O O . THR A 1 901 ? 0.941 3.018 -35.414 1.00 85.56 901 THR A O 1
ATOM 7196 N N . PRO A 1 902 ? 2.100 4.867 -35.933 1.00 89.25 902 PRO A N 1
ATOM 7197 C CA . PRO A 1 902 ? 3.354 4.150 -36.172 1.00 89.25 902 PRO A CA 1
ATOM 7198 C C . PRO A 1 902 ? 3.882 3.519 -34.886 1.00 89.25 902 PRO A C 1
ATOM 7200 O O . PRO A 1 902 ? 3.934 4.173 -33.851 1.00 89.25 902 PRO A O 1
ATOM 7203 N N . LYS A 1 903 ? 4.297 2.250 -34.963 1.00 90.88 903 LYS A N 1
ATOM 7204 C CA . LYS A 1 903 ? 4.820 1.506 -33.808 1.00 90.88 903 LYS A CA 1
ATOM 7205 C C . LYS A 1 903 ? 6.324 1.684 -33.610 1.00 90.88 903 LYS A C 1
ATOM 7207 O O . LYS A 1 903 ? 6.797 1.776 -32.480 1.00 90.88 903 LYS A O 1
ATOM 7212 N N . TYR A 1 904 ? 7.070 1.729 -34.708 1.00 94.19 904 TYR A N 1
ATOM 7213 C CA . TYR A 1 904 ? 8.521 1.876 -34.707 1.00 94.19 904 TYR A CA 1
ATOM 7214 C C . TYR A 1 904 ? 8.918 3.032 -35.618 1.00 94.19 904 TYR A C 1
ATOM 7216 O O . TYR A 1 904 ? 8.306 3.233 -36.670 1.00 94.19 904 TYR A O 1
ATOM 7224 N N . ARG A 1 905 ? 9.964 3.758 -35.233 1.00 93.00 905 ARG A N 1
ATOM 7225 C CA . ARG A 1 905 ? 10.625 4.761 -36.070 1.00 93.00 905 ARG A CA 1
ATOM 7226 C C . ARG A 1 905 ? 12.108 4.439 -36.186 1.00 93.00 905 ARG A C 1
ATOM 7228 O O . ARG A 1 905 ? 12.692 3.865 -35.270 1.00 93.00 905 ARG A O 1
ATOM 7235 N N . PHE A 1 906 ? 12.691 4.795 -37.323 1.00 92.88 906 PHE A N 1
ATOM 7236 C CA . PHE A 1 906 ? 14.117 4.646 -37.574 1.00 92.88 906 PHE A CA 1
ATOM 7237 C C . PHE A 1 906 ? 14.715 6.029 -37.796 1.00 92.88 906 PHE A C 1
ATOM 7239 O O . PHE A 1 906 ? 14.348 6.710 -38.751 1.00 92.88 906 PHE A O 1
ATOM 7246 N N . GLU A 1 907 ? 15.580 6.457 -36.884 1.00 92.00 907 GLU A N 1
ATOM 7247 C CA . GLU A 1 907 ? 16.152 7.805 -36.879 1.00 92.00 907 GLU A CA 1
ATOM 7248 C C . GLU A 1 907 ? 17.615 7.786 -36.431 1.00 92.00 907 GLU A C 1
ATOM 7250 O O . GLU A 1 907 ? 18.106 6.797 -35.880 1.00 92.00 907 GLU A O 1
ATOM 7255 N N . GLU A 1 908 ? 18.331 8.878 -36.679 1.00 91.06 908 GLU A N 1
ATOM 7256 C CA . GLU A 1 908 ? 19.658 9.076 -36.103 1.00 91.06 908 GLU A CA 1
ATOM 7257 C C . GLU A 1 908 ? 19.538 9.322 -34.598 1.00 91.06 908 GLU A C 1
ATOM 7259 O O . GLU A 1 908 ? 18.720 10.121 -34.140 1.00 91.06 908 GLU A O 1
ATOM 7264 N N . VAL A 1 909 ? 20.356 8.626 -33.809 1.00 88.94 909 VAL A N 1
ATOM 7265 C CA . VAL A 1 909 ? 20.299 8.682 -32.346 1.00 88.94 909 VAL A CA 1
ATOM 7266 C C . VAL A 1 909 ? 21.669 8.954 -31.752 1.00 88.94 909 VAL A C 1
ATOM 7268 O O . VAL A 1 909 ? 22.703 8.517 -32.257 1.00 88.94 909 VAL A O 1
ATOM 7271 N N . LYS A 1 910 ? 21.686 9.633 -30.603 1.00 86.31 910 LYS A N 1
ATOM 7272 C CA . LYS A 1 910 ? 22.914 9.785 -29.817 1.00 86.31 910 LYS A CA 1
ATOM 7273 C C . LYS A 1 910 ? 23.397 8.417 -29.336 1.00 86.31 910 LYS A C 1
ATOM 7275 O O . LYS A 1 910 ? 22.584 7.593 -28.899 1.00 86.31 910 LYS A O 1
ATOM 7280 N N . ARG A 1 911 ? 24.718 8.219 -29.319 1.00 83.44 911 ARG A N 1
ATOM 7281 C CA . ARG A 1 911 ? 25.359 7.042 -28.712 1.00 83.44 911 ARG A CA 1
ATOM 7282 C C . ARG A 1 911 ? 24.989 6.883 -27.229 1.00 83.44 911 ARG A C 1
ATOM 7284 O O . ARG A 1 911 ? 24.392 7.770 -26.611 1.00 83.44 911 ARG A O 1
ATOM 7291 N N . LEU A 1 912 ? 25.302 5.723 -26.664 1.00 83.56 912 LEU A N 1
ATOM 7292 C CA . LEU A 1 912 ? 25.188 5.498 -25.226 1.00 83.56 912 LEU A CA 1
ATOM 7293 C C . LEU A 1 912 ? 26.325 6.247 -24.508 1.00 83.56 912 LEU A C 1
ATOM 7295 O O . LEU A 1 912 ? 27.483 6.121 -24.901 1.00 83.56 912 LEU A O 1
ATOM 7299 N N . GLU A 1 913 ? 25.990 7.051 -23.497 1.00 78.44 913 GLU A N 1
ATOM 7300 C CA . GLU A 1 913 ? 26.950 7.841 -22.716 1.00 78.44 913 GLU A CA 1
ATOM 7301 C C . GLU A 1 913 ? 27.119 7.226 -21.324 1.00 78.44 913 GLU A C 1
ATOM 7303 O O . GLU A 1 913 ? 26.221 7.334 -20.486 1.00 78.44 913 GLU A O 1
ATOM 7308 N N . GLY A 1 914 ? 28.261 6.572 -21.092 1.00 74.56 914 GLY A N 1
ATOM 7309 C CA . GLY A 1 914 ? 28.602 5.901 -19.834 1.00 74.56 914 GLY A CA 1
ATOM 7310 C C . GLY A 1 914 ? 28.658 4.375 -19.942 1.00 74.56 914 GLY A C 1
ATOM 7311 O O . GLY A 1 914 ? 28.175 3.784 -20.909 1.00 74.56 914 GLY A O 1
ATOM 7312 N N . ASP A 1 915 ? 29.251 3.747 -18.926 1.00 75.06 915 ASP A N 1
ATOM 7313 C CA . ASP A 1 915 ? 29.372 2.293 -18.823 1.00 75.06 915 ASP A CA 1
ATOM 7314 C C . ASP A 1 915 ? 28.176 1.711 -18.061 1.00 75.06 915 ASP A C 1
ATOM 7316 O O . ASP A 1 915 ? 28.084 1.808 -16.835 1.00 75.06 915 ASP A O 1
ATOM 7320 N N . TYR A 1 916 ? 27.256 1.081 -18.795 1.00 80.69 916 TYR A N 1
ATOM 7321 C CA . TYR A 1 916 ? 26.077 0.420 -18.232 1.00 80.69 916 TYR A CA 1
ATOM 7322 C C . TYR A 1 916 ? 26.219 -1.095 -18.334 1.00 80.69 916 TYR A C 1
ATOM 7324 O O . TYR A 1 916 ? 26.528 -1.633 -19.400 1.00 80.69 916 TYR A O 1
ATOM 7332 N N . ARG A 1 917 ? 25.974 -1.782 -17.217 1.00 81.19 917 ARG A N 1
ATOM 7333 C CA . ARG A 1 917 ? 25.965 -3.248 -17.153 1.00 81.19 917 ARG A CA 1
ATOM 7334 C C . ARG A 1 917 ? 24.668 -3.806 -17.733 1.00 81.19 917 ARG A C 1
ATOM 7336 O O . ARG A 1 917 ? 23.652 -3.119 -17.748 1.00 81.19 917 ARG A O 1
ATOM 7343 N N . GLU A 1 918 ? 24.707 -5.066 -18.163 1.00 86.31 918 GLU A N 1
ATOM 7344 C CA . GLU A 1 918 ? 23.500 -5.797 -18.555 1.00 86.31 918 GLU A CA 1
ATOM 7345 C C . GLU A 1 918 ? 22.467 -5.778 -17.411 1.00 86.31 918 GLU A C 1
ATOM 7347 O O . GLU A 1 918 ? 22.817 -6.126 -16.275 1.00 86.31 918 GLU A O 1
ATOM 7352 N N . PRO A 1 919 ? 21.212 -5.377 -17.681 1.00 89.44 919 PRO A N 1
ATOM 7353 C CA . PRO A 1 919 ? 20.150 -5.411 -16.691 1.00 89.44 919 PRO A CA 1
ATOM 7354 C C . PRO A 1 919 ? 19.895 -6.848 -16.220 1.00 89.44 919 PRO A C 1
ATOM 7356 O O . PRO A 1 919 ? 19.759 -7.757 -17.039 1.00 89.44 919 PRO A O 1
ATOM 7359 N N . ARG A 1 920 ? 19.813 -7.046 -14.900 1.00 88.44 920 ARG A N 1
ATOM 7360 C CA . ARG A 1 920 ? 19.492 -8.336 -14.278 1.00 88.44 920 ARG A CA 1
ATOM 7361 C C . ARG A 1 920 ? 18.401 -8.195 -13.229 1.00 88.44 920 ARG A C 1
ATOM 7363 O O . ARG A 1 920 ? 18.374 -7.209 -12.492 1.00 88.44 920 ARG A O 1
ATOM 7370 N N . LEU A 1 921 ? 17.538 -9.202 -13.166 1.00 90.75 921 LEU A N 1
ATOM 7371 C CA . LEU A 1 921 ? 16.537 -9.393 -12.127 1.00 90.75 921 LEU A CA 1
ATOM 7372 C C . LEU A 1 921 ? 16.908 -10.639 -11.322 1.00 90.75 921 LEU A C 1
ATOM 7374 O O . LEU A 1 921 ? 16.978 -11.732 -11.874 1.00 90.75 921 LEU A O 1
ATOM 7378 N N . GLU A 1 922 ? 17.139 -10.477 -10.023 1.00 89.31 922 GLU A N 1
ATOM 7379 C CA . GLU A 1 922 ? 17.444 -11.590 -9.123 1.00 89.31 922 GLU A CA 1
ATOM 7380 C C . GLU A 1 922 ? 16.517 -11.504 -7.915 1.00 89.31 922 GLU A C 1
ATOM 7382 O O . GLU A 1 922 ? 16.660 -10.632 -7.060 1.00 89.31 922 GLU A O 1
ATOM 7387 N N . THR A 1 923 ? 15.512 -12.378 -7.892 1.00 91.88 923 THR A N 1
ATOM 7388 C CA . THR A 1 923 ? 14.526 -12.479 -6.812 1.00 91.88 923 THR A CA 1
ATOM 7389 C C . THR A 1 923 ? 14.403 -13.933 -6.370 1.00 91.88 923 THR A C 1
ATOM 7391 O O . THR A 1 923 ? 14.368 -14.847 -7.197 1.00 91.88 923 THR A O 1
ATOM 7394 N N . GLU A 1 924 ? 14.328 -14.149 -5.062 1.00 90.44 924 GLU A N 1
ATOM 7395 C CA . GLU A 1 924 ? 14.029 -15.457 -4.477 1.00 90.44 924 GLU A CA 1
ATOM 7396 C C . GLU A 1 924 ? 12.557 -15.843 -4.705 1.00 90.44 924 GLU A C 1
ATOM 7398 O O . GLU A 1 924 ? 11.710 -14.961 -4.871 1.00 90.44 924 GLU A O 1
ATOM 7403 N N . PRO A 1 925 ? 12.227 -17.148 -4.770 1.00 91.12 925 PRO A N 1
ATOM 7404 C CA . PRO A 1 925 ? 10.837 -17.553 -4.933 1.00 91.12 925 PRO A CA 1
ATOM 7405 C C . PRO A 1 925 ? 10.043 -17.174 -3.676 1.00 91.12 925 PRO A C 1
ATOM 7407 O O . PRO A 1 925 ? 10.606 -17.189 -2.578 1.00 91.12 925 PRO A O 1
ATOM 7410 N N . PRO A 1 926 ? 8.739 -16.879 -3.804 1.00 92.38 926 PRO A N 1
ATOM 7411 C CA . PRO A 1 926 ? 7.889 -16.734 -2.632 1.00 92.38 926 PRO A CA 1
ATOM 7412 C C . PRO A 1 926 ? 7.928 -18.027 -1.796 1.00 92.38 926 PRO A C 1
ATOM 7414 O O . PRO A 1 926 ? 7.917 -19.124 -2.369 1.00 92.38 926 PRO A O 1
ATOM 7417 N N . PRO A 1 927 ? 7.981 -17.932 -0.456 1.00 89.19 927 PRO A N 1
ATOM 7418 C CA . PRO A 1 927 ? 7.873 -19.112 0.389 1.00 89.19 927 PRO A CA 1
ATOM 7419 C C . PRO A 1 927 ? 6.461 -19.711 0.260 1.00 89.19 927 PRO A C 1
ATOM 7421 O O . PRO A 1 927 ? 5.495 -18.956 0.134 1.00 89.19 927 PRO A O 1
ATOM 7424 N N . PRO A 1 928 ? 6.306 -21.046 0.293 1.00 85.81 928 PRO A N 1
ATOM 7425 C CA . PRO A 1 928 ? 4.984 -21.658 0.289 1.00 85.81 928 PRO A CA 1
ATOM 7426 C C . PRO A 1 928 ? 4.215 -21.276 1.558 1.00 85.81 928 PRO A C 1
ATOM 7428 O O . PRO A 1 928 ? 4.805 -21.078 2.622 1.00 85.81 928 PRO A O 1
ATOM 7431 N N . GLN A 1 929 ? 2.889 -21.207 1.450 1.00 82.25 929 GLN A N 1
ATOM 7432 C CA . GLN A 1 929 ? 2.028 -21.023 2.611 1.00 82.25 929 GLN A CA 1
ATOM 7433 C C . GLN A 1 929 ? 2.168 -22.222 3.562 1.00 82.25 929 GLN A C 1
ATOM 7435 O O . GLN A 1 929 ? 2.055 -23.375 3.143 1.00 82.25 929 GLN A O 1
ATOM 7440 N N . GLU A 1 930 ? 2.397 -21.946 4.844 1.00 86.81 930 GLU A N 1
ATOM 7441 C CA . GLU A 1 930 ? 2.404 -22.977 5.881 1.00 86.81 930 GLU A CA 1
ATOM 7442 C C . GLU A 1 930 ? 0.983 -23.501 6.160 1.00 86.81 930 GLU A C 1
ATOM 7444 O O . GLU A 1 930 ? 0.005 -22.765 6.004 1.00 86.81 930 GLU A O 1
ATOM 7449 N N . PRO A 1 931 ? 0.834 -24.769 6.578 1.00 91.44 931 PRO A N 1
ATOM 7450 C CA . PRO A 1 931 ? -0.454 -25.278 7.022 1.00 91.44 931 PRO A CA 1
ATOM 7451 C C . PRO A 1 931 ? -0.889 -24.612 8.335 1.00 91.44 931 PRO A C 1
ATOM 7453 O O . PRO A 1 931 ? -0.061 -24.227 9.164 1.00 91.44 931 PRO A O 1
ATOM 7456 N N . TRP A 1 932 ? -2.205 -24.548 8.550 1.00 94.88 932 TRP A N 1
ATOM 7457 C CA . TRP A 1 932 ? -2.790 -24.073 9.802 1.00 94.88 932 TRP A CA 1
ATOM 7458 C C . TRP A 1 932 ? -2.311 -24.905 10.997 1.00 94.88 932 TRP A C 1
ATOM 7460 O O . TRP A 1 932 ? -2.356 -26.136 10.977 1.00 94.88 932 TRP A O 1
ATOM 7470 N N . ARG A 1 933 ? -1.897 -24.223 12.065 1.00 96.38 933 ARG A N 1
ATOM 7471 C CA . ARG A 1 933 ? -1.504 -24.829 13.337 1.00 96.38 933 ARG A CA 1
ATOM 7472 C C . ARG A 1 933 ? -2.680 -24.787 14.303 1.00 96.38 933 ARG A C 1
ATOM 7474 O O . ARG A 1 933 ? -3.205 -23.714 14.604 1.00 96.38 933 ARG A O 1
ATOM 7481 N N . HIS A 1 934 ? -3.081 -25.953 14.795 1.00 96.75 934 HIS A N 1
ATOM 7482 C CA . HIS A 1 934 ? -4.115 -26.048 15.817 1.00 96.75 934 HIS A CA 1
ATOM 7483 C C . HIS A 1 934 ? -3.537 -25.696 17.186 1.00 96.75 934 HIS A C 1
ATOM 7485 O O . HIS A 1 934 ? -2.553 -26.289 17.624 1.00 96.75 934 HIS A O 1
ATOM 7491 N N . VAL A 1 935 ? -4.153 -24.721 17.847 1.00 96.81 935 VAL A N 1
ATOM 7492 C CA . VAL A 1 935 ? -3.781 -24.286 19.195 1.00 96.81 935 VAL A CA 1
ATOM 7493 C C . VAL A 1 935 ? -4.683 -24.995 20.196 1.00 96.81 935 VAL A C 1
ATOM 7495 O O . VAL A 1 935 ? -5.899 -24.885 20.085 1.00 96.81 935 VAL A O 1
ATOM 7498 N N . GLU A 1 936 ? -4.117 -25.708 21.169 1.00 94.12 936 GLU A N 1
ATOM 7499 C CA . GLU A 1 936 ? -4.902 -26.411 22.199 1.00 94.12 936 GLU A CA 1
ATOM 7500 C C . GLU A 1 936 ? -5.401 -25.460 23.294 1.00 94.12 936 GLU A C 1
ATOM 7502 O O . GLU A 1 936 ? -6.595 -25.449 23.593 1.00 94.12 936 GLU A O 1
ATOM 7507 N N . ASP A 1 937 ? -4.513 -24.618 23.839 1.00 95.56 937 ASP A N 1
ATOM 7508 C CA . ASP A 1 937 ? -4.856 -23.578 24.815 1.00 95.56 937 ASP A CA 1
ATOM 7509 C C . ASP A 1 937 ? -4.848 -22.187 24.152 1.00 95.56 937 ASP A C 1
ATOM 7511 O O . ASP A 1 937 ? -3.798 -21.541 24.050 1.00 95.56 937 ASP A O 1
ATOM 7515 N N . PRO A 1 938 ? -6.012 -21.695 23.684 1.00 95.25 938 PRO A N 1
ATOM 7516 C CA . PRO A 1 938 ? -6.102 -20.403 23.013 1.00 95.25 938 PRO A CA 1
ATOM 7517 C C . PRO A 1 938 ? -5.829 -19.225 23.955 1.00 95.25 938 PRO A C 1
ATOM 7519 O O . PRO A 1 938 ? -5.465 -18.150 23.486 1.00 95.25 938 PRO A O 1
ATOM 7522 N N . VAL A 1 939 ? -6.011 -19.399 25.269 1.00 96.25 939 VAL A N 1
ATOM 7523 C CA . VAL A 1 939 ? -5.786 -18.328 26.244 1.00 96.25 939 VAL A CA 1
ATOM 7524 C C . VAL A 1 939 ? -4.292 -18.141 26.453 1.00 96.25 939 VAL A C 1
ATOM 7526 O O . VAL A 1 939 ? -3.800 -17.033 26.253 1.00 96.25 939 VAL A O 1
ATOM 7529 N N . ALA A 1 940 ? -3.572 -19.216 26.789 1.00 95.50 940 ALA A N 1
ATOM 7530 C CA . ALA A 1 940 ? -2.123 -19.166 26.975 1.00 95.50 940 ALA A CA 1
ATOM 7531 C C . ALA A 1 940 ? -1.411 -18.656 25.713 1.00 95.50 940 ALA A C 1
ATOM 7533 O O . ALA A 1 940 ? -0.626 -17.716 25.790 1.00 95.50 940 ALA A O 1
ATOM 7534 N N . HIS A 1 941 ? -1.782 -19.176 24.537 1.00 96.75 941 HIS A N 1
ATOM 7535 C CA . HIS A 1 941 ? -1.204 -18.754 23.256 1.00 96.75 941 HIS A CA 1
ATOM 7536 C C . HIS A 1 941 ? -1.347 -17.249 22.992 1.00 96.75 941 HIS A C 1
ATOM 7538 O O . HIS A 1 941 ? -0.394 -16.604 22.554 1.00 96.75 941 HIS A O 1
ATOM 7544 N N . CYS A 1 942 ? -2.519 -16.665 23.269 1.00 95.69 942 CYS A N 1
ATOM 7545 C CA . CYS A 1 942 ? -2.706 -15.225 23.103 1.00 95.69 942 CYS A CA 1
ATOM 7546 C C . CYS A 1 942 ? -1.930 -14.412 24.148 1.00 95.69 942 CYS A C 1
ATOM 7548 O O . CYS A 1 942 ? -1.363 -13.382 23.793 1.00 95.69 942 CYS A O 1
ATOM 7550 N N . LEU A 1 943 ? -1.855 -14.868 25.402 1.00 93.69 943 LEU A N 1
ATOM 7551 C CA . LEU A 1 943 ? -1.050 -14.205 26.438 1.00 93.69 943 LEU A CA 1
ATOM 7552 C C . LEU A 1 943 ? 0.457 -14.258 26.144 1.00 93.69 943 LEU A C 1
ATOM 7554 O O . LEU A 1 943 ? 1.175 -13.331 26.508 1.00 93.69 943 LEU A O 1
ATOM 7558 N N . ASP A 1 944 ? 0.919 -15.278 25.420 1.00 93.50 944 ASP A N 1
ATOM 7559 C CA . ASP A 1 944 ? 2.295 -15.386 24.920 1.00 93.50 944 ASP A CA 1
ATOM 7560 C C . ASP A 1 944 ? 2.551 -14.517 23.666 1.00 93.50 944 ASP A C 1
ATOM 7562 O O . ASP A 1 944 ? 3.646 -14.519 23.098 1.00 93.50 944 ASP A O 1
ATOM 7566 N N . GLY A 1 945 ? 1.553 -13.745 23.216 1.00 91.50 945 GLY A N 1
ATOM 7567 C CA . GLY A 1 945 ? 1.658 -12.829 22.077 1.00 91.50 945 GLY A CA 1
ATOM 7568 C C . GLY A 1 945 ? 1.297 -13.443 20.720 1.00 91.50 945 GLY A C 1
ATOM 7569 O O . GLY A 1 945 ? 1.554 -12.827 19.682 1.00 91.50 945 GLY A O 1
ATOM 7570 N N . GLY A 1 946 ? 0.715 -14.644 20.695 1.00 94.88 946 GLY A N 1
ATOM 7571 C CA . GLY A 1 946 ? 0.304 -15.334 19.477 1.00 94.88 946 GLY A CA 1
ATOM 7572 C C . GLY A 1 946 ? -1.041 -14.846 18.927 1.00 94.88 946 GLY A C 1
ATOM 7573 O O . GLY A 1 946 ? -2.063 -14.907 19.608 1.00 94.88 946 GLY A O 1
ATOM 7574 N N . SER A 1 947 ? -1.071 -14.417 17.659 1.00 97.31 947 SER A N 1
ATOM 7575 C CA . SER A 1 947 ? -2.341 -14.154 16.957 1.00 97.31 947 SER A CA 1
ATOM 7576 C C . SER A 1 947 ? -3.137 -15.450 16.765 1.00 97.31 947 SER A C 1
ATOM 7578 O O . SER A 1 947 ? -2.554 -16.538 16.758 1.00 97.31 947 SER A O 1
ATOM 7580 N N . LEU A 1 948 ? -4.464 -15.343 16.653 1.00 97.94 948 LEU A N 1
ATOM 7581 C CA . LEU A 1 948 ? -5.349 -16.508 16.647 1.00 97.94 948 LEU A CA 1
ATOM 7582 C C . LEU A 1 948 ? -6.641 -16.276 15.854 1.00 97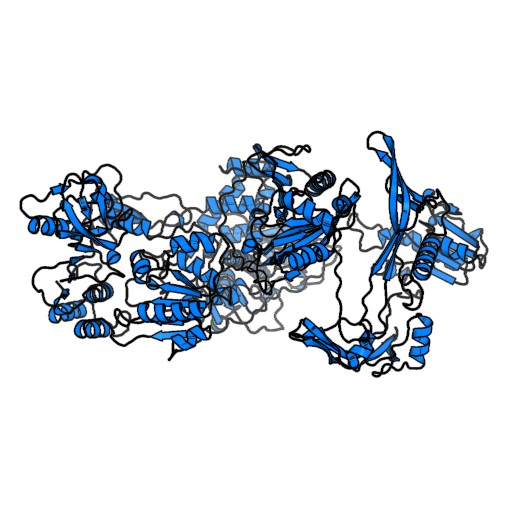.94 948 LEU A C 1
ATOM 7584 O O . LEU A 1 948 ? -7.328 -15.265 16.028 1.00 97.94 948 LEU A O 1
ATOM 7588 N N . LEU A 1 949 ? -7.024 -17.273 15.054 1.00 97.75 949 LEU A N 1
ATOM 7589 C CA . LEU A 1 949 ? -8.385 -17.437 14.548 1.00 97.75 949 LEU A CA 1
ATOM 7590 C C . LEU A 1 949 ? -9.195 -18.334 15.491 1.00 97.75 949 LEU A C 1
ATOM 7592 O O . LEU A 1 949 ? -8.933 -19.529 15.605 1.00 97.75 949 LEU A O 1
ATOM 7596 N N . LEU A 1 950 ? -10.219 -17.771 16.124 1.00 96.56 950 LEU A N 1
ATOM 7597 C CA . LEU A 1 950 ? -11.191 -18.500 16.926 1.00 96.56 950 LEU A CA 1
ATOM 7598 C C . LEU A 1 950 ? -12.449 -18.784 16.094 1.00 96.56 950 LEU A C 1
ATOM 7600 O O . LEU A 1 950 ? -13.281 -17.899 15.861 1.00 96.56 950 LEU A O 1
ATOM 7604 N N . SER A 1 951 ? -12.605 -20.033 15.657 1.00 94.38 951 SER A N 1
ATOM 7605 C CA . SER A 1 951 ? -13.780 -20.481 14.908 1.00 94.38 951 SER A CA 1
ATOM 7606 C C . SER A 1 951 ? -14.694 -21.374 15.742 1.00 94.38 951 SER A C 1
ATOM 7608 O O . SER A 1 951 ? -14.327 -21.857 16.808 1.00 94.38 951 SER A O 1
ATOM 7610 N N . GLY A 1 952 ? -15.931 -21.558 15.292 1.00 91.19 952 GLY A N 1
ATOM 7611 C CA . GLY A 1 952 ? -16.894 -22.427 15.963 1.00 91.19 952 GLY A CA 1
ATOM 7612 C C . GLY A 1 952 ? -18.337 -22.101 15.607 1.00 91.19 952 GLY A C 1
ATOM 7613 O O . GLY A 1 952 ? -18.650 -21.007 15.127 1.00 91.19 952 GLY A O 1
ATOM 7614 N N . MET A 1 953 ? -19.232 -23.049 15.859 1.00 89.12 953 MET A N 1
ATOM 7615 C CA . MET A 1 953 ? -20.662 -22.916 15.565 1.00 89.12 953 MET A CA 1
ATOM 7616 C C . MET A 1 953 ? -21.353 -21.898 16.498 1.00 89.12 953 MET A C 1
ATOM 7618 O O . MET A 1 953 ? -20.777 -21.449 17.498 1.00 89.12 953 MET A O 1
ATOM 7622 N N . PRO A 1 954 ? -22.589 -21.465 16.206 1.00 86.06 954 PRO A N 1
ATOM 7623 C CA . PRO A 1 954 ? -23.389 -20.689 17.139 1.00 86.06 954 PRO A CA 1
ATOM 7624 C C . PRO A 1 954 ? -23.587 -21.457 18.448 1.00 86.06 954 PRO A C 1
ATOM 7626 O O . PRO A 1 954 ? -23.906 -22.643 18.453 1.00 86.06 954 PRO A O 1
ATOM 7629 N N . GLY A 1 955 ? -23.383 -20.756 19.563 1.00 81.38 955 GLY A N 1
ATOM 7630 C CA . GLY A 1 955 ? -23.549 -21.314 20.904 1.00 81.38 955 GLY A CA 1
ATOM 7631 C C . GLY A 1 955 ? -22.356 -22.090 21.463 1.00 81.38 955 GLY A C 1
ATOM 7632 O O . GLY A 1 955 ? -22.473 -22.602 22.566 1.00 81.38 955 GLY A O 1
ATOM 7633 N N . THR A 1 956 ? -21.200 -22.109 20.790 1.00 88.62 956 THR A N 1
ATOM 7634 C CA . THR A 1 956 ? -19.976 -22.758 21.310 1.00 88.62 956 THR A CA 1
ATOM 7635 C C . THR A 1 956 ? -19.143 -21.895 22.265 1.00 88.62 956 THR A C 1
ATOM 7637 O O . THR A 1 956 ? -18.093 -22.311 22.733 1.00 88.62 956 THR A O 1
ATOM 7640 N N . GLY A 1 957 ? -19.580 -20.665 22.560 1.00 87.56 957 GLY A N 1
ATOM 7641 C CA . GLY A 1 957 ? -18.907 -19.795 23.534 1.00 87.56 957 GLY A CA 1
ATOM 7642 C C . GLY A 1 957 ? -17.807 -18.873 22.986 1.00 87.56 957 GLY A C 1
ATOM 7643 O O . GLY A 1 957 ? -17.138 -18.230 23.788 1.00 87.56 957 GLY A O 1
ATOM 7644 N N . LYS A 1 958 ? -17.658 -18.719 21.657 1.00 91.25 958 LYS A N 1
ATOM 7645 C CA . LYS A 1 958 ? -16.660 -17.824 21.011 1.00 91.25 958 LYS A CA 1
ATOM 7646 C C . LYS A 1 958 ? -16.506 -16.457 21.694 1.00 91.25 958 LYS A C 1
ATOM 7648 O O . LYS A 1 958 ? -15.438 -16.143 22.206 1.00 91.25 958 LYS A O 1
ATOM 7653 N N . THR A 1 959 ? -17.580 -15.665 21.753 1.00 89.25 959 THR A N 1
ATOM 7654 C CA . THR A 1 959 ? -17.578 -14.316 22.352 1.00 89.25 959 THR A CA 1
ATOM 7655 C C . THR A 1 959 ? -17.240 -14.343 23.850 1.00 89.25 959 THR A C 1
ATOM 7657 O O . THR A 1 959 ? -16.616 -13.417 24.359 1.00 89.25 959 THR A O 1
ATOM 7660 N N . HIS A 1 960 ? -17.616 -15.406 24.573 1.00 90.25 960 HIS A N 1
ATOM 7661 C CA . HIS A 1 960 ? -17.286 -15.552 25.994 1.00 90.25 960 HIS A CA 1
ATOM 7662 C C . HIS A 1 960 ? -15.784 -15.786 26.195 1.00 90.25 960 HIS A C 1
ATOM 7664 O O . HIS A 1 960 ? -15.156 -15.091 26.994 1.00 90.25 960 HIS A O 1
ATOM 7670 N N . LEU A 1 961 ? -15.196 -16.701 25.420 1.00 93.06 961 LEU A N 1
ATOM 7671 C CA . LEU A 1 961 ? -13.757 -16.950 25.434 1.00 93.06 961 LEU A CA 1
ATOM 7672 C C . LEU A 1 961 ? -12.965 -15.705 25.003 1.00 93.06 961 LEU A C 1
ATOM 7674 O O . LEU A 1 961 ? -11.997 -15.342 25.664 1.00 93.06 961 LEU A O 1
ATOM 7678 N N . ALA A 1 962 ? -13.430 -14.992 23.972 1.00 93.00 962 ALA A N 1
ATOM 7679 C CA . ALA A 1 962 ? -12.834 -13.732 23.526 1.00 93.00 962 ALA A CA 1
ATOM 7680 C C . ALA A 1 962 ? -12.746 -12.704 24.657 1.00 93.00 962 ALA A C 1
ATOM 7682 O O . ALA A 1 962 ? -11.688 -12.140 24.905 1.00 93.00 962 ALA A O 1
ATOM 7683 N N . ARG A 1 963 ? -13.853 -12.487 25.380 1.00 93.50 963 ARG A N 1
ATOM 7684 C CA . ARG A 1 963 ? -13.903 -11.549 26.510 1.00 93.50 963 ARG A CA 1
ATOM 7685 C C . ARG A 1 963 ? -12.941 -11.942 27.624 1.00 93.50 963 ARG A C 1
ATOM 7687 O O . ARG A 1 963 ? -12.334 -11.061 28.220 1.00 93.50 963 ARG A O 1
ATOM 7694 N N . ARG A 1 964 ? -12.791 -13.244 27.893 1.00 94.12 964 ARG A N 1
ATOM 7695 C CA . ARG A 1 964 ? -11.818 -13.747 28.870 1.00 94.12 964 ARG A CA 1
ATOM 7696 C C . ARG A 1 964 ? -10.384 -13.432 28.436 1.00 94.12 964 ARG A C 1
ATOM 7698 O O . ARG A 1 964 ? -9.629 -12.918 29.254 1.00 94.12 964 ARG A O 1
ATOM 7705 N N . ILE A 1 965 ? -10.037 -13.686 27.172 1.00 95.62 965 ILE A N 1
ATOM 7706 C CA . ILE A 1 965 ? -8.712 -13.364 26.614 1.00 95.62 965 ILE A CA 1
ATOM 7707 C C . ILE A 1 965 ? -8.456 -11.854 26.693 1.00 95.62 965 ILE A C 1
ATOM 7709 O O . ILE A 1 965 ? -7.448 -11.429 27.246 1.00 95.62 965 ILE A O 1
ATOM 7713 N N . VAL A 1 966 ? -9.404 -11.036 26.225 1.00 94.81 966 VAL A N 1
ATOM 7714 C CA . VAL A 1 966 ? -9.305 -9.567 26.251 1.00 94.81 966 VAL A CA 1
ATOM 7715 C C . VAL A 1 966 ? -9.113 -9.040 27.669 1.00 94.81 966 VAL A C 1
ATOM 7717 O O . VAL A 1 966 ? -8.228 -8.224 27.893 1.00 94.81 966 VAL A O 1
ATOM 7720 N N . ALA A 1 967 ? -9.896 -9.521 28.640 1.00 93.38 967 ALA A N 1
ATOM 7721 C CA . ALA A 1 967 ? -9.770 -9.087 30.028 1.00 93.38 967 ALA A CA 1
ATOM 7722 C C . ALA A 1 967 ? -8.377 -9.386 30.608 1.00 93.38 967 ALA A C 1
ATOM 7724 O O . ALA A 1 967 ? -7.843 -8.574 31.361 1.00 93.38 967 ALA A O 1
ATOM 7725 N N . GLN A 1 968 ? -7.779 -10.524 30.246 1.00 94.06 968 GLN A N 1
ATOM 7726 C CA . GLN A 1 968 ? -6.440 -10.897 30.702 1.00 94.06 968 GLN A CA 1
ATOM 7727 C C . GLN A 1 968 ? -5.334 -10.105 29.989 1.00 94.06 968 GLN A C 1
ATOM 7729 O O . GLN A 1 968 ? -4.412 -9.647 30.657 1.00 94.06 968 GLN A O 1
ATOM 7734 N N . LEU A 1 969 ? -5.461 -9.857 28.682 1.00 93.44 969 LEU A N 1
ATOM 7735 C CA . LEU A 1 969 ? -4.544 -8.985 27.935 1.00 93.44 969 LEU A CA 1
ATOM 7736 C C . LEU A 1 969 ? -4.566 -7.551 28.483 1.00 93.44 969 LEU A C 1
ATOM 7738 O O . LEU A 1 969 ? -3.522 -6.970 28.769 1.00 93.44 969 LEU A O 1
ATOM 7742 N N . SER A 1 970 ? -5.756 -6.994 28.724 1.00 89.81 970 SER A N 1
ATOM 7743 C CA . SER A 1 970 ? -5.886 -5.668 29.337 1.00 89.81 970 SER A CA 1
ATOM 7744 C C . SER A 1 970 ? -5.307 -5.622 30.755 1.00 89.81 970 SER A C 1
ATOM 7746 O O . SER A 1 970 ? -4.732 -4.607 31.141 1.00 89.81 970 SER A O 1
ATOM 7748 N N . ALA A 1 971 ? -5.401 -6.710 31.529 1.00 88.75 971 ALA A N 1
ATOM 7749 C CA . ALA A 1 971 ? -4.773 -6.801 32.849 1.00 88.75 971 ALA A CA 1
ATOM 7750 C C . ALA A 1 971 ? -3.231 -6.815 32.788 1.00 88.75 971 ALA A C 1
ATOM 7752 O O . ALA A 1 971 ? -2.588 -6.391 33.745 1.00 88.75 971 ALA A O 1
ATOM 7753 N N . GLN A 1 972 ? -2.640 -7.249 31.668 1.00 88.19 972 GLN A N 1
ATOM 7754 C CA . GLN A 1 972 ? -1.199 -7.150 31.395 1.00 88.19 972 GLN A CA 1
ATOM 7755 C C . GLN A 1 972 ? -0.773 -5.760 30.882 1.00 88.19 972 GLN A C 1
ATOM 7757 O O . GLN A 1 972 ? 0.417 -5.518 30.693 1.00 88.19 972 GLN A O 1
ATOM 7762 N N . GLY A 1 973 ? -1.719 -4.832 30.689 1.00 84.19 973 GLY A N 1
ATOM 7763 C CA . GLY A 1 973 ? -1.451 -3.474 30.209 1.00 84.19 973 GLY A CA 1
ATOM 7764 C C . GLY A 1 973 ? -1.353 -3.337 28.685 1.00 84.19 973 GLY A C 1
ATOM 7765 O O . GLY A 1 973 ? -0.886 -2.303 28.212 1.00 84.19 973 GLY A O 1
ATOM 7766 N N . GLU A 1 974 ? -1.781 -4.349 27.924 1.00 87.19 974 GLU A N 1
ATOM 7767 C CA . GLU A 1 974 ? -1.835 -4.311 26.455 1.00 87.19 974 GLU A CA 1
ATOM 7768 C C . GLU A 1 974 ? -2.973 -3.398 25.959 1.00 87.19 974 GLU A C 1
ATOM 7770 O O . GLU A 1 974 ? -4.080 -3.410 26.514 1.00 87.19 974 GLU A O 1
ATOM 7775 N N . ASP A 1 975 ? -2.734 -2.637 24.883 1.00 88.88 975 ASP A N 1
ATOM 7776 C CA . ASP A 1 975 ? -3.775 -1.823 24.245 1.00 88.88 975 ASP A CA 1
ATOM 7777 C C . ASP A 1 975 ? -4.615 -2.669 23.275 1.00 88.88 975 ASP A C 1
ATOM 7779 O O . ASP A 1 975 ? -4.172 -3.043 22.180 1.00 88.88 975 ASP A O 1
ATOM 7783 N N . VAL A 1 976 ? -5.842 -2.991 23.695 1.00 93.38 976 VAL A N 1
ATOM 7784 C CA . VAL A 1 976 ? -6.755 -3.890 22.983 1.00 93.38 976 VAL A CA 1
ATOM 7785 C C . VAL A 1 976 ? -7.930 -3.115 22.397 1.00 93.38 976 VAL A C 1
ATOM 7787 O O . VAL A 1 976 ? -8.766 -2.562 23.110 1.00 93.38 976 VAL A O 1
ATOM 7790 N N . THR A 1 977 ? -8.057 -3.151 21.073 1.00 94.81 977 THR A N 1
ATOM 7791 C CA . THR A 1 977 ? -9.191 -2.579 20.342 1.00 94.81 977 THR A CA 1
ATOM 7792 C C . THR A 1 977 ? -10.124 -3.677 19.842 1.00 94.81 977 THR A C 1
ATOM 7794 O O . THR A 1 977 ? -9.684 -4.639 19.219 1.00 94.81 977 THR A O 1
ATOM 7797 N N . LEU A 1 978 ? -11.434 -3.501 20.041 1.00 95.44 978 LEU A N 1
ATOM 7798 C CA . LEU A 1 978 ? -12.463 -4.444 19.602 1.00 95.44 978 LEU A CA 1
ATOM 7799 C C . LEU A 1 978 ? -13.360 -3.825 18.523 1.00 95.44 978 LEU A C 1
ATOM 7801 O O . LEU A 1 978 ? -13.928 -2.745 18.723 1.00 95.44 978 LEU A O 1
ATOM 7805 N N . ILE A 1 979 ? -13.531 -4.524 17.399 1.00 94.81 979 ILE A N 1
ATOM 7806 C CA . ILE A 1 979 ? -14.377 -4.085 16.286 1.00 94.81 979 ILE A CA 1
ATOM 7807 C C . ILE A 1 979 ? -15.320 -5.180 15.775 1.00 94.81 979 ILE A C 1
ATOM 7809 O O . ILE A 1 979 ? -15.015 -6.369 15.815 1.00 94.81 979 ILE A O 1
ATOM 7813 N N . SER A 1 980 ? -16.465 -4.762 15.232 1.00 90.56 980 SER A N 1
ATOM 7814 C CA . SER A 1 980 ? -17.364 -5.615 14.439 1.00 90.56 980 SER A CA 1
ATOM 7815 C C . SER A 1 980 ? -18.130 -4.787 13.400 1.00 90.56 980 SER A C 1
ATOM 7817 O O . SER A 1 980 ? -18.218 -3.564 13.527 1.00 90.56 980 SER A O 1
ATOM 7819 N N . LYS A 1 981 ? -18.693 -5.408 12.354 1.00 85.19 981 LYS A N 1
ATOM 7820 C CA . LYS A 1 981 ? -19.424 -4.682 11.294 1.00 85.19 981 LYS A CA 1
ATOM 7821 C C . LYS A 1 981 ? -20.742 -4.087 11.806 1.00 85.19 981 LYS A C 1
ATOM 7823 O O . LYS A 1 981 ? -21.084 -2.954 11.469 1.00 85.19 981 LYS A O 1
ATOM 7828 N N . THR A 1 982 ? -21.493 -4.817 12.636 1.00 77.81 982 THR A N 1
ATOM 7829 C CA . THR A 1 982 ? -22.839 -4.392 13.062 1.00 77.81 982 THR A CA 1
ATOM 7830 C C . THR A 1 982 ? -22.863 -3.822 14.480 1.00 77.81 982 THR A C 1
ATOM 7832 O O . THR A 1 982 ? -22.133 -4.259 15.368 1.00 77.81 982 THR A O 1
ATOM 7835 N N . ARG A 1 983 ? -23.761 -2.857 14.733 1.00 75.12 983 ARG A N 1
ATOM 7836 C CA . ARG A 1 983 ? -23.958 -2.291 16.083 1.00 75.12 983 ARG A CA 1
ATOM 7837 C C . ARG A 1 983 ? -24.468 -3.316 17.097 1.00 75.12 983 ARG A C 1
ATOM 7839 O O . ARG A 1 983 ? -24.187 -3.167 18.281 1.00 75.12 983 ARG A O 1
ATOM 7846 N N . CYS A 1 984 ? -25.211 -4.328 16.649 1.00 71.94 984 CYS A N 1
ATOM 7847 C CA . CYS A 1 984 ? -25.678 -5.387 17.533 1.00 71.94 984 CYS A CA 1
ATOM 7848 C C . CYS A 1 984 ? -24.511 -6.258 18.007 1.00 71.94 984 CYS A C 1
ATOM 7850 O O . CYS A 1 984 ? -24.378 -6.463 19.209 1.00 71.94 984 CYS A O 1
ATOM 7852 N N . SER A 1 985 ? -23.627 -6.681 17.098 1.00 78.38 985 SER A N 1
ATOM 7853 C CA . SER A 1 985 ? -22.408 -7.408 17.470 1.00 78.38 985 SER A CA 1
ATOM 7854 C C . SER A 1 985 ? -21.538 -6.578 18.416 1.00 78.38 985 SER A C 1
ATOM 7856 O O . SER A 1 985 ? -21.139 -7.068 19.459 1.00 78.38 985 SER A O 1
ATOM 7858 N N . VAL A 1 986 ? -21.373 -5.275 18.160 1.00 82.12 986 VAL A N 1
ATOM 7859 C CA . VAL A 1 986 ? -20.668 -4.356 19.077 1.00 82.12 986 VAL A CA 1
ATOM 7860 C C . VAL A 1 986 ? -21.249 -4.368 20.499 1.00 82.12 986 VAL A C 1
ATOM 7862 O O . VAL A 1 986 ? -20.503 -4.458 21.474 1.00 82.12 986 VAL A O 1
ATOM 7865 N N . GLN A 1 987 ? -22.575 -4.304 20.642 1.00 76.81 987 GLN A N 1
ATOM 7866 C CA . GLN A 1 987 ? -23.226 -4.390 21.955 1.00 76.81 987 GLN A CA 1
ATOM 7867 C C . GLN A 1 987 ? -23.075 -5.779 22.586 1.00 76.81 987 GLN A C 1
ATOM 7869 O O . GLN A 1 987 ? -22.838 -5.883 23.789 1.00 76.81 987 GLN A O 1
ATOM 7874 N N . ASN A 1 988 ? -23.184 -6.835 21.777 1.00 77.38 988 ASN A N 1
ATOM 7875 C CA . ASN A 1 988 ? -22.992 -8.214 22.213 1.00 77.38 988 ASN A CA 1
ATOM 7876 C C . ASN A 1 988 ? -21.552 -8.492 22.630 1.00 77.38 988 ASN A C 1
ATOM 7878 O O . ASN A 1 988 ? -21.353 -9.322 23.503 1.00 77.38 988 ASN A O 1
ATOM 7882 N N . LEU A 1 989 ? -20.556 -7.822 22.063 1.00 81.81 989 LEU A N 1
ATOM 7883 C CA . LEU A 1 989 ? -19.164 -7.950 22.473 1.00 81.81 989 LEU A CA 1
ATOM 7884 C C . LEU A 1 989 ? -18.928 -7.206 23.792 1.00 81.81 989 LEU A C 1
ATOM 7886 O O . LEU A 1 989 ? -18.350 -7.771 24.723 1.00 81.81 989 LEU A O 1
ATOM 7890 N N . GLY A 1 990 ? -19.481 -5.994 23.916 1.00 79.19 990 GLY A N 1
ATOM 7891 C CA . GLY A 1 990 ? -19.294 -5.121 25.075 1.00 79.19 990 GLY A CA 1
ATOM 7892 C C . GLY A 1 990 ? -17.891 -4.503 25.105 1.00 79.19 990 GLY A C 1
ATOM 7893 O O . GLY A 1 990 ? -17.273 -4.317 24.062 1.00 79.19 990 GLY A O 1
ATOM 7894 N N . LEU A 1 991 ? -17.390 -4.160 26.300 1.00 82.81 991 LEU A N 1
ATOM 7895 C CA . LEU A 1 991 ? -15.993 -3.736 26.530 1.00 82.81 991 LEU A CA 1
ATOM 7896 C C . LEU A 1 991 ? -15.506 -2.558 25.655 1.00 82.81 991 LEU A C 1
ATOM 7898 O O . LEU A 1 991 ? -14.346 -2.500 25.266 1.00 82.81 991 LEU A O 1
ATOM 7902 N N . GLY A 1 992 ? -16.391 -1.613 25.323 1.00 83.12 992 GLY A N 1
ATOM 7903 C CA . GLY A 1 992 ? -16.024 -0.443 24.513 1.00 83.12 992 GLY A CA 1
ATOM 7904 C C . GLY A 1 992 ? -15.813 -0.729 23.020 1.00 83.12 992 GLY A C 1
ATOM 7905 O O . GLY A 1 992 ? -15.233 0.110 22.328 1.00 83.12 992 GLY A O 1
ATOM 7906 N N . ALA A 1 993 ? -16.290 -1.874 22.513 1.00 88.81 993 ALA A N 1
ATOM 7907 C CA . ALA A 1 993 ? -16.230 -2.220 21.096 1.00 88.81 993 ALA A CA 1
ATOM 7908 C C . ALA A 1 993 ? -16.849 -1.140 20.186 1.00 88.81 993 ALA A C 1
ATOM 7910 O O . ALA A 1 993 ? -17.755 -0.396 20.575 1.00 88.81 993 ALA A O 1
ATOM 7911 N N . GLN A 1 994 ? -16.369 -1.061 18.944 1.00 91.38 994 GLN A N 1
ATOM 7912 C CA . GLN A 1 994 ? -16.797 -0.058 17.966 1.00 91.38 994 GLN A CA 1
ATOM 7913 C C . GLN A 1 994 ? -17.156 -0.693 16.622 1.00 91.38 994 GLN A C 1
ATOM 7915 O O . GLN A 1 994 ? -16.724 -1.792 16.286 1.00 91.38 994 GLN A O 1
ATOM 7920 N N . THR A 1 995 ? -17.943 0.013 15.808 1.00 89.25 995 THR A N 1
ATOM 7921 C CA . THR A 1 995 ? -18.198 -0.435 14.433 1.00 89.25 995 THR A CA 1
ATOM 7922 C C . THR A 1 995 ? -16.932 -0.293 13.589 1.00 89.25 995 THR A C 1
ATOM 7924 O O . THR A 1 995 ? -16.320 0.780 13.614 1.00 89.25 995 THR A O 1
ATOM 7927 N N . ALA A 1 996 ? -16.590 -1.320 12.809 1.00 90.38 996 ALA A N 1
ATOM 7928 C CA . ALA A 1 996 ? -15.382 -1.369 11.984 1.00 90.38 996 ALA A CA 1
ATOM 7929 C C . ALA A 1 996 ? -15.230 -0.128 11.081 1.00 90.38 996 ALA A C 1
ATOM 7931 O O . ALA A 1 996 ? -14.184 0.517 11.113 1.00 90.38 996 ALA A O 1
ATOM 7932 N N . ASP A 1 997 ? -16.291 0.286 10.375 1.00 86.75 997 ASP A N 1
ATOM 7933 C CA . ASP A 1 997 ? -16.273 1.457 9.482 1.00 86.75 997 ASP A CA 1
ATOM 7934 C C . ASP A 1 997 ? -15.908 2.767 10.207 1.00 86.75 997 ASP A C 1
ATOM 7936 O O . ASP A 1 997 ? -15.136 3.586 9.704 1.00 86.75 997 ASP A O 1
ATOM 7940 N N . HIS A 1 998 ? -16.449 2.973 11.414 1.00 86.94 998 HIS A N 1
ATOM 7941 C CA . HIS A 1 998 ? -16.154 4.159 12.226 1.00 86.94 998 HIS A CA 1
ATOM 7942 C C . HIS A 1 998 ? -14.699 4.164 12.693 1.00 86.94 998 HIS A C 1
ATOM 7944 O O . HIS A 1 998 ? -14.019 5.190 12.613 1.00 86.94 998 HIS A O 1
ATOM 7950 N N . TRP A 1 999 ? -14.233 3.015 13.181 1.00 91.12 999 TRP A N 1
ATOM 7951 C CA . TRP A 1 999 ? -12.897 2.878 13.731 1.00 91.12 999 TRP A CA 1
ATOM 7952 C C . TRP A 1 999 ? -11.827 3.059 12.647 1.00 91.12 999 TRP A C 1
ATOM 7954 O O . TRP A 1 999 ? -11.019 3.981 12.750 1.00 91.12 999 TRP A O 1
ATOM 7964 N N . VAL A 1 1000 ? -11.911 2.293 11.552 1.00 89.19 1000 VAL A N 1
ATOM 7965 C CA . VAL A 1 1000 ? -10.978 2.352 10.411 1.00 89.19 1000 VAL A CA 1
ATOM 7966 C C . VAL A 1 1000 ? -10.846 3.771 9.848 1.00 89.19 1000 VAL A C 1
ATOM 7968 O O . VAL A 1 1000 ? -9.739 4.238 9.565 1.00 89.19 1000 VAL A O 1
ATOM 7971 N N . ARG A 1 1001 ? -11.964 4.499 9.717 1.00 85.25 1001 ARG A N 1
ATOM 7972 C CA . ARG A 1 1001 ? -11.965 5.884 9.222 1.00 85.25 1001 ARG A CA 1
ATOM 7973 C C . ARG A 1 1001 ? -11.212 6.845 10.144 1.00 85.25 1001 ARG A C 1
ATOM 7975 O O . ARG A 1 1001 ? -10.573 7.780 9.658 1.00 85.25 1001 ARG A O 1
ATOM 7982 N N . ARG A 1 1002 ? -11.311 6.654 11.462 1.00 84.44 1002 ARG A N 1
ATOM 7983 C CA . ARG A 1 1002 ? -10.705 7.539 12.467 1.00 84.44 1002 ARG A CA 1
ATOM 7984 C C . ARG A 1 1002 ? -9.229 7.223 12.721 1.00 84.44 1002 ARG A C 1
ATOM 7986 O O . ARG A 1 1002 ? -8.497 8.144 13.077 1.00 84.44 1002 ARG A O 1
ATOM 7993 N N . THR A 1 1003 ? -8.809 5.971 12.541 1.00 84.44 1003 THR A N 1
ATOM 7994 C CA . THR A 1 1003 ? -7.453 5.499 12.865 1.00 84.44 1003 THR A CA 1
ATOM 7995 C C . THR A 1 1003 ? -6.630 5.231 11.604 1.00 84.44 1003 THR A C 1
ATOM 7997 O O . THR A 1 1003 ? -5.813 6.067 11.204 1.00 84.44 1003 THR A O 1
ATOM 8000 N N . VAL A 1 1004 ? -6.893 4.113 10.921 1.00 85.81 1004 VAL A N 1
ATOM 8001 C CA . VAL A 1 1004 ? -6.111 3.610 9.780 1.00 85.81 1004 VAL A CA 1
ATOM 8002 C C . VAL A 1 1004 ? -6.089 4.622 8.637 1.00 85.81 1004 VAL A C 1
ATOM 8004 O O . VAL A 1 1004 ? -5.028 5.120 8.261 1.00 85.81 1004 VAL A O 1
ATOM 8007 N N . ARG A 1 1005 ? -7.264 5.039 8.147 1.00 85.12 1005 ARG A N 1
ATOM 8008 C CA . ARG A 1 1005 ? -7.371 6.007 7.038 1.00 85.12 1005 ARG A CA 1
ATOM 8009 C C . ARG A 1 1005 ? -6.875 7.403 7.420 1.00 85.12 1005 ARG A C 1
ATOM 8011 O O . ARG A 1 1005 ? -6.514 8.190 6.546 1.00 85.12 1005 ARG A O 1
ATOM 8018 N N . ALA A 1 1006 ? -6.816 7.720 8.714 1.00 81.69 1006 ALA A N 1
ATOM 8019 C CA . ALA A 1 1006 ? -6.229 8.960 9.217 1.00 81.69 1006 ALA A CA 1
ATOM 8020 C C . ALA A 1 1006 ? -4.691 8.905 9.335 1.00 81.69 1006 ALA A C 1
ATOM 8022 O O . ALA A 1 1006 ? -4.077 9.940 9.609 1.00 81.69 1006 ALA A O 1
ATOM 8023 N N . GLY A 1 1007 ? -4.076 7.738 9.113 1.00 79.00 1007 GLY A N 1
ATOM 8024 C CA . GLY A 1 1007 ? -2.630 7.521 9.164 1.00 79.00 1007 GLY A CA 1
ATOM 8025 C C . GLY A 1 1007 ? -2.054 7.407 10.578 1.00 79.00 1007 GLY A C 1
ATOM 8026 O O . GLY A 1 1007 ? -0.839 7.499 10.747 1.00 79.00 1007 GLY A O 1
ATOM 8027 N N . ARG A 1 1008 ? -2.905 7.250 11.603 1.00 73.44 1008 ARG A N 1
ATOM 8028 C CA . ARG A 1 1008 ? -2.495 7.147 13.012 1.00 73.44 1008 ARG A CA 1
ATOM 8029 C C . ARG A 1 1008 ? -3.213 5.982 13.672 1.00 73.44 1008 ARG A C 1
ATOM 8031 O O . ARG A 1 1008 ? -4.422 6.046 13.885 1.00 73.44 1008 ARG A O 1
ATOM 8038 N N . CYS A 1 1009 ? -2.465 4.939 14.004 1.00 78.88 1009 CYS A N 1
ATOM 8039 C CA . CYS A 1 1009 ? -2.998 3.782 14.702 1.00 78.88 1009 CYS A CA 1
ATOM 8040 C C . CYS A 1 1009 ? -1.980 3.316 15.741 1.00 78.88 1009 CYS A C 1
ATOM 8042 O O . CYS A 1 1009 ? -0.864 2.934 15.395 1.00 78.88 1009 CYS A O 1
ATOM 8044 N N . GLU A 1 1010 ? -2.383 3.373 17.002 1.00 79.75 1010 GLU A N 1
ATOM 8045 C CA . GLU A 1 1010 ? -1.633 2.882 18.150 1.00 79.75 1010 GLU A CA 1
ATOM 8046 C C . GLU A 1 1010 ? -2.535 1.846 18.814 1.00 79.75 1010 GLU A C 1
ATOM 8048 O O . GLU A 1 1010 ? -3.671 2.169 19.148 1.00 79.75 1010 GLU A O 1
ATOM 8053 N N . LEU A 1 1011 ? -2.085 0.592 18.803 1.00 87.88 1011 LEU A N 1
ATOM 8054 C CA . LEU A 1 1011 ? -2.695 -0.552 19.475 1.00 87.88 1011 LEU A CA 1
ATOM 8055 C C . LEU A 1 1011 ? -1.715 -1.720 19.430 1.00 87.88 1011 LEU A C 1
ATOM 8057 O O . LEU A 1 1011 ? -0.912 -1.821 18.494 1.00 87.88 1011 LEU A O 1
ATOM 8061 N N . ASP A 1 1012 ? -1.858 -2.627 20.387 1.00 90.38 1012 ASP A N 1
ATOM 8062 C CA . ASP A 1 1012 ? -1.127 -3.887 20.418 1.00 90.38 1012 ASP A CA 1
ATOM 8063 C C . ASP A 1 1012 ? -1.988 -5.037 19.870 1.00 90.38 1012 ASP A C 1
ATOM 8065 O O . ASP A 1 1012 ? -1.485 -5.901 19.150 1.00 90.38 1012 ASP A O 1
ATOM 8069 N N . TRP A 1 1013 ? -3.301 -5.016 20.134 1.00 94.88 1013 TRP A N 1
ATOM 8070 C CA . TRP A 1 1013 ? -4.245 -6.063 19.731 1.00 94.88 1013 TRP A CA 1
ATOM 8071 C C . TRP A 1 1013 ? -5.478 -5.527 19.009 1.00 94.88 1013 TRP A C 1
ATOM 8073 O O . TRP A 1 1013 ? -6.170 -4.636 19.507 1.00 94.88 1013 TRP A O 1
ATOM 8083 N N . LEU A 1 1014 ? -5.811 -6.131 17.864 1.00 96.69 1014 LEU A N 1
ATOM 8084 C CA . LEU A 1 1014 ? -7.090 -5.929 17.186 1.00 96.69 1014 LEU A CA 1
ATOM 8085 C C . LEU A 1 1014 ? -7.950 -7.193 17.268 1.00 96.69 1014 LEU A C 1
ATOM 8087 O O . LEU A 1 1014 ? -7.626 -8.234 16.693 1.00 96.69 1014 LEU A O 1
ATOM 8091 N N . VAL A 1 1015 ? -9.088 -7.080 17.945 1.00 96.81 1015 VAL A N 1
ATOM 8092 C CA . VAL A 1 1015 ? -10.104 -8.128 18.033 1.00 96.81 1015 VAL A CA 1
ATOM 8093 C C . VAL A 1 1015 ? -11.199 -7.843 17.014 1.00 96.81 1015 VAL A C 1
ATOM 8095 O O . VAL A 1 1015 ? -11.823 -6.781 17.058 1.00 96.81 1015 VAL A O 1
ATOM 8098 N N . VAL A 1 1016 ? -11.454 -8.784 16.106 1.00 95.69 1016 VAL A N 1
ATOM 8099 C CA . VAL A 1 1016 ? -12.456 -8.632 15.041 1.00 95.69 1016 VAL A CA 1
ATOM 8100 C C . VAL A 1 1016 ? -13.534 -9.697 15.192 1.00 95.69 1016 VAL A C 1
ATOM 8102 O O . VAL A 1 1016 ? -13.268 -10.881 14.992 1.00 95.69 1016 VAL A O 1
ATOM 8105 N N . GLU A 1 1017 ? -14.756 -9.284 15.529 1.00 92.19 1017 GLU A N 1
ATOM 8106 C CA . GLU A 1 1017 ? -15.902 -10.188 15.677 1.00 92.19 1017 GLU A CA 1
ATOM 8107 C C . GLU A 1 1017 ? -16.783 -10.233 14.420 1.00 92.19 1017 GLU A C 1
ATOM 8109 O O . GLU A 1 1017 ? -17.060 -9.197 13.809 1.00 92.19 1017 GLU A O 1
ATOM 8114 N N . GLU A 1 1018 ? -17.274 -11.434 14.088 1.00 89.12 1018 GLU A N 1
ATOM 8115 C CA . GLU A 1 1018 ? -18.076 -11.742 12.893 1.00 89.12 1018 GLU A CA 1
ATOM 8116 C C . GLU A 1 1018 ? -17.318 -11.411 11.597 1.00 89.12 1018 GLU A C 1
ATOM 8118 O O . GLU A 1 1018 ? -17.811 -10.706 10.717 1.00 89.12 1018 GLU A O 1
ATOM 8123 N N . VAL A 1 1019 ? -16.095 -11.944 11.472 1.00 91.81 1019 VAL A N 1
ATOM 8124 C CA . VAL A 1 1019 ? -15.178 -11.686 10.339 1.00 91.81 1019 VAL A CA 1
ATOM 8125 C C . VAL A 1 1019 ? -15.797 -11.922 8.955 1.00 91.81 1019 VAL A C 1
ATOM 8127 O O . VAL A 1 1019 ? -15.410 -11.273 7.989 1.00 91.81 1019 VAL A O 1
ATOM 8130 N N . THR A 1 1020 ? -16.790 -12.804 8.836 1.00 88.56 1020 THR A N 1
ATOM 8131 C CA . THR A 1 1020 ? -17.479 -13.100 7.568 1.00 88.56 1020 THR A CA 1
ATOM 8132 C C . THR A 1 1020 ? -18.380 -11.968 7.074 1.00 88.56 1020 THR A C 1
ATOM 8134 O O . THR A 1 1020 ? -18.763 -11.976 5.906 1.00 88.56 1020 THR A O 1
ATOM 8137 N N . GLN A 1 1021 ? -18.716 -10.999 7.934 1.00 86.19 1021 GLN A N 1
ATOM 8138 C CA . GLN A 1 1021 ? -19.558 -9.847 7.595 1.00 86.19 1021 GLN A CA 1
ATOM 8139 C C . GLN A 1 1021 ? -18.766 -8.628 7.107 1.00 86.19 1021 GLN A C 1
ATOM 8141 O O . GLN A 1 1021 ? -19.368 -7.650 6.661 1.00 86.19 1021 GLN A O 1
ATOM 8146 N N . LEU A 1 1022 ? -17.438 -8.648 7.235 1.00 88.44 1022 LEU A N 1
ATOM 8147 C CA . LEU A 1 1022 ? -16.579 -7.567 6.770 1.00 88.44 1022 LEU A CA 1
ATOM 8148 C C . LEU A 1 1022 ? -16.363 -7.713 5.262 1.00 88.44 1022 LEU A C 1
ATOM 8150 O O . LEU A 1 1022 ? -15.935 -8.767 4.796 1.00 88.44 1022 LEU A O 1
ATOM 8154 N N . ASP A 1 1023 ? -16.654 -6.643 4.526 1.00 87.75 1023 ASP A N 1
ATOM 8155 C CA . ASP A 1 1023 ? -16.360 -6.528 3.099 1.00 87.75 1023 ASP A CA 1
ATOM 8156 C C . ASP A 1 1023 ? -14.849 -6.391 2.835 1.00 87.75 1023 ASP A C 1
ATOM 8158 O O . ASP A 1 1023 ? -14.062 -6.018 3.715 1.00 87.75 1023 ASP A O 1
ATOM 8162 N N . VAL A 1 1024 ? -14.433 -6.679 1.601 1.00 89.75 1024 VAL A N 1
ATOM 8163 C CA . VAL A 1 1024 ? -13.030 -6.624 1.167 1.00 89.75 1024 VAL A CA 1
ATOM 8164 C C . VAL A 1 1024 ? -12.401 -5.237 1.340 1.00 89.75 1024 VAL A C 1
ATOM 8166 O O . VAL A 1 1024 ? -11.186 -5.121 1.507 1.00 89.75 1024 VAL A O 1
ATOM 8169 N N . GLY A 1 1025 ? -13.213 -4.178 1.317 1.00 87.00 1025 GLY A N 1
ATOM 8170 C CA . GLY A 1 1025 ? -12.774 -2.807 1.522 1.00 87.00 1025 GLY A CA 1
ATOM 8171 C C . GLY A 1 1025 ? -12.250 -2.581 2.939 1.00 87.00 1025 GLY A C 1
ATOM 8172 O O . GLY A 1 1025 ? -11.116 -2.132 3.125 1.00 87.00 1025 GLY A O 1
ATOM 8173 N N . LEU A 1 1026 ? -13.029 -2.993 3.942 1.00 89.88 1026 LEU A N 1
ATOM 8174 C CA . LEU A 1 1026 ? -12.585 -3.003 5.338 1.00 89.88 1026 LEU A CA 1
ATOM 8175 C C . LEU A 1 1026 ? -11.381 -3.922 5.546 1.00 89.88 1026 LEU A C 1
ATOM 8177 O O . LEU A 1 1026 ? -10.440 -3.544 6.247 1.00 89.88 1026 LEU A O 1
ATOM 8181 N N . TRP A 1 1027 ? -11.370 -5.098 4.911 1.00 92.62 1027 TRP A N 1
ATOM 8182 C CA . TRP A 1 1027 ? -10.206 -5.982 4.956 1.00 92.62 1027 TRP A CA 1
ATOM 8183 C C . TRP A 1 1027 ? -8.957 -5.344 4.357 1.00 92.62 1027 TRP A C 1
ATOM 8185 O O . TRP A 1 1027 ? -7.869 -5.584 4.869 1.00 92.62 1027 TRP A O 1
ATOM 8195 N N . ALA A 1 1028 ? -9.081 -4.498 3.332 1.00 90.12 1028 ALA A N 1
ATOM 8196 C CA . ALA A 1 1028 ? -7.944 -3.784 2.757 1.00 90.12 1028 ALA A CA 1
ATOM 8197 C C . ALA A 1 1028 ? -7.302 -2.801 3.731 1.00 90.12 1028 ALA A C 1
ATOM 8199 O O . ALA A 1 1028 ? -6.074 -2.700 3.754 1.00 90.12 1028 ALA A O 1
ATOM 8200 N N . ASP A 1 1029 ? -8.111 -2.128 4.547 1.00 89.31 1029 ASP A N 1
ATOM 8201 C CA . ASP A 1 1029 ? -7.614 -1.240 5.594 1.00 89.31 1029 ASP A CA 1
ATOM 8202 C C . ASP A 1 1029 ? -7.051 -2.034 6.788 1.00 89.31 1029 ASP A C 1
ATOM 8204 O O . ASP A 1 1029 ? -5.977 -1.714 7.291 1.00 89.31 1029 ASP A O 1
ATOM 8208 N N . ILE A 1 1030 ? -7.715 -3.112 7.221 1.00 92.62 1030 ILE A N 1
ATOM 8209 C CA . ILE A 1 1030 ? -7.227 -3.966 8.322 1.00 92.62 1030 ILE A CA 1
ATOM 8210 C C . ILE A 1 1030 ? -5.914 -4.667 7.938 1.00 92.62 1030 ILE A C 1
ATOM 8212 O O . ILE A 1 1030 ? -4.992 -4.739 8.750 1.00 92.62 1030 ILE A O 1
ATOM 8216 N N . ALA A 1 1031 ? -5.789 -5.134 6.693 1.00 92.44 1031 ALA A N 1
ATOM 8217 C CA . ALA A 1 1031 ? -4.575 -5.757 6.172 1.00 92.44 1031 ALA A CA 1
ATOM 8218 C C . ALA A 1 1031 ? -3.355 -4.828 6.273 1.00 92.44 1031 ALA A C 1
ATOM 8220 O O . ALA A 1 1031 ? -2.236 -5.306 6.446 1.00 92.44 1031 ALA A O 1
ATOM 8221 N N . GLU A 1 1032 ? -3.546 -3.507 6.214 1.00 90.25 1032 GLU A N 1
ATOM 8222 C CA . GLU A 1 1032 ? -2.463 -2.530 6.342 1.00 90.25 1032 GLU A CA 1
ATOM 8223 C C . GLU A 1 1032 ? -1.791 -2.602 7.723 1.00 90.25 1032 GLU A C 1
ATOM 8225 O O . GLU A 1 1032 ? -0.571 -2.471 7.824 1.00 90.25 1032 GLU A O 1
ATOM 8230 N N . LEU A 1 1033 ? -2.550 -2.924 8.775 1.00 90.75 1033 LEU A N 1
ATOM 8231 C CA . LEU A 1 1033 ? -2.037 -3.091 10.139 1.00 90.75 1033 LEU A CA 1
ATOM 8232 C C . LEU A 1 1033 ? -1.111 -4.301 10.272 1.00 90.75 1033 LEU A C 1
ATOM 8234 O O . LEU A 1 1033 ? -0.154 -4.253 11.035 1.00 90.75 1033 LEU A O 1
ATOM 8238 N N . SER A 1 1034 ? -1.342 -5.356 9.484 1.00 89.81 1034 SER A N 1
ATOM 8239 C CA . SER A 1 1034 ? -0.515 -6.572 9.511 1.00 89.81 1034 SER A CA 1
ATOM 8240 C C . SER A 1 1034 ? 0.931 -6.338 9.056 1.00 89.81 1034 SER A C 1
ATOM 8242 O O . SER A 1 1034 ? 1.818 -7.137 9.365 1.00 89.81 1034 SER A O 1
ATOM 8244 N N . THR A 1 1035 ? 1.186 -5.229 8.349 1.00 85.31 1035 THR A N 1
ATOM 8245 C CA . THR A 1 1035 ? 2.540 -4.810 7.959 1.00 85.31 1035 THR A CA 1
ATOM 8246 C C . THR A 1 1035 ? 3.373 -4.360 9.163 1.00 85.31 1035 THR A C 1
ATOM 8248 O O . THR A 1 1035 ? 4.601 -4.449 9.131 1.00 85.31 1035 THR A O 1
ATOM 8251 N N . ASN A 1 1036 ? 2.721 -3.960 10.259 1.00 86.06 1036 ASN A N 1
ATOM 8252 C CA . ASN A 1 1036 ? 3.358 -3.745 11.547 1.00 86.06 1036 ASN A CA 1
ATOM 8253 C C . ASN A 1 1036 ? 3.323 -5.040 12.372 1.00 86.06 1036 ASN A C 1
ATOM 8255 O O . ASN A 1 1036 ? 2.307 -5.390 12.966 1.00 86.06 1036 ASN A O 1
ATOM 8259 N N . ARG A 1 1037 ? 4.470 -5.722 12.475 1.00 82.19 1037 ARG A N 1
ATOM 8260 C CA . ARG A 1 1037 ? 4.598 -7.003 13.200 1.00 82.19 1037 ARG A CA 1
ATOM 8261 C C . ARG A 1 1037 ? 4.326 -6.921 14.707 1.00 82.19 1037 ARG A C 1
ATOM 8263 O O . ARG A 1 1037 ? 4.277 -7.961 15.353 1.00 82.19 1037 ARG A O 1
ATOM 8270 N N . ARG A 1 1038 ? 4.191 -5.716 15.270 1.00 85.00 1038 ARG A N 1
ATOM 8271 C CA . ARG A 1 1038 ? 3.809 -5.526 16.676 1.00 85.00 1038 ARG A CA 1
ATOM 8272 C C . ARG A 1 1038 ? 2.313 -5.711 16.908 1.00 85.00 1038 ARG A C 1
ATOM 8274 O O . ARG A 1 1038 ? 1.941 -6.037 18.023 1.00 85.00 1038 ARG A O 1
ATOM 8281 N N . VAL A 1 1039 ? 1.483 -5.514 15.883 1.00 91.44 1039 VAL A N 1
ATOM 8282 C CA . VAL A 1 1039 ? 0.034 -5.683 15.998 1.00 91.44 1039 VAL A CA 1
ATOM 8283 C C . VAL A 1 1039 ? -0.308 -7.168 15.933 1.00 91.44 1039 VAL A C 1
ATOM 8285 O O . VAL A 1 1039 ? 0.071 -7.854 14.983 1.00 91.44 1039 VAL A O 1
ATOM 8288 N N . ARG A 1 1040 ? -1.049 -7.650 16.931 1.00 95.88 1040 ARG A N 1
ATOM 8289 C CA . ARG A 1 1040 ? -1.586 -9.012 16.994 1.00 95.88 1040 ARG A CA 1
ATOM 8290 C C . ARG A 1 1040 ? -3.090 -9.002 16.746 1.00 95.88 1040 ARG A C 1
ATOM 8292 O O . ARG A 1 1040 ? -3.766 -8.001 16.993 1.00 95.88 1040 ARG A O 1
ATOM 8299 N N . PHE A 1 1041 ? -3.624 -10.122 16.271 1.00 97.62 1041 PHE A N 1
ATOM 8300 C CA . PHE A 1 1041 ? -5.039 -10.238 15.931 1.00 97.62 1041 PHE A CA 1
ATOM 8301 C C . PHE A 1 1041 ? -5.709 -11.390 16.672 1.00 97.62 1041 PHE A C 1
ATOM 8303 O O . PHE A 1 1041 ? -5.175 -12.497 16.753 1.00 97.62 1041 PHE A O 1
ATOM 8310 N N . LEU A 1 1042 ? -6.928 -11.129 17.141 1.00 97.62 1042 LEU A N 1
ATOM 8311 C CA . LEU A 1 1042 ? -7.867 -12.150 17.591 1.00 97.62 1042 LEU A CA 1
ATOM 8312 C C . LEU A 1 1042 ? -9.105 -12.090 16.696 1.00 97.62 1042 LEU A C 1
ATOM 8314 O O . LEU A 1 1042 ? -9.912 -11.163 16.774 1.00 97.62 1042 LEU A O 1
ATOM 8318 N N . LEU A 1 1043 ? -9.240 -13.069 15.811 1.00 97.50 1043 LEU A N 1
ATOM 8319 C CA . LEU A 1 1043 ? -10.284 -13.101 14.792 1.00 97.50 1043 LEU A CA 1
ATOM 8320 C C . LEU A 1 1043 ? -11.382 -14.074 15.206 1.00 97.50 1043 LEU A C 1
ATOM 8322 O O . LEU A 1 1043 ? -11.087 -15.223 15.514 1.00 97.50 1043 LEU A O 1
ATOM 8326 N N . LEU A 1 1044 ? -12.645 -13.647 15.188 1.00 94.94 1044 LEU A N 1
ATOM 8327 C CA . LEU A 1 1044 ? -13.780 -14.492 15.562 1.00 94.94 1044 LEU A CA 1
ATOM 8328 C C . LEU A 1 1044 ? -14.751 -14.658 14.403 1.00 94.94 1044 LEU A C 1
ATOM 8330 O O . LEU A 1 1044 ? -15.290 -13.678 13.883 1.00 94.94 1044 LEU A O 1
ATOM 8334 N N . GLY A 1 1045 ? -15.027 -15.906 14.028 1.00 91.75 1045 GLY A N 1
ATOM 8335 C CA . GLY A 1 1045 ? -15.844 -16.174 12.849 1.00 91.75 1045 GLY A CA 1
ATOM 8336 C C . GLY A 1 1045 ? -16.523 -17.526 12.813 1.00 91.75 1045 GLY A C 1
ATOM 8337 O O . GLY A 1 1045 ? -16.012 -18.524 13.318 1.00 91.75 1045 GLY A O 1
ATOM 8338 N N . ASP A 1 1046 ? -17.660 -17.559 12.128 1.00 91.00 1046 ASP A N 1
ATOM 8339 C CA . ASP A 1 1046 ? -18.290 -18.789 11.672 1.00 91.00 1046 ASP A CA 1
ATOM 8340 C C . ASP A 1 1046 ? -18.496 -18.738 10.152 1.00 91.00 1046 ASP A C 1
ATOM 8342 O O . ASP A 1 1046 ? -19.438 -18.117 9.658 1.00 91.00 1046 ASP A O 1
ATOM 8346 N N . PHE A 1 1047 ? -17.609 -19.404 9.408 1.00 90.19 1047 PHE A N 1
ATOM 8347 C CA . PHE A 1 1047 ? -17.594 -19.407 7.936 1.00 90.19 1047 PHE A CA 1
ATOM 8348 C C . PHE A 1 1047 ? -18.814 -20.092 7.300 1.00 90.19 1047 PHE A C 1
ATOM 8350 O O . PHE A 1 1047 ? -19.078 -19.898 6.115 1.00 90.19 1047 PHE A O 1
ATOM 8357 N N . ARG A 1 1048 ? -19.608 -20.812 8.104 1.00 89.88 1048 ARG A N 1
ATOM 8358 C CA . ARG A 1 1048 ? -20.882 -21.428 7.701 1.00 89.88 1048 ARG A CA 1
ATOM 8359 C C . ARG A 1 1048 ? -22.027 -20.407 7.598 1.00 89.88 1048 ARG A C 1
ATOM 8361 O O . ARG A 1 1048 ? -23.073 -20.706 7.027 1.00 89.88 1048 ARG A O 1
ATOM 8368 N N . GLN A 1 1049 ? -21.856 -19.195 8.138 1.00 87.62 1049 GLN A N 1
ATOM 8369 C CA . GLN A 1 1049 ? -22.842 -18.115 8.015 1.00 87.62 1049 GLN A CA 1
ATOM 8370 C C . GLN A 1 1049 ? -22.831 -17.466 6.614 1.00 87.62 1049 GLN A C 1
ATOM 8372 O O . GLN A 1 1049 ? -21.991 -17.776 5.764 1.00 87.62 1049 GLN A O 1
ATOM 8377 N N . LEU A 1 1050 ? -23.793 -16.568 6.356 1.00 84.94 1050 LEU A N 1
ATOM 8378 C CA . LEU A 1 1050 ? -23.836 -15.791 5.111 1.00 84.94 1050 LEU A CA 1
ATOM 8379 C C . LEU A 1 1050 ? -22.611 -14.858 5.027 1.00 84.94 1050 LEU A C 1
ATOM 8381 O O . LEU A 1 1050 ? -22.262 -14.257 6.049 1.00 84.94 1050 LEU A O 1
ATOM 8385 N N . PRO A 1 1051 ? -21.983 -14.732 3.842 1.00 81.56 1051 PRO A N 1
ATOM 8386 C CA . PRO A 1 1051 ? -20.864 -13.820 3.619 1.00 81.56 1051 PRO A CA 1
ATOM 8387 C C . PRO A 1 1051 ? -21.326 -12.355 3.584 1.00 81.56 1051 PRO A C 1
ATOM 8389 O O . PRO A 1 1051 ? -22.525 -12.062 3.629 1.00 81.56 1051 PRO A O 1
ATOM 8392 N N . ALA A 1 1052 ? -20.369 -11.436 3.452 1.00 79.81 1052 ALA A N 1
ATOM 8393 C CA . ALA A 1 1052 ? -20.634 -10.027 3.193 1.00 79.81 1052 ALA A CA 1
ATOM 8394 C C . ALA A 1 1052 ? -21.558 -9.836 1.972 1.00 79.81 1052 ALA A C 1
ATOM 8396 O O . ALA A 1 1052 ? -21.493 -10.561 0.974 1.00 79.81 1052 ALA A O 1
ATOM 8397 N N . VAL A 1 1053 ? -22.455 -8.853 2.066 1.00 71.88 1053 VAL A N 1
ATOM 8398 C CA . VAL A 1 1053 ? -23.480 -8.602 1.047 1.00 71.88 1053 VAL A CA 1
ATOM 8399 C C . VAL A 1 1053 ? -22.847 -7.948 -0.182 1.00 71.88 1053 VAL A C 1
ATOM 8401 O O . VAL A 1 1053 ? -22.391 -6.815 -0.091 1.00 71.88 1053 VAL A O 1
ATOM 8404 N N . GLN A 1 1054 ? -22.884 -8.649 -1.324 1.00 71.56 1054 GLN A N 1
ATOM 8405 C CA . GLN A 1 1054 ? -22.434 -8.172 -2.647 1.00 71.56 1054 GLN A CA 1
ATOM 8406 C C . GLN A 1 1054 ? -21.045 -7.507 -2.624 1.00 71.56 1054 GLN A C 1
ATOM 8408 O O . GLN A 1 1054 ? -20.874 -6.379 -3.080 1.00 71.56 1054 GLN A O 1
ATOM 8413 N N . ASP A 1 1055 ? -20.060 -8.233 -2.089 1.00 82.25 1055 ASP A N 1
ATOM 8414 C CA . ASP A 1 1055 ? -18.683 -7.759 -1.947 1.00 82.25 1055 ASP A CA 1
ATOM 8415 C C . ASP A 1 1055 ? -18.016 -7.475 -3.306 1.00 82.25 1055 ASP A C 1
ATOM 8417 O O . ASP A 1 1055 ? -18.125 -8.254 -4.262 1.00 82.25 1055 ASP A O 1
ATOM 8421 N N . ALA A 1 1056 ? -17.323 -6.343 -3.399 1.00 85.62 1056 ALA A N 1
ATOM 8422 C CA . ALA A 1 1056 ? -16.725 -5.859 -4.636 1.00 85.62 1056 ALA A CA 1
ATOM 8423 C C . ALA A 1 1056 ? -15.459 -5.039 -4.369 1.00 85.62 1056 ALA A C 1
ATOM 8425 O O . ALA A 1 1056 ? -15.346 -4.337 -3.363 1.00 85.62 1056 ALA A O 1
ATOM 8426 N N . PHE A 1 1057 ? -14.516 -5.109 -5.306 1.00 87.62 1057 PHE A N 1
ATOM 8427 C CA . PHE A 1 1057 ? -13.275 -4.350 -5.270 1.00 87.62 1057 PHE A CA 1
ATOM 8428 C C . PHE A 1 1057 ? -12.910 -3.863 -6.669 1.00 87.62 1057 PHE A C 1
ATOM 8430 O O . PHE A 1 1057 ? -12.969 -4.628 -7.628 1.00 87.62 1057 PHE A O 1
ATOM 8437 N N . GLY A 1 1058 ? -12.516 -2.593 -6.799 1.00 82.00 1058 GLY A N 1
ATOM 8438 C CA . GLY A 1 1058 ? -11.989 -2.048 -8.057 1.00 82.00 1058 GLY A CA 1
ATOM 8439 C C . GLY A 1 1058 ? -12.925 -2.216 -9.261 1.00 82.00 1058 GLY A C 1
ATOM 8440 O O . GLY A 1 1058 ? -12.455 -2.431 -10.373 1.00 82.00 1058 GLY A O 1
ATOM 8441 N N . GLY A 1 1059 ? -14.244 -2.188 -9.053 1.00 81.75 1059 GLY A N 1
ATOM 8442 C CA . GLY A 1 1059 ? -15.212 -2.332 -10.143 1.00 81.75 1059 GLY A CA 1
ATOM 8443 C C . GLY A 1 1059 ? -15.513 -3.783 -10.539 1.00 81.75 1059 GLY A C 1
ATOM 8444 O O . GLY A 1 1059 ? -16.203 -3.996 -11.534 1.00 81.75 1059 GLY A O 1
ATOM 8445 N N . ALA A 1 1060 ? -15.039 -4.776 -9.777 1.00 86.94 1060 ALA A N 1
ATOM 8446 C CA . ALA A 1 1060 ? -15.321 -6.194 -9.995 1.00 86.94 1060 ALA A CA 1
ATOM 8447 C C . ALA A 1 1060 ? -15.895 -6.867 -8.731 1.00 86.94 1060 ALA A C 1
ATOM 8449 O O . ALA A 1 1060 ? -15.512 -6.500 -7.618 1.00 86.94 1060 ALA A O 1
ATOM 8450 N N . PRO A 1 1061 ? -16.803 -7.852 -8.873 1.00 87.44 1061 PRO A N 1
ATOM 8451 C CA . PRO A 1 1061 ? -17.274 -8.645 -7.742 1.00 87.44 1061 PRO A CA 1
ATOM 8452 C C . PRO A 1 1061 ? -16.144 -9.520 -7.188 1.00 87.44 1061 PRO A C 1
ATOM 8454 O O . PRO A 1 1061 ? -15.379 -10.119 -7.947 1.00 87.44 1061 PRO A O 1
ATOM 8457 N N . VAL A 1 1062 ? -16.064 -9.637 -5.865 1.00 87.81 1062 VAL A N 1
ATOM 8458 C CA . VAL A 1 1062 ? -15.094 -10.522 -5.212 1.00 87.81 1062 VAL A CA 1
ATOM 8459 C C . VAL A 1 1062 ? -15.686 -11.922 -5.103 1.00 87.81 1062 VAL A C 1
ATOM 8461 O O . VAL A 1 1062 ? -16.604 -12.169 -4.330 1.00 87.81 1062 VAL A O 1
ATOM 8464 N N . LEU A 1 1063 ? -15.159 -12.855 -5.898 1.00 84.00 1063 LEU A N 1
ATOM 8465 C CA . LEU A 1 1063 ? -15.644 -14.245 -5.945 1.00 84.00 1063 LEU A CA 1
ATOM 8466 C C . LEU A 1 1063 ? -14.865 -15.201 -5.029 1.00 84.00 1063 LEU A C 1
ATOM 8468 O O . LEU A 1 1063 ? -15.193 -16.381 -4.936 1.00 84.00 1063 LEU A O 1
ATOM 8472 N N . ARG A 1 1064 ? -13.799 -14.716 -4.387 1.00 85.62 1064 ARG A N 1
ATOM 8473 C CA . ARG A 1 1064 ? -12.914 -15.526 -3.544 1.00 85.62 1064 ARG A CA 1
ATOM 8474 C C . ARG A 1 1064 ? -13.431 -15.582 -2.112 1.00 85.62 1064 ARG A C 1
ATOM 8476 O O . ARG A 1 1064 ? -13.950 -14.603 -1.589 1.00 85.62 1064 ARG A O 1
ATOM 8483 N N . SER A 1 1065 ? -13.241 -16.731 -1.473 1.00 86.50 1065 SER A N 1
ATOM 8484 C CA . SER A 1 1065 ? -13.591 -16.948 -0.071 1.00 86.50 1065 SER A CA 1
ATOM 8485 C C . SER A 1 1065 ? -12.519 -16.376 0.859 1.00 86.50 1065 SER A C 1
ATOM 8487 O O . SER A 1 1065 ? -11.327 -16.607 0.655 1.00 86.50 1065 SER A O 1
ATOM 8489 N N . LEU A 1 1066 ? -12.940 -15.686 1.926 1.00 90.25 1066 LEU A N 1
ATOM 8490 C CA . LEU A 1 1066 ? -12.048 -15.261 3.013 1.00 90.25 1066 LEU A CA 1
ATOM 8491 C C . LEU A 1 1066 ? -11.404 -16.467 3.721 1.00 90.25 1066 LEU A C 1
ATOM 8493 O O . LEU A 1 1066 ? -10.240 -16.384 4.111 1.00 90.25 1066 LEU A O 1
ATOM 8497 N N . LYS A 1 1067 ? -12.145 -17.578 3.864 1.00 88.19 1067 LYS A N 1
ATOM 8498 C CA . LYS A 1 1067 ? -11.713 -18.795 4.578 1.00 88.19 1067 LYS A CA 1
ATOM 8499 C C . LYS A 1 1067 ? -10.402 -19.356 4.019 1.00 88.19 1067 LYS A C 1
ATOM 8501 O O . LYS A 1 1067 ? -9.541 -19.772 4.784 1.00 88.19 1067 LYS A O 1
ATOM 8506 N N . ASP A 1 1068 ? -10.254 -19.304 2.699 1.00 86.75 1068 ASP A N 1
ATOM 8507 C CA . ASP A 1 1068 ? -9.138 -19.911 1.964 1.00 86.75 1068 ASP A CA 1
ATOM 8508 C C . ASP A 1 1068 ? -8.091 -18.867 1.538 1.00 86.75 1068 ASP A C 1
ATOM 8510 O O . ASP A 1 1068 ? -7.270 -19.113 0.654 1.00 86.75 1068 ASP A O 1
ATOM 8514 N N . SER A 1 1069 ? -8.154 -17.662 2.114 1.00 92.00 1069 SER A N 1
ATOM 8515 C CA . SER A 1 1069 ? -7.272 -16.554 1.751 1.00 92.00 1069 SER A CA 1
ATOM 8516 C C . SER A 1 1069 ? -5.981 -16.554 2.569 1.00 92.00 1069 SER A C 1
ATOM 8518 O O . SER A 1 1069 ? -5.990 -16.781 3.782 1.00 92.00 1069 SER A O 1
ATOM 8520 N N . GLN A 1 1070 ? -4.872 -16.185 1.922 1.00 93.25 1070 GLN A N 1
ATOM 8521 C CA . GLN A 1 1070 ? -3.606 -15.925 2.613 1.00 93.25 1070 GLN A CA 1
ATOM 8522 C C . GLN A 1 1070 ? -3.742 -14.782 3.632 1.00 93.25 1070 GLN A C 1
ATOM 8524 O O . GLN A 1 1070 ? -3.082 -14.799 4.665 1.00 93.25 1070 GLN A O 1
ATOM 8529 N N . LEU A 1 1071 ? -4.637 -13.815 3.388 1.00 95.06 1071 LEU A N 1
ATOM 8530 C CA . LEU A 1 1071 ? -4.919 -12.727 4.325 1.00 95.06 1071 LEU A CA 1
ATOM 8531 C C . LEU A 1 1071 ? -5.344 -13.247 5.700 1.00 95.06 1071 LEU A C 1
ATOM 8533 O O . LEU A 1 1071 ? -4.794 -12.820 6.712 1.00 95.06 1071 LEU A O 1
ATOM 8537 N N . LEU A 1 1072 ? -6.331 -14.144 5.738 1.00 95.50 1072 LEU A N 1
ATOM 8538 C CA . LEU A 1 1072 ? -6.846 -14.688 6.992 1.00 95.50 1072 LEU A CA 1
ATOM 8539 C C . LEU A 1 1072 ? -5.747 -15.438 7.754 1.00 95.50 1072 LEU A C 1
ATOM 8541 O O . LEU A 1 1072 ? -5.621 -15.278 8.967 1.00 95.50 1072 LEU A O 1
ATOM 8545 N N . HIS A 1 1073 ? -4.931 -16.203 7.028 1.00 94.69 1073 HIS A N 1
ATOM 8546 C CA . HIS A 1 1073 ? -3.782 -16.909 7.582 1.00 94.69 1073 HIS A CA 1
ATOM 8547 C C . HIS A 1 1073 ? -2.729 -15.943 8.152 1.00 94.69 1073 HIS A C 1
ATOM 8549 O O . HIS A 1 1073 ? -2.291 -16.118 9.288 1.00 94.69 1073 HIS A O 1
ATOM 8555 N N . ASP A 1 1074 ? -2.360 -14.898 7.405 1.00 93.12 1074 ASP A N 1
ATOM 8556 C CA . ASP A 1 1074 ? -1.385 -13.883 7.825 1.00 93.12 1074 ASP A CA 1
ATOM 8557 C C . ASP A 1 1074 ? -1.834 -13.157 9.097 1.00 93.12 1074 ASP A C 1
ATOM 8559 O O . ASP A 1 1074 ? -1.044 -12.985 10.026 1.00 93.12 1074 ASP A O 1
ATOM 8563 N N . LEU A 1 1075 ? -3.105 -12.745 9.152 1.00 95.88 1075 LEU A N 1
ATOM 8564 C CA . LEU A 1 1075 ? -3.669 -12.053 10.309 1.00 95.88 1075 LEU A CA 1
ATOM 8565 C C . LEU A 1 1075 ? -3.730 -12.968 11.536 1.00 95.88 1075 LEU A C 1
ATOM 8567 O O . LEU A 1 1075 ? -3.375 -12.548 12.630 1.00 95.88 1075 LEU A O 1
ATOM 8571 N N . ALA A 1 1076 ? -4.127 -14.228 11.361 1.00 95.88 1076 ALA A N 1
ATOM 8572 C CA . ALA A 1 1076 ? -4.185 -15.206 12.444 1.00 95.88 1076 ALA A CA 1
ATOM 8573 C C . ALA A 1 1076 ? -2.805 -15.745 12.867 1.00 95.88 1076 ALA A C 1
ATOM 8575 O O . ALA A 1 1076 ? -2.730 -16.576 13.768 1.00 95.88 1076 ALA A O 1
ATOM 8576 N N . GLY A 1 1077 ? -1.716 -15.334 12.209 1.00 93.56 1077 GLY A N 1
ATOM 8577 C CA . GLY A 1 1077 ? -0.381 -15.887 12.449 1.00 93.56 1077 GLY A CA 1
ATOM 8578 C C . GLY A 1 1077 ? -0.273 -17.384 12.133 1.00 93.56 1077 GLY A C 1
ATOM 8579 O O . GLY A 1 1077 ? 0.554 -18.069 12.727 1.00 93.56 1077 GLY A O 1
ATOM 8580 N N . GLY A 1 1078 ? -1.129 -17.896 11.244 1.00 94.81 1078 GLY A N 1
ATOM 8581 C CA . GLY A 1 1078 ? -1.234 -19.318 10.911 1.00 94.81 1078 GLY A CA 1
ATOM 8582 C C . GLY A 1 1078 ? -1.816 -20.207 12.012 1.00 94.81 1078 GLY A C 1
ATOM 8583 O O . GLY A 1 1078 ? -1.739 -21.428 11.905 1.00 94.81 1078 GLY A O 1
ATOM 8584 N N . CYS A 1 1079 ? -2.406 -19.627 13.059 1.00 96.94 1079 CYS A N 1
ATOM 8585 C CA . CYS A 1 1079 ? -2.925 -20.356 14.214 1.00 96.94 1079 CYS A CA 1
ATOM 8586 C C . CYS A 1 1079 ? -4.456 -20.336 14.260 1.00 96.94 1079 CYS A C 1
ATOM 8588 O O . CYS A 1 1079 ? -5.087 -19.291 14.084 1.00 96.94 1079 CYS A O 1
ATOM 8590 N N . VAL A 1 1080 ? -5.064 -21.485 14.551 1.00 97.12 1080 VAL A N 1
ATOM 8591 C CA . VAL A 1 1080 ? -6.520 -21.639 14.654 1.00 97.12 1080 VAL A CA 1
ATOM 8592 C C . VAL A 1 1080 ? -6.911 -22.464 15.875 1.00 97.12 1080 VAL A C 1
ATOM 8594 O O . VAL A 1 1080 ? -6.251 -23.438 16.232 1.00 97.12 1080 VAL A O 1
ATOM 8597 N N . HIS A 1 1081 ? -8.024 -22.091 16.497 1.00 97.00 1081 HIS A N 1
ATOM 8598 C CA . HIS A 1 1081 ? -8.709 -22.888 17.504 1.00 97.00 1081 HIS A CA 1
ATOM 8599 C C . HIS A 1 1081 ? -10.185 -23.013 17.115 1.00 97.00 1081 HIS A C 1
ATOM 8601 O O . HIS A 1 1081 ? -10.863 -22.004 16.899 1.00 97.00 1081 HIS A O 1
ATOM 8607 N N . GLU A 1 1082 ? -10.687 -24.244 17.003 1.00 94.56 1082 GLU A N 1
ATOM 8608 C CA . GLU A 1 1082 ? -12.089 -24.512 16.680 1.00 94.56 1082 GLU A CA 1
ATOM 8609 C C . GLU A 1 1082 ? -12.852 -24.980 17.921 1.00 94.56 1082 GLU A C 1
ATOM 8611 O O . GLU A 1 1082 ? -12.585 -26.040 18.480 1.00 94.56 1082 GLU A O 1
ATOM 8616 N N . LEU A 1 1083 ? -13.852 -24.196 18.323 1.00 93.25 1083 LEU A N 1
ATOM 8617 C CA . LEU A 1 1083 ? -14.778 -24.557 19.387 1.00 93.25 1083 LEU A CA 1
ATOM 8618 C C . LEU A 1 1083 ? -15.866 -25.481 18.836 1.00 93.25 1083 LEU A C 1
ATOM 8620 O O . LEU A 1 1083 ? -16.679 -25.068 18.001 1.00 93.25 1083 LEU A O 1
ATOM 8624 N N . THR A 1 1084 ? -15.902 -26.706 19.352 1.00 89.19 1084 THR A N 1
ATOM 8625 C CA . THR A 1 1084 ? -16.807 -27.778 18.908 1.00 89.19 1084 THR A CA 1
ATOM 8626 C C . THR A 1 1084 ? -17.870 -28.148 19.942 1.00 89.19 1084 THR A C 1
ATOM 8628 O O . THR A 1 1084 ? -18.864 -28.785 19.593 1.00 89.19 1084 THR A O 1
ATOM 8631 N N . GLU A 1 1085 ? -17.700 -27.731 21.197 1.00 86.56 1085 GLU A N 1
ATOM 8632 C CA . GLU A 1 1085 ? -18.620 -28.047 22.288 1.00 86.56 1085 GLU A CA 1
ATOM 8633 C C . GLU A 1 1085 ? -19.809 -27.087 22.338 1.00 86.56 1085 GLU A C 1
ATOM 8635 O O . GLU A 1 1085 ? -19.668 -25.871 22.190 1.00 86.56 1085 GLU A O 1
ATOM 8640 N N . ASN A 1 1086 ? -20.995 -27.636 22.584 1.00 85.62 1086 ASN A N 1
ATOM 8641 C CA . ASN A 1 1086 ? -22.210 -26.859 22.769 1.00 85.62 1086 ASN A CA 1
ATOM 8642 C C . ASN A 1 1086 ? -22.262 -26.267 24.187 1.00 85.62 1086 ASN A C 1
ATOM 8644 O O . ASN A 1 1086 ? -22.294 -27.006 25.164 1.00 85.62 1086 ASN A O 1
ATOM 8648 N N . GLN A 1 1087 ? -22.307 -24.938 24.295 1.00 80.12 1087 GLN A N 1
ATOM 8649 C CA . GLN A 1 1087 ? -22.302 -24.204 25.570 1.00 80.12 1087 GLN A CA 1
ATOM 8650 C C . GLN A 1 1087 ? -23.601 -23.412 25.809 1.00 80.12 1087 GLN A C 1
ATOM 8652 O O . GLN A 1 1087 ? -23.759 -22.760 26.840 1.00 80.12 1087 GLN A O 1
ATOM 8657 N N . ARG A 1 1088 ? -24.522 -23.384 24.835 1.00 70.50 1088 ARG A N 1
ATOM 8658 C CA . ARG A 1 1088 ? -25.699 -22.493 24.868 1.00 70.50 1088 ARG A CA 1
ATOM 8659 C C . ARG A 1 1088 ? -26.910 -23.007 24.094 1.00 70.50 1088 ARG A C 1
ATOM 8661 O O . ARG A 1 1088 ? -28.031 -22.663 24.455 1.00 70.50 1088 ARG A O 1
ATOM 8668 N N . SER A 1 1089 ? -26.692 -23.705 22.986 1.00 67.81 1089 SER A N 1
ATOM 8669 C CA . SER A 1 1089 ? -27.747 -24.085 22.047 1.00 67.81 1089 SER A CA 1
ATOM 8670 C C . SER A 1 1089 ? -28.509 -25.303 22.562 1.00 67.81 1089 SER A C 1
ATOM 8672 O O . SER A 1 1089 ? -27.938 -26.153 23.241 1.00 67.81 1089 SER A O 1
ATOM 8674 N N . ASP A 1 1090 ? -29.780 -25.440 22.192 1.00 83.00 1090 ASP A N 1
ATOM 8675 C CA . ASP A 1 1090 ? -30.483 -26.714 22.351 1.00 83.00 1090 ASP A CA 1
ATOM 8676 C C . ASP A 1 1090 ? -29.717 -27.831 21.623 1.00 83.00 1090 ASP A C 1
ATOM 8678 O O . ASP A 1 1090 ? -29.289 -27.654 20.479 1.00 83.00 1090 ASP A O 1
ATOM 8682 N N . GLU A 1 1091 ? -29.527 -28.972 22.287 1.00 87.31 1091 GLU A N 1
ATOM 8683 C CA . GLU A 1 1091 ? -28.728 -30.091 21.771 1.00 87.31 1091 GLU A CA 1
ATOM 8684 C C . GLU A 1 1091 ? -29.264 -30.617 20.430 1.00 87.31 1091 GLU A C 1
ATOM 8686 O O . GLU A 1 1091 ? -28.496 -31.001 19.545 1.00 87.31 1091 GLU A O 1
ATOM 8691 N N . THR A 1 1092 ? -30.581 -30.573 20.228 1.00 90.50 1092 THR A N 1
ATOM 8692 C CA . THR A 1 1092 ? -31.230 -30.980 18.976 1.00 90.50 1092 THR A CA 1
ATOM 8693 C C . THR A 1 1092 ? -30.898 -30.005 17.852 1.00 90.50 1092 THR A C 1
ATOM 8695 O O . THR A 1 1092 ? -30.522 -30.436 16.757 1.00 90.50 1092 THR A O 1
ATOM 8698 N N . ILE A 1 1093 ? -30.991 -28.693 18.113 1.00 90.00 1093 ILE A N 1
ATOM 8699 C CA . ILE A 1 1093 ? -30.585 -27.657 17.150 1.00 90.00 1093 ILE A CA 1
ATOM 8700 C C . ILE A 1 1093 ? -29.095 -27.798 16.840 1.00 90.00 1093 ILE A C 1
ATOM 8702 O O . ILE A 1 1093 ? -28.716 -27.820 15.672 1.00 90.00 1093 ILE A O 1
ATOM 8706 N N . PHE A 1 1094 ? -28.248 -27.942 17.859 1.00 90.88 1094 PHE A N 1
ATOM 8707 C CA . PHE A 1 1094 ? -26.802 -28.039 17.686 1.00 90.88 1094 PHE A CA 1
ATOM 8708 C C . PHE A 1 1094 ? -26.402 -29.243 16.820 1.00 90.88 1094 PHE A C 1
ATOM 8710 O O . PHE A 1 1094 ? -25.663 -29.088 15.844 1.00 90.88 1094 PHE A O 1
ATOM 8717 N N . ARG A 1 1095 ? -26.964 -30.430 17.095 1.00 90.94 1095 ARG A N 1
ATOM 8718 C CA . ARG A 1 1095 ? -26.764 -31.632 16.266 1.00 90.94 1095 ARG A CA 1
ATOM 8719 C C . ARG A 1 1095 ? -27.267 -31.450 14.841 1.00 90.94 1095 ARG A C 1
ATOM 8721 O O . ARG A 1 1095 ? -26.622 -31.923 13.908 1.00 90.94 1095 ARG A O 1
ATOM 8728 N N . PHE A 1 1096 ? -28.400 -30.773 14.657 1.00 93.19 1096 PHE A N 1
ATOM 8729 C CA . PHE A 1 1096 ? -28.915 -30.465 13.325 1.00 93.19 1096 PHE A CA 1
ATOM 8730 C C . PHE A 1 1096 ? -27.971 -29.540 12.551 1.00 93.19 1096 PHE A C 1
ATOM 8732 O O . PHE A 1 1096 ? -27.606 -29.865 11.426 1.00 93.19 1096 PHE A O 1
ATOM 8739 N N . LEU A 1 1097 ? -27.509 -28.446 13.161 1.00 91.75 1097 LEU A N 1
ATOM 8740 C CA . LEU A 1 1097 ? -26.561 -27.523 12.536 1.00 91.75 1097 LEU A CA 1
ATOM 8741 C C . LEU A 1 1097 ? -25.250 -28.225 12.149 1.00 91.75 1097 LEU A C 1
ATOM 8743 O O . LEU A 1 1097 ? -24.703 -27.944 11.086 1.00 91.75 1097 LEU A O 1
ATOM 8747 N N . ARG A 1 1098 ? -24.768 -29.163 12.975 1.00 91.12 1098 ARG A N 1
ATOM 8748 C CA . ARG A 1 1098 ? -23.566 -29.962 12.687 1.00 91.12 1098 ARG A CA 1
ATOM 8749 C C . ARG A 1 1098 ? -23.801 -30.941 11.537 1.00 91.12 1098 ARG A C 1
ATOM 8751 O O . ARG A 1 1098 ? -22.925 -31.141 10.706 1.00 91.12 1098 ARG A O 1
ATOM 8758 N N . TRP A 1 1099 ? -24.992 -31.534 11.472 1.00 94.44 1099 TRP A N 1
ATOM 8759 C CA . TRP A 1 1099 ? -25.392 -32.436 10.391 1.00 94.44 1099 TRP A CA 1
ATOM 8760 C C . TRP A 1 1099 ? -25.490 -31.731 9.028 1.00 94.44 1099 TRP A C 1
ATOM 8762 O O . TRP A 1 1099 ? -25.260 -32.376 8.012 1.00 94.44 1099 TRP A O 1
ATOM 8772 N N . LEU A 1 1100 ? -25.771 -30.421 8.995 1.00 93.62 1100 LEU A N 1
ATOM 8773 C CA . LEU A 1 1100 ? -25.848 -29.659 7.744 1.00 93.62 1100 LEU A CA 1
ATOM 8774 C C . LEU A 1 1100 ? -24.515 -29.547 6.994 1.00 93.62 1100 LEU A C 1
ATOM 8776 O O . LEU A 1 1100 ? -24.571 -29.255 5.807 1.00 93.62 1100 LEU A O 1
ATOM 8780 N N . ARG A 1 1101 ? -23.355 -29.729 7.654 1.00 90.25 1101 ARG A N 1
ATOM 8781 C CA . ARG A 1 1101 ? -22.022 -29.750 7.010 1.00 90.25 1101 ARG A CA 1
ATOM 8782 C C . ARG A 1 1101 ? -21.835 -28.641 5.963 1.00 90.25 1101 ARG A C 1
ATOM 8784 O O . ARG A 1 1101 ? -21.512 -28.880 4.805 1.00 90.25 1101 ARG A O 1
ATOM 8791 N N . VAL A 1 1102 ? -22.175 -27.414 6.355 1.00 90.44 1102 VAL A N 1
ATOM 8792 C CA . VAL A 1 1102 ? -22.286 -26.282 5.429 1.00 90.44 1102 VAL A CA 1
ATOM 8793 C C . VAL A 1 1102 ? -20.937 -25.989 4.771 1.00 90.44 1102 VAL A C 1
ATOM 8795 O O . VAL A 1 1102 ? -19.943 -25.807 5.470 1.00 90.44 1102 VAL A O 1
ATOM 8798 N N . ASP A 1 1103 ? -20.938 -25.880 3.441 1.00 85.31 1103 ASP A N 1
ATOM 8799 C CA . ASP A 1 1103 ? -19.749 -25.714 2.589 1.00 85.31 1103 ASP A CA 1
ATOM 8800 C C . ASP A 1 1103 ? -18.726 -26.871 2.672 1.00 85.31 1103 ASP A C 1
ATOM 8802 O O . ASP A 1 1103 ? -17.557 -26.694 2.321 1.00 85.31 1103 ASP A O 1
ATOM 8806 N N . GLU A 1 1104 ? -19.149 -28.055 3.120 1.00 89.38 1104 GLU A N 1
ATOM 8807 C CA . GLU A 1 1104 ? -18.354 -29.288 3.068 1.00 89.38 1104 GLU A CA 1
ATOM 8808 C C . GLU A 1 1104 ? -18.811 -30.179 1.894 1.00 89.38 1104 GLU A C 1
ATOM 8810 O O . GLU A 1 1104 ? -19.962 -30.076 1.454 1.00 89.38 1104 GLU A O 1
ATOM 8815 N N . PRO A 1 1105 ? -17.948 -31.075 1.373 1.00 89.00 1105 PRO A N 1
ATOM 8816 C CA . PRO A 1 1105 ? -18.310 -31.994 0.289 1.00 89.00 1105 PRO A CA 1
ATOM 8817 C C . PRO A 1 1105 ? -19.551 -32.847 0.586 1.00 89.00 1105 PRO A C 1
ATOM 8819 O O . PRO A 1 1105 ? -20.311 -33.174 -0.321 1.00 89.00 1105 PRO A O 1
ATOM 8822 N N . GLU A 1 1106 ? -19.776 -33.185 1.855 1.00 93.75 1106 GLU A N 1
ATOM 8823 C CA . GLU A 1 1106 ? -20.905 -33.987 2.324 1.00 93.75 1106 GLU A CA 1
ATOM 8824 C C . GLU A 1 1106 ? -22.141 -33.151 2.715 1.00 93.75 1106 GLU A C 1
ATOM 8826 O O . GLU A 1 1106 ? -23.036 -33.667 3.390 1.00 93.75 1106 GLU A O 1
ATOM 8831 N N . GLN A 1 1107 ? -22.212 -31.870 2.327 1.00 94.50 1107 GLN A N 1
ATOM 8832 C CA . GLN A 1 1107 ? -23.394 -31.032 2.546 1.00 94.50 1107 GLN A CA 1
ATOM 8833 C C . GLN A 1 1107 ? -24.635 -31.669 1.884 1.00 94.50 1107 GLN A C 1
ATOM 8835 O O . GLN A 1 1107 ? -24.625 -31.902 0.670 1.00 94.50 1107 GLN A O 1
ATOM 8840 N N . PRO A 1 1108 ? -25.740 -31.900 2.621 1.00 93.88 1108 PRO A N 1
ATOM 8841 C CA . PRO A 1 1108 ? -26.956 -32.438 2.032 1.00 93.88 1108 PRO A CA 1
ATOM 8842 C C . PRO A 1 1108 ? -27.561 -31.448 1.019 1.00 93.88 1108 PRO A C 1
ATOM 8844 O O . PRO A 1 1108 ? -27.515 -30.227 1.236 1.00 93.88 1108 PRO A O 1
ATOM 8847 N N . PRO A 1 1109 ? -28.188 -31.938 -0.067 1.00 94.56 1109 PRO A N 1
ATOM 8848 C CA . PRO A 1 1109 ? -28.955 -31.096 -0.977 1.00 94.56 1109 PRO A CA 1
ATOM 8849 C C . PRO A 1 1109 ? -30.008 -30.274 -0.224 1.00 94.56 1109 PRO A C 1
ATOM 8851 O O . PRO A 1 1109 ? -30.644 -30.767 0.708 1.00 94.56 1109 PRO A O 1
ATOM 8854 N N . LEU A 1 1110 ? -30.260 -29.032 -0.661 1.00 94.12 1110 LEU A N 1
ATOM 8855 C CA . LEU A 1 1110 ? -31.179 -28.112 0.028 1.00 94.12 1110 LEU A CA 1
ATOM 8856 C C . LEU A 1 1110 ? -32.551 -28.738 0.316 1.00 94.12 1110 LEU A C 1
ATOM 8858 O O . LEU A 1 1110 ? -33.096 -28.561 1.403 1.00 94.12 1110 LEU A O 1
ATOM 8862 N N . ARG A 1 1111 ? -33.097 -29.487 -0.647 1.00 93.50 1111 ARG A N 1
ATOM 8863 C CA . ARG A 1 1111 ? -34.400 -30.147 -0.513 1.00 93.50 1111 ARG A CA 1
ATOM 8864 C C . ARG A 1 1111 ? -34.418 -31.148 0.645 1.00 93.50 1111 ARG A C 1
ATOM 8866 O O . ARG A 1 1111 ? -35.354 -31.130 1.439 1.00 93.50 1111 ARG A O 1
ATOM 8873 N N . GLU A 1 1112 ? -33.386 -31.980 0.752 1.00 94.56 1112 GLU A N 1
ATOM 8874 C CA . GLU A 1 1112 ? -33.240 -32.961 1.834 1.00 94.56 1112 GLU A CA 1
ATOM 8875 C C . GLU A 1 1112 ? -33.007 -32.265 3.176 1.00 94.56 1112 GLU A C 1
ATOM 8877 O O . GLU A 1 1112 ? -33.616 -32.629 4.180 1.00 94.56 1112 GLU A O 1
ATOM 8882 N N . ALA A 1 1113 ? -32.191 -31.207 3.188 1.00 95.00 1113 ALA A N 1
ATOM 8883 C CA . ALA A 1 1113 ? -31.940 -30.411 4.383 1.00 95.00 1113 ALA A CA 1
ATOM 8884 C C . ALA A 1 1113 ? -33.226 -29.764 4.931 1.00 95.00 1113 ALA A C 1
ATOM 8886 O O . ALA A 1 1113 ? -33.481 -29.820 6.134 1.00 95.00 1113 ALA A O 1
ATOM 8887 N N . VAL A 1 1114 ? -34.059 -29.187 4.056 1.00 95.00 1114 VAL A N 1
ATOM 8888 C CA . VAL A 1 1114 ? -35.356 -28.593 4.425 1.00 95.00 1114 VAL A CA 1
ATOM 8889 C C . VAL A 1 1114 ? -36.343 -29.663 4.885 1.00 95.00 1114 VAL A C 1
ATOM 8891 O O . VAL A 1 1114 ? -37.038 -29.447 5.876 1.00 95.00 1114 VAL A O 1
ATOM 8894 N N . GLN A 1 1115 ? -36.392 -30.821 4.220 1.00 94.12 1115 GLN A N 1
ATOM 8895 C CA . GLN A 1 1115 ? -37.249 -31.929 4.645 1.00 94.12 1115 GLN A CA 1
ATOM 8896 C C . GLN A 1 1115 ? -36.875 -32.410 6.053 1.00 94.12 1115 GLN A C 1
ATOM 8898 O O . GLN A 1 1115 ? -37.727 -32.423 6.940 1.00 94.12 1115 GLN A O 1
ATOM 8903 N N . ALA A 1 1116 ? -35.594 -32.697 6.290 1.00 94.25 1116 ALA A N 1
ATOM 8904 C CA . ALA A 1 1116 ? -35.100 -33.093 7.605 1.00 94.25 1116 ALA A CA 1
ATOM 8905 C C . ALA A 1 1116 ? -35.363 -32.013 8.671 1.00 94.25 1116 ALA A C 1
ATOM 8907 O O . ALA A 1 1116 ? -35.648 -32.328 9.828 1.00 94.25 1116 ALA A O 1
ATOM 8908 N N . ALA A 1 1117 ? -35.297 -30.731 8.299 1.00 93.81 1117 ALA A N 1
ATOM 8909 C CA . ALA A 1 1117 ? -35.623 -29.632 9.201 1.00 93.81 1117 ALA A CA 1
ATOM 8910 C C . ALA A 1 1117 ? -37.117 -29.578 9.548 1.00 93.81 1117 ALA A C 1
ATOM 8912 O O . ALA A 1 1117 ? -37.450 -29.385 10.713 1.00 93.81 1117 ALA A O 1
ATOM 8913 N N . ARG A 1 1118 ? -38.015 -29.778 8.575 1.00 95.06 1118 ARG A N 1
ATOM 8914 C CA . ARG A 1 1118 ? -39.473 -29.830 8.795 1.00 95.06 1118 ARG A CA 1
ATOM 8915 C C . ARG A 1 1118 ? -39.874 -31.014 9.679 1.00 95.06 1118 ARG A C 1
ATOM 8917 O O . ARG A 1 1118 ? -40.754 -30.868 10.523 1.00 95.06 1118 ARG A O 1
ATOM 8924 N N . GLU A 1 1119 ? -39.204 -32.156 9.528 1.00 93.31 1119 GLU A N 1
ATOM 8925 C CA . GLU A 1 1119 ? -39.409 -33.341 10.373 1.00 93.31 1119 GLU A CA 1
ATOM 8926 C C . GLU A 1 1119 ? -38.972 -33.094 11.827 1.00 93.31 1119 GLU A C 1
ATOM 8928 O O . GLU A 1 1119 ? -39.695 -33.436 12.763 1.00 93.31 1119 GLU A O 1
ATOM 8933 N N . ARG A 1 1120 ? -37.808 -32.460 12.034 1.00 93.94 1120 ARG A N 1
ATOM 8934 C CA . ARG A 1 1120 ? -37.264 -32.178 13.378 1.00 93.94 1120 ARG A CA 1
ATOM 8935 C C . ARG A 1 1120 ? -37.930 -30.983 14.064 1.00 93.94 1120 ARG A C 1
ATOM 8937 O O . ARG A 1 1120 ? -38.096 -30.992 15.282 1.00 93.94 1120 ARG A O 1
ATOM 8944 N N . PHE A 1 1121 ? -38.317 -29.970 13.295 1.00 94.75 1121 PHE A N 1
ATOM 8945 C CA . PHE A 1 1121 ? -38.865 -28.696 13.768 1.00 94.75 1121 PHE A CA 1
ATOM 8946 C C . PHE A 1 1121 ? -40.224 -28.418 13.101 1.00 94.75 1121 PHE A C 1
ATOM 8948 O O . PHE A 1 1121 ? -40.352 -27.480 12.302 1.00 94.75 1121 PHE A O 1
ATOM 8955 N N . PRO A 1 1122 ? -41.253 -29.238 13.392 1.00 92.81 1122 PRO A N 1
ATOM 8956 C CA . PRO A 1 1122 ? -42.564 -29.089 12.780 1.00 92.81 1122 PRO A CA 1
ATOM 8957 C C . PRO A 1 1122 ? -43.244 -27.797 13.239 1.00 92.81 1122 PRO A C 1
ATOM 8959 O O . PRO A 1 1122 ? -42.892 -27.200 14.260 1.00 92.81 1122 PRO A O 1
ATOM 8962 N N . ARG A 1 1123 ? -44.274 -27.379 12.500 1.00 91.81 1123 ARG A N 1
ATOM 8963 C CA . ARG A 1 1123 ? -45.080 -26.201 12.832 1.00 91.81 1123 ARG A CA 1
ATOM 8964 C C . ARG A 1 1123 ? -45.713 -26.327 14.223 1.00 91.81 1123 ARG A C 1
ATOM 8966 O O . ARG A 1 1123 ? -46.541 -27.205 14.452 1.00 91.81 1123 ARG A O 1
ATOM 8973 N N . ARG A 1 1124 ? -45.370 -25.407 15.132 1.00 88.19 1124 ARG A N 1
ATOM 8974 C CA . ARG A 1 1124 ? -45.900 -25.348 16.506 1.00 88.19 1124 ARG A CA 1
ATOM 8975 C C . ARG A 1 1124 ? -46.419 -23.954 16.859 1.00 88.19 1124 ARG A C 1
ATOM 8977 O O . ARG A 1 1124 ? -45.704 -22.963 16.723 1.00 88.19 1124 ARG A O 1
ATOM 8984 N N . GLY A 1 1125 ? -47.640 -23.897 17.396 1.00 86.75 1125 GLY A N 1
ATOM 8985 C CA . GLY A 1 1125 ? -48.239 -22.682 17.962 1.00 86.75 1125 GLY A CA 1
ATOM 8986 C C . GLY A 1 1125 ? -48.338 -21.509 16.980 1.00 86.75 1125 GLY A C 1
ATOM 8987 O O . GLY A 1 1125 ? -48.573 -21.706 15.792 1.00 86.75 1125 GLY A O 1
ATOM 8988 N N . HIS A 1 1126 ? -48.168 -20.289 17.496 1.00 86.69 1126 HIS A N 1
ATOM 8989 C CA . HIS A 1 1126 ? -48.001 -19.063 16.710 1.00 86.69 1126 HIS A CA 1
ATOM 8990 C C . HIS A 1 1126 ? -46.591 -18.492 16.932 1.00 86.69 1126 HIS A C 1
ATOM 8992 O O . HIS A 1 1126 ? -46.066 -18.632 18.044 1.00 86.69 1126 HIS A O 1
ATOM 8998 N N . PRO A 1 1127 ? -45.983 -17.851 15.916 1.00 89.38 1127 PRO A N 1
ATOM 8999 C CA . PRO A 1 1127 ? -44.649 -17.276 16.035 1.00 89.38 1127 PRO A CA 1
ATOM 9000 C C . PRO A 1 1127 ? -44.663 -15.980 16.843 1.00 89.38 1127 PRO A C 1
ATOM 9002 O O . PRO A 1 1127 ? -45.542 -15.138 16.663 1.00 89.38 1127 PRO A O 1
ATOM 9005 N N . ASP A 1 1128 ? -43.623 -15.784 17.648 1.00 88.50 1128 ASP A N 1
ATOM 9006 C CA . ASP A 1 1128 ? -43.257 -14.472 18.185 1.00 88.50 1128 ASP A CA 1
ATOM 9007 C C . ASP A 1 1128 ? -42.432 -13.682 17.155 1.00 88.50 1128 ASP A C 1
ATOM 9009 O O . ASP A 1 1128 ? -42.496 -12.453 17.086 1.00 88.50 1128 ASP A O 1
ATOM 9013 N N . THR A 1 1129 ? -41.645 -14.381 16.328 1.00 90.81 1129 THR A N 1
ATOM 9014 C CA . THR A 1 1129 ? -40.873 -13.790 15.229 1.00 90.81 1129 THR A CA 1
ATOM 9015 C C . THR A 1 1129 ? -40.819 -14.725 14.021 1.00 90.81 1129 THR A C 1
ATOM 9017 O O . THR A 1 1129 ? -40.471 -15.896 14.132 1.00 90.81 1129 THR A O 1
ATOM 9020 N N . CYS A 1 1130 ? -41.114 -14.199 12.838 1.00 92.62 1130 CYS A N 1
ATOM 9021 C CA . CYS A 1 1130 ? -40.929 -14.875 11.559 1.00 92.62 1130 CYS A CA 1
ATOM 9022 C C . CYS A 1 1130 ? -39.621 -14.419 10.902 1.00 92.62 1130 CYS A C 1
ATOM 9024 O O . CYS A 1 1130 ? -39.356 -13.221 10.790 1.00 92.62 1130 CYS A O 1
ATOM 9026 N N . LEU A 1 1131 ? -38.823 -15.365 10.424 1.00 92.31 1131 LEU A N 1
ATOM 9027 C CA . LEU A 1 1131 ? -37.677 -15.121 9.563 1.00 92.31 1131 LEU A CA 1
ATOM 9028 C C . LEU A 1 1131 ? -38.087 -15.275 8.104 1.00 92.31 1131 LEU A C 1
ATOM 9030 O O . LEU A 1 1131 ? -38.607 -16.308 7.684 1.00 92.31 1131 LEU A O 1
ATOM 9034 N N . VAL A 1 1132 ? -37.835 -14.214 7.346 1.00 90.75 1132 VAL A N 1
ATOM 9035 C CA . VAL A 1 1132 ? -38.143 -14.110 5.919 1.00 90.75 1132 VAL A CA 1
ATOM 9036 C C . VAL A 1 1132 ? -36.930 -13.583 5.161 1.00 90.75 1132 VAL A C 1
ATOM 9038 O O . VAL A 1 1132 ? -36.044 -12.940 5.722 1.00 90.75 1132 VAL A O 1
ATOM 9041 N N . ILE A 1 1133 ? -36.864 -13.845 3.868 1.00 86.88 1133 ILE A N 1
ATOM 9042 C CA . ILE A 1 1133 ? -35.876 -13.276 2.957 1.00 86.88 1133 ILE A CA 1
ATOM 9043 C C . ILE A 1 1133 ? -36.345 -11.893 2.496 1.00 86.88 1133 ILE A C 1
ATOM 9045 O O . ILE A 1 1133 ? -35.571 -10.935 2.539 1.00 86.88 1133 ILE A O 1
ATOM 9049 N N . SER A 1 1134 ? -37.614 -11.753 2.095 1.00 83.12 1134 SER A N 1
ATOM 9050 C CA . SER A 1 1134 ? -38.085 -10.517 1.459 1.00 83.12 1134 SER A CA 1
ATOM 9051 C C . SER A 1 1134 ? -38.685 -9.478 2.409 1.00 83.12 1134 SER A C 1
ATOM 9053 O O . SER A 1 1134 ? -39.423 -9.782 3.348 1.00 83.12 1134 SER A O 1
ATOM 9055 N N . HIS A 1 1135 ? -38.414 -8.199 2.122 1.00 77.62 1135 HIS A N 1
ATOM 9056 C CA . HIS A 1 1135 ? -39.018 -7.085 2.856 1.00 77.62 1135 HIS A CA 1
ATOM 9057 C C . HIS A 1 1135 ? -40.534 -6.991 2.647 1.00 77.62 1135 HIS A C 1
ATOM 9059 O O . HIS A 1 1135 ? -41.237 -6.637 3.591 1.00 77.62 1135 HIS A O 1
ATOM 9065 N N . ALA A 1 1136 ? -41.040 -7.343 1.462 1.00 78.81 1136 ALA A N 1
ATOM 9066 C CA . ALA A 1 1136 ? -42.475 -7.378 1.185 1.00 78.81 1136 ALA A CA 1
ATOM 9067 C C . ALA A 1 1136 ? -43.189 -8.399 2.086 1.00 78.81 1136 ALA A C 1
ATOM 9069 O O . ALA A 1 1136 ? -44.152 -8.055 2.771 1.00 78.81 1136 ALA A O 1
ATOM 9070 N N . HIS A 1 1137 ? -42.652 -9.622 2.184 1.00 85.25 1137 HIS A N 1
ATOM 9071 C CA . HIS A 1 1137 ? -43.209 -10.649 3.065 1.00 85.25 1137 HIS A CA 1
ATOM 9072 C C . HIS A 1 1137 ? -43.116 -10.239 4.542 1.00 85.25 1137 HIS A C 1
ATOM 9074 O O . HIS A 1 1137 ? -44.077 -10.396 5.296 1.00 85.25 1137 HIS A O 1
ATOM 9080 N N . ARG A 1 1138 ? -42.004 -9.606 4.943 1.00 88.12 1138 ARG A N 1
ATOM 9081 C CA . ARG A 1 1138 ? -41.843 -9.030 6.287 1.00 88.12 1138 ARG A CA 1
ATOM 9082 C C . ARG A 1 1138 ? -42.954 -8.029 6.620 1.00 88.12 1138 ARG A C 1
ATOM 9084 O O . ARG A 1 1138 ? -43.539 -8.109 7.695 1.00 88.12 1138 ARG A O 1
ATOM 9091 N N . MET A 1 1139 ? -43.225 -7.082 5.720 1.00 84.75 1139 MET A N 1
ATOM 9092 C CA . MET A 1 1139 ? -44.254 -6.050 5.904 1.00 84.75 1139 MET A CA 1
ATOM 9093 C C . MET A 1 1139 ? -45.646 -6.674 6.037 1.00 84.75 1139 MET A C 1
ATOM 9095 O O . MET A 1 1139 ? -46.374 -6.319 6.963 1.00 84.75 1139 MET A O 1
ATOM 9099 N N . ALA A 1 1140 ? -45.966 -7.644 5.173 1.00 86.56 1140 ALA A N 1
ATOM 9100 C CA . ALA A 1 1140 ? -47.243 -8.353 5.176 1.00 86.56 1140 ALA A CA 1
ATOM 9101 C C . ALA A 1 1140 ? -47.483 -9.124 6.487 1.00 86.56 1140 ALA A C 1
ATOM 9103 O O . ALA A 1 1140 ? -48.551 -9.003 7.088 1.00 86.56 1140 ALA A O 1
ATOM 9104 N N . ILE A 1 1141 ? -46.482 -9.869 6.978 1.00 90.44 1141 ILE A N 1
ATOM 9105 C CA . ILE A 1 1141 ? -46.582 -10.562 8.272 1.00 90.44 1141 ILE A CA 1
ATOM 9106 C C . ILE A 1 1141 ? -46.705 -9.549 9.411 1.00 90.44 1141 ILE A C 1
ATOM 9108 O O . ILE A 1 1141 ? -47.580 -9.693 10.260 1.00 90.44 1141 ILE A O 1
ATOM 9112 N N . ASN A 1 1142 ? -45.859 -8.513 9.429 1.00 91.25 1142 ASN A N 1
ATOM 9113 C CA . ASN A 1 1142 ? -45.902 -7.492 10.472 1.00 91.25 1142 ASN A CA 1
ATOM 9114 C C . ASN A 1 1142 ? -47.268 -6.810 10.548 1.00 91.25 1142 ASN A C 1
ATOM 9116 O O . ASN A 1 1142 ? -47.780 -6.633 11.647 1.00 91.25 1142 ASN A O 1
ATOM 9120 N N . GLU A 1 1143 ? -47.868 -6.448 9.413 1.00 90.12 1143 GLU A N 1
ATOM 9121 C CA . GLU A 1 1143 ? -49.199 -5.842 9.388 1.00 90.12 1143 GLU A CA 1
ATOM 9122 C C . GLU A 1 1143 ? -50.266 -6.812 9.908 1.00 90.12 1143 GLU A C 1
ATOM 9124 O O . GLU A 1 1143 ? -51.074 -6.440 10.764 1.00 90.12 1143 GLU A O 1
ATOM 9129 N N . ARG A 1 1144 ? -50.254 -8.058 9.417 1.00 92.31 1144 ARG A N 1
ATOM 9130 C CA . ARG A 1 1144 ? -51.210 -9.095 9.816 1.00 92.31 1144 ARG A CA 1
ATOM 9131 C C . ARG A 1 1144 ? -51.161 -9.348 11.321 1.00 92.31 1144 ARG A C 1
ATOM 9133 O O . ARG A 1 1144 ? -52.199 -9.306 11.977 1.00 92.31 1144 ARG A O 1
ATOM 9140 N N . GLU A 1 1145 ? -49.972 -9.585 11.871 1.00 91.31 1145 GLU A N 1
ATOM 9141 C CA . GLU A 1 1145 ? -49.804 -9.885 13.297 1.00 91.31 1145 GLU A CA 1
ATOM 9142 C C . GLU A 1 1145 ? -50.057 -8.658 14.176 1.00 91.31 1145 GLU A C 1
ATOM 9144 O O . GLU A 1 1145 ? -50.730 -8.775 15.196 1.00 91.31 1145 GLU A O 1
ATOM 9149 N N . ASN A 1 1146 ? -49.614 -7.466 13.763 1.00 93.31 1146 ASN A N 1
ATOM 9150 C CA . ASN A 1 1146 ? -49.874 -6.238 14.512 1.00 93.31 1146 ASN A CA 1
ATOM 9151 C C . ASN A 1 1146 ? -51.370 -5.911 14.581 1.00 93.31 1146 ASN A C 1
ATOM 9153 O O . ASN A 1 1146 ? -51.847 -5.449 15.612 1.00 93.31 1146 ASN A O 1
ATOM 9157 N N . ARG A 1 1147 ? -52.127 -6.182 13.511 1.00 91.81 1147 ARG A N 1
ATOM 9158 C CA . ARG A 1 1147 ? -53.590 -6.053 13.515 1.00 91.81 1147 ARG A CA 1
ATOM 9159 C C . ARG A 1 1147 ? -54.251 -7.113 14.395 1.00 91.81 1147 ARG A C 1
ATOM 9161 O O . ARG A 1 1147 ? -55.182 -6.781 15.114 1.00 91.81 1147 ARG A O 1
ATOM 9168 N N . ARG A 1 1148 ? -53.776 -8.360 14.339 1.00 91.50 1148 ARG A N 1
ATOM 9169 C CA . ARG A 1 1148 ? -54.332 -9.490 15.102 1.00 91.50 1148 ARG A CA 1
ATOM 9170 C C . ARG A 1 1148 ? -54.120 -9.354 16.612 1.00 91.50 1148 ARG A C 1
ATOM 9172 O O . ARG A 1 1148 ? -54.981 -9.772 17.373 1.00 91.50 1148 ARG A O 1
ATOM 9179 N N . LEU A 1 1149 ? -52.967 -8.833 17.031 1.00 91.56 1149 LEU A N 1
ATOM 9180 C CA . LEU A 1 1149 ? -52.561 -8.752 18.440 1.00 91.56 1149 LEU A CA 1
ATOM 9181 C C . LEU A 1 1149 ? -52.950 -7.434 19.122 1.00 91.56 1149 LEU A C 1
ATOM 9183 O O . LEU A 1 1149 ? -52.829 -7.336 20.341 1.00 91.56 1149 LEU A O 1
ATOM 9187 N N . ALA A 1 1150 ? -53.376 -6.424 18.362 1.00 91.56 1150 ALA A N 1
ATOM 9188 C CA . ALA A 1 1150 ? -53.734 -5.128 18.922 1.00 91.56 1150 ALA A CA 1
ATOM 9189 C C . ALA A 1 1150 ? -55.004 -5.225 19.796 1.00 91.56 1150 ALA A C 1
ATOM 9191 O O . ALA A 1 1150 ? -56.031 -5.690 19.299 1.00 91.56 1150 ALA A O 1
ATOM 9192 N N . PRO A 1 1151 ? -54.969 -4.758 21.059 1.00 91.69 1151 PRO A N 1
ATOM 9193 C CA . PRO A 1 1151 ? -56.158 -4.665 21.904 1.00 91.69 1151 PRO A CA 1
ATOM 9194 C C . PRO A 1 1151 ? -57.101 -3.539 21.448 1.00 91.69 1151 PRO A C 1
ATOM 9196 O O . PRO A 1 1151 ? -56.694 -2.615 20.731 1.00 91.69 1151 PRO A O 1
ATOM 9199 N N . GLU A 1 1152 ? -58.357 -3.582 21.905 1.00 82.69 1152 GLU A N 1
ATOM 9200 C CA . GLU A 1 1152 ? -59.284 -2.453 21.759 1.00 82.69 1152 GLU A CA 1
ATOM 9201 C C . GLU A 1 1152 ? -58.685 -1.202 22.426 1.00 82.69 1152 GLU A C 1
ATOM 9203 O O . GLU A 1 1152 ? -58.278 -1.235 23.585 1.00 82.69 1152 GLU A O 1
ATOM 9208 N N . GLY A 1 1153 ? -58.568 -0.107 21.667 1.00 83.44 1153 GLY A N 1
ATOM 9209 C CA . GLY A 1 1153 ? -57.940 1.141 22.123 1.00 83.44 1153 GLY A CA 1
ATOM 9210 C C . GLY A 1 1153 ? -56.455 1.314 21.771 1.00 83.44 1153 GLY A C 1
ATOM 9211 O O . GLY A 1 1153 ? -55.867 2.329 22.140 1.00 83.44 1153 GLY A O 1
ATOM 9212 N N . ALA A 1 1154 ? -55.831 0.383 21.039 1.00 90.19 1154 ALA A N 1
ATOM 9213 C CA . ALA A 1 1154 ? -54.462 0.571 20.551 1.00 90.19 1154 ALA A CA 1
ATOM 9214 C C . ALA A 1 1154 ? -54.330 1.820 19.654 1.00 90.19 1154 ALA A C 1
ATOM 9216 O O . ALA A 1 1154 ? -55.118 2.028 18.728 1.00 90.19 1154 ALA A O 1
ATOM 9217 N N . LEU A 1 1155 ? -53.286 2.623 19.881 1.00 91.31 1155 LEU A N 1
ATOM 9218 C CA . LEU A 1 1155 ? -53.037 3.853 19.131 1.00 91.31 1155 LEU A CA 1
ATOM 9219 C C . LEU A 1 1155 ? -52.578 3.523 17.708 1.00 91.31 1155 LEU A C 1
ATOM 9221 O O . LEU A 1 1155 ? -51.525 2.913 17.518 1.00 91.31 1155 LEU A O 1
ATOM 9225 N N . LEU A 1 1156 ? -53.333 3.959 16.700 1.00 91.75 1156 LEU A N 1
ATOM 9226 C CA . LEU A 1 1156 ? -52.916 3.841 15.307 1.00 91.75 1156 LEU A CA 1
ATOM 9227 C C . LEU A 1 1156 ? -51.926 4.954 14.962 1.00 91.75 1156 LEU A C 1
ATOM 9229 O O . LEU A 1 1156 ? -52.281 6.129 14.907 1.00 91.75 1156 LEU A O 1
ATOM 9233 N N . VAL A 1 1157 ? -50.685 4.572 14.685 1.00 89.00 1157 VAL A N 1
ATOM 9234 C CA . VAL A 1 1157 ? -49.650 5.493 14.228 1.00 89.00 1157 VAL A CA 1
ATOM 9235 C C . VAL A 1 1157 ? -49.528 5.364 12.714 1.00 89.00 1157 VAL A C 1
ATOM 9237 O O . VAL A 1 1157 ? -48.915 4.424 12.200 1.00 89.00 1157 VAL A O 1
ATOM 9240 N N . GLU A 1 1158 ? -50.153 6.295 11.994 1.00 85.94 1158 GLU A N 1
ATOM 9241 C CA . GLU A 1 1158 ? -50.143 6.319 10.531 1.00 85.94 1158 GLU A CA 1
ATOM 9242 C C . GLU A 1 1158 ? -48.770 6.706 9.985 1.00 85.94 1158 GLU A C 1
ATOM 9244 O O . GLU A 1 1158 ? -48.226 7.771 10.290 1.00 85.94 1158 GLU A O 1
ATOM 9249 N N . HIS A 1 1159 ? -48.229 5.867 9.103 1.00 79.50 1159 HIS A N 1
ATOM 9250 C CA . HIS A 1 1159 ? -47.097 6.262 8.284 1.00 79.50 1159 HIS A CA 1
ATOM 9251 C C . HIS A 1 1159 ? -47.603 6.906 6.990 1.00 79.50 1159 HIS A C 1
ATOM 9253 O O . HIS A 1 1159 ? -48.150 6.228 6.123 1.00 79.50 1159 HIS A O 1
ATOM 9259 N N . ARG A 1 1160 ? -47.399 8.220 6.840 1.00 68.56 1160 ARG A N 1
ATOM 9260 C CA . ARG A 1 1160 ? -47.629 8.930 5.575 1.00 68.56 1160 ARG A CA 1
ATOM 9261 C C . ARG A 1 1160 ? -46.317 8.994 4.803 1.00 68.56 1160 ARG A C 1
ATOM 9263 O O . ARG A 1 1160 ? -45.371 9.635 5.258 1.00 68.56 1160 ARG A O 1
ATOM 9270 N N . ALA A 1 1161 ? -46.255 8.319 3.659 1.00 55.84 1161 ALA A N 1
ATOM 9271 C CA . ALA A 1 1161 ? -45.087 8.353 2.789 1.00 55.84 1161 ALA A CA 1
ATOM 9272 C C . ALA A 1 1161 ? -44.890 9.782 2.251 1.00 55.84 1161 ALA A C 1
ATOM 9274 O O . ALA A 1 1161 ? -45.633 10.236 1.385 1.00 55.84 1161 ALA A O 1
ATOM 9275 N N . GLN A 1 1162 ? -43.913 10.515 2.787 1.00 44.69 1162 GLN A N 1
ATOM 9276 C CA . GLN A 1 1162 ? -43.489 11.812 2.259 1.00 44.69 1162 GLN A CA 1
ATOM 9277 C C . GLN A 1 1162 ? -41.979 11.778 2.001 1.00 44.69 1162 GLN A C 1
ATOM 9279 O O . GLN A 1 1162 ? -41.187 11.644 2.933 1.00 44.69 1162 GLN A O 1
ATOM 9284 N N . GLY A 1 1163 ? -41.592 11.913 0.729 1.00 46.03 1163 GLY A N 1
ATOM 9285 C CA . GLY A 1 1163 ? -40.196 12.012 0.287 1.00 46.03 1163 GLY A CA 1
ATOM 9286 C C . GLY A 1 1163 ? -39.503 10.677 -0.043 1.00 46.03 1163 GLY A C 1
ATOM 9287 O O . GLY A 1 1163 ? -40.084 9.606 0.144 1.00 46.03 1163 GLY A O 1
ATOM 9288 N N . PRO A 1 1164 ? -38.255 10.727 -0.561 1.00 38.03 1164 PRO A N 1
ATOM 9289 C CA . PRO A 1 1164 ? -37.468 9.538 -0.874 1.00 38.03 1164 PRO A CA 1
ATOM 9290 C C . PRO A 1 1164 ? -37.213 8.761 0.418 1.00 38.03 1164 PRO A C 1
ATOM 9292 O O . PRO A 1 1164 ? -36.616 9.264 1.370 1.00 38.03 1164 PRO A O 1
ATOM 9295 N N . ALA A 1 1165 ? -37.760 7.552 0.480 1.00 43.75 1165 ALA A N 1
ATOM 9296 C CA . ALA A 1 1165 ? -37.909 6.849 1.740 1.00 43.75 1165 ALA A CA 1
ATOM 9297 C C . ALA A 1 1165 ? -36.564 6.386 2.358 1.00 43.75 1165 ALA A C 1
ATOM 9299 O O . ALA A 1 1165 ? -35.531 6.297 1.698 1.00 43.75 1165 ALA A O 1
ATOM 9300 N N . GLY A 1 1166 ? -36.552 6.124 3.668 1.00 42.28 1166 GLY A N 1
ATOM 9301 C CA . GLY A 1 1166 ? -35.362 5.681 4.412 1.00 42.28 1166 GLY A CA 1
ATOM 9302 C C . GLY A 1 1166 ? -35.132 4.160 4.381 1.00 42.28 1166 GLY A C 1
ATOM 9303 O O . GLY A 1 1166 ? -35.974 3.397 3.905 1.00 42.28 1166 GLY A O 1
ATOM 9304 N N . THR A 1 1167 ? -33.989 3.687 4.903 1.00 41.91 1167 THR A N 1
ATOM 9305 C CA . THR A 1 1167 ? -33.739 2.239 5.116 1.00 41.91 1167 THR A CA 1
ATOM 9306 C C . THR A 1 1167 ? -34.836 1.628 5.990 1.00 41.91 1167 THR A C 1
ATOM 9308 O O . THR A 1 1167 ? -35.191 2.224 7.007 1.00 41.91 1167 THR A O 1
ATOM 9311 N N . ASN A 1 1168 ? -35.322 0.429 5.628 1.00 55.78 1168 ASN A N 1
ATOM 9312 C CA . ASN A 1 1168 ? -36.310 -0.328 6.403 1.00 55.78 1168 ASN A CA 1
ATOM 9313 C C . ASN A 1 1168 ? -37.555 0.538 6.666 1.00 55.78 1168 ASN A C 1
ATOM 9315 O O . ASN A 1 1168 ? -37.653 1.085 7.752 1.00 55.78 1168 ASN A O 1
ATOM 9319 N N . GLN A 1 1169 ? -38.447 0.780 5.699 1.00 62.75 1169 GLN A N 1
ATOM 9320 C CA . GLN A 1 1169 ? -39.493 1.806 5.866 1.00 62.75 1169 GLN A CA 1
ATOM 9321 C C . GLN A 1 1169 ? -40.348 1.587 7.126 1.00 62.75 1169 GLN A C 1
ATOM 9323 O O . GLN A 1 1169 ? -40.620 0.434 7.492 1.00 62.75 1169 GLN A O 1
ATOM 9328 N N . PRO A 1 1170 ? -40.724 2.667 7.839 1.00 68.19 1170 PRO A N 1
ATOM 9329 C CA . PRO A 1 1170 ? -41.765 2.568 8.842 1.00 68.19 1170 PRO A CA 1
ATOM 9330 C C . PRO A 1 1170 ? -43.040 2.101 8.150 1.00 68.19 1170 PRO A C 1
ATOM 9332 O O . PRO A 1 1170 ? -43.322 2.474 7.017 1.00 68.19 1170 PRO A O 1
ATOM 9335 N N . GLN A 1 1171 ? -43.802 1.273 8.838 1.00 82.31 1171 GLN A N 1
ATOM 9336 C CA . GLN A 1 1171 ? -45.133 0.901 8.399 1.00 82.31 1171 GLN A CA 1
ATOM 9337 C C . GLN A 1 1171 ? -46.125 1.464 9.394 1.00 82.31 1171 GLN A C 1
ATOM 9339 O O . GLN A 1 1171 ? -45.783 1.640 10.567 1.00 82.31 1171 GLN A O 1
ATOM 9344 N N . THR A 1 1172 ? -47.339 1.729 8.926 1.00 87.00 1172 THR A N 1
ATOM 9345 C CA . THR A 1 1172 ? -48.451 2.009 9.828 1.00 87.00 1172 THR A CA 1
ATOM 9346 C C . THR A 1 1172 ? -48.535 0.880 10.850 1.00 87.00 1172 THR A C 1
ATOM 9348 O O . THR A 1 1172 ? -48.539 -0.299 10.484 1.00 87.00 1172 THR A O 1
ATOM 9351 N N . MET A 1 1173 ? -48.535 1.241 12.130 1.00 91.62 1173 MET A N 1
ATOM 9352 C CA . MET A 1 1173 ? -48.547 0.282 13.229 1.00 91.62 1173 MET A CA 1
ATOM 9353 C C . MET A 1 1173 ? -49.525 0.728 14.308 1.00 91.62 1173 MET A C 1
ATOM 9355 O O . MET A 1 1173 ? -49.632 1.911 14.623 1.00 91.62 1173 MET A O 1
ATOM 9359 N N . ARG A 1 1174 ? -50.240 -0.237 14.878 1.00 93.38 1174 ARG A N 1
ATOM 9360 C CA . ARG A 1 1174 ? -50.986 -0.084 16.124 1.00 93.38 1174 ARG A CA 1
ATOM 9361 C C . ARG A 1 1174 ? -50.008 -0.266 17.275 1.00 93.38 1174 ARG A C 1
ATOM 9363 O O . ARG A 1 1174 ? -49.241 -1.227 17.263 1.00 93.38 1174 ARG A O 1
ATOM 9370 N N . VAL A 1 1175 ? -50.019 0.651 18.232 1.00 93.06 1175 VAL A N 1
ATOM 9371 C CA . VAL A 1 1175 ? -49.094 0.688 19.367 1.00 93.06 1175 VAL A CA 1
ATOM 9372 C C . VAL A 1 1175 ? -49.886 0.585 20.667 1.00 93.06 1175 VAL A C 1
ATOM 9374 O O . VAL A 1 1175 ? -50.883 1.281 20.846 1.00 93.06 1175 VAL A O 1
ATOM 9377 N N . TRP A 1 1176 ? -49.448 -0.289 21.571 1.00 94.62 1176 TRP A N 1
ATOM 9378 C CA . TRP A 1 1176 ? -50.066 -0.515 22.880 1.00 94.62 1176 TRP A CA 1
ATOM 9379 C C . TRP A 1 1176 ? -48.998 -0.880 23.926 1.00 94.62 1176 TRP A C 1
ATOM 9381 O O . TRP A 1 1176 ? -47.923 -1.357 23.543 1.00 94.62 1176 TRP A O 1
ATOM 9391 N N . PRO A 1 1177 ? -49.264 -0.682 25.232 1.00 92.94 1177 PRO A N 1
ATOM 9392 C CA . PRO A 1 1177 ? -48.393 -1.166 26.303 1.00 92.94 1177 PRO A CA 1
ATOM 9393 C C . PRO A 1 1177 ? -48.115 -2.671 26.183 1.00 92.94 1177 PRO A C 1
ATOM 9395 O O . PRO A 1 1177 ? -49.035 -3.471 26.051 1.00 92.94 1177 PRO A O 1
ATOM 9398 N N . GLY A 1 1178 ? -46.843 -3.063 26.211 1.00 89.88 1178 GLY A N 1
ATOM 9399 C CA . GLY A 1 1178 ? -46.388 -4.441 26.014 1.00 89.88 1178 GLY A CA 1
ATOM 9400 C C . GLY A 1 1178 ? -46.025 -4.805 24.569 1.00 89.88 1178 GLY A C 1
ATOM 9401 O O . GLY A 1 1178 ? -45.467 -5.880 24.345 1.00 89.88 1178 GLY A O 1
ATOM 9402 N N . LEU A 1 1179 ? -46.273 -3.935 23.577 1.00 91.88 1179 LEU A N 1
ATOM 9403 C CA . LEU A 1 1179 ? -45.807 -4.168 22.207 1.00 91.88 1179 LEU A CA 1
ATOM 9404 C C . LEU A 1 1179 ? -44.277 -4.129 22.151 1.00 91.88 1179 LEU A C 1
ATOM 9406 O O . LEU A 1 1179 ? -43.647 -3.136 22.518 1.00 91.88 1179 LEU A O 1
ATOM 9410 N N . ARG A 1 1180 ? -43.679 -5.194 21.619 1.00 90.50 1180 ARG A N 1
ATOM 9411 C CA . ARG A 1 1180 ? -42.241 -5.264 21.369 1.00 90.50 1180 ARG A CA 1
ATOM 9412 C C . ARG A 1 1180 ? -41.901 -4.681 20.000 1.00 90.50 1180 ARG A C 1
ATOM 9414 O O . ARG A 1 1180 ? -42.535 -4.999 18.994 1.00 90.50 1180 ARG A O 1
ATOM 9421 N N . LEU A 1 1181 ? -40.867 -3.852 19.967 1.00 89.62 1181 LEU A N 1
ATOM 9422 C CA . LEU A 1 1181 ? -40.354 -3.180 18.782 1.00 89.62 1181 LEU A CA 1
ATOM 9423 C C . LEU A 1 1181 ? -38.860 -3.471 18.616 1.00 89.62 1181 LEU A C 1
ATOM 9425 O O . LEU A 1 1181 ? -38.159 -3.791 19.576 1.00 89.62 1181 LEU A O 1
ATOM 9429 N N . VAL A 1 1182 ? -38.365 -3.344 17.387 1.00 86.06 1182 VAL A N 1
ATOM 9430 C CA . VAL A 1 1182 ? -36.934 -3.389 17.065 1.00 86.06 1182 VAL A CA 1
ATOM 9431 C C . VAL A 1 1182 ? -36.461 -2.018 16.599 1.00 86.06 1182 VAL A C 1
ATOM 9433 O O . VAL A 1 1182 ? -37.136 -1.342 15.824 1.00 86.06 1182 VAL A O 1
ATOM 9436 N N . GLY A 1 1183 ? -35.295 -1.587 17.058 1.00 81.81 1183 GLY A N 1
ATOM 9437 C CA . GLY A 1 1183 ? -34.719 -0.307 16.690 1.00 81.81 1183 GLY A CA 1
ATOM 9438 C C . GLY A 1 1183 ? -34.396 -0.215 15.200 1.00 81.81 1183 GLY A C 1
ATOM 9439 O O . GLY A 1 1183 ? -33.973 -1.176 14.552 1.00 81.81 1183 GLY A O 1
ATOM 9440 N N . ALA A 1 1184 ? -34.581 0.984 14.664 1.00 74.94 1184 ALA A N 1
ATOM 9441 C CA . ALA A 1 1184 ? -34.336 1.367 13.278 1.00 74.94 1184 ALA A CA 1
ATOM 9442 C C . ALA A 1 1184 ? -33.175 2.366 13.139 1.00 74.94 1184 ALA A C 1
ATOM 9444 O O . ALA A 1 1184 ? -32.818 2.739 12.021 1.00 74.94 1184 ALA A O 1
ATOM 9445 N N . GLY A 1 1185 ? -32.549 2.760 14.255 1.00 70.38 1185 GLY A N 1
ATOM 9446 C CA . GLY A 1 1185 ? -31.464 3.736 14.316 1.00 70.38 1185 GLY A CA 1
ATOM 9447 C C . GLY A 1 1185 ? -31.869 5.040 15.010 1.00 70.38 1185 GLY A C 1
ATOM 9448 O O . GLY A 1 1185 ? -33.026 5.269 15.360 1.00 70.38 1185 GLY A O 1
ATOM 9449 N N . GLY A 1 1186 ? -30.897 5.931 15.214 1.00 76.62 1186 GLY A N 1
ATOM 9450 C CA . GLY A 1 1186 ? -31.085 7.152 16.002 1.00 76.62 1186 GLY A CA 1
ATOM 9451 C C . GLY A 1 1186 ? -31.106 6.852 17.502 1.00 76.62 1186 GLY A C 1
ATOM 9452 O O . GLY A 1 1186 ? -30.139 6.270 17.990 1.00 76.62 1186 GLY A O 1
ATOM 9453 N N . ARG A 1 1187 ? -32.175 7.250 18.211 1.00 79.19 1187 ARG A N 1
ATOM 9454 C CA . ARG A 1 1187 ? -32.295 7.076 19.670 1.00 79.19 1187 ARG A CA 1
ATOM 9455 C C . ARG A 1 1187 ? -32.428 5.603 20.082 1.00 79.19 1187 ARG A C 1
ATOM 9457 O O . ARG A 1 1187 ? -31.758 5.195 21.022 1.00 79.19 1187 ARG A O 1
ATOM 9464 N N . VAL A 1 1188 ? -33.160 4.790 19.310 1.00 78.38 1188 VAL A N 1
ATOM 9465 C CA . VAL A 1 1188 ? -33.197 3.325 19.482 1.00 78.38 1188 VAL A CA 1
ATOM 9466 C C . VAL A 1 1188 ? -32.271 2.671 18.444 1.00 78.38 1188 VAL A C 1
ATOM 9468 O O . VAL A 1 1188 ? -32.564 2.717 17.241 1.00 78.38 1188 VAL A O 1
ATOM 9471 N N . PRO A 1 1189 ? -31.123 2.091 18.842 1.00 70.75 1189 PRO A N 1
ATOM 9472 C CA . PRO A 1 1189 ? -30.148 1.569 17.887 1.00 70.75 1189 PRO A CA 1
ATOM 9473 C C . PRO A 1 1189 ? -30.688 0.386 17.067 1.00 70.75 1189 PRO A C 1
ATOM 9475 O O . PRO A 1 1189 ? -31.497 -0.408 17.540 1.00 70.75 1189 PRO A O 1
ATOM 9478 N N . LYS A 1 1190 ? -30.225 0.254 15.814 1.00 72.25 1190 LYS A N 1
ATOM 9479 C CA . LYS A 1 1190 ? -30.639 -0.835 14.910 1.00 72.25 1190 LYS A CA 1
ATOM 9480 C C . LYS A 1 1190 ? -30.358 -2.208 15.530 1.00 72.25 1190 LYS A C 1
ATOM 9482 O O . LYS A 1 1190 ? -29.228 -2.464 15.934 1.00 72.25 1190 LYS A O 1
ATOM 9487 N N . GLY A 1 1191 ? -31.366 -3.082 15.542 1.00 67.50 1191 GLY A N 1
ATOM 9488 C CA . GLY A 1 1191 ? -31.254 -4.454 16.058 1.00 67.50 1191 GLY A CA 1
ATOM 9489 C C . GLY A 1 1191 ? -31.473 -4.605 17.569 1.00 67.50 1191 GLY A C 1
ATOM 9490 O O . GLY A 1 1191 ? -31.587 -5.732 18.042 1.00 67.50 1191 GLY A O 1
ATOM 9491 N N . CYS A 1 1192 ? -31.594 -3.508 18.325 1.00 76.12 1192 CYS A N 1
ATOM 9492 C CA . CYS A 1 1192 ? -31.992 -3.553 19.735 1.00 76.12 1192 CYS A CA 1
ATOM 9493 C C . CYS A 1 1192 ? -33.504 -3.738 19.852 1.00 76.12 1192 CYS A C 1
ATOM 9495 O O . CYS A 1 1192 ? -34.252 -3.131 19.090 1.00 76.12 1192 CYS A O 1
ATOM 9497 N N . PHE A 1 1193 ? -33.960 -4.532 20.816 1.00 83.44 1193 PHE A N 1
ATOM 9498 C CA . PHE A 1 1193 ? -35.385 -4.658 21.105 1.00 83.44 1193 PHE A CA 1
ATOM 9499 C C . PHE A 1 1193 ? -35.762 -3.758 22.276 1.00 83.44 1193 PHE A C 1
ATOM 9501 O O . PHE A 1 1193 ? -35.025 -3.714 23.257 1.00 83.44 1193 PHE A O 1
ATOM 9508 N N . ALA A 1 1194 ? -36.909 -3.099 22.168 1.00 87.00 1194 ALA A N 1
ATOM 9509 C CA . ALA A 1 1194 ? -37.502 -2.290 23.224 1.00 87.00 1194 ALA A CA 1
ATOM 9510 C C . ALA A 1 1194 ? -38.995 -2.611 23.328 1.00 87.00 1194 ALA A C 1
ATOM 9512 O O . ALA A 1 1194 ? -39.625 -2.990 22.334 1.00 87.00 1194 ALA A O 1
ATOM 9513 N N . THR A 1 1195 ? -39.555 -2.468 24.519 1.00 92.12 1195 THR A N 1
ATOM 9514 C CA . THR A 1 1195 ? -40.970 -2.733 24.796 1.00 92.12 1195 THR A CA 1
ATOM 9515 C C . THR A 1 1195 ? -41.674 -1.426 25.103 1.00 92.12 1195 THR A C 1
ATOM 9517 O O . THR A 1 1195 ? -41.170 -0.600 25.860 1.00 92.12 1195 THR A O 1
ATOM 9520 N N . VAL A 1 1196 ? -42.853 -1.223 24.524 1.00 92.94 1196 VAL A N 1
ATOM 9521 C CA . VAL A 1 1196 ? -43.685 -0.058 24.827 1.00 92.94 1196 VAL A CA 1
ATOM 9522 C C . VAL A 1 1196 ? -44.199 -0.179 26.256 1.00 92.94 1196 VAL A C 1
ATOM 9524 O O . VAL A 1 1196 ? -44.853 -1.163 26.595 1.00 92.94 1196 VAL A O 1
ATOM 9527 N N . ARG A 1 1197 ? -43.902 0.813 27.092 1.00 94.25 1197 ARG A N 1
ATOM 9528 C CA . ARG A 1 1197 ? -44.314 0.845 28.496 1.00 94.25 1197 ARG A CA 1
ATOM 9529 C C . ARG A 1 1197 ? -45.664 1.533 28.653 1.00 94.25 1197 ARG A C 1
ATOM 9531 O O . ARG A 1 1197 ? -46.585 0.933 29.191 1.00 94.25 1197 ARG A O 1
ATOM 9538 N N . GLU A 1 1198 ? -45.789 2.761 28.156 1.00 91.25 1198 GLU A N 1
ATOM 9539 C CA . GLU A 1 1198 ? -47.023 3.551 28.222 1.00 91.25 1198 GLU A CA 1
ATOM 9540 C C . GLU A 1 1198 ? -47.305 4.249 26.888 1.00 91.25 1198 GLU A C 1
ATOM 9542 O O . GLU A 1 1198 ? -46.394 4.595 26.127 1.00 91.25 1198 GLU A O 1
ATOM 9547 N N . VAL A 1 1199 ? -48.594 4.461 26.613 1.00 90.69 1199 VAL A N 1
ATOM 9548 C CA . VAL A 1 1199 ? -49.096 5.136 25.412 1.00 90.69 1199 VAL A CA 1
ATOM 9549 C C . VAL A 1 1199 ? -50.032 6.265 25.846 1.00 90.69 1199 VAL A C 1
ATOM 9551 O O . VAL A 1 1199 ? -51.107 6.000 26.376 1.00 90.69 1199 VAL A O 1
ATOM 9554 N N . GLY A 1 1200 ? -49.613 7.513 25.625 1.00 84.94 1200 GLY A N 1
ATOM 9555 C CA . GLY A 1 1200 ? -50.403 8.733 25.838 1.00 84.94 1200 GLY A CA 1
ATOM 9556 C C . GLY A 1 1200 ? -50.143 9.749 24.718 1.00 84.94 1200 GLY A C 1
ATOM 9557 O O . GLY A 1 1200 ? -49.967 9.355 23.566 1.00 84.94 1200 GLY A O 1
ATOM 9558 N N . GLU A 1 1201 ? -50.038 11.048 25.033 1.00 83.56 1201 GLU A N 1
ATOM 9559 C CA . GLU A 1 1201 ? -49.571 12.063 24.057 1.00 83.56 1201 GLU A CA 1
ATOM 9560 C C . GLU A 1 1201 ? -48.163 11.748 23.519 1.00 83.56 1201 GLU A C 1
ATOM 9562 O O . GLU A 1 1201 ? -47.816 12.050 22.373 1.00 83.56 1201 GLU A O 1
ATOM 9567 N N . ARG A 1 1202 ? -47.350 11.104 24.361 1.00 92.31 1202 ARG A N 1
ATOM 9568 C CA . ARG A 1 1202 ? -46.056 10.522 24.014 1.00 92.31 1202 ARG A CA 1
ATOM 9569 C C . ARG A 1 1202 ? -46.064 9.030 24.332 1.00 92.31 1202 ARG A C 1
ATOM 9571 O O . ARG A 1 1202 ? -46.789 8.568 25.209 1.00 92.31 1202 ARG A O 1
ATOM 9578 N N . ILE A 1 1203 ? -45.227 8.289 23.619 1.00 92.56 1203 ILE A N 1
ATOM 9579 C CA . ILE A 1 1203 ? -45.036 6.849 23.774 1.00 92.56 1203 ILE A CA 1
ATOM 9580 C C . ILE A 1 1203 ? -43.704 6.639 24.488 1.00 92.56 1203 ILE A C 1
ATOM 9582 O O . ILE A 1 1203 ? -42.669 7.110 24.004 1.00 92.56 1203 ILE A O 1
ATOM 9586 N N . SER A 1 1204 ? -43.729 5.966 25.636 1.00 92.06 1204 SER A N 1
ATOM 9587 C CA . SER A 1 1204 ? -42.533 5.643 26.417 1.00 92.06 1204 SER A CA 1
ATOM 9588 C C . SER A 1 1204 ? -42.119 4.188 26.206 1.00 92.06 1204 SER A C 1
ATOM 9590 O O . SER A 1 1204 ? -42.959 3.290 26.101 1.00 92.06 1204 SER A O 1
ATOM 9592 N N . LEU A 1 1205 ? -40.812 3.955 26.118 1.00 92.19 1205 LEU A N 1
ATOM 9593 C CA . LEU A 1 1205 ? -40.212 2.627 26.027 1.00 92.19 1205 LEU A CA 1
ATOM 9594 C C . LEU A 1 1205 ? -39.613 2.210 27.380 1.00 92.19 1205 LEU A C 1
ATOM 9596 O O . LEU A 1 1205 ? -39.345 3.042 28.249 1.00 92.19 1205 LEU A O 1
ATOM 9600 N N . ASP A 1 1206 ? -39.402 0.909 27.561 1.00 88.06 1206 ASP A N 1
ATOM 9601 C CA . ASP A 1 1206 ? -38.784 0.306 28.750 1.00 88.06 1206 ASP A CA 1
ATOM 9602 C C . ASP A 1 1206 ? -37.320 0.727 28.981 1.00 88.06 1206 ASP A C 1
ATOM 9604 O O . ASP A 1 1206 ? -36.839 0.672 30.112 1.00 88.06 1206 ASP A O 1
ATOM 9608 N N . ASP A 1 1207 ? -36.639 1.224 27.949 1.00 79.25 1207 ASP A N 1
ATOM 9609 C CA . ASP A 1 1207 ? -35.291 1.802 28.016 1.00 79.25 1207 ASP A CA 1
ATOM 9610 C C . ASP A 1 1207 ? -35.252 3.273 28.494 1.00 79.25 1207 ASP A C 1
ATOM 9612 O O . ASP A 1 1207 ? -34.190 3.898 28.515 1.00 79.25 1207 ASP A O 1
ATOM 9616 N N . GLY A 1 1208 ? -36.405 3.834 28.881 1.00 81.81 1208 GLY A N 1
ATOM 9617 C CA . GLY A 1 1208 ? -36.546 5.202 29.385 1.00 81.81 1208 GLY A CA 1
ATOM 9618 C C . GLY A 1 1208 ? -36.692 6.274 28.300 1.00 81.81 1208 GLY A C 1
ATOM 9619 O O . GLY A 1 1208 ? -36.841 7.454 28.625 1.00 81.81 1208 GLY A O 1
ATOM 9620 N N . GLN A 1 1209 ? -36.677 5.908 27.015 1.00 88.00 1209 GLN A N 1
ATOM 9621 C CA . GLN A 1 1209 ? -36.855 6.862 25.920 1.00 88.00 1209 GLN A CA 1
ATOM 9622 C C . GLN A 1 1209 ? -38.337 7.201 25.692 1.00 88.00 1209 GLN A C 1
ATOM 9624 O O . GLN A 1 1209 ? -39.219 6.355 25.824 1.00 88.00 1209 GLN A O 1
ATOM 9629 N N . SER A 1 1210 ? -38.620 8.453 25.312 1.00 90.69 1210 SER A N 1
ATOM 9630 C CA . SER A 1 1210 ? -39.979 8.948 25.045 1.00 90.69 1210 SER A CA 1
ATOM 9631 C C . SER A 1 1210 ? -40.074 9.641 23.687 1.00 90.69 1210 SER A C 1
ATOM 9633 O O . SER A 1 1210 ? -39.274 10.526 23.359 1.00 90.69 1210 SER A O 1
ATOM 9635 N N . PHE A 1 1211 ? -41.101 9.295 22.915 1.00 91.75 1211 PHE A N 1
ATOM 9636 C CA . PHE A 1 1211 ? -41.288 9.723 21.529 1.00 91.75 1211 PHE A CA 1
ATOM 9637 C C . PHE A 1 1211 ? -42.683 10.291 21.295 1.00 91.75 1211 PHE A C 1
ATOM 9639 O O . PHE A 1 1211 ? -43.654 9.806 21.868 1.00 91.75 1211 PHE A O 1
ATOM 9646 N N . THR A 1 1212 ? -42.816 11.263 20.394 1.00 91.12 1212 THR A N 1
ATOM 9647 C CA . THR A 1 1212 ? -44.122 11.486 19.754 1.00 91.12 1212 THR A CA 1
ATOM 9648 C C . THR A 1 1212 ? -44.452 10.309 18.822 1.00 91.12 1212 THR A C 1
ATOM 9650 O O . THR A 1 1212 ? -43.532 9.613 18.371 1.00 91.12 1212 THR A O 1
ATOM 9653 N N . PRO A 1 1213 ? -45.729 10.084 18.458 1.00 87.44 1213 PRO A N 1
ATOM 9654 C CA . PRO A 1 1213 ? -46.100 9.010 17.532 1.00 87.44 1213 PRO A CA 1
ATOM 9655 C C . PRO A 1 1213 ? -45.300 9.037 16.214 1.00 87.44 1213 PRO A C 1
ATOM 9657 O O . PRO A 1 1213 ? -44.787 8.014 15.762 1.00 87.44 1213 PRO A O 1
ATOM 9660 N N . ALA A 1 1214 ? -45.085 10.224 15.639 1.00 83.19 1214 ALA A N 1
ATOM 9661 C CA . ALA A 1 1214 ? -44.296 10.382 14.416 1.00 83.19 1214 ALA A CA 1
ATOM 9662 C C . ALA A 1 1214 ? -42.789 10.118 14.621 1.00 83.19 1214 ALA A C 1
ATOM 9664 O O . ALA A 1 1214 ? -42.126 9.581 13.730 1.00 83.19 1214 ALA A O 1
ATOM 9665 N N . GLU A 1 1215 ? -42.228 10.482 15.779 1.00 86.25 1215 GLU A N 1
ATOM 9666 C CA . GLU A 1 1215 ? -40.827 10.196 16.115 1.00 86.25 1215 GLU A CA 1
ATOM 9667 C C . GLU A 1 1215 ? -40.582 8.697 16.314 1.00 86.25 1215 GLU A C 1
ATOM 9669 O O . GLU A 1 1215 ? -39.551 8.186 15.869 1.00 86.25 1215 GLU A O 1
ATOM 9674 N N . LEU A 1 1216 ? -41.530 7.980 16.928 1.00 87.81 1216 LEU A N 1
ATOM 9675 C CA . LEU A 1 1216 ? -41.415 6.543 17.176 1.00 87.81 1216 LEU A CA 1
ATOM 9676 C C . LEU A 1 1216 ? -41.202 5.773 15.864 1.00 87.81 1216 LEU A C 1
ATOM 9678 O O . LEU A 1 1216 ? -40.298 4.936 15.774 1.00 87.81 1216 LEU A O 1
ATOM 9682 N N . LEU A 1 1217 ? -41.958 6.129 14.816 1.00 85.38 1217 LEU A N 1
ATOM 9683 C CA . LEU A 1 1217 ? -41.812 5.568 13.469 1.00 85.38 1217 LEU A CA 1
ATOM 9684 C C . LEU A 1 1217 ? -40.430 5.821 12.857 1.00 85.38 1217 LEU A C 1
ATOM 9686 O O . LEU A 1 1217 ? -39.989 5.050 12.011 1.00 85.38 1217 LEU A O 1
ATOM 9690 N N . ARG A 1 1218 ? -39.703 6.870 13.250 1.00 79.38 1218 ARG A N 1
ATOM 9691 C CA . ARG A 1 1218 ? -38.341 7.112 12.738 1.00 79.38 1218 ARG A CA 1
ATOM 9692 C C . ARG A 1 1218 ? -37.313 6.200 13.401 1.00 79.38 1218 ARG A C 1
ATOM 9694 O O . ARG A 1 1218 ? -36.343 5.820 12.749 1.00 79.38 1218 ARG A O 1
ATOM 9701 N N . HIS A 1 1219 ? -37.548 5.822 14.656 1.00 82.94 1219 HIS A N 1
ATOM 9702 C CA . HIS A 1 1219 ? -36.574 5.123 15.493 1.00 82.94 1219 HIS A CA 1
ATOM 9703 C C . HIS A 1 1219 ? -36.851 3.631 15.694 1.00 82.94 1219 HIS A C 1
ATOM 9705 O O . HIS A 1 1219 ? -35.936 2.916 16.086 1.00 82.94 1219 HIS A O 1
ATOM 9711 N N . THR A 1 1220 ? -38.053 3.127 15.400 1.00 86.81 1220 THR A N 1
ATOM 9712 C CA . THR A 1 1220 ? -38.443 1.736 15.710 1.00 86.81 1220 THR A CA 1
ATOM 9713 C C . THR A 1 1220 ? -39.259 1.070 14.601 1.00 86.81 1220 THR A C 1
ATOM 9715 O O . THR A 1 1220 ? -39.822 1.742 13.736 1.00 86.81 1220 THR A O 1
ATOM 9718 N N . ARG A 1 1221 ? -39.318 -0.264 14.596 1.00 86.69 1221 ARG A N 1
ATOM 9719 C CA . ARG A 1 1221 ? -40.103 -1.099 13.676 1.00 86.69 1221 ARG A CA 1
ATOM 9720 C C . ARG A 1 1221 ? -40.803 -2.225 14.419 1.00 86.69 1221 ARG A C 1
ATOM 9722 O O . ARG A 1 1221 ? -40.339 -2.667 15.465 1.00 86.69 1221 ARG A O 1
ATOM 9729 N N . LEU A 1 1222 ? -41.863 -2.744 13.805 1.00 89.81 1222 LEU A N 1
ATOM 9730 C CA . LEU A 1 1222 ? -42.457 -4.019 14.197 1.00 89.81 1222 LEU A CA 1
ATOM 9731 C C . LEU A 1 1222 ? -41.453 -5.160 14.001 1.00 89.81 1222 LEU A C 1
ATOM 9733 O O . LEU A 1 1222 ? -40.696 -5.175 13.024 1.00 89.81 1222 LEU A O 1
ATOM 9737 N N . CYS A 1 1223 ? -41.465 -6.108 14.937 1.00 88.56 1223 CYS A N 1
ATOM 9738 C CA . CYS A 1 1223 ? -40.543 -7.239 14.970 1.00 88.56 1223 CYS A CA 1
ATOM 9739 C C . CYS A 1 1223 ? -41.230 -8.609 14.855 1.00 88.56 1223 CYS A C 1
ATOM 9741 O O . CYS A 1 1223 ? -40.573 -9.620 15.085 1.00 88.56 1223 CYS A O 1
ATOM 9743 N N . HIS A 1 1224 ? -42.517 -8.666 14.485 1.00 91.25 1224 HIS A N 1
ATOM 9744 C CA . HIS A 1 1224 ? -43.212 -9.938 14.233 1.00 91.25 1224 HIS A CA 1
ATOM 9745 C C . HIS A 1 1224 ? -42.595 -10.704 13.057 1.00 91.25 1224 HIS A C 1
ATOM 9747 O O . HIS A 1 1224 ? -42.664 -11.927 13.014 1.00 91.25 1224 HIS A O 1
ATOM 9753 N N . ALA A 1 1225 ? -41.961 -9.997 12.120 1.00 90.31 1225 ALA A N 1
ATOM 9754 C CA . ALA A 1 1225 ? -41.094 -10.552 11.098 1.00 90.31 1225 ALA A CA 1
ATOM 9755 C C . ALA A 1 1225 ? -39.809 -9.727 10.943 1.00 90.31 1225 ALA A C 1
ATOM 9757 O O . ALA A 1 1225 ? -39.836 -8.490 10.950 1.00 90.31 1225 ALA A O 1
ATOM 9758 N N . VAL A 1 1226 ? -38.681 -10.411 10.738 1.00 87.81 1226 VAL A N 1
ATOM 9759 C CA . VAL A 1 1226 ? -37.368 -9.811 10.453 1.00 87.81 1226 VAL A CA 1
ATOM 9760 C C . VAL A 1 1226 ? -36.675 -10.545 9.303 1.00 87.81 1226 VAL A C 1
ATOM 9762 O O . VAL A 1 1226 ? -36.954 -11.714 9.043 1.00 87.81 1226 VAL A O 1
ATOM 9765 N N . THR A 1 1227 ? -35.790 -9.851 8.581 1.00 86.19 1227 THR A N 1
ATOM 9766 C CA . THR A 1 1227 ? -35.093 -10.457 7.437 1.00 86.19 1227 THR A CA 1
ATOM 9767 C C . THR A 1 1227 ? -33.863 -11.254 7.863 1.00 86.19 1227 THR A C 1
ATOM 9769 O O . THR A 1 1227 ? -33.218 -10.900 8.853 1.00 86.19 1227 THR A O 1
ATOM 9772 N N . TYR A 1 1228 ? -33.476 -12.269 7.083 1.00 85.12 1228 TYR A N 1
ATOM 9773 C CA . TYR A 1 1228 ? -32.242 -13.036 7.314 1.00 85.12 1228 TYR A CA 1
ATOM 9774 C C . TYR A 1 1228 ? -30.993 -12.149 7.434 1.00 85.12 1228 TYR A C 1
ATOM 9776 O O . TYR A 1 1228 ? -30.210 -12.315 8.367 1.00 85.12 1228 TYR A O 1
ATOM 9784 N N . ALA A 1 1229 ? -30.860 -11.141 6.569 1.00 73.44 1229 ALA A N 1
ATOM 9785 C CA . ALA A 1 1229 ? -29.766 -10.170 6.631 1.00 73.44 1229 ALA A CA 1
ATOM 9786 C C . ALA A 1 1229 ? -29.752 -9.350 7.938 1.00 73.44 1229 ALA A C 1
ATOM 9788 O O . ALA A 1 1229 ? -28.693 -8.969 8.421 1.00 73.44 1229 ALA A O 1
ATOM 9789 N N . SER A 1 1230 ? -30.922 -9.094 8.535 1.00 75.44 1230 SER A N 1
ATOM 9790 C CA . SER A 1 1230 ? -31.038 -8.316 9.778 1.00 75.44 1230 SER A CA 1
ATOM 9791 C C . SER A 1 1230 ? -30.932 -9.173 11.041 1.00 75.44 1230 SER A C 1
ATOM 9793 O O . SER A 1 1230 ? -30.826 -8.620 12.133 1.00 75.44 1230 SER A O 1
ATOM 9795 N N . CYS A 1 1231 ? -31.019 -10.504 10.918 1.00 79.44 1231 CYS A N 1
ATOM 9796 C CA . CYS A 1 1231 ? -31.036 -11.416 12.062 1.00 79.44 1231 CYS A CA 1
ATOM 9797 C C . CYS A 1 1231 ? -29.655 -11.962 12.443 1.00 79.44 1231 CYS A C 1
ATOM 9799 O O . CYS A 1 1231 ? -29.501 -12.510 13.536 1.00 79.44 1231 CYS A O 1
ATOM 9801 N N . GLN A 1 1232 ? -28.647 -11.815 11.579 1.00 74.00 1232 GLN A N 1
ATOM 9802 C CA . GLN A 1 1232 ? -27.287 -12.239 11.901 1.00 74.00 1232 GLN A CA 1
ATOM 9803 C C . GLN A 1 1232 ? -26.769 -11.489 13.136 1.00 74.00 1232 GLN A C 1
ATOM 9805 O O . GLN A 1 1232 ? -26.951 -10.282 13.269 1.00 74.00 1232 GLN A O 1
ATOM 9810 N N . GLY A 1 1233 ? -26.169 -12.226 14.070 1.00 69.06 1233 GLY A N 1
ATOM 9811 C CA . GLY A 1 1233 ? -25.754 -11.706 15.377 1.00 69.06 1233 GLY A CA 1
ATOM 9812 C C . GLY A 1 1233 ? -26.876 -11.600 16.423 1.00 69.06 1233 GLY A C 1
ATOM 9813 O O . GLY A 1 1233 ? -26.580 -11.428 17.603 1.00 69.06 1233 GLY A O 1
ATOM 9814 N N . LEU A 1 1234 ? -28.155 -11.771 16.055 1.00 76.81 1234 LEU A N 1
ATOM 9815 C CA . LEU A 1 1234 ? -29.265 -11.775 17.017 1.00 76.81 1234 LEU A CA 1
ATOM 9816 C C . LEU A 1 1234 ? -29.489 -13.159 17.634 1.00 76.81 1234 LEU A C 1
ATOM 9818 O O . LEU A 1 1234 ? -29.265 -14.197 17.009 1.00 76.81 1234 LEU A O 1
ATOM 9822 N N . THR A 1 1235 ? -29.993 -13.159 18.867 1.00 77.44 1235 THR A N 1
ATOM 9823 C CA . THR A 1 1235 ? -30.730 -14.283 19.457 1.00 77.44 1235 THR A CA 1
ATOM 9824 C C . THR A 1 1235 ? -32.193 -13.870 19.550 1.00 77.44 1235 THR A C 1
ATOM 9826 O O . THR A 1 1235 ? -32.502 -12.839 20.154 1.00 77.44 1235 THR A O 1
ATOM 9829 N N . LEU A 1 1236 ? -33.093 -14.641 18.945 1.00 82.56 1236 LEU A N 1
ATOM 9830 C CA . LEU A 1 1236 ? -34.519 -14.334 18.950 1.00 82.56 1236 LEU A CA 1
ATOM 9831 C C . LEU A 1 1236 ? -35.174 -14.996 20.165 1.00 82.56 1236 LEU A C 1
ATOM 9833 O O . LEU A 1 1236 ? -34.980 -16.180 20.420 1.00 82.56 1236 LEU A O 1
ATOM 9837 N N . ARG A 1 1237 ? -35.921 -14.206 20.942 1.00 78.81 1237 ARG A N 1
ATOM 9838 C CA . ARG A 1 1237 ? -36.673 -14.703 22.104 1.00 78.81 1237 ARG A CA 1
ATOM 9839 C C . ARG A 1 1237 ? -38.050 -15.180 21.651 1.00 78.81 1237 ARG A C 1
ATOM 9841 O O . ARG A 1 1237 ? -38.715 -14.428 20.941 1.00 78.81 1237 ARG A O 1
ATOM 9848 N N . GLY A 1 1238 ? -38.478 -16.341 22.142 1.00 86.69 1238 GLY A N 1
ATOM 9849 C CA . GLY A 1 1238 ? -39.787 -16.926 21.841 1.00 86.69 1238 GLY A CA 1
ATOM 9850 C C . GLY A 1 1238 ? -39.775 -17.835 20.610 1.00 86.69 1238 GLY A C 1
ATOM 9851 O O . GLY A 1 1238 ? -38.715 -18.273 20.162 1.00 86.69 1238 GLY A O 1
ATOM 9852 N N . ARG A 1 1239 ? -40.965 -18.134 20.081 1.00 90.38 1239 ARG A N 1
ATOM 9853 C CA . ARG A 1 1239 ? -41.172 -18.993 18.910 1.00 90.38 1239 ARG A CA 1
ATOM 9854 C C . ARG A 1 1239 ? -40.708 -18.313 17.624 1.00 90.38 1239 ARG A C 1
ATOM 9856 O O . ARG A 1 1239 ? -41.191 -17.235 17.273 1.00 90.38 1239 ARG A O 1
ATOM 9863 N N . VAL A 1 1240 ? -39.818 -18.982 16.899 1.00 92.56 1240 VAL A N 1
ATOM 9864 C CA . VAL A 1 1240 ? -39.230 -18.537 15.637 1.00 92.56 1240 VAL A CA 1
ATOM 9865 C C . VAL A 1 1240 ? -39.717 -19.423 14.500 1.00 92.56 1240 VAL A C 1
ATOM 9867 O O . VAL A 1 1240 ? -39.514 -20.636 14.518 1.00 92.56 1240 VAL A O 1
ATOM 9870 N N . TRP A 1 1241 ? -40.333 -18.818 13.489 1.00 94.38 1241 TRP A N 1
ATOM 9871 C CA . TRP A 1 1241 ? -40.729 -19.518 12.265 1.00 94.38 1241 TRP A CA 1
ATOM 9872 C C . TRP A 1 1241 ? -39.811 -19.145 11.108 1.00 94.38 1241 TRP A C 1
ATOM 9874 O O . TRP A 1 1241 ? -39.585 -17.963 10.871 1.00 94.38 1241 TRP A O 1
ATOM 9884 N N . LEU A 1 1242 ? -39.300 -20.132 10.373 1.00 94.31 1242 LEU A N 1
ATOM 9885 C CA . LEU A 1 1242 ? -38.609 -19.915 9.101 1.00 94.31 1242 LEU A CA 1
ATOM 9886 C C . LEU A 1 1242 ? -39.650 -20.035 7.985 1.00 94.31 1242 LEU A C 1
ATOM 9888 O O . LEU A 1 1242 ? -40.143 -21.133 7.750 1.00 94.31 1242 LEU A O 1
ATOM 9892 N N . CYS A 1 1243 ? -40.021 -18.923 7.348 1.00 91.25 1243 CYS A N 1
ATOM 9893 C CA . CYS A 1 1243 ? -41.202 -18.871 6.473 1.00 91.25 1243 CYS A CA 1
ATOM 9894 C C . CYS A 1 1243 ? -40.896 -18.947 4.969 1.00 91.25 1243 CYS A C 1
ATOM 9896 O O . CYS A 1 1243 ? -41.818 -19.113 4.179 1.00 91.25 1243 CYS A O 1
ATOM 9898 N N . ASP A 1 1244 ? -39.630 -18.791 4.571 1.00 90.06 1244 ASP A N 1
ATOM 9899 C CA . ASP A 1 1244 ? -39.225 -18.623 3.166 1.00 90.06 1244 ASP A CA 1
ATOM 9900 C C . ASP A 1 1244 ? -38.403 -19.815 2.639 1.00 90.06 1244 ASP A C 1
ATOM 9902 O O . ASP A 1 1244 ? -37.575 -19.640 1.750 1.00 90.06 1244 ASP A O 1
ATOM 9906 N N . ALA A 1 1245 ? -38.614 -21.030 3.163 1.00 87.50 1245 ALA A N 1
ATOM 9907 C CA . ALA A 1 1245 ? -37.847 -22.218 2.762 1.00 87.50 1245 ALA A CA 1
ATOM 9908 C C . ALA A 1 1245 ? -37.992 -22.580 1.266 1.00 87.50 1245 ALA A C 1
ATOM 9910 O O . ALA A 1 1245 ? -37.129 -23.251 0.703 1.00 87.50 1245 ALA A O 1
ATOM 9911 N N . GLU A 1 1246 ? -39.063 -22.112 0.621 1.00 86.94 1246 GLU A N 1
ATOM 9912 C CA . GLU A 1 1246 ? -39.368 -22.321 -0.803 1.00 86.94 1246 GLU A CA 1
ATOM 9913 C C . GLU A 1 1246 ? -38.953 -21.134 -1.691 1.00 86.94 1246 GLU A C 1
ATOM 9915 O O . GLU A 1 1246 ? -39.143 -21.158 -2.907 1.00 86.94 1246 GLU A O 1
ATOM 9920 N N . ASN A 1 1247 ? -38.382 -20.077 -1.106 1.00 88.50 1247 ASN A N 1
ATOM 9921 C CA . ASN A 1 1247 ? -37.918 -18.919 -1.861 1.00 88.50 1247 ASN A CA 1
ATOM 9922 C C . ASN A 1 1247 ? -36.703 -19.296 -2.744 1.00 88.50 1247 ASN A C 1
ATOM 9924 O O . ASN A 1 1247 ? -35.801 -19.981 -2.262 1.00 88.50 1247 ASN A O 1
ATOM 9928 N N . PRO A 1 1248 ? -36.605 -18.802 -3.996 1.00 86.19 1248 PRO A N 1
ATOM 9929 C CA . PRO A 1 1248 ? -35.494 -19.122 -4.902 1.00 86.19 1248 PRO A CA 1
ATOM 9930 C C . PRO A 1 1248 ? -34.092 -18.772 -4.382 1.00 86.19 1248 PRO A C 1
ATOM 9932 O O . PRO A 1 1248 ? -33.109 -19.355 -4.832 1.00 86.19 1248 PRO A O 1
ATOM 9935 N N . HIS A 1 1249 ? -33.979 -17.809 -3.464 1.00 87.75 1249 HIS A N 1
ATOM 9936 C CA . HIS A 1 1249 ? -32.710 -17.418 -2.846 1.00 87.75 1249 HIS A CA 1
ATOM 9937 C C . HIS A 1 1249 ? -32.452 -18.105 -1.499 1.00 87.75 1249 HIS A C 1
ATOM 9939 O O . HIS A 1 1249 ? -31.414 -17.863 -0.881 1.00 87.75 1249 HIS A O 1
ATOM 9945 N N . PHE A 1 1250 ? -33.361 -18.966 -1.033 1.00 90.69 1250 PHE A N 1
ATOM 9946 C CA . PHE A 1 1250 ? -33.147 -19.756 0.171 1.00 90.69 1250 PHE A CA 1
ATOM 9947 C C . PHE A 1 1250 ? -32.057 -20.804 -0.070 1.00 90.69 1250 PHE A C 1
ATOM 9949 O O . PHE A 1 1250 ? -31.986 -21.436 -1.120 1.00 90.69 1250 PHE A O 1
ATOM 9956 N N . SER A 1 1251 ? -31.172 -20.983 0.905 1.00 92.38 1251 SER A N 1
ATOM 9957 C CA . SER A 1 1251 ? -30.024 -21.888 0.798 1.00 92.38 1251 SER A CA 1
ATOM 9958 C C . SER A 1 1251 ? -29.768 -22.599 2.120 1.00 92.38 1251 SER A C 1
ATOM 9960 O O . SER A 1 1251 ? -30.331 -22.230 3.153 1.00 92.38 1251 SER A O 1
ATOM 9962 N N . VAL A 1 1252 ? -28.873 -23.591 2.117 1.00 93.69 1252 VAL A N 1
ATOM 9963 C CA . VAL A 1 1252 ? -28.501 -24.318 3.342 1.00 93.69 1252 VAL A CA 1
ATOM 9964 C C . VAL A 1 1252 ? -27.940 -23.352 4.395 1.00 93.69 1252 VAL A C 1
ATOM 9966 O O . VAL A 1 1252 ? -28.236 -23.493 5.578 1.00 93.69 1252 VAL A O 1
ATOM 9969 N N . LYS A 1 1253 ? -27.246 -22.283 3.975 1.00 91.69 1253 LYS A N 1
ATOM 9970 C CA . LYS A 1 1253 ? -26.802 -21.202 4.871 1.00 91.69 1253 LYS A CA 1
ATOM 9971 C C . LYS A 1 1253 ? -27.955 -20.428 5.504 1.00 91.69 1253 LYS A C 1
ATOM 9973 O O . LYS A 1 1253 ? -27.868 -20.080 6.677 1.00 91.69 1253 LYS A O 1
ATOM 9978 N N . HIS A 1 1254 ? -29.040 -20.169 4.769 1.00 92.31 1254 HIS A N 1
ATOM 9979 C CA . HIS A 1 1254 ? -30.238 -19.547 5.346 1.00 92.31 1254 HIS A CA 1
ATOM 9980 C C . HIS A 1 1254 ? -30.866 -20.461 6.398 1.00 92.31 1254 HIS A C 1
ATOM 9982 O O . HIS A 1 1254 ? -31.198 -20.005 7.490 1.00 92.31 1254 HIS A O 1
ATOM 9988 N N . LEU A 1 1255 ? -30.960 -21.760 6.114 1.00 94.00 1255 LEU A N 1
ATOM 9989 C CA . LEU A 1 1255 ? -31.452 -22.741 7.076 1.00 94.00 1255 LEU A CA 1
ATOM 9990 C C . LEU A 1 1255 ? -30.576 -22.791 8.336 1.00 94.00 1255 LEU A C 1
ATOM 9992 O O . LEU A 1 1255 ? -31.097 -22.688 9.445 1.00 94.00 1255 LEU A O 1
ATOM 9996 N N . TYR A 1 1256 ? -29.254 -22.852 8.161 1.00 93.25 1256 TYR A N 1
ATOM 9997 C CA . TYR A 1 1256 ? -28.269 -22.829 9.241 1.00 93.25 1256 TYR A CA 1
ATOM 9998 C C . TYR A 1 1256 ? -28.389 -21.558 10.095 1.00 93.25 1256 TYR A C 1
ATOM 10000 O O . TYR A 1 1256 ? -28.581 -21.634 11.309 1.00 93.25 1256 TYR A O 1
ATOM 10008 N N . VAL A 1 1257 ? -28.346 -20.379 9.462 1.00 90.44 1257 VAL A N 1
ATOM 10009 C CA . VAL A 1 1257 ? -28.442 -19.084 10.150 1.00 90.44 1257 VAL A CA 1
ATOM 10010 C C . VAL A 1 1257 ? -29.780 -18.931 10.856 1.00 90.44 1257 VAL A C 1
ATOM 10012 O O . VAL A 1 1257 ? -29.790 -18.385 11.951 1.00 90.44 1257 VAL A O 1
ATOM 10015 N N . GLY A 1 1258 ? -30.885 -19.375 10.251 1.00 90.81 1258 GLY A N 1
ATOM 10016 C CA . GLY A 1 1258 ? -32.228 -19.247 10.818 1.00 90.81 1258 GLY A CA 1
ATOM 10017 C C . GLY A 1 1258 ? -32.444 -20.152 12.021 1.00 90.81 1258 GLY A C 1
ATOM 10018 O O . GLY A 1 1258 ? -32.867 -19.677 13.075 1.00 90.81 1258 GLY A O 1
ATOM 10019 N N . ALA A 1 1259 ? -32.087 -21.432 11.889 1.00 90.94 1259 ALA A N 1
ATOM 10020 C CA . ALA A 1 1259 ? -32.178 -22.395 12.980 1.00 90.94 1259 ALA A CA 1
ATOM 10021 C C . ALA A 1 1259 ? -31.312 -21.971 14.176 1.00 90.94 1259 ALA A C 1
ATOM 10023 O O . ALA A 1 1259 ? -31.739 -22.096 15.321 1.00 90.94 1259 ALA A O 1
ATOM 10024 N N . SER A 1 1260 ? -30.145 -21.364 13.927 1.00 88.88 1260 SER A N 1
ATOM 10025 C CA . SER A 1 1260 ? -29.259 -20.894 14.993 1.00 88.88 1260 SER A CA 1
ATOM 10026 C C . SER A 1 1260 ? -29.763 -19.666 15.767 1.00 88.88 1260 SER A C 1
ATOM 10028 O O . SER A 1 1260 ? -29.082 -19.231 16.696 1.00 88.88 1260 SER A O 1
ATOM 10030 N N . ARG A 1 1261 ? -30.879 -19.032 15.369 1.00 87.38 1261 ARG A N 1
ATOM 10031 C CA . ARG A 1 1261 ? -31.442 -17.874 16.097 1.00 87.38 1261 ARG A CA 1
ATOM 10032 C C . ARG A 1 1261 ? -32.417 -18.260 17.194 1.00 87.38 1261 ARG A C 1
ATOM 10034 O O . ARG A 1 1261 ? -32.626 -17.440 18.091 1.00 87.38 1261 ARG A O 1
ATOM 10041 N N . ALA A 1 1262 ? -33.005 -19.450 17.109 1.00 88.12 1262 ALA A N 1
ATOM 10042 C CA . ALA A 1 1262 ? -33.899 -19.972 18.129 1.00 88.12 1262 ALA A CA 1
ATOM 10043 C C . ALA A 1 1262 ? -33.104 -20.439 19.355 1.00 88.12 1262 ALA A C 1
ATOM 10045 O O . ALA A 1 1262 ? -31.983 -20.933 19.239 1.00 88.12 1262 ALA A O 1
ATOM 10046 N N . THR A 1 1263 ? -33.690 -20.276 20.540 1.00 85.25 1263 THR A N 1
ATOM 10047 C CA . THR A 1 1263 ? -33.075 -20.701 21.807 1.00 85.25 1263 THR A CA 1
ATOM 10048 C C . THR A 1 1263 ? -33.385 -22.150 22.177 1.00 85.25 1263 THR A C 1
ATOM 10050 O O . THR A 1 1263 ? -32.699 -22.696 23.031 1.00 85.25 1263 THR A O 1
ATOM 10053 N N . GLY A 1 1264 ? -34.396 -22.756 21.549 1.00 86.88 1264 GLY A N 1
ATOM 10054 C CA . GLY A 1 1264 ? -34.899 -24.099 21.848 1.00 86.88 1264 GLY A CA 1
ATOM 10055 C C . GLY A 1 1264 ? -35.493 -24.758 20.605 1.00 86.88 1264 GLY A C 1
ATOM 10056 O O . GLY A 1 1264 ? -36.062 -24.063 19.756 1.00 86.88 1264 GLY A O 1
ATOM 10057 N N . ALA A 1 1265 ? -35.361 -26.081 20.473 1.00 88.12 1265 ALA A N 1
ATOM 10058 C CA . ALA A 1 1265 ? -35.910 -26.826 19.333 1.00 88.12 1265 ALA A CA 1
ATOM 10059 C C . ALA A 1 1265 ? -37.441 -26.770 19.288 1.00 88.12 1265 ALA A C 1
ATOM 10061 O O . ALA A 1 1265 ? -38.043 -26.714 18.220 1.00 88.12 1265 ALA A O 1
ATOM 10062 N N . GLU A 1 1266 ? -38.081 -26.727 20.451 1.00 88.00 1266 GLU A N 1
ATOM 10063 C CA . GLU A 1 1266 ? -39.519 -26.571 20.629 1.00 88.00 1266 GLU A CA 1
ATOM 10064 C C . GLU A 1 1266 ? -40.048 -25.196 20.217 1.00 88.00 1266 GLU A C 1
ATOM 10066 O O . GLU A 1 1266 ? -41.244 -25.055 19.944 1.00 88.00 1266 GLU A O 1
ATOM 10071 N N . LEU A 1 1267 ? -39.160 -24.202 20.167 1.00 90.31 1267 LEU A N 1
ATOM 10072 C CA . LEU A 1 1267 ? -39.459 -22.840 19.747 1.00 90.31 1267 LEU A CA 1
ATOM 10073 C C . LEU A 1 1267 ? -39.199 -22.621 18.256 1.00 90.31 1267 LEU A C 1
ATOM 10075 O O . LEU A 1 1267 ? -39.622 -21.599 17.727 1.00 90.31 1267 LEU A O 1
ATOM 10079 N N . LEU A 1 1268 ? -38.531 -23.547 17.571 1.00 92.81 1268 LEU A N 1
ATOM 10080 C CA . LEU A 1 1268 ? -38.245 -23.448 16.147 1.00 92.81 1268 LEU A CA 1
ATOM 10081 C C . LEU A 1 1268 ? -39.319 -24.177 15.330 1.00 92.81 1268 LEU A C 1
ATOM 10083 O O . LEU A 1 1268 ? -39.683 -25.314 15.621 1.00 92.81 1268 LEU A O 1
ATOM 10087 N N . SER A 1 1269 ? -39.793 -23.541 14.263 1.00 94.75 1269 SER A N 1
ATOM 10088 C CA . SER A 1 1269 ? -40.562 -24.218 13.218 1.00 94.75 1269 SER A CA 1
ATOM 10089 C C . SER A 1 1269 ? -40.038 -23.844 11.842 1.00 94.75 1269 SER A C 1
ATOM 10091 O O . SER A 1 1269 ? -39.814 -22.666 11.560 1.00 94.75 1269 SER A O 1
ATOM 10093 N N . VAL A 1 1270 ? -39.885 -24.835 10.969 1.00 93.12 1270 VAL A N 1
ATOM 10094 C CA . VAL A 1 1270 ? -39.594 -24.619 9.547 1.00 93.12 1270 VAL A CA 1
ATOM 10095 C C . VAL A 1 1270 ? -40.882 -24.830 8.768 1.00 93.12 1270 VAL A C 1
ATOM 10097 O O . VAL A 1 1270 ? -41.494 -25.892 8.878 1.00 93.12 1270 VAL A O 1
ATOM 10100 N N . ILE A 1 1271 ? -41.319 -23.798 8.043 1.00 87.81 1271 ILE A N 1
ATOM 10101 C CA . ILE A 1 1271 ? -42.583 -23.793 7.297 1.00 87.81 1271 ILE A CA 1
ATOM 10102 C C . ILE A 1 1271 ? -42.308 -23.940 5.814 1.00 87.81 1271 ILE A C 1
ATOM 10104 O O . ILE A 1 1271 ? -41.416 -23.251 5.279 1.00 87.81 1271 ILE A O 1
#

InterPro domains:
  IPR003593 AAA+ ATPase domain [SM00382] (944-1155)
  IPR003615 HNH nuclease [cd00085] (559-614)
  IPR027417 P-loop containing nucleoside triphosphate hydrolase [G3DSA:3.40.50.300] (934-1102)
  IPR027417 P-loop containing nucleoside triphosphate hydrolase [SSF52540] (940-1263)
  IPR029063 S-adenosyl-L-methionine-dependent methyltransferase superfamily [G3DSA:3.40.50.150] (1-122)
  IPR029063 S-adenosyl-L-methionine-dependent methyltransferase superfamily [SSF53335] (1-105)

Foldseek 3Di:
DEEEEEQCPQVPVVVVVVVVVYHYQYEHCDCVSVGNHNHDLLPDPLVVAQAQNGQEYEYEQDQQLFDPPNDPDHHPVVVSVSSVVSSVVSCVGNVHNYYDYDYDPRTCPCVDPVVPPPDDDDPDFDWDADLQLWTWGQDPVRDIDTQAHLQQHGDPVVVVVCVVVVHDGGDGQFDLPDDWDDDPQWTWGAGSNRDTGTQWGQDPVRWIQGDPVVCVSQVDWWKFKKKWFKWKKWFADPVRHIDIDIDTDIQHQVVQRTDDPPDDPVVSNVSNVVSSCVVQVNADAQCFSDDDDGMTIGGHPVDDMDMDMDTFHQDPVRGGDDDDWQFAAFDFDAQCLVQAQNSVQWDRGDDPVCVVVCPVQPPPPCNVRPDTPVSVVVSCVVQQAWEFEAERNLATPDTDHGPDRPDFHWYWYDAFRYIITGPHCVSNPPRPDDDPPFFFADFADDDDPFDFPVQEDDCPPDFDFDHYEDQDQQQVQLVCVVVVHDWFFFAPDQPHTAWTWTPDPPDPHIYIYGHDAPCQVQLQLLQVLLVHGHRRDPLLRSLQVLLLVLFQADDDQDDLVVQCVVLVQAAPQARHRHDPVQWGWAFLFDSQLHTYPPDGDTHTHGLQVRQVCVVLDDDDGQDLKAFEFPLCCVAALLADAFDFFWAWQADDDPVFFKKKWFFPLLLLCLQLQPPFFFFHAFHLFDKDFQDPPDAAQKWFFADDDDPPDGLLLLFPAFHTGIAGPLQVVCCPVVVNDDSVRTTIHTHHQDTHDSNSSNVSLVSSQVSGDPPRSVSSSVSSVSNLVVLVDSFDKGKGKDKHLDPVSLPQAPDWDWDARPNRRIMIIGMHIDTHQGRIHSVSVSSSSLSSLRVLSSVLCVLQVVFDSNQQTIDDRRIGMGTPGDPVSVVSSVVQQPDARPVRHGGIDMGTDDDRDDHDDRGHGDHDHRDDDDAFDEDPDPLVCVVVVAFEEEEEAQQLCQLVVVLVSVVVCVVVVFFEAEEEQAPLVQVVSDPPHDYLSVVLVVDQNRRGDDGQEYEYEAVQQDASVSLSSVSSCLSPVSYAYYYYHYQLAHGHDSHDHSNGTDPDDPVPGVNVCSRRVSYYYYRYDRNFAAPLLSVLLVCCCRPHPNHDDLVVNLVVQCVLQPDDDAAQEEEGADLVVQLVQLVVVQVVPADPPFDWLCDDDDDSAHNSAQHTGGHDFQAKKAWPDDPHHGGDIWTFHDDDCWTATPVGDIGGSVRCSNTIHHGNYDYLVSCVSAADPAAYEHECSVGPPDDSNSVSSRSSNYRYSNRYHYD

Secondary structure (DSSP, 8-state):
-EEEEET-TTTHHHHHHHTTT-EEEEEES-GGG--SEES-GGG--GGGSPTTS-SEEEE---HHHHBTT--SS---HHHHHHHHHHHHHHHHHH--SEEEE---TTBSGGGSGGGTTS----TT---EE-TTS-EEEE-TTS-EEEEE-TTSPBPHHHHHHHHHTTPPPP-SSB-TTPPPEEETTEEEEEBTTS-EEEEEEE-TTS-EEE-HHHHHHTSS--EEEEEEEEEEEEEE-TTS-EEEEEEEEEE--TTT--B-TTS-HHHHHHHHHHHHHHHTT-PPTT-EEEEETTEEEEE-TTSPPEEEEEE----TTS---------B------TTTTTSTTGGGB-SS--HHHHHHHHHHS-TTHHHH-B-HHHHHHHHHHTT--EEEEETTS-EEEEE--SS--SPPEEEEEETTEEEEBS-GGGTTT-SSS----PBB----PPP-PPPGGGPEE--S---SEEEEES-HHHHHHHHHHTT--PEEEESSSS-EEEEEEEPTTSSSEEEEEEPPTTHHHHHHHHHHTT----S--HHHHHHHHHHHHTBPPPP---HHHHHHHTTTB-TTT--B--TTSEEEEESS-GGGSBTTS---EEEEEHHHHHHHHHHS------S-EE--HHHIIIIITSPPPPP-EEE-SPPPTTS-EEEEEETTHHHHHHHT-SSPEEE--TT---EE-BTTB--SEEEE--PPPTTS-HHHHTT--SSEEEEHHHHHHHHHTTSS-GGGEEEEE--SEEE-HHHHHHHHHHHHHTSPTT-THHHHHHHHHHHHHHT----EEEEEEEESSGGGGTT-SEEEEEE-TT--EEEEEEEEEEPB--EE-HHHHHHHHHHHHHHHHHHHHHTTTS-GGGEEEEETTEEEEES--GGGHHHHHHHHT-B-TTS-BSEEEEEEPPP-S--PPP----PPPPPPPPPEEPS-HHHHHHTT--EEEEE-TTS-HHHHHHHHHHHHHHTT--EEEEESSHHHHHHH-TT-EEHHHHHHHTTTTTB---SEEEEESGGGS-HHHHHHHHHHTTSTT-EEEEEE-TTS---TT-EETTEE--S-STT-HHHHHHTTTEEEEE-S-SSS-HHHHHHHHHT-TTSTTPPPHHHHHHHHHHHS---S--SEEEES-HHHHHHHHHHHHHHHPPTT-EEE-----SSPPSS----EEE-TT-EEEE-BTTB-TT-EEEEEEESSSEEETTS-EE-HHHHHHHEEE-SEEEHHHHTT----S-EEE--TTSTT--HHHHHHHHTT-SSGGGEEE-